Protein AF-A0AAD8Y0P5-F1 (afdb_monomer)

Solvent-accessible surface area (backbone atoms only — not comparable to full-atom values): 48982 Å² total; per-residue (Å²): 142,81,91,79,85,81,82,88,71,96,63,87,84,79,80,82,76,69,52,91,93,42,54,39,69,44,77,40,57,41,49,62,88,86,59,80,87,82,79,79,82,81,84,76,83,82,79,87,82,90,86,88,84,85,87,81,95,74,79,86,74,80,75,77,78,76,80,80,80,66,60,66,77,82,58,50,23,18,44,19,42,42,70,35,88,74,56,30,34,41,27,27,29,9,36,30,41,39,35,36,36,32,37,70,87,78,65,47,30,35,74,40,54,64,81,43,35,56,91,80,34,53,79,57,14,37,49,21,23,36,33,55,46,77,56,82,57,34,35,41,22,40,32,13,19,31,57,36,34,38,36,32,36,47,68,74,58,46,49,54,50,37,56,51,62,42,73,82,80,33,54,72,67,59,56,96,93,55,48,73,74,71,9,52,19,46,41,64,42,65,34,64,51,22,29,34,46,45,47,68,34,77,65,72,64,25,36,38,35,30,35,10,35,34,44,42,34,40,37,35,35,78,87,81,61,47,49,52,72,29,46,58,83,44,86,64,63,54,22,29,25,31,43,46,71,20,74,60,26,44,26,34,42,21,33,33,12,18,32,39,30,36,37,37,42,34,45,38,38,53,71,41,76,62,88,74,92,64,80,32,68,90,49,61,85,88,42,60,54,33,32,34,46,59,49,73,44,80,86,46,71,73,40,76,52,26,28,43,19,64,28,54,24,74,88,35,40,35,37,38,20,32,12,37,35,64,42,34,48,36,36,36,48,16,81,36,36,87,41,80,47,49,80,62,79,90,71,78,87,56,60,59,54,73,50,77,38,56,39,76,46,98,69,34,59,35,39,24,92,92,58,86,85,51,49,53,11,21,41,14,44,36,33,34,78,49,34,30,32,38,32,31,33,11,14,18,46,40,36,31,38,35,36,72,91,80,64,42,29,36,59,43,54,64,50,32,52,86,70,69,53,41,92,68,65,50,57,19,21,42,27,52,49,62,40,73,94,74,30,27,32,36,34,35,32,18,37,29,60,29,40,40,38,34,37,40,61,72,91,83,64,99,70,78,51,50,63,48,60,43,78,55,58,87,88,43,89,54,60,50,22,25,52,29,61,39,74,41,94,91,60,38,30,43,24,29,28,13,45,37,67,34,32,42,36,41,36,47,64,90,55,78,50,73,66,57,51,49,56,52,50,52,52,52,47,55,51,49,51,53,50,53,49,52,51,49,54,49,53,50,50,54,52,52,52,50,49,51,53,51,51,51,55,48,51,54,51,51,53,54,55,64,73,68,73,79,84,80,84,90,83,93,84,74,76,82,67,56,71,66,57,58,67,56,56,65,60,53,59,62,57,50,62,57,52,60,64,59,64,74,66,77,83,66,86,74,78,72,42,36,100,86,68,47,68,46,72,39,76,67,50,58,37,53,50,35,32,58,72,82,73,74,72,88,65,94,87,67,85,76,80,75,89,71,78,49,34,72,57,59,71,83,71,45,44,75,47,79,45,78,54,65,48,92,82,56,53,58,62,64,48,49,42,58,53,46,71,74,41,54,49,84,45,59,15,46,64,59,90,44,90,25,59,75,81,76,46,72,44,78,77,50,73,36,47,38,43,60,38,66,46,27,32,17,50,63,96,75,78,21,38,26,71,62,25,17,41,54,46,25,55,52,56,69,66,34,65,68,59,49,53,50,51,49,50,46,36,68,71,48,51,49,54,52,51,52,50,54,36,35,75,74,67,77,40,58,93,89,55,77,49,44,36,38,32,42,48,67,57,31,43,39,42,27,48,30,22,16,76,37,47,50,70,74,44,38,39,39,86,77,63,45,52,58,14,34,37,34,37,43,31,38,65,34,57,41,83,56,16,68,39,53,55,27,38,25,86,43,68,85,63,82,53,64,42,71,70,82,68,46,66,48,27,37,34,35,32,32,36,33,56,20,37,32,32,32,60,40,21,64,26,83,28,17,39,35,30,41,39,38,41,42,25,34,64,85,21,32,54,92,84,70,78,55,78,76,57,95,74,79,81,50,64,46,79,48,76,86

Nearest PDB structures (foldseek):
  4j25-assembly7_G  TM=6.843E-01  e=9.323E-04  Pseudomonas putida KT2440
  4j25-assembly8_H  TM=7.208E-01  e=1.980E-03  Pseudomonas putida KT2440
  4j25-assembly5_E  TM=7.214E-01  e=3.775E-03  Pseudomonas putida KT2440
  4j25-assembly3_C  TM=6.229E-01  e=9.419E-03  Pseudomonas putida KT2440
  4iw3-assembly2_J  TM=5.584E-01  e=6.821E-03  Pseudomonas putida KT2440

Secondary structure (DSSP, 8-state):
---PPPP---S--------TTS-EEEEE----TTS--------PPPPP---------------PPPP---S--SSS-EEEEEE-TTSEEEEEESS-SSEEEEETTTTEEEEES----TTTSGGGG-S-EEEEEEETTEEEEEESS-SEEEEEETTTTEEEEEE--HHHHS--PPPTT--GGGSHHHHHHH-SS-EEEEEE-TTT--EEEEESSSSSEEEEETTTTEEEEES----SSS-EEEEEE-TTT--EEEEESSSSSEEEEE-GGGG--S---S--TTS-TTSSGGG-EEEEES---S-TT-EEEEEE-TTS-EEEEESSSSSEEEEEPPSS-S-SSTT----S--PPEEEEE-BSSTTTT---TT-SS----EEEEEE-TTS-EEEEESS-SSEEEEETTTTEEEEES--TTTTTS----SS-EEEEEEEGGGTEEEEEESS-SEEEEEE---TTS-PPPEEEEEEPPSS---SS-EEEEEE-TTS-EEEEESSSSSEEEEE-TTSPPHHHHHHHHHHHHHHHHHHHHHHHHHHHHHHHHHHHHHHHHHHHHHHHHHHT--------SSTTTTHHHHHHHHHHHHHHHHHHHHHTT--SPPPSB-TTSPBPSB-SS-S-EES--------TT-------------HHHHS-EEEE--TTTS-HHHHHHHHHHTS-TTTT-EEPP-B-STT-PBPPP-GGGEE--GGGTS-GGGT--HHHHHHHHHHHHHH-HHHHHHHHHHIIIIIHHHHHHHHHHTTSS-TT---EEEEESSPEEEEE-SSB---EEEE-GGGGT--TTEEEEEEE-S-HHHH---EEEESSTT---EEE--PPTTEEEEE-TTTS-EEE----SSS-EEEEEEEEEEBTTB-TT---TT-S-PPPEEEEE-

Mean predicted aligned error: 18.29 Å

Structure (mmCIF, N/CA/C/O backbone):
data_AF-A0AAD8Y0P5-F1
#
_entry.id   AF-A0AAD8Y0P5-F1
#
loop_
_atom_site.group_PDB
_atom_site.id
_atom_site.type_symbol
_atom_site.label_atom_id
_atom_site.label_alt_id
_atom_site.label_comp_id
_atom_site.label_asym_id
_atom_site.label_entity_id
_atom_site.label_seq_id
_atom_site.pdbx_PDB_ins_code
_atom_site.Cartn_x
_atom_site.Cartn_y
_atom_site.Cartn_z
_atom_site.occupancy
_atom_site.B_iso_or_equiv
_atom_site.auth_seq_id
_atom_site.auth_comp_id
_atom_site.auth_asym_id
_atom_site.auth_atom_id
_atom_site.pdbx_PDB_model_num
ATOM 1 N N . MET A 1 1 ? -37.360 -19.415 -23.194 1.00 38.25 1 MET A N 1
ATOM 2 C CA . MET A 1 1 ? -38.522 -18.566 -22.857 1.00 38.25 1 MET A CA 1
ATOM 3 C C . MET A 1 1 ? -39.198 -19.125 -21.613 1.00 38.25 1 MET A C 1
ATOM 5 O O . MET A 1 1 ? -39.842 -20.154 -21.709 1.00 38.25 1 MET A O 1
ATOM 9 N N . SER A 1 2 ? -39.036 -18.457 -20.472 1.00 22.59 2 SER A N 1
ATOM 10 C CA . SER A 1 2 ? -40.007 -18.406 -19.368 1.00 22.59 2 SER A CA 1
ATOM 11 C C . SER A 1 2 ? -39.586 -17.231 -18.484 1.00 22.59 2 SER A C 1
ATOM 13 O O . SER A 1 2 ? -38.596 -17.299 -17.761 1.00 22.59 2 SER A O 1
ATOM 15 N N . SER A 1 3 ? -40.267 -16.105 -18.654 1.00 28.41 3 SER A N 1
ATOM 16 C CA . SER A 1 3 ? -40.037 -14.855 -17.936 1.00 28.41 3 SER A CA 1
ATOM 17 C C . SER A 1 3 ? -40.507 -14.983 -16.487 1.00 28.41 3 SER A C 1
ATOM 19 O O . SER A 1 3 ? -41.710 -15.103 -16.256 1.00 28.41 3 SER A O 1
ATOM 21 N N . GLN A 1 4 ? -39.591 -14.917 -15.522 1.00 24.08 4 GLN A N 1
ATOM 22 C CA . GLN A 1 4 ? -39.941 -14.640 -14.129 1.00 24.08 4 GLN A CA 1
ATOM 23 C C . GLN A 1 4 ? -39.625 -13.178 -13.810 1.00 24.08 4 GLN A C 1
ATOM 25 O O . GLN A 1 4 ? -38.520 -12.686 -14.029 1.00 24.08 4 GLN A O 1
ATOM 30 N N . SER A 1 5 ? -40.664 -12.481 -13.365 1.00 24.66 5 SER A N 1
ATOM 31 C CA . SER A 1 5 ? -40.693 -11.082 -12.959 1.00 24.66 5 SER A CA 1
ATOM 32 C C . SER A 1 5 ? -39.855 -10.852 -11.704 1.00 24.66 5 SER A C 1
ATOM 34 O O . SER A 1 5 ? -40.137 -11.446 -10.664 1.00 24.66 5 SER A O 1
ATOM 36 N N . THR A 1 6 ? -38.880 -9.950 -11.772 1.00 26.67 6 THR A N 1
ATOM 37 C CA . THR A 1 6 ? -38.148 -9.465 -10.600 1.00 26.67 6 THR A CA 1
ATOM 38 C C . THR A 1 6 ? -38.946 -8.362 -9.902 1.00 26.67 6 THR A C 1
ATOM 40 O O . THR A 1 6 ? -39.231 -7.306 -10.468 1.00 26.67 6 THR A O 1
ATOM 43 N N . SER A 1 7 ? -39.342 -8.624 -8.657 1.00 23.30 7 SER A N 1
ATOM 44 C CA . SER A 1 7 ? -39.859 -7.624 -7.723 1.00 23.30 7 SER A CA 1
ATOM 45 C C . SER A 1 7 ? -38.720 -6.706 -7.286 1.00 23.30 7 SER A C 1
ATOM 47 O O . SER A 1 7 ? -37.697 -7.165 -6.783 1.00 23.30 7 SER A O 1
ATOM 49 N N . ASN A 1 8 ? -38.900 -5.408 -7.506 1.00 30.75 8 ASN A N 1
ATOM 50 C CA . ASN A 1 8 ? -37.941 -4.364 -7.176 1.00 30.75 8 ASN A CA 1
ATOM 51 C C . ASN A 1 8 ? -38.204 -3.903 -5.733 1.00 30.75 8 ASN A C 1
ATOM 53 O O . ASN A 1 8 ? -39.124 -3.113 -5.517 1.00 30.75 8 ASN A O 1
ATOM 57 N N . ASP A 1 9 ? -37.449 -4.427 -4.765 1.00 24.67 9 ASP A N 1
ATOM 58 C CA . ASP A 1 9 ? -37.489 -3.955 -3.377 1.00 24.67 9 ASP A CA 1
ATOM 59 C C . ASP A 1 9 ? -36.305 -3.016 -3.093 1.00 24.67 9 ASP A C 1
ATOM 61 O O . ASP A 1 9 ? -35.172 -3.243 -3.515 1.00 24.67 9 ASP A O 1
ATOM 65 N N . GLY A 1 10 ? -36.604 -1.893 -2.448 1.00 30.23 10 GLY A N 1
ATOM 66 C CA . GLY A 1 10 ? -35.801 -0.670 -2.424 1.00 30.23 10 GLY A CA 1
ATOM 67 C C . GLY A 1 10 ? -34.705 -0.604 -1.359 1.00 30.23 10 GLY A C 1
ATOM 68 O O . GLY A 1 10 ? -34.360 0.500 -0.940 1.00 30.23 10 GLY A O 1
ATOM 69 N N . SER A 1 11 ? -34.151 -1.732 -0.914 1.00 29.11 11 SER A N 1
ATOM 70 C CA . SER A 1 11 ? -33.049 -1.775 0.058 1.00 29.11 11 SER A CA 1
ATOM 71 C C . SER A 1 11 ? -31.717 -2.091 -0.631 1.00 29.11 11 SER A C 1
ATOM 73 O O . SER A 1 11 ? -31.625 -3.120 -1.293 1.00 29.11 11 SER A O 1
ATOM 75 N N . ASN A 1 12 ? -30.710 -1.215 -0.479 1.00 33.38 12 ASN A N 1
ATOM 76 C CA . ASN A 1 12 ? -29.289 -1.369 -0.859 1.00 33.38 12 ASN A CA 1
ATOM 77 C C . ASN A 1 12 ? -28.947 -2.673 -1.609 1.00 33.38 12 ASN A C 1
ATOM 79 O O . ASN A 1 12 ? -28.541 -3.668 -1.009 1.00 33.38 12 ASN A O 1
ATOM 83 N N . GLY A 1 13 ? -29.135 -2.656 -2.932 1.00 28.52 13 GLY A N 1
ATOM 84 C CA . GLY A 1 13 ? -29.031 -3.832 -3.791 1.00 28.52 13 GLY A CA 1
ATOM 85 C C . GLY A 1 13 ? -27.615 -4.401 -3.879 1.00 28.52 13 GLY A C 1
ATOM 86 O O . GLY A 1 13 ? -26.866 -4.061 -4.789 1.00 28.52 13 GLY A O 1
ATOM 87 N N . ARG A 1 14 ? -27.270 -5.317 -2.968 1.00 40.44 14 ARG A N 1
ATOM 88 C CA . ARG A 1 14 ? -26.251 -6.353 -3.187 1.00 40.44 14 ARG A CA 1
ATOM 89 C C . ARG A 1 14 ? -26.948 -7.554 -3.824 1.00 40.44 14 ARG A C 1
ATOM 91 O O . ARG A 1 14 ? -27.408 -8.452 -3.126 1.00 40.44 14 ARG A O 1
ATOM 98 N N . ILE A 1 15 ? -27.087 -7.536 -5.146 1.00 33.53 15 ILE A N 1
ATOM 99 C CA . ILE A 1 15 ? -27.561 -8.699 -5.899 1.00 33.53 15 ILE A CA 1
ATOM 100 C C . ILE A 1 15 ? -26.335 -9.579 -6.174 1.00 33.53 15 ILE A C 1
ATOM 102 O O . ILE A 1 15 ? -25.601 -9.331 -7.124 1.00 33.53 15 ILE A O 1
ATOM 106 N N . SER A 1 16 ? -26.099 -10.572 -5.312 1.00 41.47 16 SER A N 1
ATOM 107 C CA . SER A 1 16 ? -25.117 -11.640 -5.541 1.00 41.47 16 SER A CA 1
ATOM 108 C C . SER A 1 16 ? -25.785 -12.720 -6.391 1.00 41.47 16 SER A C 1
ATOM 110 O O . SER A 1 16 ? -26.718 -13.392 -5.948 1.00 41.47 16 SER A O 1
ATOM 112 N N . HIS A 1 17 ? -25.344 -12.862 -7.638 1.00 45.66 17 HIS A N 1
ATOM 113 C CA . HIS A 1 17 ? -25.679 -14.006 -8.479 1.00 45.66 17 HIS A CA 1
ATOM 114 C C . HIS A 1 17 ? -24.398 -14.799 -8.694 1.00 45.66 17 HIS A C 1
ATOM 116 O O . HIS A 1 17 ? -23.658 -14.552 -9.644 1.00 45.66 17 HIS A O 1
ATOM 122 N N . ARG A 1 18 ? -24.127 -15.755 -7.801 1.00 57.53 18 ARG A N 1
ATOM 123 C CA . ARG A 1 18 ? -23.025 -16.698 -7.993 1.00 57.53 18 ARG A CA 1
ATOM 124 C C . ARG A 1 18 ? -23.349 -17.573 -9.202 1.00 57.53 18 ARG A C 1
ATOM 126 O O . ARG A 1 18 ? -24.183 -18.471 -9.115 1.00 57.53 18 ARG A O 1
ATOM 133 N N . ALA A 1 19 ? -22.727 -17.282 -10.336 1.00 56.22 19 ALA A N 1
ATOM 134 C CA . ALA A 1 19 ? -22.781 -18.164 -11.488 1.00 56.22 19 ALA A CA 1
ATOM 135 C C . ALA A 1 19 ? -21.933 -19.420 -11.195 1.00 56.22 19 ALA A C 1
ATOM 137 O O . ALA A 1 19 ? -20.912 -19.355 -10.508 1.00 56.22 19 ALA A O 1
ATOM 138 N N . GLU A 1 20 ? -22.423 -20.580 -11.628 1.00 62.91 20 GLU A N 1
ATOM 139 C CA . GLU A 1 20 ? -21.914 -21.895 -11.226 1.00 62.91 20 GLU A CA 1
ATOM 140 C C . GLU A 1 20 ? -20.408 -22.034 -11.526 1.00 62.91 20 GLU A C 1
ATOM 142 O O . GLU A 1 20 ? -19.979 -21.897 -12.669 1.00 62.91 20 GLU A O 1
ATOM 147 N N . GLY A 1 21 ? -19.593 -22.257 -10.486 1.00 71.19 21 GLY A N 1
ATOM 148 C CA . GLY A 1 21 ? -18.138 -22.441 -10.599 1.00 71.19 21 GLY A CA 1
ATOM 149 C C . GLY A 1 21 ? -17.278 -21.166 -10.658 1.00 71.19 21 GLY A C 1
ATOM 150 O O . GLY A 1 21 ? -16.061 -21.288 -10.791 1.00 71.19 21 GLY A O 1
ATOM 151 N N . GLY A 1 22 ? -17.868 -19.969 -10.546 1.00 80.06 22 GLY A N 1
ATOM 152 C CA . GLY A 1 22 ? -17.164 -18.683 -10.673 1.00 80.06 22 GLY A CA 1
ATOM 153 C C . GLY A 1 22 ? -17.027 -17.842 -9.407 1.00 80.06 22 GLY A C 1
ATOM 154 O O . GLY A 1 22 ? -17.677 -18.130 -8.394 1.00 80.06 22 GLY A O 1
ATOM 155 N N . PRO A 1 23 ? -16.173 -16.799 -9.450 1.00 90.75 23 PRO A N 1
ATOM 156 C CA . PRO A 1 23 ? -16.081 -15.819 -8.381 1.00 90.75 23 PRO A CA 1
ATOM 157 C C . PRO A 1 23 ? -17.362 -14.978 -8.290 1.00 90.75 23 PRO A C 1
ATOM 159 O O . PRO A 1 23 ? -18.061 -14.775 -9.286 1.00 90.75 23 PRO A O 1
ATOM 162 N N . ASP A 1 24 ? -17.643 -14.447 -7.101 1.00 89.50 24 ASP A N 1
ATOM 163 C CA . ASP A 1 24 ? -18.657 -13.405 -6.920 1.00 89.50 24 ASP A CA 1
ATOM 164 C C . ASP A 1 24 ? -18.028 -12.024 -7.154 1.00 89.50 24 ASP A C 1
ATOM 166 O O . ASP A 1 24 ? -16.907 -11.763 -6.712 1.00 89.50 24 ASP A O 1
ATOM 170 N N . LEU A 1 25 ? -18.731 -11.148 -7.871 1.00 92.38 25 LEU A N 1
ATOM 171 C CA . LEU A 1 25 ? -18.226 -9.841 -8.295 1.00 92.38 25 LEU A CA 1
ATOM 172 C C . LEU A 1 25 ? -19.106 -8.744 -7.703 1.00 92.38 25 LEU A C 1
ATOM 174 O O . LEU A 1 25 ? -20.274 -8.615 -8.065 1.00 92.38 25 LEU A O 1
ATOM 178 N N . ASN A 1 26 ? -18.538 -7.922 -6.823 1.00 90.38 26 ASN A N 1
ATOM 179 C CA . ASN A 1 26 ? -19.269 -6.904 -6.074 1.00 90.38 26 ASN A CA 1
ATOM 180 C C . ASN A 1 26 ? -18.646 -5.513 -6.239 1.00 90.38 26 ASN A C 1
ATOM 182 O O . ASN A 1 26 ? -17.439 -5.365 -6.416 1.00 90.38 26 ASN A O 1
ATOM 186 N N . TYR A 1 27 ? -19.477 -4.473 -6.145 1.00 91.50 27 TYR A N 1
ATOM 187 C CA . TYR A 1 27 ? -19.023 -3.083 -6.094 1.00 91.50 27 TYR A CA 1
ATOM 188 C C . TYR A 1 27 ? -19.121 -2.532 -4.676 1.00 91.50 27 TYR A C 1
ATOM 190 O O . TYR A 1 27 ? -20.201 -2.513 -4.084 1.00 91.50 27 TYR A O 1
ATOM 198 N N . LEU A 1 28 ? -17.994 -2.039 -4.162 1.00 89.06 28 LEU A N 1
ATOM 199 C CA . LEU A 1 28 ? -17.920 -1.335 -2.886 1.00 89.06 28 LEU A CA 1
ATOM 200 C C . LEU A 1 28 ? -17.741 0.161 -3.149 1.00 89.06 28 LEU A C 1
ATOM 202 O O . LEU A 1 28 ? -16.806 0.586 -3.833 1.00 89.06 28 LEU A O 1
ATOM 206 N N . TYR A 1 29 ? -18.667 0.963 -2.632 1.00 86.00 29 TYR A N 1
ATOM 207 C CA . TYR A 1 29 ? -18.675 2.410 -2.814 1.00 86.00 29 TYR A CA 1
ATOM 208 C C . TYR A 1 29 ? -18.105 3.096 -1.580 1.00 86.00 29 TYR A C 1
ATOM 210 O O . TYR A 1 29 ? -18.432 2.723 -0.458 1.00 86.00 29 TYR A O 1
ATOM 218 N N . ALA A 1 30 ? -17.285 4.121 -1.806 1.00 82.94 30 ALA A N 1
ATOM 219 C CA . ALA A 1 30 ? -16.751 4.924 -0.719 1.00 82.94 30 ALA A CA 1
ATOM 220 C C . ALA A 1 30 ? -17.849 5.760 -0.047 1.00 82.94 30 ALA A C 1
ATOM 222 O O . ALA A 1 30 ? -18.694 6.339 -0.740 1.00 82.94 30 ALA A O 1
ATOM 223 N N . THR A 1 31 ? -17.801 5.837 1.280 1.00 76.31 31 THR A N 1
ATOM 224 C CA . THR A 1 31 ? -18.671 6.671 2.118 1.00 76.31 31 THR A CA 1
ATOM 225 C C . THR A 1 31 ? -17.896 7.871 2.666 1.00 76.31 31 THR A C 1
ATOM 227 O O . THR A 1 31 ? -16.735 7.733 3.055 1.00 76.31 31 THR A O 1
ATOM 230 N N . ASN A 1 32 ? -18.534 9.043 2.742 1.00 55.75 32 ASN A N 1
ATOM 231 C CA . ASN A 1 32 ? -17.997 10.185 3.484 1.00 55.75 32 ASN A CA 1
ATOM 232 C C . ASN A 1 32 ? -18.259 9.955 4.973 1.00 55.75 32 ASN A C 1
ATOM 234 O O . ASN A 1 32 ? -19.417 9.914 5.368 1.00 55.75 32 ASN A O 1
ATOM 238 N N . ARG A 1 33 ? -17.214 9.836 5.799 1.00 46.75 33 ARG A N 1
ATOM 239 C CA . ARG A 1 33 ? -17.379 9.861 7.266 1.00 46.75 33 ARG A CA 1
ATOM 240 C C . ARG A 1 33 ? -17.635 11.273 7.820 1.00 46.75 33 ARG A C 1
ATOM 242 O O . ARG A 1 33 ? -17.928 11.399 8.999 1.00 46.75 33 ARG A O 1
ATOM 249 N N . ASP A 1 34 ? -17.557 12.303 6.974 1.00 40.12 34 ASP A N 1
ATOM 250 C CA . ASP A 1 34 ? -17.751 13.710 7.355 1.00 40.12 34 ASP A CA 1
ATOM 251 C C . ASP A 1 34 ? -19.228 14.168 7.310 1.00 40.12 34 ASP A C 1
ATOM 253 O O . ASP A 1 34 ? -19.525 15.307 7.666 1.00 40.12 34 ASP A O 1
ATOM 257 N N . GLU A 1 35 ? -20.166 13.322 6.859 1.00 33.69 35 GLU A N 1
ATOM 258 C CA . GLU A 1 35 ? -21.603 13.636 6.881 1.00 33.69 35 GLU A CA 1
ATOM 259 C C . GLU A 1 35 ? -22.300 12.871 8.015 1.00 33.69 35 GLU A C 1
ATOM 261 O O . GLU A 1 35 ? -22.416 11.650 7.988 1.00 33.69 35 GLU A O 1
ATOM 266 N N . ASP A 1 36 ? -22.753 13.640 9.003 1.00 31.67 36 ASP A N 1
ATOM 267 C CA . ASP A 1 36 ? -23.583 13.259 10.144 1.00 31.67 36 ASP A CA 1
ATOM 268 C C . ASP A 1 36 ? -24.812 12.434 9.699 1.00 31.67 36 ASP A C 1
ATOM 270 O O . ASP A 1 36 ? -25.644 12.895 8.911 1.00 31.67 36 ASP A O 1
ATOM 274 N N . ASP A 1 37 ? -24.929 11.200 10.192 1.00 31.53 37 ASP A N 1
ATOM 275 C CA . ASP A 1 37 ? -25.947 10.203 9.812 1.00 31.53 37 ASP A CA 1
ATOM 276 C C . ASP A 1 37 ? -27.315 10.474 10.492 1.00 31.53 37 ASP A C 1
ATOM 278 O O . ASP A 1 37 ? -28.012 9.572 10.961 1.00 31.53 37 ASP A O 1
ATOM 282 N N . SER A 1 38 ? -27.731 11.742 10.574 1.00 29.55 38 SER A N 1
ATOM 283 C CA . SER A 1 38 ? -28.902 12.179 11.352 1.00 29.55 38 SER A CA 1
ATOM 284 C C . SER A 1 38 ? -30.242 12.187 10.597 1.00 29.55 38 SER A C 1
ATOM 286 O O . SER A 1 38 ? -31.266 12.553 11.173 1.00 29.55 38 SER A O 1
ATOM 288 N N . GLU A 1 39 ? -30.314 11.712 9.348 1.00 29.52 39 GLU A N 1
ATOM 289 C CA . GLU A 1 39 ? -31.585 11.640 8.604 1.00 29.52 39 GLU A CA 1
ATOM 290 C C . GLU A 1 39 ? -31.854 10.261 7.982 1.00 29.52 39 GLU A C 1
ATOM 292 O O . GLU A 1 39 ? -31.726 10.048 6.773 1.00 29.52 39 GLU A O 1
ATOM 297 N N . ILE A 1 40 ? -32.338 9.329 8.807 1.00 28.45 40 ILE A N 1
ATOM 298 C CA . ILE A 1 40 ? -33.144 8.194 8.337 1.00 28.45 40 ILE A CA 1
ATOM 299 C C . ILE A 1 40 ? -34.624 8.605 8.447 1.00 28.45 40 ILE A C 1
ATOM 301 O O . ILE A 1 40 ? -35.132 8.733 9.563 1.00 28.45 40 ILE A O 1
ATOM 305 N N . PRO A 1 41 ? -35.369 8.811 7.342 1.00 27.50 41 PRO A N 1
ATOM 306 C CA . PRO A 1 41 ? -36.793 9.080 7.441 1.00 27.50 41 PRO A CA 1
ATOM 307 C C . PRO A 1 41 ? -37.543 7.796 7.804 1.00 27.50 41 PRO A C 1
ATOM 309 O O . PRO A 1 41 ? -37.535 6.811 7.063 1.00 27.50 41 PRO A O 1
ATOM 312 N N . ILE A 1 42 ? -38.233 7.847 8.941 1.00 26.95 42 ILE A N 1
ATOM 313 C CA . ILE A 1 42 ? -39.217 6.864 9.396 1.00 26.95 42 ILE A CA 1
ATOM 314 C C . ILE A 1 42 ? -40.310 6.732 8.322 1.00 26.95 42 ILE A C 1
ATOM 316 O O . ILE A 1 42 ? -41.018 7.692 8.011 1.00 26.95 42 ILE A O 1
ATOM 320 N N . PHE A 1 43 ? -40.462 5.536 7.749 1.00 27.23 43 PHE A N 1
ATOM 321 C CA . PHE A 1 43 ? -41.564 5.220 6.841 1.00 27.23 43 PHE A CA 1
ATOM 322 C C . PHE A 1 43 ? -42.882 5.153 7.624 1.00 27.23 43 PHE A C 1
ATOM 324 O O . PHE A 1 43 ? -43.167 4.179 8.315 1.00 27.23 43 PHE A O 1
ATOM 331 N N . VAL A 1 44 ? -43.713 6.187 7.490 1.00 26.48 44 VAL A N 1
ATOM 332 C CA . VAL A 1 44 ? -45.113 6.157 7.929 1.00 26.48 44 VAL A CA 1
ATOM 333 C C . VAL A 1 44 ? -45.952 5.475 6.843 1.00 26.48 44 VAL A C 1
ATOM 335 O O . VAL A 1 44 ? -46.011 5.940 5.704 1.00 26.48 44 VAL A O 1
ATOM 338 N N . HIS A 1 45 ? -46.615 4.371 7.192 1.00 27.31 45 HIS A N 1
ATOM 339 C CA . HIS A 1 45 ? -47.608 3.710 6.339 1.00 27.31 45 HIS A CA 1
ATOM 340 C C . HIS A 1 45 ? -48.795 4.647 6.036 1.00 27.31 45 HIS A C 1
ATOM 342 O O . HIS A 1 45 ? -49.369 5.210 6.971 1.00 27.31 45 HIS A O 1
ATOM 348 N N . PRO A 1 46 ? -49.244 4.791 4.773 1.00 32.22 46 PRO A N 1
ATOM 349 C CA . PRO A 1 46 ? -50.436 5.569 4.479 1.00 32.22 46 PRO A CA 1
ATOM 350 C C . PRO A 1 46 ? -51.696 4.702 4.589 1.00 32.22 46 PRO A C 1
ATOM 352 O O . PRO A 1 46 ? -51.868 3.711 3.879 1.00 32.22 46 PRO A O 1
ATOM 355 N N . ASN A 1 47 ? -52.600 5.127 5.470 1.00 28.67 47 ASN A N 1
ATOM 356 C CA . ASN A 1 47 ? -53.957 4.610 5.579 1.00 28.67 47 ASN A CA 1
ATOM 357 C C . ASN A 1 47 ? -54.811 5.033 4.371 1.00 28.67 47 ASN A C 1
ATOM 359 O O . ASN A 1 47 ? -54.759 6.170 3.901 1.00 28.67 47 ASN A O 1
ATOM 363 N N . ASN A 1 48 ? -55.635 4.096 3.907 1.00 34.44 48 ASN A N 1
ATOM 364 C CA . ASN A 1 48 ? -56.646 4.266 2.869 1.00 34.44 48 ASN A CA 1
ATOM 365 C C . ASN A 1 48 ? -57.657 5.375 3.207 1.00 34.44 48 ASN A C 1
ATOM 367 O O . ASN A 1 48 ? -58.294 5.309 4.254 1.00 34.44 48 ASN A O 1
ATOM 371 N N . ASN A 1 49 ? -57.944 6.272 2.254 1.00 30.25 49 ASN A N 1
ATOM 372 C CA . ASN A 1 49 ? -59.335 6.621 1.943 1.00 30.25 49 ASN A CA 1
ATOM 373 C C . ASN A 1 49 ? -59.524 7.282 0.566 1.00 30.25 49 ASN A C 1
ATOM 375 O O . ASN A 1 49 ? -58.818 8.202 0.163 1.00 30.25 49 ASN A O 1
ATOM 379 N N . LYS A 1 50 ? -60.527 6.768 -0.154 1.00 33.00 50 LYS A N 1
ATOM 380 C CA . LYS A 1 50 ? -61.002 7.179 -1.483 1.00 33.00 50 LYS A CA 1
ATOM 381 C C . LYS A 1 50 ? -61.796 8.497 -1.415 1.00 33.00 50 LYS A C 1
ATOM 383 O O . LYS A 1 50 ? -62.655 8.607 -0.547 1.00 33.00 50 LYS A O 1
ATOM 388 N N . LYS A 1 51 ? -61.682 9.366 -2.435 1.00 30.27 51 LYS A N 1
ATOM 389 C CA . LYS A 1 51 ? -62.733 9.650 -3.455 1.00 30.27 51 LYS A CA 1
ATOM 390 C C . LYS A 1 51 ? -62.541 10.992 -4.200 1.00 30.27 51 LYS A C 1
ATOM 392 O O . LYS A 1 51 ? -62.304 12.024 -3.593 1.00 30.27 51 LYS A O 1
ATOM 397 N N . ASN A 1 52 ? -62.864 10.917 -5.498 1.00 28.91 52 ASN A N 1
ATOM 398 C CA . ASN A 1 52 ? -63.426 11.934 -6.407 1.00 28.91 52 ASN A CA 1
ATOM 399 C C . ASN A 1 52 ? -62.519 12.969 -7.108 1.00 28.91 52 ASN A C 1
ATOM 401 O O . ASN A 1 52 ? -61.880 13.798 -6.478 1.00 28.91 52 ASN A O 1
ATOM 405 N N . GLY A 1 53 ? -62.670 13.034 -8.443 1.00 28.70 53 GLY A N 1
ATOM 406 C CA . GLY A 1 53 ? -62.723 14.312 -9.175 1.00 28.70 53 GLY A CA 1
ATOM 407 C C . GLY A 1 53 ? -61.762 14.479 -10.358 1.00 28.70 53 GLY A C 1
ATOM 408 O O . GLY A 1 53 ? -60.570 14.662 -10.179 1.00 28.70 53 GLY A O 1
ATOM 409 N N . ARG A 1 54 ? -62.312 14.468 -11.577 1.00 28.73 54 ARG A N 1
ATOM 410 C CA . ARG A 1 54 ? -61.659 14.595 -12.897 1.00 28.73 54 ARG A CA 1
ATOM 411 C C . ARG A 1 54 ? -60.804 15.864 -13.135 1.00 28.73 54 ARG A C 1
ATOM 413 O O . ARG A 1 54 ? -61.223 16.973 -12.828 1.00 28.73 54 ARG A O 1
ATOM 420 N N . ASN A 1 55 ? -59.693 15.639 -13.852 1.00 33.25 55 ASN A N 1
ATOM 421 C CA . ASN A 1 55 ? -59.010 16.435 -14.893 1.00 33.25 55 ASN A CA 1
ATOM 422 C C . ASN A 1 55 ? -59.003 17.975 -14.830 1.00 33.25 55 ASN A C 1
ATOM 424 O O . ASN A 1 55 ? -59.940 18.611 -15.306 1.00 33.25 55 ASN A O 1
ATOM 428 N N . LYS A 1 56 ? -57.827 18.550 -14.519 1.00 27.86 56 LYS A N 1
ATOM 429 C CA . LYS A 1 56 ? -57.254 19.708 -15.239 1.00 27.86 56 LYS A CA 1
ATOM 430 C C . LYS A 1 56 ? -55.727 19.588 -15.333 1.00 27.86 56 LYS A C 1
ATOM 432 O O . LYS A 1 56 ? -55.052 19.275 -14.357 1.00 27.86 56 LYS A O 1
ATOM 437 N N . SER A 1 57 ? -55.206 19.847 -16.529 1.00 37.31 57 SER A N 1
ATOM 438 C CA . SER A 1 57 ? -53.793 19.832 -16.913 1.00 37.31 57 SER A CA 1
ATOM 439 C C . SER A 1 57 ? -52.905 20.686 -15.998 1.00 37.31 57 SER A C 1
ATOM 441 O O . SER A 1 57 ? -53.091 21.902 -15.920 1.00 37.31 57 SER A O 1
ATOM 443 N N . LYS A 1 58 ? -51.878 20.083 -15.389 1.00 27.11 58 LYS A N 1
ATOM 444 C CA . LYS A 1 58 ? -50.708 20.797 -14.862 1.00 27.11 58 LYS A CA 1
ATOM 445 C C . LYS A 1 58 ? -49.436 20.032 -15.222 1.00 27.11 58 LYS A C 1
ATOM 447 O O . LYS A 1 58 ? -49.363 18.817 -15.083 1.00 27.11 58 LYS A O 1
ATOM 452 N N . ARG A 1 59 ? -48.479 20.798 -15.747 1.00 24.80 59 ARG A N 1
ATOM 453 C CA . ARG A 1 59 ? -47.127 20.418 -16.176 1.00 24.80 59 ARG A CA 1
ATOM 454 C C . ARG A 1 59 ? -46.458 19.472 -15.165 1.00 24.80 59 ARG A C 1
ATOM 456 O O . ARG A 1 59 ? -46.652 19.684 -13.966 1.00 24.80 59 ARG A O 1
ATOM 463 N N . PRO A 1 60 ? -45.651 18.486 -15.601 1.00 26.45 60 PRO A N 1
ATOM 464 C CA . PRO A 1 60 ? -44.897 17.667 -14.667 1.00 26.45 60 PRO A CA 1
ATOM 465 C C . PRO A 1 60 ? -43.931 18.571 -13.896 1.00 26.45 60 PRO A C 1
ATOM 467 O O . PRO A 1 60 ? -43.037 19.197 -14.464 1.00 26.45 60 PRO A O 1
ATOM 470 N N . VAL A 1 61 ? -44.169 18.663 -12.590 1.00 26.44 61 VAL A N 1
ATOM 471 C CA . VAL A 1 61 ? -43.244 19.227 -11.612 1.00 26.44 61 VAL A CA 1
ATOM 472 C C . VAL A 1 61 ? -41.935 18.457 -11.757 1.00 26.44 61 VAL A C 1
ATOM 474 O O . VAL A 1 61 ? -41.922 17.232 -11.623 1.00 26.44 61 VAL A O 1
ATOM 477 N N . GLN A 1 62 ? -40.848 19.162 -12.080 1.00 27.00 62 GLN A N 1
ATOM 478 C CA . GLN A 1 62 ? -39.502 18.604 -12.042 1.00 27.00 62 GLN A CA 1
ATOM 479 C C . GLN A 1 62 ? -39.281 18.012 -10.646 1.00 27.00 62 GLN A C 1
ATOM 481 O O . GLN A 1 62 ? -39.137 18.744 -9.669 1.00 27.00 62 GLN A O 1
ATOM 486 N N . ARG A 1 63 ? -39.281 16.677 -10.542 1.00 29.84 63 ARG A N 1
ATOM 487 C CA . ARG A 1 63 ? -38.740 15.988 -9.370 1.00 29.84 63 ARG A CA 1
ATOM 488 C C . ARG A 1 63 ? -37.287 16.432 -9.252 1.00 29.84 63 ARG A C 1
ATOM 490 O O . ARG A 1 63 ? -36.484 16.120 -10.131 1.00 29.84 63 ARG A O 1
ATOM 497 N N . GLY A 1 64 ? -36.983 17.193 -8.203 1.00 28.38 64 GLY A N 1
ATOM 498 C CA . GLY A 1 64 ? -35.623 17.595 -7.876 1.00 28.38 64 GLY A CA 1
ATOM 499 C C . GLY A 1 64 ? -34.707 16.376 -7.921 1.00 28.38 64 GLY A C 1
ATOM 500 O O . GLY A 1 64 ? -34.998 15.345 -7.310 1.00 28.38 64 GLY A O 1
ATOM 501 N N . ARG A 1 65 ? -33.631 16.477 -8.706 1.00 27.84 65 ARG A N 1
ATOM 502 C CA . ARG A 1 65 ? -32.529 15.511 -8.712 1.00 27.84 65 ARG A CA 1
ATOM 503 C C . ARG A 1 65 ? -32.098 15.296 -7.258 1.00 27.84 65 ARG A C 1
ATOM 505 O O . ARG A 1 65 ? -31.657 16.249 -6.620 1.00 27.84 65 ARG A O 1
ATOM 512 N N . LYS A 1 66 ? -32.212 14.065 -6.741 1.00 30.56 66 LYS A N 1
ATOM 513 C CA . LYS A 1 66 ? -31.500 13.664 -5.517 1.00 30.56 66 LYS A CA 1
ATOM 514 C C . LYS A 1 66 ? -30.028 14.062 -5.697 1.00 30.56 66 LYS A C 1
ATOM 516 O O . LYS A 1 66 ? -29.449 13.740 -6.737 1.00 30.56 66 LYS A O 1
ATOM 521 N N . LYS A 1 67 ? -29.450 14.795 -4.737 1.00 29.86 67 LYS A N 1
ATOM 522 C CA . LYS A 1 67 ? -28.010 15.091 -4.729 1.00 29.86 67 LYS A CA 1
ATOM 523 C C . LYS A 1 67 ? -27.249 13.762 -4.747 1.00 29.86 67 LYS A C 1
ATOM 525 O O . LYS A 1 67 ? -27.569 12.849 -3.992 1.00 29.86 67 LYS A O 1
ATOM 530 N N . ASP A 1 68 ? -26.288 13.653 -5.652 1.00 39.19 68 ASP A N 1
ATOM 531 C CA . ASP A 1 68 ? -25.425 12.486 -5.797 1.00 39.19 68 ASP A CA 1
ATOM 532 C C . ASP A 1 68 ? -24.444 12.419 -4.612 1.00 39.19 68 ASP A C 1
ATOM 534 O O . ASP A 1 68 ? -23.528 13.240 -4.528 1.00 39.19 68 ASP A O 1
ATOM 538 N N . LYS A 1 69 ? -24.678 11.479 -3.684 1.00 41.34 69 LYS A N 1
ATOM 539 C CA . LYS A 1 69 ? -23.906 11.274 -2.441 1.00 41.34 69 LYS A CA 1
ATOM 540 C C . LYS A 1 69 ? -22.576 10.516 -2.643 1.00 41.34 69 LYS A C 1
ATOM 542 O O . LYS A 1 69 ? -21.946 10.123 -1.672 1.00 41.34 69 LYS A O 1
ATOM 547 N N . ARG A 1 70 ? -22.140 10.250 -3.883 1.00 55.44 70 ARG A N 1
ATOM 548 C CA . ARG A 1 70 ? -20.902 9.487 -4.143 1.00 55.44 70 ARG A CA 1
ATOM 549 C C . ARG A 1 70 ? -19.643 10.316 -3.829 1.00 55.44 70 ARG A C 1
ATOM 551 O O . ARG A 1 70 ? -19.440 11.375 -4.430 1.00 55.44 70 ARG A O 1
ATOM 558 N N . THR A 1 71 ? -18.796 9.789 -2.938 1.00 64.94 71 THR A N 1
ATOM 559 C CA . THR A 1 71 ? -17.510 10.363 -2.487 1.00 64.94 71 THR A CA 1
ATOM 560 C C . THR A 1 71 ? -16.459 10.436 -3.594 1.00 64.94 71 THR A C 1
ATOM 562 O O . THR A 1 71 ? -15.765 11.437 -3.736 1.00 64.94 71 THR A O 1
ATOM 565 N N . LEU A 1 72 ? -16.352 9.396 -4.429 1.00 79.25 72 LEU A N 1
ATOM 566 C CA . LEU A 1 72 ? -15.357 9.352 -5.502 1.00 79.25 72 LEU A CA 1
ATOM 567 C C . LEU A 1 72 ? -15.806 10.199 -6.701 1.00 79.25 72 LEU A C 1
ATOM 569 O O . LEU A 1 72 ? -16.781 9.873 -7.383 1.00 79.25 72 LEU A O 1
ATOM 573 N N . ARG A 1 73 ? -15.063 11.270 -6.995 1.00 72.38 73 ARG A N 1
ATOM 574 C CA . ARG A 1 73 ? -15.288 12.190 -8.124 1.00 72.38 73 ARG A CA 1
ATOM 575 C C . ARG A 1 73 ? -13.995 12.391 -8.908 1.00 72.38 73 ARG A C 1
ATOM 577 O O . ARG A 1 73 ? -12.923 12.271 -8.340 1.00 72.38 73 ARG A O 1
ATOM 584 N N . GLY A 1 74 ? -14.096 12.699 -10.201 1.00 76.50 74 GLY A N 1
ATOM 585 C CA . GLY A 1 74 ? -12.934 12.898 -11.082 1.00 76.50 74 GLY A CA 1
ATOM 586 C C . GLY A 1 74 ? -12.587 11.667 -11.921 1.00 76.50 74 GLY A C 1
ATOM 587 O O . GLY A 1 74 ? -13.443 10.816 -12.148 1.00 76.50 74 GLY A O 1
ATOM 588 N N . THR A 1 75 ? -11.355 11.574 -12.406 1.00 79.12 75 THR A N 1
ATOM 589 C CA . THR A 1 75 ? -10.821 10.471 -13.229 1.00 79.12 75 THR A CA 1
ATOM 590 C C . THR A 1 75 ? -9.407 10.149 -12.767 1.00 79.12 75 THR A C 1
ATOM 592 O O . THR A 1 75 ? -8.748 11.024 -12.208 1.00 79.12 75 THR A O 1
ATOM 595 N N . THR A 1 76 ? -8.937 8.928 -13.008 1.00 82.25 76 THR A N 1
ATOM 596 C CA . THR A 1 76 ? -7.569 8.502 -12.683 1.00 82.25 76 THR A CA 1
ATOM 597 C C . THR A 1 76 ? -7.244 8.563 -11.199 1.00 82.25 76 THR A C 1
ATOM 599 O O . THR A 1 76 ? -6.204 9.056 -10.771 1.00 82.25 76 THR A O 1
ATOM 602 N N . LEU A 1 77 ? -8.189 8.084 -10.391 1.00 86.56 77 LEU A N 1
ATOM 603 C CA . LEU A 1 77 ? -8.203 8.318 -8.954 1.00 86.56 77 LEU A CA 1
ATOM 604 C C . LEU A 1 77 ? -7.043 7.622 -8.247 1.00 86.56 77 LEU A C 1
ATOM 606 O O . LEU A 1 77 ? -6.218 8.308 -7.643 1.00 86.56 77 LEU A O 1
ATOM 610 N N . TYR A 1 78 ? -6.952 6.299 -8.368 1.00 95.00 78 TYR A N 1
ATOM 611 C CA . TYR A 1 78 ? -5.955 5.492 -7.674 1.00 95.00 78 TYR A CA 1
ATOM 612 C C . TYR A 1 78 ? -5.163 4.631 -8.657 1.00 95.00 78 TYR A C 1
ATOM 614 O O . TYR A 1 78 ? -5.747 3.991 -9.530 1.00 95.00 78 TYR A O 1
ATOM 622 N N . LEU A 1 79 ? -3.836 4.627 -8.509 1.00 92.94 79 LEU A N 1
ATOM 623 C CA . LEU A 1 79 ? -2.895 3.978 -9.436 1.00 92.94 79 LEU A CA 1
ATOM 624 C C . LEU A 1 79 ? -2.101 2.831 -8.789 1.00 92.94 79 LEU A C 1
ATOM 626 O O . LEU A 1 79 ? -0.981 2.501 -9.183 1.00 92.94 79 LEU A O 1
ATOM 630 N N . GLY A 1 80 ? -2.667 2.260 -7.735 1.00 93.00 80 GLY A N 1
ATOM 631 C CA . GLY A 1 80 ? -2.092 1.172 -6.961 1.00 93.00 80 GLY A CA 1
ATOM 632 C C . GLY A 1 80 ? -2.811 1.041 -5.629 1.00 93.00 80 GLY A C 1
ATOM 633 O O . GLY A 1 80 ? -3.629 1.890 -5.267 1.00 93.00 80 GLY A O 1
ATOM 634 N N . GLY A 1 81 ? -2.504 -0.013 -4.895 1.00 95.44 81 GLY A N 1
ATOM 635 C CA . GLY A 1 81 ? -2.914 -0.157 -3.512 1.00 95.44 81 GLY A CA 1
ATOM 636 C C . GLY A 1 81 ? -2.204 -1.337 -2.889 1.00 95.44 81 GLY A C 1
ATOM 637 O O . GLY A 1 81 ? -1.864 -2.266 -3.607 1.00 95.44 81 GLY A O 1
ATOM 638 N N . GLU A 1 82 ? -1.986 -1.272 -1.584 1.00 97.00 82 GLU A N 1
ATOM 639 C CA . GLU A 1 82 ? -1.270 -2.304 -0.836 1.00 97.00 82 GLU A CA 1
ATOM 640 C C . GLU A 1 82 ? -2.045 -2.643 0.433 1.00 97.00 82 GLU A C 1
ATOM 642 O O . GLU A 1 82 ? -2.627 -1.749 1.058 1.00 97.00 82 GLU A O 1
ATOM 647 N N . GLU A 1 83 ? -2.057 -3.921 0.810 1.00 96.00 83 GLU A N 1
ATOM 648 C CA . GLU A 1 83 ? -2.541 -4.338 2.124 1.00 96.00 83 GLU A CA 1
ATOM 649 C C . GLU A 1 83 ? -1.457 -4.074 3.174 1.00 96.00 83 GLU A C 1
ATOM 651 O O . GLU A 1 83 ? -0.320 -4.527 3.055 1.00 96.00 83 GLU A O 1
ATOM 656 N N . GLY A 1 84 ? -1.810 -3.304 4.201 1.00 89.00 84 GLY A N 1
ATOM 657 C CA . GLY A 1 84 ? -0.972 -3.125 5.377 1.00 89.00 84 GLY A CA 1
ATOM 658 C C . GLY A 1 84 ? -1.075 -4.317 6.336 1.00 89.00 84 GLY A C 1
ATOM 659 O O . GLY A 1 84 ? -2.077 -5.033 6.319 1.00 89.00 84 GLY A O 1
ATOM 660 N N . PRO A 1 85 ? -0.126 -4.481 7.278 1.00 83.56 85 PRO A N 1
ATOM 661 C CA . PRO A 1 85 ? -0.183 -5.521 8.318 1.00 83.56 85 PRO A CA 1
ATOM 662 C C . PRO A 1 85 ? -1.446 -5.506 9.197 1.00 83.56 85 PRO A C 1
ATOM 664 O O . PRO A 1 85 ? -1.720 -6.450 9.935 1.00 83.56 85 PRO A O 1
ATOM 667 N N . ASN A 1 86 ? -2.225 -4.426 9.147 1.00 81.25 86 ASN A N 1
ATOM 668 C CA . ASN A 1 86 ? -3.507 -4.291 9.829 1.00 81.25 86 ASN A CA 1
ATOM 669 C C . ASN A 1 86 ? -4.694 -4.912 9.058 1.00 81.25 86 ASN A C 1
ATOM 671 O O . ASN A 1 86 ? -5.836 -4.751 9.496 1.00 81.25 86 ASN A O 1
ATOM 675 N N . ASN A 1 87 ? -4.439 -5.600 7.938 1.00 86.12 87 ASN A N 1
ATOM 676 C CA . ASN A 1 87 ? -5.431 -6.161 7.013 1.00 86.12 87 ASN A CA 1
ATOM 677 C C . ASN A 1 87 ? -6.361 -5.103 6.399 1.00 86.12 87 ASN A C 1
ATOM 679 O O . ASN A 1 87 ? -7.536 -5.357 6.132 1.00 86.12 87 ASN A O 1
ATOM 683 N N . LYS A 1 88 ? -5.871 -3.877 6.211 1.00 94.94 88 LYS A N 1
ATOM 684 C CA . LYS A 1 88 ? -6.559 -2.855 5.421 1.00 94.94 88 LYS A CA 1
ATOM 685 C C . LYS A 1 88 ? -5.777 -2.581 4.156 1.00 94.94 88 LYS A C 1
ATOM 687 O O . LYS A 1 88 ? -4.550 -2.569 4.170 1.00 94.94 88 LYS A O 1
ATOM 692 N N . ILE A 1 89 ? -6.492 -2.285 3.082 1.00 98.19 89 ILE A N 1
ATOM 693 C CA . ILE A 1 89 ? -5.881 -1.897 1.815 1.00 98.19 89 ILE A CA 1
ATOM 694 C C . ILE A 1 89 ? -5.885 -0.378 1.705 1.00 98.19 89 ILE A C 1
ATOM 696 O O . ILE A 1 89 ? -6.922 0.258 1.889 1.00 98.19 89 ILE A O 1
ATOM 700 N N . TYR A 1 90 ? -4.740 0.198 1.348 1.00 97.94 90 TYR A N 1
ATOM 701 C CA . TYR A 1 90 ? -4.592 1.630 1.106 1.00 97.94 90 TYR A CA 1
ATOM 702 C C . TYR A 1 90 ? -4.341 1.876 -0.375 1.00 97.94 90 TYR A C 1
ATOM 704 O O . TYR A 1 90 ? -3.303 1.494 -0.911 1.00 97.94 90 TYR A O 1
ATOM 712 N N . CYS A 1 91 ? -5.287 2.520 -1.052 1.00 97.69 91 CYS A N 1
ATOM 713 C CA . CYS A 1 91 ? -5.169 2.869 -2.459 1.00 97.69 91 CYS A CA 1
ATOM 714 C C . CYS A 1 91 ? -4.310 4.128 -2.631 1.00 97.69 91 CYS A C 1
ATOM 716 O O . CYS A 1 91 ? -4.592 5.182 -2.052 1.00 97.69 91 CYS A O 1
ATOM 718 N N . ILE A 1 92 ? -3.300 4.031 -3.493 1.00 97.31 92 ILE A N 1
ATOM 719 C CA . ILE A 1 92 ? -2.310 5.072 -3.763 1.00 97.31 92 ILE A CA 1
ATOM 720 C C . ILE A 1 92 ? -2.908 6.131 -4.706 1.00 97.31 92 ILE A C 1
ATOM 722 O O . ILE A 1 92 ? -3.281 5.793 -5.837 1.00 97.31 92 ILE A O 1
ATOM 726 N N . PRO A 1 93 ? -3.039 7.400 -4.274 1.00 95.88 93 PRO A N 1
ATOM 727 C CA . PRO A 1 93 ? -3.722 8.434 -5.038 1.00 95.88 93 PRO A CA 1
ATOM 728 C C . PRO A 1 93 ? -2.894 8.906 -6.240 1.00 95.88 93 PRO A C 1
ATOM 730 O O . PRO A 1 93 ? -1.847 9.537 -6.096 1.00 95.88 93 PRO A O 1
ATOM 733 N N . GLY A 1 94 ? -3.416 8.666 -7.444 1.00 94.00 94 GLY A N 1
ATOM 734 C CA . GLY A 1 94 ? -2.929 9.275 -8.679 1.00 94.00 94 GLY A CA 1
ATOM 735 C C . GLY A 1 94 ? -3.459 10.702 -8.808 1.00 94.00 94 GLY A C 1
ATOM 736 O O . GLY A 1 94 ? -2.720 11.669 -8.633 1.00 94.00 94 GLY A O 1
ATOM 737 N N . HIS A 1 95 ? -4.755 10.840 -9.104 1.00 92.50 95 HIS A N 1
ATOM 738 C CA . HIS A 1 95 ? -5.476 12.124 -9.141 1.00 92.50 95 HIS A CA 1
ATOM 739 C C . HIS A 1 95 ? -6.358 12.340 -7.924 1.00 92.50 95 HIS A C 1
ATOM 741 O O . HIS A 1 95 ? -6.748 13.476 -7.667 1.00 92.50 95 HIS A O 1
ATOM 747 N N . ALA A 1 96 ? -6.688 11.277 -7.187 1.00 92.88 96 ALA A N 1
ATOM 748 C CA . ALA A 1 96 ? -7.489 11.411 -5.985 1.00 92.88 96 ALA A CA 1
ATOM 749 C C . ALA A 1 96 ? -6.818 12.380 -5.009 1.00 92.88 96 ALA A C 1
ATOM 751 O O . ALA A 1 96 ? -5.592 12.413 -4.887 1.00 92.88 96 ALA A O 1
ATOM 752 N N . GLU A 1 97 ? -7.626 13.183 -4.330 1.00 90.44 97 GLU A N 1
ATOM 753 C CA . GLU A 1 97 ? -7.127 14.170 -3.376 1.00 90.44 97 GLU A CA 1
ATOM 754 C C . GLU A 1 97 ? -6.640 13.495 -2.094 1.00 90.44 97 GLU A C 1
ATOM 756 O O . GLU A 1 97 ? -5.772 14.025 -1.423 1.00 90.44 97 GLU A O 1
ATOM 761 N N . ARG A 1 98 ? -7.143 12.303 -1.761 1.00 92.00 98 ARG A N 1
ATOM 7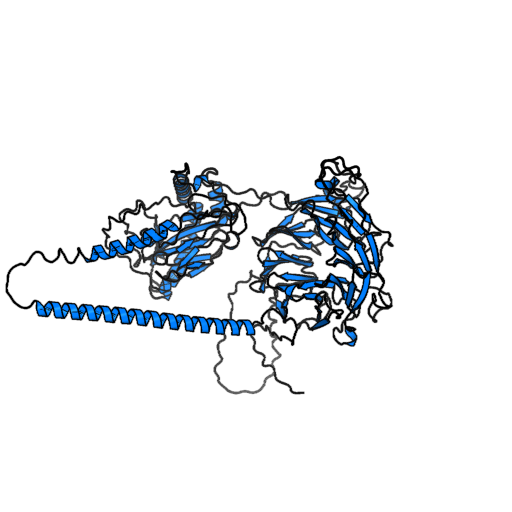62 C CA . ARG A 1 98 ? -6.808 11.592 -0.521 1.00 92.00 98 ARG A CA 1
ATOM 763 C C . ARG A 1 98 ? -6.556 10.117 -0.791 1.00 92.00 98 ARG A C 1
ATOM 765 O O . ARG A 1 98 ? -7.101 9.560 -1.750 1.00 92.00 98 ARG A O 1
ATOM 772 N N . VAL A 1 99 ? -5.772 9.483 0.078 1.00 95.69 99 VAL A N 1
ATOM 773 C CA . VAL A 1 99 ? -5.625 8.020 0.123 1.00 95.69 99 VAL A CA 1
ATOM 774 C C . VAL A 1 99 ? -6.994 7.402 0.410 1.00 95.69 99 VAL A C 1
ATOM 776 O O . VAL A 1 99 ? -7.751 7.935 1.220 1.00 95.69 99 VAL A O 1
ATOM 779 N N . LEU A 1 100 ? -7.330 6.294 -0.254 1.00 95.56 100 LEU A N 1
ATOM 780 C CA . LEU A 1 100 ? -8.537 5.520 0.058 1.00 95.56 100 LEU A CA 1
ATOM 781 C C . LEU A 1 100 ? -8.152 4.334 0.925 1.00 95.56 100 LEU A C 1
ATOM 783 O O . LEU A 1 100 ? -7.229 3.610 0.577 1.00 95.56 100 LEU A O 1
ATOM 787 N N . CYS A 1 101 ? -8.869 4.118 2.013 1.00 95.75 101 CYS A N 1
ATOM 788 C CA . CYS A 1 101 ? -8.734 2.944 2.855 1.00 95.75 101 CYS A CA 1
ATOM 789 C C . CYS A 1 101 ? -9.903 1.991 2.589 1.00 95.75 101 CYS A C 1
ATOM 791 O O . CYS A 1 101 ? -11.050 2.431 2.476 1.00 95.75 101 CYS A O 1
ATOM 793 N N . ILE A 1 102 ? -9.610 0.696 2.513 1.00 95.56 102 ILE A N 1
ATOM 794 C CA . ILE A 1 102 ? -10.581 -0.396 2.451 1.00 95.56 102 ILE A CA 1
ATOM 795 C C . ILE A 1 102 ? -10.334 -1.282 3.671 1.00 95.56 102 ILE A C 1
ATOM 797 O O . ILE A 1 102 ? -9.261 -1.871 3.804 1.00 95.56 102 ILE A O 1
ATOM 801 N N . ASP A 1 103 ? -11.308 -1.374 4.569 1.00 86.12 103 ASP A N 1
ATOM 802 C CA . ASP A 1 103 ? -11.263 -2.315 5.686 1.00 86.12 103 ASP A CA 1
ATOM 803 C C . ASP A 1 103 ? -11.737 -3.688 5.189 1.00 86.12 103 ASP A C 1
ATOM 805 O O . ASP A 1 103 ? -12.917 -3.878 4.899 1.00 86.12 103 ASP A O 1
ATOM 809 N N . THR A 1 104 ? -10.822 -4.653 5.053 1.00 88.25 104 THR A N 1
ATOM 810 C CA . THR A 1 104 ? -11.128 -5.970 4.455 1.00 88.25 104 THR A CA 1
ATOM 811 C C . THR A 1 104 ? -11.991 -6.859 5.356 1.00 88.25 104 THR A C 1
ATOM 813 O O . THR A 1 104 ? -12.482 -7.903 4.922 1.00 88.25 104 THR A O 1
ATOM 816 N N . LYS A 1 105 ? -12.197 -6.462 6.620 1.00 81.12 105 LYS A N 1
ATOM 817 C CA . LYS A 1 105 ? -13.069 -7.169 7.560 1.00 81.12 105 LYS A CA 1
ATOM 818 C C . LYS A 1 105 ? -14.518 -6.710 7.433 1.00 81.12 105 LYS A C 1
ATOM 820 O O . LYS A 1 105 ? -15.427 -7.522 7.603 1.00 81.12 105 LYS A O 1
ATOM 825 N N . THR A 1 106 ? -14.738 -5.419 7.194 1.00 79.06 106 THR A N 1
ATOM 826 C CA . THR A 1 106 ? -16.084 -4.820 7.125 1.00 79.06 106 THR A CA 1
ATOM 827 C C . THR A 1 106 ? -16.534 -4.491 5.702 1.00 79.06 106 THR A C 1
ATOM 829 O O . THR A 1 106 ? -17.718 -4.231 5.488 1.00 79.06 106 THR A O 1
ATOM 832 N N . ASP A 1 107 ? -15.614 -4.524 4.736 1.00 82.88 107 ASP A N 1
ATOM 833 C CA . ASP A 1 107 ? -15.766 -4.004 3.374 1.00 82.88 107 ASP A CA 1
ATOM 834 C C . ASP A 1 107 ? -16.092 -2.498 3.321 1.00 82.88 107 ASP A C 1
ATOM 836 O O . ASP A 1 107 ? -16.613 -1.997 2.318 1.00 82.88 107 ASP A O 1
ATOM 840 N N . GLU A 1 108 ? -15.800 -1.758 4.396 1.00 83.38 108 GLU A N 1
ATOM 841 C CA . GLU A 1 108 ? -15.934 -0.303 4.409 1.00 83.38 108 GLU A CA 1
ATOM 842 C C . GLU A 1 108 ? -14.845 0.349 3.561 1.00 83.38 108 GLU A C 1
ATOM 844 O O . GLU A 1 108 ? -13.673 -0.016 3.632 1.00 83.38 108 GLU A O 1
ATOM 849 N N . VAL A 1 109 ? -15.236 1.365 2.792 1.00 88.31 109 VAL A N 1
ATOM 850 C CA . VAL A 1 109 ? -14.343 2.119 1.912 1.00 88.31 109 VAL A CA 1
ATOM 851 C C . VAL A 1 109 ? -14.451 3.600 2.265 1.00 88.31 109 VAL A C 1
ATOM 853 O O . VAL A 1 109 ? -15.535 4.177 2.179 1.00 88.31 109 VAL A O 1
ATOM 856 N N . TYR A 1 110 ? -13.352 4.238 2.666 1.00 85.31 110 TYR A N 1
ATOM 857 C CA . TYR A 1 110 ? -13.372 5.628 3.139 1.00 85.31 110 TYR A CA 1
ATOM 858 C C . TYR A 1 110 ? -12.020 6.336 2.935 1.00 85.31 110 TYR A C 1
ATOM 860 O O . TYR A 1 110 ? -10.978 5.683 2.951 1.00 85.31 110 TYR A O 1
ATOM 868 N N . PRO A 1 111 ? -11.993 7.662 2.704 1.00 87.69 111 PRO A N 1
ATOM 869 C CA . PRO A 1 111 ? -10.743 8.405 2.542 1.00 87.69 111 PRO A CA 1
ATOM 870 C C . PRO A 1 111 ? -9.998 8.584 3.877 1.00 87.69 111 PRO A C 1
ATOM 872 O O . PRO A 1 111 ? -10.623 8.713 4.929 1.00 87.69 111 PRO A O 1
ATOM 875 N N . VAL A 1 112 ? -8.665 8.643 3.833 1.00 86.50 112 VAL A N 1
ATOM 876 C CA . VAL A 1 112 ? -7.782 8.894 4.990 1.00 86.50 112 VAL A CA 1
ATOM 877 C C . VAL A 1 112 ? -6.687 9.907 4.641 1.00 86.50 112 VAL A C 1
ATOM 879 O O . VAL A 1 112 ? -6.357 10.106 3.471 1.00 86.50 112 VAL A O 1
ATOM 882 N N . GLY A 1 113 ? -6.115 10.557 5.658 1.00 86.38 113 GLY A N 1
ATOM 883 C CA . GLY A 1 113 ? -4.996 11.491 5.476 1.00 86.38 113 GLY A CA 1
ATOM 884 C C . GLY A 1 113 ? -5.379 12.896 4.994 1.00 86.38 113 GLY A C 1
ATOM 885 O O . GLY A 1 113 ? -6.569 13.187 4.859 1.00 86.38 113 GLY A O 1
ATOM 886 N N . PRO A 1 114 ? -4.396 13.782 4.755 1.00 84.69 114 PRO A N 1
ATOM 887 C CA . PRO A 1 114 ? -4.630 15.132 4.248 1.00 84.69 114 PRO A CA 1
ATOM 888 C C . PRO A 1 114 ? -4.995 15.128 2.755 1.00 84.69 114 PRO A C 1
ATOM 890 O O . PRO A 1 114 ? -4.881 14.108 2.073 1.00 84.69 114 PRO A O 1
ATOM 893 N N . GLU A 1 115 ? -5.432 16.282 2.248 1.00 89.31 115 GLU A N 1
ATOM 894 C CA . GLU A 1 115 ? -5.691 16.489 0.821 1.00 89.31 115 GLU A CA 1
ATOM 895 C C . GLU A 1 115 ? -4.417 16.868 0.050 1.00 89.31 115 GLU A C 1
ATOM 897 O O . GLU A 1 115 ? -3.678 17.767 0.443 1.00 89.31 115 GLU A O 1
ATOM 902 N N . PHE A 1 116 ? -4.208 16.222 -1.093 1.00 89.81 116 PHE A N 1
ATOM 903 C CA . PHE A 1 116 ? -3.129 16.425 -2.055 1.00 89.81 116 PHE A CA 1
ATOM 904 C C . PHE A 1 116 ? -3.735 16.815 -3.409 1.00 89.81 116 PHE A C 1
ATOM 906 O O . PHE A 1 116 ? -4.041 15.964 -4.255 1.00 89.81 116 PHE A O 1
ATOM 913 N N . ASN A 1 117 ? -3.945 18.110 -3.612 1.00 86.06 117 ASN A N 1
ATOM 914 C CA . ASN A 1 117 ? -4.691 18.670 -4.735 1.00 86.06 117 ASN A CA 1
ATOM 915 C C . ASN A 1 117 ? -3.842 19.686 -5.522 1.00 86.06 117 ASN A C 1
ATOM 917 O O . ASN A 1 117 ? -2.636 19.817 -5.324 1.00 86.06 117 ASN A O 1
ATOM 921 N N . ALA A 1 118 ? -4.465 20.398 -6.462 1.00 84.31 118 ALA A N 1
ATOM 922 C CA . ALA A 1 118 ? -3.755 21.333 -7.330 1.00 84.31 118 ALA A CA 1
ATOM 923 C C . ALA A 1 118 ? -3.102 22.519 -6.597 1.00 84.31 118 ALA A C 1
ATOM 925 O O . ALA A 1 118 ? -2.202 23.136 -7.158 1.00 84.31 118 ALA A O 1
ATOM 926 N N . SER A 1 119 ? -3.536 22.849 -5.376 1.00 84.44 119 SER A N 1
ATOM 927 C CA . SER A 1 119 ? -2.982 23.978 -4.617 1.00 84.44 119 SER A CA 1
ATOM 928 C C . SER A 1 119 ? -1.696 23.658 -3.855 1.00 84.44 119 SER A C 1
ATOM 930 O O . SER A 1 119 ? -0.967 24.583 -3.507 1.00 84.44 119 SER A O 1
ATOM 932 N N . ASN A 1 120 ? -1.407 22.380 -3.591 1.00 83.75 120 ASN A N 1
ATOM 933 C CA . ASN A 1 120 ? -0.282 21.972 -2.745 1.00 83.75 120 ASN A CA 1
ATOM 934 C C . ASN A 1 120 ? 0.611 20.888 -3.363 1.00 83.75 120 ASN A C 1
ATOM 936 O O . ASN A 1 120 ? 1.542 20.431 -2.708 1.00 83.75 120 ASN A O 1
ATOM 940 N N . MET A 1 121 ? 0.363 20.507 -4.618 1.00 90.19 121 MET A N 1
ATOM 941 C CA . MET A 1 121 ? 1.160 19.518 -5.342 1.00 90.19 121 MET A CA 1
ATOM 942 C C . MET A 1 121 ? 1.624 20.055 -6.694 1.00 90.19 121 MET A C 1
ATOM 944 O O . MET A 1 121 ? 0.892 20.757 -7.397 1.00 90.19 121 MET A O 1
ATOM 948 N N . VAL A 1 122 ? 2.821 19.635 -7.109 1.00 88.69 122 VAL A N 1
ATOM 949 C CA . VAL A 1 122 ? 3.320 19.856 -8.472 1.00 88.69 122 VAL A CA 1
ATOM 950 C C . VAL A 1 122 ? 2.380 19.237 -9.520 1.00 88.69 122 VAL A C 1
ATOM 952 O O . VAL A 1 122 ? 1.572 18.353 -9.222 1.00 88.69 122 VAL A O 1
ATOM 955 N N . GLN A 1 123 ? 2.458 19.718 -10.766 1.00 86.38 123 GLN A N 1
ATOM 956 C CA . GLN A 1 123 ? 1.647 19.215 -11.890 1.00 86.38 123 GLN A CA 1
ATOM 957 C C . GLN A 1 123 ? 0.125 19.222 -11.621 1.00 86.38 123 GLN A C 1
ATOM 959 O O . GLN A 1 123 ? -0.619 18.361 -12.099 1.00 86.38 123 GLN A O 1
ATOM 964 N N . ASN A 1 124 ? -0.363 20.215 -10.866 1.00 86.19 124 ASN A N 1
ATOM 965 C CA . ASN A 1 124 ? -1.769 20.360 -10.470 1.00 86.19 124 ASN A CA 1
ATOM 966 C C . ASN A 1 124 ? -2.334 19.124 -9.736 1.00 86.19 124 ASN A C 1
ATOM 968 O O . ASN A 1 124 ? -3.522 18.823 -9.863 1.00 86.19 124 ASN A O 1
ATOM 972 N N . GLY A 1 125 ? -1.491 18.380 -9.009 1.00 85.06 125 GLY A N 1
ATOM 973 C CA . GLY A 1 125 ? -1.907 17.196 -8.249 1.00 85.06 125 GLY A CA 1
ATOM 974 C C . GLY A 1 125 ? -2.348 16.006 -9.106 1.00 85.06 125 GLY A C 1
ATOM 975 O O . GLY A 1 125 ? -3.075 15.136 -8.615 1.00 85.06 125 GLY A O 1
ATOM 976 N N . LYS A 1 126 ? -1.927 15.962 -10.375 1.00 90.62 126 LYS A N 1
ATOM 977 C CA . LYS A 1 126 ? -2.171 14.846 -11.298 1.00 90.62 126 LYS A CA 1
ATOM 978 C C . LYS A 1 126 ? -1.053 13.810 -11.213 1.00 90.62 126 LYS A C 1
ATOM 980 O O . LYS A 1 126 ? 0.071 14.152 -10.881 1.00 90.62 126 LYS A O 1
ATOM 985 N N . PHE A 1 127 ? -1.395 12.556 -11.506 1.00 91.75 127 PHE A N 1
ATOM 986 C CA . PHE A 1 127 ? -0.563 11.349 -11.453 1.00 91.75 127 PHE A CA 1
ATOM 987 C C . PHE A 1 127 ? 0.508 11.371 -10.346 1.00 91.75 127 PHE A C 1
ATOM 989 O O . PHE A 1 127 ? 1.674 11.089 -10.609 1.00 91.75 127 PHE A O 1
ATOM 996 N N . LYS A 1 128 ? 0.137 11.751 -9.116 1.00 95.44 128 LYS A N 1
ATOM 997 C CA . LYS A 1 128 ? 1.094 12.069 -8.046 1.00 95.44 128 LYS A CA 1
ATOM 998 C C . LYS A 1 128 ? 2.000 10.883 -7.735 1.00 95.44 128 LYS A C 1
ATOM 1000 O O . LYS A 1 128 ? 3.209 10.963 -7.955 1.00 95.44 128 LYS A O 1
ATOM 1005 N N . TRP A 1 129 ? 1.399 9.775 -7.316 1.00 97.00 129 TRP A N 1
ATOM 1006 C CA . TRP A 1 129 ? 2.107 8.552 -6.954 1.00 97.00 129 TRP A CA 1
ATOM 1007 C C . TRP A 1 129 ? 1.584 7.350 -7.737 1.00 97.00 129 TRP A C 1
ATOM 1009 O O . TRP A 1 129 ? 0.430 7.328 -8.171 1.00 97.00 129 TRP A O 1
ATOM 1019 N N . LEU A 1 130 ? 2.450 6.358 -7.925 1.00 92.19 130 LEU A N 1
ATOM 1020 C CA . LEU A 1 130 ? 2.170 5.126 -8.655 1.00 92.19 130 LEU A CA 1
ATOM 1021 C C . LEU A 1 130 ? 2.675 3.933 -7.841 1.00 92.19 130 LEU A C 1
ATOM 1023 O O . LEU A 1 130 ? 3.867 3.878 -7.552 1.00 92.19 130 LEU A O 1
ATOM 1027 N N . ARG A 1 131 ? 1.798 2.955 -7.563 1.00 90.31 131 ARG A N 1
ATOM 1028 C CA . ARG A 1 131 ? 2.091 1.754 -6.746 1.00 90.31 131 ARG A CA 1
ATOM 1029 C C . ARG A 1 131 ? 2.543 2.073 -5.312 1.00 90.31 131 ARG A C 1
ATOM 1031 O O . ARG A 1 131 ? 2.978 3.184 -5.012 1.00 90.31 131 ARG A O 1
ATOM 1038 N N . GLY A 1 132 ? 2.382 1.109 -4.411 1.00 95.00 132 GLY A N 1
ATOM 1039 C CA . GLY A 1 132 ? 2.906 1.194 -3.054 1.00 95.00 132 GLY A CA 1
ATOM 1040 C C . GLY A 1 132 ? 3.963 0.121 -2.831 1.00 95.00 132 GLY A C 1
ATOM 1041 O O . GLY A 1 132 ? 4.051 -0.846 -3.580 1.00 95.00 132 GLY A O 1
ATOM 1042 N N . ILE A 1 133 ? 4.791 0.308 -1.815 1.00 96.75 133 ILE A N 1
ATOM 1043 C CA . ILE A 1 133 ? 5.709 -0.715 -1.322 1.00 96.75 133 ILE A CA 1
ATOM 1044 C C . ILE A 1 133 ? 5.557 -0.768 0.190 1.00 96.75 133 ILE A C 1
ATOM 1046 O O . ILE A 1 133 ? 5.748 0.243 0.868 1.00 96.75 133 ILE A O 1
ATOM 1050 N N . VAL A 1 134 ? 5.201 -1.940 0.709 1.00 96.12 134 VAL A N 1
ATOM 1051 C CA . VAL A 1 134 ? 5.054 -2.181 2.147 1.00 96.12 134 VAL A CA 1
ATOM 1052 C C . VAL A 1 134 ? 6.426 -2.490 2.749 1.00 96.12 134 VAL A C 1
ATOM 1054 O O . VAL A 1 134 ? 7.086 -3.441 2.334 1.00 96.12 134 VAL A O 1
ATOM 1057 N N . VAL A 1 135 ? 6.852 -1.714 3.748 1.00 90.94 135 VAL A N 1
ATOM 1058 C CA . VAL A 1 135 ? 8.029 -2.006 4.579 1.00 90.94 135 VAL A CA 1
ATOM 1059 C C . VAL A 1 135 ? 7.621 -1.925 6.045 1.00 90.94 135 VAL A C 1
ATOM 1061 O O . VAL A 1 135 ? 7.386 -0.844 6.589 1.00 90.94 135 VAL A O 1
ATOM 1064 N N . GLY A 1 136 ? 7.525 -3.086 6.695 1.00 87.56 136 GLY A N 1
ATOM 1065 C CA . GLY A 1 136 ? 6.983 -3.176 8.049 1.00 87.56 136 GLY A CA 1
ATOM 1066 C C . GLY A 1 136 ? 5.564 -2.607 8.100 1.00 87.56 136 GLY A C 1
ATOM 1067 O O . GLY A 1 136 ? 4.689 -3.055 7.369 1.00 87.56 136 GLY A O 1
ATOM 1068 N N . ASP A 1 137 ? 5.358 -1.595 8.939 1.00 88.12 137 ASP A N 1
ATOM 1069 C CA . ASP A 1 137 ? 4.062 -0.938 9.132 1.00 88.12 137 ASP A CA 1
ATOM 1070 C C . ASP A 1 137 ? 3.794 0.225 8.161 1.00 88.12 137 ASP A C 1
ATOM 1072 O O . ASP A 1 137 ? 2.739 0.861 8.248 1.00 88.12 137 ASP A O 1
ATOM 1076 N N . ILE A 1 138 ? 4.743 0.558 7.282 1.00 94.88 138 ILE A N 1
ATOM 1077 C CA . ILE A 1 138 ? 4.672 1.744 6.425 1.00 94.88 138 ILE A CA 1
ATOM 1078 C C . ILE A 1 138 ? 4.491 1.340 4.962 1.00 94.88 138 ILE A C 1
ATOM 1080 O O . ILE A 1 138 ? 5.180 0.455 4.461 1.00 94.88 138 ILE A O 1
ATOM 1084 N N . ILE A 1 139 ? 3.593 2.027 4.257 1.00 98.12 139 ILE A N 1
ATOM 1085 C CA . ILE A 1 139 ? 3.458 1.939 2.801 1.00 98.12 139 ILE A CA 1
ATOM 1086 C C . ILE A 1 139 ? 4.086 3.186 2.178 1.00 98.12 139 ILE A C 1
ATOM 1088 O O . ILE A 1 139 ? 3.686 4.312 2.488 1.00 98.12 139 ILE A O 1
ATOM 1092 N N . TYR A 1 140 ? 5.039 2.974 1.272 1.00 98.25 140 TYR A N 1
ATOM 1093 C CA . TYR A 1 140 ? 5.709 4.018 0.502 1.00 98.25 140 TYR A CA 1
ATOM 1094 C C . TYR A 1 140 ? 5.128 4.073 -0.913 1.00 98.25 140 TYR A C 1
ATOM 1096 O O . TYR A 1 140 ? 5.277 3.127 -1.684 1.00 98.25 140 TYR A O 1
ATOM 1104 N N . GLY A 1 141 ? 4.453 5.166 -1.270 1.00 97.75 141 GLY A N 1
ATOM 1105 C CA . GLY A 1 141 ? 3.954 5.389 -2.628 1.00 97.75 141 GLY A CA 1
ATOM 1106 C C . GLY A 1 141 ? 5.007 6.066 -3.498 1.00 97.75 141 GLY A C 1
ATOM 1107 O O . GLY A 1 141 ? 5.489 7.152 -3.163 1.00 97.75 141 GLY A O 1
ATOM 1108 N N . LEU A 1 142 ? 5.361 5.439 -4.622 1.00 97.69 142 LEU A N 1
ATOM 1109 C CA . LEU A 1 142 ? 6.470 5.908 -5.454 1.00 97.69 142 LEU A CA 1
ATOM 1110 C C . LEU A 1 142 ? 6.083 7.159 -6.260 1.00 97.69 142 LEU A C 1
ATOM 1112 O O . LEU A 1 142 ? 4.976 7.221 -6.801 1.00 97.69 142 LEU A O 1
ATOM 1116 N N . PRO A 1 143 ? 6.976 8.157 -6.379 1.00 96.81 143 PRO A N 1
ATOM 1117 C CA . PRO A 1 143 ? 6.685 9.415 -7.058 1.00 96.81 143 PRO A CA 1
ATOM 1118 C C . PRO A 1 143 ? 6.569 9.197 -8.567 1.00 96.81 143 PRO A C 1
ATOM 1120 O O . PRO A 1 143 ? 7.509 8.755 -9.220 1.00 96.81 143 PRO A O 1
ATOM 1123 N N . CYS A 1 144 ? 5.427 9.550 -9.151 1.00 95.38 144 CYS A N 1
ATOM 1124 C CA . CYS A 1 144 ? 5.248 9.543 -10.601 1.00 95.38 144 CYS A CA 1
ATOM 1125 C C . CYS A 1 144 ? 5.374 10.970 -11.146 1.00 95.38 144 CYS A C 1
ATOM 1127 O O . CYS A 1 144 ? 6.339 11.281 -11.844 1.00 95.38 144 CYS A O 1
ATOM 1129 N N . HIS A 1 145 ? 4.443 11.861 -10.797 1.00 95.56 145 HIS A N 1
ATOM 1130 C CA . HIS A 1 145 ? 4.554 13.307 -11.048 1.00 95.56 145 HIS A CA 1
ATOM 1131 C C . HIS A 1 145 ? 4.886 14.071 -9.764 1.00 95.56 145 HIS A C 1
ATOM 1133 O O . HIS A 1 145 ? 5.463 15.150 -9.850 1.00 95.56 145 HIS A O 1
ATOM 1139 N N . ALA A 1 146 ? 4.567 13.515 -8.587 1.00 96.00 146 ALA A N 1
ATOM 1140 C CA . ALA A 1 146 ? 4.864 14.134 -7.296 1.00 96.00 146 ALA A CA 1
ATOM 1141 C C . ALA A 1 146 ? 6.369 14.324 -7.093 1.00 96.00 146 ALA A C 1
ATOM 1143 O O . ALA A 1 146 ? 7.183 13.520 -7.547 1.00 96.00 146 ALA A O 1
ATOM 1144 N N . ASP A 1 147 ? 6.752 15.380 -6.388 1.00 95.44 147 ASP A N 1
ATOM 1145 C CA . ASP A 1 147 ? 8.132 15.696 -6.020 1.00 95.44 147 ASP A CA 1
ATOM 1146 C C . ASP A 1 147 ? 8.547 15.153 -4.643 1.00 95.44 147 ASP A C 1
ATOM 1148 O O . ASP A 1 147 ? 9.625 15.470 -4.147 1.00 95.44 147 ASP A O 1
ATOM 1152 N N . CYS A 1 148 ? 7.724 14.288 -4.058 1.00 96.25 148 CYS A N 1
ATOM 1153 C CA . CYS A 1 148 ? 7.925 13.660 -2.759 1.00 96.25 148 CYS A CA 1
ATOM 1154 C C . CYS A 1 148 ? 7.423 12.208 -2.774 1.00 96.25 148 CYS A C 1
ATOM 1156 O O . CYS A 1 148 ? 6.640 11.824 -3.647 1.00 96.25 148 CYS A O 1
ATOM 1158 N N . ILE A 1 149 ? 7.858 11.392 -1.814 1.00 98.06 149 ILE A N 1
ATOM 1159 C CA . ILE A 1 149 ? 7.338 10.031 -1.599 1.00 98.06 149 ILE A CA 1
ATOM 1160 C C . ILE A 1 149 ? 6.075 10.121 -0.747 1.00 98.06 149 ILE A C 1
ATOM 1162 O O . ILE A 1 149 ? 6.053 10.878 0.221 1.00 98.06 149 ILE A O 1
ATOM 1166 N N . LEU A 1 150 ? 5.043 9.340 -1.059 1.00 98.38 150 LEU A N 1
ATOM 1167 C CA . LEU A 1 150 ? 3.892 9.185 -0.168 1.00 98.38 150 LEU A CA 1
ATOM 1168 C C . LEU A 1 150 ? 4.254 8.225 0.962 1.00 98.38 150 LEU A C 1
ATOM 1170 O O . LEU A 1 150 ? 4.792 7.156 0.697 1.00 98.38 150 LEU A O 1
ATOM 1174 N N . ARG A 1 151 ? 3.903 8.560 2.199 1.00 97.62 151 ARG A N 1
ATOM 1175 C CA . ARG A 1 151 ? 4.159 7.732 3.379 1.00 97.62 151 ARG A CA 1
ATOM 1176 C C . ARG A 1 151 ? 2.849 7.466 4.107 1.00 97.62 151 ARG A C 1
ATOM 1178 O O . ARG A 1 151 ? 2.184 8.414 4.513 1.00 97.62 151 ARG A O 1
ATOM 1185 N N . ILE A 1 152 ? 2.487 6.204 4.304 1.00 97.62 152 ILE A N 1
ATOM 1186 C CA . ILE A 1 152 ? 1.262 5.812 5.016 1.00 97.62 152 ILE A CA 1
ATOM 1187 C C . ILE A 1 152 ? 1.642 4.895 6.179 1.00 97.62 152 ILE A C 1
ATOM 1189 O O . ILE A 1 152 ? 2.164 3.811 5.949 1.00 97.62 152 ILE A O 1
ATOM 1193 N N . ASP A 1 153 ? 1.371 5.306 7.417 1.00 90.50 153 ASP A N 1
ATOM 1194 C CA . ASP A 1 153 ? 1.523 4.462 8.607 1.00 90.50 153 ASP A CA 1
ATOM 1195 C C . ASP A 1 153 ? 0.237 3.672 8.852 1.00 90.50 153 ASP A C 1
ATOM 1197 O O . ASP A 1 153 ? -0.790 4.205 9.280 1.00 90.50 153 ASP A O 1
ATOM 1201 N N . THR A 1 154 ? 0.296 2.374 8.581 1.00 86.56 154 THR A N 1
ATOM 1202 C CA . THR A 1 154 ? -0.868 1.482 8.624 1.00 86.56 154 THR A CA 1
ATOM 1203 C C . THR A 1 154 ? -1.348 1.195 10.051 1.00 86.56 154 THR A C 1
ATOM 1205 O O . THR A 1 154 ? -2.477 0.752 10.257 1.00 86.56 154 THR A O 1
ATOM 1208 N N . ARG A 1 155 ? -0.555 1.499 11.085 1.00 81.12 155 ARG A N 1
ATOM 1209 C CA . ARG A 1 155 ? -1.003 1.340 12.482 1.00 81.12 155 ARG A CA 1
ATOM 1210 C C . ARG A 1 155 ? -1.965 2.437 12.906 1.00 81.12 155 ARG A C 1
ATOM 1212 O O . ARG A 1 155 ? -2.763 2.239 13.822 1.00 81.12 155 ARG A O 1
ATOM 1219 N N . THR A 1 156 ? -1.831 3.614 12.303 1.00 77.56 156 THR A N 1
ATOM 1220 C CA . THR A 1 156 ? -2.529 4.837 12.715 1.00 77.56 156 THR A CA 1
ATOM 1221 C C . THR A 1 156 ? -3.415 5.425 11.626 1.00 77.56 156 THR A C 1
ATOM 1223 O O . THR A 1 156 ? -4.144 6.370 11.912 1.00 77.56 156 THR A O 1
ATOM 1226 N N . ASP A 1 157 ? -3.371 4.877 10.409 1.00 82.38 157 ASP A N 1
ATOM 1227 C CA . ASP A 1 157 ? -3.949 5.470 9.199 1.00 82.38 157 ASP A CA 1
ATOM 1228 C C . ASP A 1 157 ? -3.366 6.876 8.895 1.00 82.38 157 ASP A C 1
ATOM 1230 O O . ASP A 1 157 ? -3.958 7.652 8.141 1.00 82.38 157 ASP A O 1
ATOM 1234 N N . GLU A 1 158 ? -2.209 7.230 9.479 1.00 84.50 158 GLU A N 1
ATOM 1235 C CA . GLU A 1 158 ? -1.560 8.524 9.246 1.00 84.50 158 GLU A CA 1
ATOM 1236 C C . GLU A 1 158 ? -0.902 8.554 7.872 1.00 84.50 158 GLU A C 1
ATOM 1238 O O . GLU A 1 158 ? -0.151 7.657 7.500 1.00 84.50 158 GLU A O 1
ATOM 1243 N N . VAL A 1 159 ? -1.151 9.632 7.134 1.00 93.44 159 VAL A N 1
ATOM 1244 C CA . VAL A 1 159 ? -0.609 9.839 5.794 1.00 93.44 159 VAL A CA 1
ATOM 1245 C C . VAL A 1 159 ? 0.231 11.109 5.799 1.00 93.44 159 VAL A C 1
ATOM 1247 O O . VAL A 1 159 ? -0.226 12.159 6.249 1.00 93.44 159 VAL A O 1
ATOM 1250 N N . GLY A 1 160 ? 1.446 11.010 5.276 1.00 92.50 160 GLY A N 1
ATOM 1251 C CA . GLY A 1 160 ? 2.397 12.102 5.128 1.00 92.50 160 GLY A CA 1
ATOM 1252 C C . GLY A 1 160 ? 3.228 11.942 3.860 1.00 92.50 160 GLY A C 1
ATOM 1253 O O . GLY A 1 160 ? 2.905 11.138 2.984 1.00 92.50 160 GLY A O 1
ATOM 1254 N N . VAL A 1 161 ? 4.304 12.719 3.762 1.00 96.06 161 VAL A N 1
ATOM 1255 C CA . VAL A 1 161 ? 5.219 12.693 2.617 1.00 96.06 161 VAL A CA 1
ATOM 1256 C C . VAL A 1 161 ? 6.674 12.791 3.063 1.00 96.06 161 VAL A C 1
ATOM 1258 O O . VAL A 1 161 ? 6.955 13.360 4.117 1.00 96.06 161 VAL A O 1
ATOM 1261 N N . ILE A 1 162 ? 7.583 12.269 2.242 1.00 93.62 162 ILE A N 1
ATOM 1262 C CA . ILE A 1 162 ? 9.038 12.344 2.433 1.00 93.62 162 ILE A CA 1
ATOM 1263 C C . ILE A 1 162 ? 9.647 13.164 1.292 1.00 93.62 162 ILE A C 1
ATOM 1265 O O . ILE A 1 162 ? 9.335 12.935 0.119 1.00 93.62 162 ILE A O 1
ATOM 1269 N N . SER A 1 163 ? 10.505 14.126 1.634 1.00 94.62 163 SER A N 1
ATOM 1270 C CA . SER A 1 163 ? 11.186 14.997 0.669 1.00 94.62 163 SER A CA 1
ATOM 1271 C C . SER A 1 163 ? 12.223 14.252 -0.165 1.00 94.62 163 SER A C 1
ATOM 1273 O O . SER A 1 163 ? 12.937 13.390 0.335 1.00 94.62 163 SER A O 1
ATOM 1275 N N . ILE A 1 164 ? 12.356 14.653 -1.430 1.00 97.12 164 ILE A N 1
ATOM 1276 C CA . ILE A 1 164 ? 13.416 14.181 -2.326 1.00 97.12 164 ILE A CA 1
ATOM 1277 C C . ILE A 1 164 ? 14.416 15.335 -2.546 1.00 97.12 164 ILE A C 1
ATOM 1279 O O . ILE A 1 164 ? 13.984 16.420 -2.959 1.00 97.12 164 ILE A O 1
ATOM 1283 N N . PRO A 1 165 ? 15.727 15.139 -2.304 1.00 94.69 165 PRO A N 1
ATOM 1284 C CA . PRO A 1 165 ? 16.724 16.212 -2.344 1.00 94.69 165 PRO A CA 1
ATOM 1285 C C . PRO A 1 165 ? 17.231 16.485 -3.772 1.00 94.69 165 PRO A C 1
ATOM 1287 O O . PRO A 1 165 ? 18.385 16.233 -4.103 1.00 94.69 165 PRO A O 1
ATOM 1290 N N . TYR A 1 166 ? 16.377 16.992 -4.666 1.00 94.62 166 TYR A N 1
ATOM 1291 C CA . TYR A 1 166 ? 16.773 17.251 -6.062 1.00 94.62 166 TYR A CA 1
ATOM 1292 C C . TYR A 1 166 ? 17.957 18.225 -6.180 1.00 94.62 166 TYR A C 1
ATOM 1294 O O . TYR A 1 166 ? 18.824 18.044 -7.030 1.00 94.62 166 TYR A O 1
ATOM 1302 N N . GLU A 1 167 ? 18.011 19.247 -5.329 1.00 93.25 167 GLU A N 1
ATOM 1303 C CA . GLU A 1 167 ? 19.038 20.291 -5.370 1.00 93.25 167 GLU A CA 1
ATOM 1304 C C . GLU A 1 167 ? 20.436 19.795 -4.964 1.00 93.25 167 GLU A C 1
ATOM 1306 O O . GLU A 1 167 ? 21.421 20.453 -5.285 1.00 93.25 167 GLU A O 1
ATOM 1311 N N . GLU A 1 168 ? 20.536 18.643 -4.295 1.00 90.69 168 GLU A N 1
ATOM 1312 C CA . GLU A 1 168 ? 21.819 18.038 -3.914 1.00 90.69 168 GLU A CA 1
ATOM 1313 C C . GLU A 1 168 ? 22.437 17.206 -5.050 1.00 90.69 168 GLU A C 1
ATOM 1315 O O . GLU A 1 168 ? 23.653 17.031 -5.095 1.00 90.69 168 GLU A O 1
ATOM 1320 N N . TYR A 1 169 ? 21.617 16.708 -5.986 1.00 89.62 169 TYR A N 1
ATOM 1321 C CA . TYR A 1 169 ? 22.038 15.730 -7.003 1.00 89.62 169 TYR A CA 1
ATOM 1322 C C . TYR A 1 169 ? 21.970 16.240 -8.449 1.00 89.62 169 TYR A C 1
ATOM 1324 O O . TYR A 1 169 ? 22.500 15.583 -9.353 1.00 89.62 169 TYR A O 1
ATOM 1332 N N . PHE A 1 170 ? 21.328 17.385 -8.690 1.00 92.19 170 PHE A N 1
ATOM 1333 C CA . PHE A 1 170 ? 21.154 17.974 -10.019 1.00 92.19 170 PHE A CA 1
ATOM 1334 C C . PHE A 1 170 ? 21.594 19.435 -10.052 1.00 92.19 170 PHE A C 1
ATOM 1336 O O . PHE A 1 170 ? 21.550 20.133 -9.040 1.00 92.19 170 PHE A O 1
ATOM 1343 N N . ASP A 1 171 ? 21.993 19.911 -11.234 1.00 92.19 171 ASP A N 1
ATOM 1344 C CA . ASP A 1 171 ? 22.491 21.276 -11.386 1.00 92.19 171 ASP A CA 1
ATOM 1345 C C . ASP A 1 171 ? 21.414 22.323 -11.040 1.00 92.19 171 ASP A C 1
ATOM 1347 O O . ASP A 1 171 ? 20.263 22.260 -11.492 1.00 92.19 171 ASP A O 1
ATOM 1351 N N . THR A 1 172 ? 21.814 23.301 -10.230 1.00 94.12 172 THR A N 1
ATOM 1352 C CA . THR A 1 172 ? 20.996 24.433 -9.777 1.00 94.12 172 THR A CA 1
ATOM 1353 C C . THR A 1 172 ? 21.404 25.754 -10.434 1.00 94.12 172 THR A C 1
ATOM 1355 O O . THR A 1 172 ? 20.780 26.784 -10.165 1.00 94.12 172 THR A O 1
ATOM 1358 N N . SER A 1 173 ? 22.417 25.740 -11.306 1.00 93.06 173 SER A N 1
ATOM 1359 C CA . SER A 1 173 ? 22.889 26.917 -12.024 1.00 93.06 173 SER A CA 1
ATOM 1360 C C . SER A 1 173 ? 21.812 27.460 -12.974 1.00 93.06 173 SER A C 1
ATOM 1362 O O . SER A 1 173 ? 21.181 26.725 -13.735 1.00 93.06 173 SER A O 1
ATOM 1364 N N . ILE A 1 174 ? 21.551 28.769 -12.889 1.00 90.31 174 ILE A N 1
ATOM 1365 C CA . ILE A 1 174 ? 20.579 29.451 -13.751 1.00 90.31 174 ILE A CA 1
ATOM 1366 C C . ILE A 1 174 ? 21.309 29.902 -15.026 1.00 90.31 174 ILE A C 1
ATOM 1368 O O . ILE A 1 174 ? 22.311 30.614 -14.907 1.00 90.31 174 ILE A O 1
ATOM 1372 N N . PRO A 1 175 ? 20.826 29.552 -16.235 1.00 85.25 175 PRO A N 1
ATOM 1373 C CA . PRO A 1 175 ? 21.428 30.015 -17.486 1.00 85.25 175 PRO A CA 1
ATOM 1374 C C . PRO A 1 175 ? 21.484 31.551 -17.590 1.00 85.25 175 PRO A C 1
ATOM 1376 O O . PRO A 1 175 ? 20.597 32.245 -17.091 1.00 85.25 175 PRO A O 1
ATOM 1379 N N . GLU A 1 176 ? 22.481 32.114 -18.285 1.00 75.44 176 GLU A N 1
ATOM 1380 C CA . GLU A 1 176 ? 22.542 33.559 -18.563 1.00 75.44 176 GLU A CA 1
ATOM 1381 C C . GLU A 1 176 ? 21.304 33.983 -19.382 1.00 75.44 176 GLU A C 1
ATOM 1383 O O . GLU A 1 176 ? 21.195 33.654 -20.562 1.00 75.44 176 GLU A O 1
ATOM 1388 N N . LYS A 1 177 ? 20.377 34.733 -18.761 1.00 80.81 177 LYS A N 1
ATOM 1389 C CA . LYS A 1 177 ? 19.020 35.109 -19.252 1.00 80.81 177 LYS A CA 1
ATOM 1390 C C . LYS A 1 177 ? 17.907 34.074 -19.023 1.00 80.81 177 LYS A C 1
ATOM 1392 O O . LYS A 1 177 ? 16.833 34.202 -19.61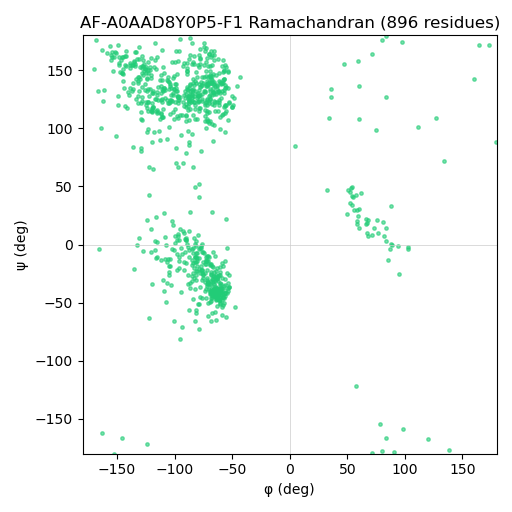0 1.00 80.81 177 LYS A O 1
ATOM 1397 N N . GLY A 1 178 ? 18.151 33.084 -18.176 1.00 77.88 178 GLY A N 1
ATOM 1398 C CA . GLY A 1 178 ? 17.179 32.077 -17.778 1.00 77.88 178 GLY A CA 1
ATOM 1399 C C . GLY A 1 178 ? 16.442 32.385 -16.479 1.00 77.88 178 GLY A C 1
ATOM 1400 O O . GLY A 1 178 ? 16.726 33.363 -15.787 1.00 77.88 178 GLY A O 1
ATOM 1401 N N . ASP A 1 179 ? 15.498 31.516 -16.136 1.00 88.31 179 ASP A N 1
ATOM 1402 C CA . ASP A 1 179 ? 14.825 31.506 -14.839 1.00 88.31 179 ASP A CA 1
ATOM 1403 C C . ASP A 1 179 ? 15.118 30.202 -14.078 1.00 88.31 179 ASP A C 1
ATOM 1405 O O . ASP A 1 179 ? 15.726 29.263 -14.598 1.00 88.31 179 ASP A O 1
ATOM 1409 N N . LYS A 1 180 ? 14.674 30.128 -12.818 1.00 86.25 180 LYS A N 1
ATOM 1410 C CA . LYS A 1 180 ? 14.844 28.926 -11.990 1.00 86.25 180 LYS A CA 1
ATOM 1411 C C . LYS A 1 180 ? 14.161 27.691 -12.598 1.00 86.25 180 LYS A C 1
ATOM 1413 O O . LYS A 1 180 ? 14.573 26.579 -12.289 1.00 86.25 180 LYS A O 1
ATOM 1418 N N . ALA A 1 181 ? 13.146 27.854 -13.453 1.00 89.00 181 ALA A N 1
ATOM 1419 C CA . ALA A 1 181 ? 12.452 26.724 -14.064 1.00 89.00 181 ALA A CA 1
ATOM 1420 C C . ALA A 1 181 ? 13.311 25.984 -15.104 1.00 89.00 181 ALA A C 1
ATOM 1422 O O . ALA A 1 181 ? 12.998 24.859 -15.501 1.00 89.00 181 ALA A O 1
ATOM 1423 N N . GLN A 1 182 ? 14.412 26.604 -15.526 1.00 89.31 182 GLN A N 1
ATOM 1424 C CA . GLN A 1 182 ? 15.364 26.037 -16.472 1.00 89.31 182 GLN A CA 1
ATOM 1425 C C . GLN A 1 182 ? 16.507 25.262 -15.810 1.00 89.31 182 GLN A C 1
ATOM 1427 O O . GLN A 1 182 ? 17.276 24.632 -16.534 1.00 89.31 182 GLN A O 1
ATOM 1432 N N . THR A 1 183 ? 16.623 25.269 -14.477 1.00 93.69 183 THR A N 1
ATOM 1433 C CA . THR A 1 183 ? 17.639 24.454 -13.796 1.00 93.69 183 THR A CA 1
ATOM 1434 C C . THR A 1 183 ? 17.302 22.970 -13.917 1.00 93.69 183 THR A C 1
ATOM 1436 O O . THR A 1 183 ? 16.130 22.581 -13.953 1.00 93.69 183 THR A O 1
ATOM 1439 N N . GLU A 1 184 ? 18.326 22.118 -13.952 1.00 93.31 184 GLU A N 1
ATOM 1440 C CA . GLU A 1 184 ? 18.128 20.670 -14.045 1.00 93.31 184 GLU A CA 1
ATOM 1441 C C . GLU A 1 184 ? 17.360 20.145 -12.825 1.00 93.31 184 GLU A C 1
ATOM 1443 O O . GLU A 1 184 ? 16.405 19.386 -12.984 1.00 93.31 184 GLU A O 1
ATOM 1448 N N . ALA A 1 185 ? 17.698 20.620 -11.621 1.00 94.94 185 ALA A N 1
ATOM 1449 C CA . ALA A 1 185 ? 16.991 20.254 -10.395 1.00 94.94 185 ALA A CA 1
ATOM 1450 C C . ALA A 1 185 ? 15.493 20.600 -10.454 1.00 94.94 185 ALA A C 1
ATOM 1452 O O . ALA A 1 185 ? 14.650 19.786 -10.069 1.00 94.94 185 ALA A O 1
ATOM 1453 N N . TYR A 1 186 ? 15.134 21.779 -10.978 1.00 94.75 186 TYR A N 1
ATOM 1454 C CA . TYR A 1 186 ? 13.730 22.157 -11.129 1.00 94.75 186 TYR A CA 1
ATOM 1455 C C . TYR A 1 186 ? 13.016 21.266 -12.149 1.00 94.75 186 TYR A C 1
ATOM 1457 O O . TYR A 1 186 ? 11.891 20.824 -11.895 1.00 94.75 186 TYR A O 1
ATOM 1465 N N . GLN A 1 187 ? 13.654 20.997 -13.289 1.00 94.56 187 GLN A N 1
ATOM 1466 C CA . GLN A 1 187 ? 13.086 20.157 -14.340 1.00 94.56 187 GLN A CA 1
ATOM 1467 C C . GLN A 1 187 ? 12.864 18.727 -13.852 1.00 94.56 187 GLN A C 1
ATOM 1469 O O . GLN A 1 187 ? 11.767 18.199 -14.033 1.00 94.56 187 GLN A O 1
ATOM 1474 N N . GLU A 1 188 ? 13.840 18.115 -13.181 1.00 95.44 188 GLU A N 1
ATOM 1475 C CA . GLU A 1 188 ? 13.689 16.770 -12.613 1.00 95.44 188 GLU A CA 1
ATOM 1476 C C . GLU A 1 188 ? 12.600 16.740 -11.538 1.00 95.44 188 GLU A C 1
ATOM 1478 O O . GLU A 1 188 ? 11.753 15.849 -11.551 1.00 95.44 188 GLU A O 1
ATOM 1483 N N . ARG A 1 189 ? 12.528 17.752 -10.664 1.00 95.44 189 ARG A N 1
ATOM 1484 C CA . ARG A 1 189 ? 11.465 17.876 -9.655 1.00 95.44 189 ARG A CA 1
ATOM 1485 C C . ARG A 1 189 ? 10.066 17.878 -10.281 1.00 95.44 189 ARG A C 1
ATOM 1487 O O . ARG A 1 189 ? 9.178 17.174 -9.799 1.00 95.44 189 ARG A O 1
ATOM 1494 N N . HIS A 1 190 ? 9.879 18.623 -11.369 1.00 94.31 190 HIS A N 1
ATOM 1495 C CA . HIS A 1 190 ? 8.573 18.845 -12.001 1.00 94.31 190 HIS A CA 1
ATOM 1496 C C . HIS A 1 190 ? 8.293 17.936 -13.202 1.00 94.31 190 HIS A C 1
ATOM 1498 O O . HIS A 1 190 ? 7.254 18.089 -13.847 1.00 94.31 190 HIS A O 1
ATOM 1504 N N . SER A 1 191 ? 9.185 17.002 -13.526 1.00 93.62 191 SER A N 1
ATOM 1505 C CA . SER A 1 191 ? 8.993 16.121 -14.674 1.00 93.62 191 SER A CA 1
ATOM 1506 C C . SER A 1 191 ? 7.820 15.157 -14.462 1.00 93.62 191 SER A C 1
ATOM 1508 O O . SER A 1 191 ? 7.625 14.651 -13.354 1.00 93.62 191 SER A O 1
ATOM 1510 N N . PRO A 1 192 ? 7.022 14.879 -15.505 1.00 95.00 192 PRO A N 1
ATOM 1511 C CA . PRO A 1 192 ? 5.985 13.864 -15.437 1.00 95.00 192 PRO A CA 1
ATOM 1512 C C . PRO A 1 192 ? 6.587 12.463 -15.612 1.00 95.00 192 PRO A C 1
ATOM 1514 O O . PRO A 1 192 ? 7.602 12.289 -16.282 1.00 95.00 192 PRO A O 1
ATOM 1517 N N . TRP A 1 193 ? 5.905 11.450 -15.075 1.00 94.31 193 TRP A N 1
ATOM 1518 C CA . TRP A 1 19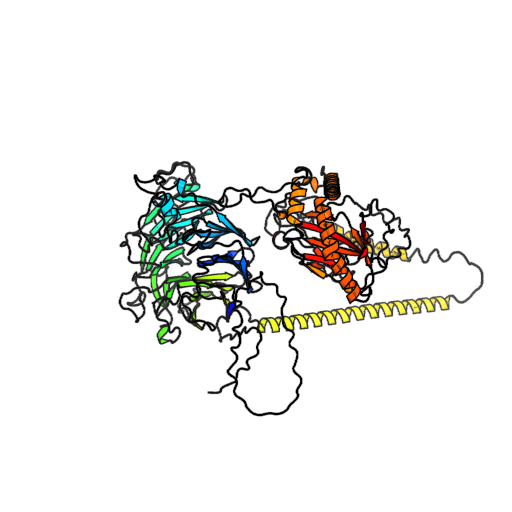3 ? 6.227 10.028 -15.257 1.00 94.31 193 TRP A CA 1
ATOM 1519 C C . TRP A 1 193 ? 7.676 9.664 -14.903 1.00 94.31 193 TRP A C 1
ATOM 1521 O O . TRP A 1 193 ? 8.324 8.887 -15.602 1.00 94.31 193 TRP A O 1
ATOM 1531 N N . LYS A 1 194 ? 8.192 10.230 -13.807 1.00 96.62 194 LYS A N 1
ATOM 1532 C CA . LYS A 1 194 ? 9.592 10.085 -13.387 1.00 96.62 194 LYS A CA 1
ATOM 1533 C C . LYS A 1 194 ? 9.964 8.633 -13.163 1.00 96.62 194 LYS A C 1
ATOM 1535 O O . LYS A 1 194 ? 10.895 8.142 -13.804 1.00 96.62 194 LYS A O 1
ATOM 1540 N N . TYR A 1 195 ? 9.183 7.949 -12.333 1.00 96.88 195 TYR A N 1
ATOM 1541 C CA . TYR A 1 195 ? 9.414 6.560 -11.972 1.00 96.88 195 TYR A CA 1
ATOM 1542 C C . TYR A 1 195 ? 8.201 5.699 -12.283 1.00 96.88 195 TYR A C 1
ATOM 1544 O O . TYR A 1 195 ? 7.058 6.132 -12.125 1.00 96.88 195 TYR A O 1
ATOM 1552 N N . HIS A 1 196 ? 8.452 4.473 -12.737 1.00 92.12 196 HIS A N 1
ATOM 1553 C CA . HIS A 1 196 ? 7.395 3.531 -13.079 1.00 92.12 196 HIS A CA 1
ATOM 1554 C C . HIS A 1 196 ? 7.621 2.180 -12.403 1.00 92.12 196 HIS A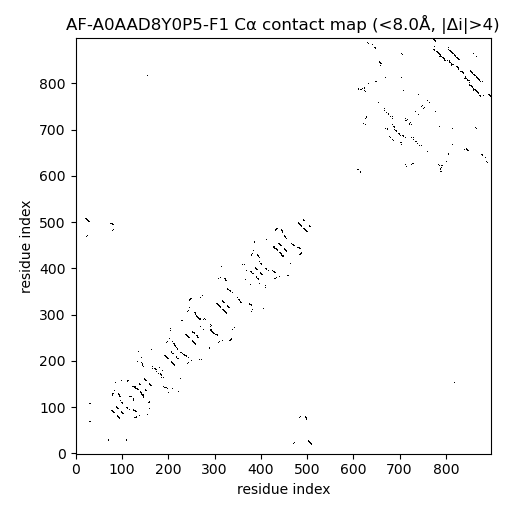 C 1
ATOM 1556 O O . HIS A 1 196 ? 8.127 1.229 -13.003 1.00 92.12 196 HIS A O 1
ATOM 1562 N N . GLY A 1 197 ? 7.189 2.101 -11.146 1.00 90.62 197 GLY A N 1
ATOM 1563 C CA . GLY A 1 197 ? 7.424 0.957 -10.275 1.00 90.62 197 GLY A CA 1
ATOM 1564 C C . GLY A 1 197 ? 8.785 1.012 -9.590 1.00 90.62 197 GLY A C 1
ATOM 1565 O O . GLY A 1 197 ? 9.567 1.946 -9.762 1.00 90.62 197 GLY A O 1
ATOM 1566 N N . GLY A 1 198 ? 9.035 0.002 -8.776 1.00 93.62 198 GLY A N 1
ATOM 1567 C CA . GLY A 1 198 ? 10.203 -0.112 -7.923 1.00 93.62 198 GLY A CA 1
ATOM 1568 C C . GLY A 1 198 ? 10.041 -1.315 -7.014 1.00 93.62 198 GLY A C 1
ATOM 1569 O O . GLY A 1 198 ? 8.977 -1.935 -6.994 1.00 93.62 198 GLY A O 1
ATOM 1570 N N . THR A 1 199 ? 11.096 -1.658 -6.292 1.00 96.56 199 THR A N 1
ATOM 1571 C CA . THR A 1 199 ? 11.076 -2.775 -5.347 1.00 96.56 199 THR A CA 1
ATOM 1572 C C . THR A 1 199 ? 12.152 -2.592 -4.281 1.00 96.56 199 THR A C 1
ATOM 1574 O O . THR A 1 199 ? 12.976 -1.679 -4.372 1.00 96.56 199 THR A O 1
ATOM 1577 N N . ILE A 1 200 ? 12.120 -3.439 -3.257 1.00 96.50 200 ILE A N 1
ATOM 1578 C CA . ILE A 1 200 ? 13.077 -3.435 -2.152 1.00 96.50 200 ILE A CA 1
ATOM 1579 C C . ILE A 1 200 ? 14.270 -4.303 -2.537 1.00 96.50 200 ILE A C 1
ATOM 1581 O O . ILE A 1 200 ? 14.113 -5.467 -2.895 1.00 96.50 200 ILE A O 1
ATOM 1585 N N . SER A 1 201 ? 15.472 -3.759 -2.414 1.00 95.88 201 SER A N 1
ATOM 1586 C CA . SER A 1 201 ? 16.696 -4.540 -2.530 1.00 95.88 201 SER A CA 1
ATOM 1587 C C . SER A 1 201 ? 16.850 -5.465 -1.313 1.00 95.88 201 SER A C 1
ATOM 1589 O O . SER A 1 201 ? 16.806 -5.001 -0.168 1.00 95.88 201 SER A O 1
ATOM 1591 N N . PRO A 1 202 ? 17.075 -6.778 -1.499 1.00 94.31 202 PRO A N 1
ATOM 1592 C CA . PRO A 1 202 ? 17.351 -7.677 -0.386 1.00 94.31 202 PRO A CA 1
ATOM 1593 C C . PRO A 1 202 ? 18.710 -7.403 0.275 1.00 94.31 202 PRO A C 1
ATOM 1595 O O . PRO A 1 202 ? 18.899 -7.853 1.407 1.00 94.31 202 PRO A O 1
ATOM 1598 N N . HIS A 1 203 ? 19.615 -6.673 -0.384 1.00 91.62 203 HIS A N 1
ATOM 1599 C CA . HIS A 1 203 ? 20.981 -6.427 0.085 1.00 91.62 203 HIS A CA 1
ATOM 1600 C C . HIS A 1 203 ? 21.059 -5.337 1.151 1.00 91.62 203 HIS A C 1
ATOM 1602 O O . HIS A 1 203 ? 21.608 -5.567 2.225 1.00 91.62 203 HIS A O 1
ATOM 1608 N N . ASP A 1 204 ? 20.475 -4.171 0.885 1.00 92.25 204 ASP A N 1
ATOM 1609 C CA . ASP A 1 204 ? 20.528 -3.003 1.777 1.00 92.25 204 ASP A CA 1
ATOM 1610 C C . ASP A 1 204 ? 19.152 -2.610 2.338 1.00 92.25 204 ASP A C 1
ATOM 1612 O O . ASP A 1 204 ? 19.037 -1.639 3.079 1.00 92.25 204 ASP A O 1
ATOM 1616 N N . LYS A 1 205 ? 18.101 -3.373 1.998 1.00 94.12 205 LYS A N 1
ATOM 1617 C CA . LYS A 1 205 ? 16.708 -3.167 2.433 1.00 94.12 205 LYS A CA 1
ATOM 1618 C C . LYS A 1 205 ? 16.109 -1.822 2.015 1.00 94.12 205 LYS A C 1
ATOM 1620 O O . LYS A 1 205 ? 15.040 -1.460 2.504 1.00 94.12 205 LYS A O 1
ATOM 1625 N N . CYS A 1 206 ? 16.748 -1.120 1.083 1.00 96.69 206 CYS A N 1
ATOM 1626 C CA . CYS A 1 206 ? 16.245 0.133 0.544 1.00 96.69 206 CYS A CA 1
ATOM 1627 C C . CYS A 1 206 ? 15.347 -0.100 -0.666 1.00 96.69 206 CYS A C 1
ATOM 1629 O O . CYS A 1 206 ? 15.428 -1.117 -1.358 1.00 96.69 206 CYS A O 1
ATOM 1631 N N . ILE A 1 207 ? 14.471 0.865 -0.920 1.00 98.44 207 ILE A N 1
ATOM 1632 C CA . ILE A 1 207 ? 13.574 0.867 -2.069 1.00 98.44 207 ILE A CA 1
ATOM 1633 C C . ILE A 1 207 ? 14.279 1.550 -3.239 1.00 98.44 207 ILE A C 1
ATOM 1635 O O . ILE A 1 207 ? 14.835 2.634 -3.079 1.00 98.44 207 ILE A O 1
ATOM 1639 N N . TYR A 1 208 ? 14.188 0.959 -4.428 1.00 98.38 208 TYR A N 1
ATOM 1640 C CA . TYR A 1 208 ? 14.702 1.546 -5.663 1.00 98.38 208 TYR A CA 1
ATOM 1641 C C . TYR A 1 208 ? 13.568 1.760 -6.660 1.00 98.38 208 TYR A C 1
ATOM 1643 O O . TYR A 1 208 ? 12.918 0.803 -7.089 1.00 98.38 208 TYR A O 1
ATOM 1651 N N . ALA A 1 209 ? 13.328 3.015 -7.038 1.00 98.12 209 ALA A N 1
ATOM 1652 C CA . ALA A 1 209 ? 12.325 3.383 -8.028 1.00 98.12 209 ALA A CA 1
ATOM 1653 C C . ALA A 1 209 ? 12.939 3.426 -9.436 1.00 98.12 209 ALA A C 1
ATOM 1655 O O . ALA A 1 209 ? 13.990 4.027 -9.670 1.00 98.12 209 ALA A O 1
ATOM 1656 N N . VAL A 1 210 ? 12.258 2.788 -10.387 1.00 97.56 210 VAL A N 1
ATOM 1657 C CA . VAL A 1 210 ? 12.760 2.553 -11.746 1.00 97.56 210 VAL A CA 1
ATOM 1658 C C . VAL A 1 210 ? 12.594 3.805 -12.611 1.00 97.56 210 VAL A C 1
ATOM 1660 O O . VAL A 1 210 ? 11.456 4.258 -12.773 1.00 97.56 210 VAL A O 1
ATOM 1663 N N . PRO A 1 211 ? 13.672 4.361 -13.200 1.00 97.25 211 PRO A N 1
ATOM 1664 C CA . PRO A 1 211 ? 13.617 5.616 -13.945 1.00 97.25 211 PRO A CA 1
ATOM 1665 C C . PRO A 1 211 ? 12.931 5.439 -15.304 1.00 97.25 211 PRO A C 1
ATOM 1667 O O . PRO A 1 211 ? 13.501 4.907 -16.254 1.00 97.25 211 PRO A O 1
ATOM 1670 N N . GLN A 1 212 ? 11.700 5.924 -15.433 1.00 96.56 212 GLN A N 1
ATOM 1671 C CA . GLN A 1 212 ? 10.960 5.887 -16.695 1.00 96.56 212 GLN A CA 1
ATOM 1672 C C . GLN A 1 212 ? 11.286 7.122 -17.539 1.00 96.56 212 GLN A C 1
ATOM 1674 O O . GLN A 1 212 ? 11.779 6.995 -18.665 1.00 96.56 212 GLN A O 1
ATOM 1679 N N . TYR A 1 213 ? 11.064 8.305 -16.963 1.00 97.00 213 TYR A N 1
ATOM 1680 C CA . TYR A 1 213 ? 11.474 9.593 -17.518 1.00 97.00 213 TYR A CA 1
ATOM 1681 C C . TYR A 1 213 ? 12.657 10.187 -16.752 1.00 97.00 213 TYR A C 1
ATOM 1683 O O . TYR A 1 213 ? 13.512 10.809 -17.376 1.00 97.00 213 TYR A O 1
ATOM 1691 N N . ALA A 1 214 ? 12.746 9.943 -15.438 1.00 97.25 214 ALA A N 1
ATOM 1692 C CA . ALA A 1 214 ? 13.805 10.479 -14.584 1.00 97.25 214 ALA A CA 1
ATOM 1693 C C . ALA A 1 214 ? 15.202 10.156 -15.125 1.00 97.25 214 ALA A C 1
ATOM 1695 O O . ALA A 1 214 ? 15.412 9.106 -15.748 1.00 97.25 214 ALA A O 1
ATOM 1696 N N . LYS A 1 215 ? 16.159 11.050 -14.873 1.00 96.31 215 LYS A N 1
ATOM 1697 C CA . LYS A 1 215 ? 17.543 10.859 -15.327 1.00 96.31 215 LYS A CA 1
ATOM 1698 C C . LYS A 1 215 ? 18.329 9.846 -14.509 1.00 96.31 215 LYS A C 1
ATOM 1700 O O . LYS A 1 215 ? 19.272 9.277 -15.039 1.00 96.31 215 LYS A O 1
ATOM 1705 N N . LYS A 1 216 ? 17.976 9.616 -13.247 1.00 95.75 216 LYS A N 1
ATOM 1706 C CA . LYS A 1 216 ? 18.685 8.695 -12.345 1.00 95.75 216 LYS A CA 1
ATOM 1707 C C . LYS A 1 216 ? 17.706 7.776 -11.626 1.00 95.75 216 LYS A C 1
ATOM 1709 O O . LYS A 1 216 ? 16.522 8.088 -11.535 1.00 95.75 216 LYS A O 1
ATOM 1714 N N . VAL A 1 217 ? 18.205 6.652 -11.118 1.00 97.38 217 VAL A N 1
ATOM 1715 C CA . VAL A 1 217 ? 17.445 5.760 -10.232 1.00 97.38 217 VAL A CA 1
ATOM 1716 C C . VAL A 1 217 ? 17.306 6.445 -8.871 1.00 97.38 217 VAL A C 1
ATOM 1718 O O . VAL A 1 217 ? 18.282 6.992 -8.358 1.00 97.38 217 VAL A O 1
ATOM 1721 N N . LEU A 1 218 ? 16.113 6.402 -8.279 1.00 98.12 218 LEU A N 1
ATOM 1722 C CA . LEU A 1 218 ? 15.866 6.928 -6.935 1.00 98.12 218 LEU A CA 1
ATOM 1723 C C . LEU A 1 218 ? 15.975 5.802 -5.913 1.00 98.12 218 LEU A C 1
ATOM 1725 O O . LEU A 1 218 ? 15.300 4.784 -6.052 1.00 98.12 218 LEU A O 1
ATOM 1729 N N . ARG A 1 219 ? 16.795 6.006 -4.887 1.00 97.38 219 ARG A N 1
ATOM 1730 C CA . ARG A 1 219 ? 16.938 5.148 -3.712 1.00 97.38 219 ARG A CA 1
ATOM 1731 C C . ARG A 1 219 ? 16.229 5.807 -2.528 1.00 97.38 219 ARG A C 1
ATOM 1733 O O . ARG A 1 219 ? 16.364 7.009 -2.326 1.00 97.38 219 ARG A O 1
ATOM 1740 N N . ILE A 1 220 ? 15.479 5.030 -1.755 1.00 97.81 220 ILE A N 1
ATOM 1741 C CA . ILE A 1 220 ? 14.759 5.484 -0.559 1.00 97.81 220 ILE A CA 1
ATOM 1742 C C . ILE A 1 220 ? 15.120 4.529 0.575 1.00 97.81 220 ILE A C 1
ATOM 1744 O O . ILE A 1 220 ? 14.892 3.322 0.460 1.00 97.81 220 ILE A O 1
ATOM 1748 N N . ASP A 1 221 ? 15.677 5.062 1.655 1.00 93.31 221 ASP A N 1
ATOM 1749 C CA . ASP A 1 221 ? 15.995 4.300 2.857 1.00 93.31 221 ASP A CA 1
ATOM 1750 C C . ASP A 1 221 ? 14.788 4.321 3.810 1.00 93.31 221 ASP A C 1
ATOM 1752 O O . ASP A 1 221 ? 14.452 5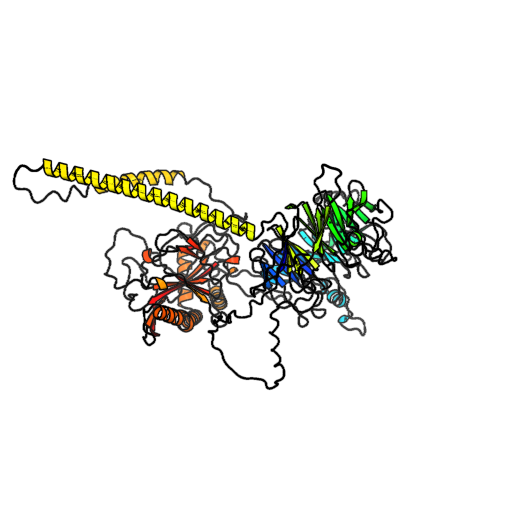.374 4.349 1.00 93.31 221 ASP A O 1
ATOM 1756 N N . PRO A 1 222 ? 14.086 3.193 4.024 1.00 87.50 222 PRO A N 1
ATOM 1757 C CA . PRO A 1 222 ? 12.907 3.167 4.884 1.00 87.50 222 PRO A CA 1
ATOM 1758 C C . PRO A 1 222 ? 13.239 3.281 6.382 1.00 87.50 222 PRO A C 1
ATOM 1760 O O . PRO A 1 222 ? 12.332 3.509 7.180 1.00 87.50 222 PRO A O 1
ATOM 1763 N N . VAL A 1 223 ? 14.504 3.111 6.789 1.00 85.12 223 VAL A N 1
ATOM 1764 C CA . VAL A 1 223 ? 14.935 3.231 8.190 1.00 85.12 223 VAL A CA 1
ATOM 1765 C C . VAL A 1 223 ? 15.194 4.688 8.552 1.00 85.12 223 VAL A C 1
ATOM 1767 O O . VAL A 1 223 ? 14.743 5.140 9.605 1.00 85.12 223 VAL A O 1
ATOM 1770 N N . THR A 1 224 ? 15.921 5.417 7.702 1.00 83.81 224 THR A N 1
ATOM 1771 C CA . THR A 1 224 ? 16.218 6.844 7.928 1.00 83.81 224 THR A CA 1
ATOM 1772 C C . THR A 1 224 ? 15.165 7.775 7.328 1.00 83.81 224 THR A C 1
ATOM 1774 O O . THR A 1 224 ? 15.091 8.935 7.722 1.00 83.81 224 THR A O 1
ATOM 1777 N N . GLU A 1 225 ? 14.327 7.262 6.422 1.00 90.38 225 GLU A N 1
ATOM 1778 C CA . GLU A 1 225 ? 13.399 8.029 5.581 1.00 90.38 225 GLU A CA 1
ATOM 1779 C C . GLU A 1 225 ? 14.114 9.072 4.700 1.00 90.38 225 GLU A C 1
ATOM 1781 O O . GLU A 1 225 ? 13.542 10.097 4.335 1.00 90.38 225 GLU A O 1
ATOM 1786 N N . GLU A 1 226 ? 15.363 8.798 4.316 1.00 90.38 226 GLU A N 1
ATOM 1787 C CA . GLU A 1 226 ? 16.148 9.642 3.412 1.00 90.38 226 GLU A CA 1
ATOM 1788 C C . GLU A 1 226 ? 16.103 9.121 1.968 1.00 90.38 226 GLU A C 1
ATOM 1790 O O . GLU A 1 226 ? 16.031 7.917 1.706 1.00 90.38 226 GLU A O 1
ATOM 1795 N N . CYS A 1 227 ? 16.151 10.045 1.007 1.00 96.12 227 CYS A N 1
ATOM 1796 C CA . CYS A 1 227 ? 16.173 9.742 -0.423 1.00 96.12 227 CYS A CA 1
ATOM 1797 C C . CYS A 1 227 ? 17.524 10.128 -1.036 1.00 96.12 227 CYS A C 1
ATOM 1799 O O . CYS A 1 227 ? 18.056 11.190 -0.729 1.00 96.12 227 CYS A O 1
ATOM 1801 N N . SER A 1 228 ? 18.036 9.322 -1.965 1.00 94.50 228 SER A N 1
ATOM 1802 C CA . SER A 1 228 ? 19.256 9.607 -2.735 1.00 94.50 228 SER A CA 1
ATOM 1803 C C . SER A 1 228 ? 19.133 9.132 -4.185 1.00 94.50 228 SER A C 1
ATOM 1805 O O . SER A 1 228 ? 18.208 8.399 -4.537 1.00 94.50 228 SER A O 1
ATOM 1807 N N . PHE A 1 229 ? 20.045 9.558 -5.064 1.00 94.88 229 PHE A N 1
ATOM 1808 C CA . PHE A 1 229 ? 20.053 9.143 -6.471 1.00 94.88 229 PHE A CA 1
ATOM 1809 C C . PHE A 1 229 ? 21.288 8.306 -6.794 1.00 94.88 229 PHE A C 1
ATOM 1811 O O . PHE A 1 229 ? 22.403 8.679 -6.436 1.00 94.88 229 PHE A O 1
ATOM 1818 N N . VAL A 1 230 ? 21.096 7.208 -7.530 1.00 93.50 230 VAL A N 1
ATOM 1819 C CA . VAL A 1 230 ? 22.163 6.266 -7.912 1.00 93.50 230 VAL A CA 1
ATOM 1820 C C . VAL A 1 230 ? 22.256 6.109 -9.429 1.00 93.50 230 VAL A C 1
ATOM 1822 O O . VAL A 1 230 ? 21.286 6.331 -10.163 1.00 93.50 230 VAL A O 1
ATOM 1825 N N . GLY A 1 231 ? 23.428 5.682 -9.899 1.00 90.56 231 GLY A N 1
ATOM 1826 C CA . GLY A 1 231 ? 23.676 5.409 -11.313 1.00 90.56 231 GLY A CA 1
ATOM 1827 C C . GLY A 1 231 ? 23.971 6.647 -12.175 1.00 90.56 231 GLY A C 1
ATOM 1828 O O . GLY A 1 231 ? 23.940 7.791 -11.693 1.00 90.56 231 GLY A O 1
ATOM 1829 N N . PRO A 1 232 ? 24.281 6.422 -13.465 1.00 90.62 232 PRO A N 1
ATOM 1830 C CA . PRO A 1 232 ? 24.574 7.487 -14.416 1.00 90.62 232 PRO A CA 1
ATOM 1831 C C . PRO A 1 232 ? 23.297 8.226 -14.837 1.00 90.62 232 PRO A C 1
ATOM 1833 O O . PRO A 1 232 ? 22.182 7.842 -14.482 1.00 90.62 232 PRO A O 1
ATOM 1836 N N . LYS A 1 233 ? 23.459 9.308 -15.608 1.00 92.88 233 LYS A N 1
ATOM 1837 C CA . LYS A 1 233 ? 22.329 10.022 -16.217 1.00 92.88 233 LYS A CA 1
ATOM 1838 C C . LYS A 1 233 ? 21.826 9.268 -17.452 1.00 92.88 233 LYS A C 1
ATOM 1840 O O . LYS A 1 233 ? 22.604 8.964 -18.353 1.00 92.88 233 LYS A O 1
ATOM 1845 N N . PHE A 1 234 ? 20.521 9.021 -17.511 1.00 93.94 234 PHE A N 1
ATOM 1846 C CA . PHE A 1 234 ? 19.842 8.333 -18.606 1.00 93.94 234 PHE A CA 1
ATOM 1847 C C . PHE A 1 234 ? 18.869 9.262 -19.333 1.00 93.94 234 PHE A C 1
ATOM 1849 O O . PHE A 1 234 ? 17.821 9.637 -18.797 1.00 93.94 234 PHE A O 1
ATOM 1856 N N . GLU A 1 235 ? 19.173 9.571 -20.590 1.00 93.94 235 GLU A N 1
ATOM 1857 C CA . GLU A 1 235 ? 18.342 10.435 -21.430 1.00 93.94 235 GLU A CA 1
ATOM 1858 C C . GLU A 1 235 ? 17.185 9.678 -22.099 1.00 93.94 235 GLU A C 1
ATOM 1860 O O . GLU A 1 235 ? 17.236 8.469 -22.326 1.00 93.94 235 GLU A O 1
ATOM 1865 N N . GLY A 1 236 ? 16.122 10.406 -22.441 1.00 93.69 236 GLY A N 1
ATOM 1866 C CA . GLY A 1 236 ? 14.952 9.858 -23.129 1.00 93.69 236 GLY A CA 1
ATOM 1867 C C . GLY A 1 236 ? 13.781 9.491 -22.211 1.00 93.69 236 GLY A C 1
ATOM 1868 O O . GLY A 1 236 ? 13.847 9.577 -20.983 1.00 93.69 236 GLY A O 1
ATOM 1869 N N . ARG A 1 237 ? 12.664 9.111 -22.844 1.00 94.69 237 ARG A N 1
ATOM 1870 C CA . ARG A 1 237 ? 11.348 8.914 -22.207 1.00 94.69 237 ARG A CA 1
ATOM 1871 C C . ARG A 1 237 ? 10.891 7.466 -22.307 1.00 94.69 237 ARG A C 1
ATOM 1873 O O . ARG A 1 237 ? 11.174 6.806 -23.310 1.00 94.69 237 ARG A O 1
ATOM 1880 N N . CYS A 1 238 ? 10.094 7.017 -21.338 1.00 95.19 238 CYS A N 1
ATOM 1881 C CA . CYS A 1 238 ? 9.554 5.658 -21.308 1.00 95.19 238 CYS A CA 1
ATOM 1882 C C . CYS A 1 238 ? 10.665 4.597 -21.401 1.00 95.19 238 CYS A C 1
ATOM 1884 O O . CYS A 1 238 ? 10.539 3.631 -22.151 1.00 95.19 238 CYS A O 1
ATOM 1886 N N . LYS A 1 239 ? 11.789 4.822 -20.704 1.00 97.56 239 LYS A N 1
ATOM 1887 C CA . LYS A 1 239 ? 13.004 4.003 -20.826 1.00 97.56 239 LYS A CA 1
ATOM 1888 C C . LYS A 1 239 ? 12.758 2.573 -20.356 1.00 97.56 239 LYS A C 1
ATOM 1890 O O . LYS A 1 239 ? 12.765 1.653 -21.178 1.00 97.56 239 LYS A O 1
ATOM 1895 N N . TRP A 1 240 ? 12.469 2.418 -19.067 1.00 98.06 240 TRP A N 1
ATOM 1896 C CA . TRP A 1 240 ? 12.160 1.139 -18.437 1.00 98.06 240 TRP A CA 1
ATOM 1897 C C . TRP A 1 240 ? 10.777 1.144 -17.793 1.00 98.06 240 TRP A C 1
ATOM 1899 O O . TRP A 1 240 ? 10.265 2.193 -17.396 1.00 98.06 240 TRP A O 1
ATOM 1909 N N . TYR A 1 241 ? 10.178 -0.041 -17.700 1.00 93.38 241 TYR A N 1
ATOM 1910 C CA . TYR A 1 241 ? 8.839 -0.236 -17.157 1.00 93.38 241 TYR A CA 1
ATOM 1911 C C . TYR A 1 241 ? 8.857 -1.340 -16.097 1.00 93.38 241 TYR A C 1
ATOM 1913 O O . TYR A 1 241 ? 8.989 -2.515 -16.428 1.00 93.38 241 TYR A O 1
ATOM 1921 N N . GLY A 1 242 ? 8.708 -0.968 -14.823 1.00 90.50 242 GLY A N 1
ATOM 1922 C CA . GLY A 1 242 ? 8.773 -1.903 -13.698 1.00 90.50 242 GLY A CA 1
ATOM 1923 C C . GLY A 1 242 ? 10.185 -2.425 -13.407 1.00 90.50 242 GLY A C 1
ATOM 1924 O O . GLY A 1 242 ? 11.097 -2.301 -14.226 1.00 90.50 242 GLY A O 1
ATOM 1925 N N . GLY A 1 243 ? 10.349 -3.006 -12.218 1.00 93.69 243 GLY A N 1
ATOM 1926 C CA . GLY A 1 243 ? 11.583 -3.639 -11.757 1.00 93.69 243 GLY A CA 1
ATOM 1927 C C . GLY A 1 243 ? 11.262 -4.932 -11.017 1.00 93.69 243 GLY A C 1
ATOM 1928 O O . GLY A 1 243 ? 10.330 -4.959 -10.213 1.00 93.69 243 GLY A O 1
ATOM 1929 N N . VAL A 1 244 ? 12.001 -5.996 -11.317 1.00 96.69 244 VAL A N 1
ATOM 1930 C CA . VAL A 1 244 ? 11.805 -7.334 -10.744 1.00 96.69 244 VAL A CA 1
ATOM 1931 C C . VAL A 1 244 ? 13.109 -7.782 -10.090 1.00 96.69 244 VAL A C 1
ATOM 1933 O O . VAL A 1 244 ? 14.179 -7.607 -10.670 1.00 96.69 244 VAL A O 1
ATOM 1936 N N . ILE A 1 245 ? 13.029 -8.321 -8.873 1.00 97.38 245 ILE A N 1
ATOM 1937 C CA . ILE A 1 245 ? 14.203 -8.815 -8.142 1.00 97.38 245 ILE A CA 1
ATOM 1938 C C . ILE A 1 245 ? 14.662 -10.133 -8.773 1.00 97.38 245 ILE A C 1
ATOM 1940 O O . ILE A 1 245 ? 13.854 -11.040 -8.969 1.00 97.38 245 ILE A O 1
ATOM 1944 N N . GLY A 1 246 ? 15.956 -10.248 -9.054 1.00 96.88 246 GLY A N 1
ATOM 1945 C CA . GLY A 1 246 ? 16.601 -11.504 -9.402 1.00 96.88 246 GLY A CA 1
ATOM 1946 C C . GLY A 1 246 ? 16.724 -12.403 -8.178 1.00 96.88 246 GLY A C 1
ATOM 1947 O O . GLY A 1 246 ? 17.275 -12.003 -7.157 1.00 96.88 246 GLY A O 1
ATOM 1948 N N . ASN A 1 247 ? 16.205 -13.625 -8.250 1.00 94.62 247 ASN A N 1
ATOM 1949 C CA . ASN A 1 247 ? 16.171 -14.535 -7.101 1.00 94.62 247 ASN A CA 1
ATOM 1950 C C . ASN A 1 247 ? 17.550 -15.103 -6.709 1.00 94.62 247 ASN A C 1
ATOM 1952 O O . ASN A 1 247 ? 17.712 -15.536 -5.571 1.00 94.62 247 ASN A O 1
ATOM 1956 N N . THR A 1 248 ? 18.523 -15.119 -7.625 1.00 94.50 248 THR A N 1
ATOM 1957 C CA . THR A 1 248 ? 19.873 -15.662 -7.390 1.00 94.50 248 THR A CA 1
ATOM 1958 C C . THR A 1 248 ? 20.883 -14.602 -6.962 1.00 94.50 248 THR A C 1
ATOM 1960 O O . THR A 1 248 ? 21.681 -14.852 -6.063 1.00 94.50 248 THR A O 1
ATOM 1963 N N . ASP A 1 249 ? 20.847 -13.412 -7.563 1.00 94.62 249 ASP A N 1
ATOM 1964 C CA . ASP A 1 249 ? 21.780 -12.323 -7.258 1.00 94.62 249 ASP A CA 1
ATOM 1965 C C . ASP A 1 249 ? 21.177 -11.201 -6.406 1.00 94.62 249 ASP A C 1
ATOM 1967 O O . ASP A 1 249 ? 21.910 -10.351 -5.911 1.00 94.62 249 ASP A O 1
ATOM 1971 N N . GLY A 1 250 ? 19.856 -11.164 -6.223 1.00 95.44 250 GLY A N 1
ATOM 1972 C CA . GLY A 1 250 ? 19.172 -10.107 -5.480 1.00 95.44 250 GLY A CA 1
ATOM 1973 C C . GLY A 1 250 ? 19.201 -8.731 -6.155 1.00 95.44 250 GLY A C 1
ATOM 1974 O O . GLY A 1 250 ? 18.775 -7.758 -5.535 1.00 95.44 250 GLY A O 1
ATOM 1975 N N . ALA A 1 251 ? 19.692 -8.617 -7.394 1.00 96.94 251 ALA A N 1
ATOM 1976 C CA . ALA A 1 251 ? 19.702 -7.357 -8.135 1.00 96.94 251 ALA A CA 1
ATOM 1977 C C . ALA A 1 251 ? 18.309 -7.048 -8.705 1.00 96.94 251 ALA A C 1
ATOM 1979 O O . ALA A 1 251 ? 17.474 -7.935 -8.871 1.00 96.94 251 ALA A O 1
ATOM 1980 N N . ILE A 1 252 ? 18.041 -5.787 -9.034 1.00 98.31 252 ILE A N 1
ATOM 1981 C CA . ILE A 1 252 ? 16.763 -5.364 -9.619 1.00 98.31 252 ILE A CA 1
ATOM 1982 C C . ILE A 1 252 ? 16.931 -5.212 -11.128 1.00 98.31 252 ILE A C 1
ATOM 1984 O O . ILE A 1 252 ? 17.757 -4.425 -11.589 1.00 98.31 252 ILE A O 1
ATOM 1988 N N . TYR A 1 253 ? 16.116 -5.932 -11.895 1.00 98.31 253 TYR A N 1
ATOM 1989 C CA . TYR A 1 253 ? 16.119 -5.926 -13.355 1.00 98.31 253 TYR A CA 1
ATOM 1990 C C . TYR A 1 253 ? 14.923 -5.139 -13.889 1.00 98.31 253 TYR A C 1
ATOM 1992 O O . TYR A 1 253 ? 13.770 -5.469 -13.602 1.00 98.31 253 TYR A O 1
ATOM 2000 N N . CYS A 1 254 ? 15.187 -4.101 -14.680 1.00 98.19 254 CYS A N 1
ATOM 2001 C CA . CYS A 1 254 ? 14.168 -3.212 -15.230 1.00 98.19 254 CYS A CA 1
ATOM 2002 C C . CYS A 1 254 ? 13.990 -3.449 -16.729 1.00 98.19 254 CYS A C 1
ATOM 2004 O O . CYS A 1 254 ? 14.957 -3.505 -17.493 1.00 98.19 254 CYS A O 1
ATOM 2006 N N . ILE A 1 255 ? 12.735 -3.556 -17.164 1.00 97.69 255 ILE A N 1
ATOM 2007 C CA . ILE A 1 255 ? 12.401 -4.046 -18.504 1.00 97.69 255 ILE A CA 1
ATOM 2008 C C . ILE A 1 255 ? 12.459 -2.912 -19.536 1.00 97.69 255 ILE A C 1
ATOM 2010 O O . ILE A 1 255 ? 11.789 -1.898 -19.332 1.00 97.69 255 ILE A O 1
ATOM 2014 N N . PRO A 1 256 ? 13.217 -3.050 -20.643 1.00 97.56 256 PRO A N 1
ATOM 2015 C CA . PRO A 1 256 ? 13.396 -1.982 -21.625 1.00 97.56 256 PRO A CA 1
ATOM 2016 C C . PRO A 1 256 ? 12.136 -1.752 -22.458 1.00 97.56 256 PRO A C 1
ATOM 2018 O O . PRO A 1 256 ? 11.828 -2.505 -23.379 1.00 97.56 256 PRO A O 1
ATOM 2021 N N . GLN A 1 257 ? 11.423 -0.661 -22.200 1.00 96.75 257 GLN A N 1
ATOM 2022 C CA . GLN A 1 257 ? 10.292 -0.263 -23.033 1.00 96.75 257 GLN A CA 1
ATOM 2023 C C . GLN A 1 257 ? 10.793 0.487 -24.278 1.00 96.75 257 GLN A C 1
ATOM 2025 O O . GLN A 1 257 ? 10.583 0.022 -25.402 1.00 96.75 257 GLN A O 1
ATOM 2030 N N . ASN A 1 258 ? 11.514 1.595 -24.083 1.00 97.38 258 ASN A N 1
ATOM 2031 C CA . ASN A 1 258 ? 12.198 2.339 -25.147 1.00 97.38 258 ASN A CA 1
ATOM 2032 C C . ASN A 1 258 ? 13.726 2.332 -25.015 1.00 97.38 258 ASN A C 1
ATOM 2034 O O . ASN A 1 258 ? 14.392 2.734 -25.965 1.00 97.38 258 ASN A O 1
ATOM 2038 N N . ALA A 1 259 ? 14.277 1.873 -23.889 1.00 97.06 259 ALA A N 1
ATOM 2039 C CA . ALA A 1 259 ? 15.721 1.741 -23.707 1.00 97.06 259 ALA A CA 1
ATOM 2040 C C . ALA A 1 259 ? 16.335 0.654 -24.612 1.00 97.06 259 ALA A C 1
ATOM 2042 O O . ALA A 1 259 ? 15.621 -0.214 -25.132 1.00 97.06 259 ALA A O 1
ATOM 2043 N N . GLU A 1 260 ? 17.660 0.710 -24.768 1.00 95.56 260 GLU A N 1
ATOM 2044 C CA . GLU A 1 260 ? 18.464 -0.226 -25.574 1.00 95.56 260 GLU A CA 1
ATOM 2045 C C . GLU A 1 260 ? 18.807 -1.526 -24.840 1.00 95.56 260 GLU A C 1
ATOM 2047 O O . GLU A 1 260 ? 19.261 -2.483 -25.454 1.00 95.56 260 GLU A O 1
ATOM 2052 N N . GLY A 1 261 ? 18.562 -1.611 -23.534 1.00 96.75 261 GLY A N 1
ATOM 2053 C CA . GLY A 1 261 ? 18.917 -2.789 -22.751 1.00 96.75 261 GLY A CA 1
ATOM 2054 C C . GLY A 1 261 ? 18.199 -2.850 -21.413 1.00 96.75 261 GLY A C 1
ATOM 2055 O O . GLY A 1 261 ? 17.582 -1.882 -20.972 1.00 96.75 261 GLY A O 1
ATOM 2056 N N . VAL A 1 262 ? 18.269 -4.007 -20.771 1.00 98.12 262 VAL A N 1
ATOM 2057 C CA . VAL A 1 262 ? 17.764 -4.259 -19.419 1.00 98.12 262 VAL A CA 1
ATOM 2058 C C . VAL A 1 262 ? 18.634 -3.504 -18.420 1.00 98.12 262 VAL A C 1
ATOM 2060 O O . VAL A 1 262 ? 19.847 -3.698 -18.405 1.00 98.12 262 VAL A O 1
ATOM 2063 N N . LEU A 1 263 ? 18.034 -2.661 -17.578 1.00 98.00 263 LEU A N 1
ATOM 2064 C CA . LEU A 1 263 ? 18.766 -2.004 -16.491 1.00 98.00 263 LEU A CA 1
ATOM 2065 C C . LEU A 1 263 ? 18.900 -2.979 -15.324 1.00 98.00 263 LEU A C 1
ATOM 2067 O O . LEU A 1 263 ? 17.888 -3.486 -14.845 1.00 98.00 263 LEU A O 1
ATOM 2071 N N . ARG A 1 264 ? 20.118 -3.212 -14.844 1.00 96.88 264 ARG A N 1
ATOM 2072 C CA . ARG A 1 264 ? 20.406 -3.994 -13.640 1.00 96.88 264 ARG A CA 1
ATOM 2073 C C . ARG A 1 264 ? 20.919 -3.057 -12.551 1.00 96.88 264 ARG A C 1
ATOM 2075 O O . ARG A 1 264 ? 21.906 -2.356 -12.765 1.00 96.88 264 ARG A O 1
ATOM 2082 N N . ILE A 1 265 ? 20.247 -3.049 -11.405 1.00 96.75 265 ILE A N 1
ATOM 2083 C CA . ILE A 1 265 ? 20.608 -2.272 -10.214 1.00 96.75 265 ILE A CA 1
ATOM 2084 C C . ILE A 1 265 ? 21.054 -3.265 -9.138 1.00 96.75 265 ILE A C 1
ATOM 2086 O O . ILE A 1 265 ? 20.231 -4.012 -8.610 1.00 96.75 265 ILE A O 1
ATOM 2090 N N . ASP A 1 266 ? 22.346 -3.285 -8.830 1.00 94.31 266 ASP A N 1
ATOM 2091 C CA . ASP A 1 266 ? 22.948 -4.158 -7.824 1.00 94.31 266 ASP A CA 1
ATOM 2092 C C . ASP A 1 266 ? 23.434 -3.328 -6.627 1.00 94.31 266 ASP A C 1
ATOM 2094 O O . ASP A 1 266 ? 24.359 -2.521 -6.728 1.00 94.31 266 ASP A O 1
ATOM 2098 N N . ALA A 1 267 ? 22.777 -3.514 -5.484 1.00 94.25 267 ALA A N 1
ATOM 2099 C CA . ALA A 1 267 ? 23.077 -2.814 -4.238 1.00 94.25 267 ALA A CA 1
ATOM 2100 C C . ALA A 1 267 ? 23.969 -3.628 -3.284 1.00 94.25 267 ALA A C 1
ATOM 2102 O O . ALA A 1 267 ? 24.173 -3.217 -2.142 1.00 94.25 267 ALA A O 1
ATOM 2103 N N . SER A 1 268 ? 24.507 -4.777 -3.708 1.00 91.31 268 SER A N 1
ATOM 2104 C CA . SER A 1 268 ? 25.309 -5.632 -2.825 1.00 91.31 268 SER A CA 1
ATOM 2105 C C . SER A 1 268 ? 26.609 -4.960 -2.356 1.00 91.31 268 SER A C 1
ATOM 2107 O O . SER A 1 268 ? 27.129 -5.292 -1.292 1.00 91.31 268 SER A O 1
ATOM 2109 N N . GLY A 1 269 ? 27.105 -3.969 -3.106 1.00 87.94 269 GLY A N 1
ATOM 2110 C CA . GLY A 1 269 ? 28.295 -3.188 -2.761 1.00 87.94 269 GLY A CA 1
ATOM 2111 C C . GLY A 1 269 ? 28.126 -2.281 -1.539 1.00 87.94 269 GLY A C 1
ATOM 2112 O O . GLY A 1 269 ? 29.123 -1.905 -0.925 1.00 87.94 269 GLY A O 1
ATOM 2113 N N . VAL A 1 270 ? 26.891 -1.964 -1.128 1.00 88.00 270 VAL A N 1
ATOM 2114 C CA . VAL A 1 270 ? 26.618 -1.104 0.042 1.00 88.00 270 VAL A CA 1
ATOM 2115 C C . VAL A 1 270 ? 27.208 -1.692 1.331 1.00 88.00 270 VAL A C 1
ATOM 2117 O O . VAL A 1 270 ? 27.689 -0.948 2.180 1.00 88.00 270 VAL A O 1
ATOM 2120 N N . ASN A 1 271 ? 27.235 -3.023 1.447 1.00 83.50 271 ASN A N 1
ATOM 2121 C CA . ASN A 1 271 ? 27.769 -3.741 2.610 1.00 83.50 271 ASN A CA 1
ATOM 2122 C C . ASN A 1 271 ? 29.222 -4.227 2.414 1.00 83.50 271 ASN A C 1
ATOM 2124 O O . ASN A 1 271 ? 29.713 -5.031 3.208 1.00 83.50 271 ASN A O 1
ATOM 2128 N N . PHE A 1 272 ? 29.900 -3.806 1.341 1.00 82.50 272 PHE A N 1
ATOM 2129 C CA . PHE A 1 272 ? 31.257 -4.247 1.019 1.00 82.50 272 PHE A CA 1
ATOM 2130 C C . PHE A 1 272 ? 32.315 -3.378 1.715 1.00 82.50 272 PHE A C 1
ATOM 2132 O O . PHE A 1 272 ? 32.285 -2.150 1.608 1.00 82.50 272 PHE A O 1
ATOM 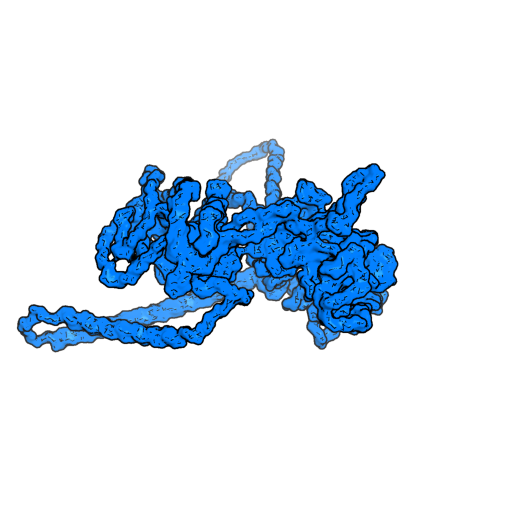2139 N N . ASN A 1 273 ? 33.276 -4.019 2.393 1.00 75.81 273 ASN A N 1
ATOM 2140 C CA . ASN A 1 273 ? 34.287 -3.343 3.216 1.00 75.81 273 ASN A CA 1
ATOM 2141 C C . ASN A 1 273 ? 35.545 -2.917 2.435 1.00 75.81 273 ASN A C 1
ATOM 2143 O O . ASN A 1 273 ? 36.379 -2.194 2.980 1.00 75.81 273 ASN A O 1
ATOM 2147 N N . GLY A 1 274 ? 35.706 -3.366 1.187 1.00 73.25 274 GLY A N 1
ATOM 2148 C CA . GLY A 1 274 ? 36.847 -3.015 0.340 1.00 73.25 274 GLY A CA 1
ATOM 2149 C C . GLY A 1 274 ? 36.670 -1.719 -0.460 1.00 73.25 274 GLY A C 1
ATOM 2150 O O . GLY A 1 274 ? 35.621 -1.059 -0.433 1.00 73.25 274 GLY A O 1
ATOM 2151 N N . GLU A 1 275 ? 37.723 -1.368 -1.201 1.00 70.94 275 GLU A N 1
ATOM 2152 C CA . GLU A 1 275 ? 37.660 -0.350 -2.251 1.00 70.94 275 GLU A CA 1
ATOM 2153 C C . GLU A 1 275 ? 36.824 -0.880 -3.421 1.00 70.94 275 GLU A C 1
ATOM 2155 O O . GLU A 1 275 ? 36.964 -2.030 -3.837 1.00 70.94 275 GLU A O 1
ATOM 2160 N N . VAL A 1 276 ? 35.906 -0.052 -3.916 1.00 68.81 276 VAL A N 1
ATOM 2161 C CA . VAL A 1 276 ? 35.107 -0.348 -5.105 1.00 68.81 276 VAL A CA 1
ATOM 2162 C C . VAL A 1 276 ? 35.734 0.379 -6.293 1.00 68.81 276 VAL A C 1
ATOM 2164 O O . VAL A 1 276 ? 35.777 1.604 -6.308 1.00 68.81 276 VAL A O 1
ATOM 2167 N N . ASP A 1 277 ? 36.209 -0.375 -7.287 1.00 62.06 277 ASP A N 1
ATOM 2168 C CA . ASP A 1 277 ? 36.880 0.157 -8.490 1.00 62.06 277 ASP A CA 1
ATOM 2169 C C . ASP A 1 277 ? 35.911 0.783 -9.516 1.00 62.06 277 ASP A C 1
ATOM 2171 O O . ASP A 1 277 ? 36.317 1.229 -10.590 1.00 62.06 277 ASP A O 1
ATOM 2175 N N . HIS A 1 278 ? 34.608 0.792 -9.228 1.00 64.94 278 HIS A N 1
ATOM 2176 C CA . HIS A 1 278 ? 33.602 1.353 -10.123 1.00 64.94 278 HIS A CA 1
ATOM 2177 C C . HIS A 1 278 ? 33.462 2.859 -9.885 1.00 64.94 278 HIS A C 1
ATOM 2179 O O . HIS A 1 278 ? 33.158 3.283 -8.772 1.00 64.94 278 HIS A O 1
ATOM 2185 N N . ASP A 1 279 ? 33.671 3.656 -10.940 1.00 57.16 279 ASP A N 1
ATOM 2186 C CA . ASP A 1 279 ? 33.478 5.110 -10.927 1.00 57.16 279 ASP A CA 1
ATOM 2187 C C . ASP A 1 279 ? 32.046 5.444 -10.465 1.00 57.16 279 ASP A C 1
ATOM 2189 O O . ASP A 1 279 ? 31.075 5.099 -11.153 1.00 57.16 279 ASP A O 1
ATOM 2193 N N . PRO A 1 280 ? 31.874 6.096 -9.305 1.00 56.12 280 PRO A N 1
ATOM 2194 C CA . PRO A 1 280 ? 30.568 6.342 -8.730 1.00 56.12 280 PRO A CA 1
ATOM 2195 C C . PRO A 1 280 ? 29.861 7.522 -9.403 1.00 56.12 280 PRO A C 1
ATOM 2197 O O . PRO A 1 280 ? 29.397 8.399 -8.705 1.00 56.12 280 PRO A O 1
ATOM 2200 N N . ASN A 1 281 ? 29.708 7.595 -10.727 1.00 56.06 281 ASN A N 1
ATOM 2201 C CA . ASN A 1 281 ? 28.773 8.536 -11.381 1.00 56.06 281 ASN A CA 1
ATOM 2202 C C . ASN A 1 281 ? 28.872 10.025 -10.927 1.00 56.06 281 ASN A C 1
ATOM 2204 O O . ASN A 1 281 ? 27.870 10.753 -10.989 1.00 56.06 281 ASN A O 1
ATOM 2208 N N . GLY A 1 282 ? 30.042 10.470 -10.436 1.00 59.72 282 GLY A N 1
ATOM 2209 C CA . GLY A 1 282 ? 30.255 11.787 -9.813 1.00 59.72 282 GLY A CA 1
ATOM 2210 C C . GLY A 1 282 ? 29.843 11.944 -8.332 1.00 59.72 282 GLY A C 1
ATOM 2211 O O . GLY A 1 282 ? 29.647 13.073 -7.890 1.00 59.72 282 GLY A O 1
ATOM 2212 N N . LEU A 1 283 ? 29.687 10.857 -7.569 1.00 69.12 283 LEU A N 1
ATOM 2213 C CA . LEU A 1 283 ? 29.345 10.826 -6.137 1.00 69.12 283 LEU A CA 1
ATOM 2214 C C . LEU A 1 283 ? 30.579 10.538 -5.266 1.00 69.12 283 LEU A C 1
ATOM 2216 O O . LEU A 1 283 ? 31.565 9.959 -5.716 1.00 69.12 283 LEU A O 1
ATOM 2220 N N . LEU A 1 284 ? 30.535 10.931 -3.990 1.00 64.56 284 LEU A N 1
ATOM 2221 C CA . LEU A 1 284 ? 31.641 10.688 -3.059 1.00 64.56 284 LEU A CA 1
ATOM 2222 C C . LEU A 1 284 ? 31.764 9.179 -2.735 1.00 64.56 284 LEU A C 1
ATOM 2224 O O . LEU A 1 284 ? 30.773 8.596 -2.280 1.00 64.56 284 LEU A O 1
ATOM 2228 N N . PRO A 1 285 ? 32.960 8.555 -2.856 1.00 64.88 285 PRO A N 1
ATOM 2229 C CA . PRO A 1 285 ? 33.170 7.111 -2.624 1.00 64.88 285 PRO A CA 1
ATOM 2230 C C . PRO A 1 285 ? 32.795 6.597 -1.222 1.00 64.88 285 PRO A C 1
ATOM 2232 O O . PRO A 1 285 ? 32.685 5.391 -0.985 1.00 64.88 285 PRO A O 1
ATOM 2235 N N . SER A 1 286 ? 32.643 7.510 -0.261 1.00 69.19 286 SER A N 1
ATOM 2236 C CA . SER A 1 286 ? 32.283 7.218 1.128 1.00 69.19 286 SER A CA 1
ATOM 2237 C C . SER A 1 286 ? 30.780 7.034 1.360 1.00 69.19 286 SER A C 1
ATOM 2239 O O . SER A 1 286 ? 30.396 6.639 2.456 1.00 69.19 286 SER A O 1
ATOM 2241 N N . SER A 1 287 ? 29.930 7.353 0.381 1.00 78.50 287 SER A N 1
ATOM 2242 C CA . SER A 1 287 ? 28.471 7.280 0.523 1.00 78.50 287 SER A CA 1
ATOM 2243 C C . SER A 1 287 ? 27.909 5.894 0.146 1.00 78.50 287 SER A C 1
ATOM 2245 O O . SER A 1 287 ? 28.460 5.245 -0.749 1.00 78.50 287 SER A O 1
ATOM 2247 N N . PRO A 1 288 ? 26.823 5.411 0.786 1.00 83.06 288 PRO A N 1
ATOM 2248 C CA . PRO A 1 288 ? 26.160 4.161 0.398 1.00 83.06 288 PRO A CA 1
ATOM 2249 C C . PRO A 1 288 ? 25.706 4.146 -1.070 1.00 83.06 288 PRO A C 1
ATOM 2251 O O . PRO A 1 288 ? 25.899 3.157 -1.773 1.00 83.06 288 PRO A O 1
ATOM 2254 N N . GLU A 1 289 ? 25.154 5.254 -1.567 1.00 86.75 289 GLU A N 1
ATOM 2255 C CA . GLU A 1 289 ? 24.667 5.408 -2.942 1.00 86.75 289 GLU A CA 1
ATOM 2256 C C . GLU A 1 289 ? 25.767 5.267 -4.005 1.00 86.75 289 GLU A C 1
ATOM 2258 O O . GLU A 1 289 ? 25.503 4.738 -5.085 1.00 86.75 289 GLU A O 1
ATOM 2263 N N . ALA A 1 290 ? 27.009 5.657 -3.695 1.00 83.69 290 ALA A N 1
ATOM 2264 C CA . ALA A 1 290 ? 28.157 5.468 -4.581 1.00 83.69 290 ALA A CA 1
ATOM 2265 C C . ALA A 1 290 ? 28.521 3.987 -4.792 1.00 83.69 290 ALA A C 1
ATOM 2267 O O . ALA A 1 290 ? 29.183 3.655 -5.772 1.00 83.69 290 ALA A O 1
ATOM 2268 N N . ARG A 1 291 ? 28.078 3.091 -3.898 1.00 86.62 291 ARG A N 1
ATOM 2269 C CA . ARG A 1 291 ? 28.368 1.647 -3.938 1.00 86.62 291 ARG A CA 1
ATOM 2270 C C . ARG A 1 291 ? 27.270 0.820 -4.611 1.00 86.62 291 ARG A C 1
ATOM 2272 O O . ARG A 1 291 ? 27.356 -0.407 -4.633 1.00 86.62 291 ARG A O 1
ATOM 2279 N N . VAL A 1 292 ? 26.241 1.474 -5.153 1.00 91.19 292 VAL A N 1
ATOM 2280 C CA . VAL A 1 292 ? 25.194 0.823 -5.947 1.00 91.19 292 VAL A CA 1
ATOM 2281 C C . VAL A 1 292 ? 25.623 0.791 -7.410 1.00 91.19 292 VAL A C 1
ATOM 2283 O O . VAL A 1 292 ? 25.747 1.830 -8.063 1.00 91.19 292 VAL A O 1
ATOM 2286 N N . LEU A 1 293 ? 25.811 -0.411 -7.946 1.00 90.12 293 LEU A N 1
ATOM 2287 C CA . LEU A 1 293 ? 26.204 -0.619 -9.331 1.00 90.12 293 LEU A CA 1
ATOM 2288 C C . LEU A 1 293 ? 24.969 -0.615 -10.238 1.00 90.12 293 LEU A C 1
ATOM 2290 O O . LEU A 1 293 ? 24.049 -1.412 -10.070 1.00 90.12 293 LEU A O 1
ATOM 2294 N N . VAL A 1 294 ? 24.962 0.265 -11.238 1.00 93.44 294 VAL A N 1
ATOM 2295 C CA . VAL A 1 294 ? 23.877 0.370 -12.222 1.00 93.44 294 VAL A CA 1
ATOM 2296 C C . VAL A 1 294 ? 24.438 0.100 -13.614 1.00 93.44 294 VAL A C 1
ATOM 2298 O O . VAL A 1 294 ? 25.251 0.870 -14.118 1.00 93.44 294 VAL A O 1
ATOM 2301 N N . THR A 1 295 ? 24.006 -0.995 -14.239 1.00 93.19 295 THR A N 1
ATOM 2302 C CA . THR A 1 295 ? 24.509 -1.477 -15.541 1.00 93.19 295 THR A CA 1
ATOM 2303 C C . THR A 1 295 ? 23.368 -1.713 -16.527 1.00 93.19 295 THR A C 1
ATOM 2305 O O . THR A 1 295 ? 22.214 -1.855 -16.128 1.00 93.19 295 THR A O 1
ATOM 2308 N N . THR A 1 296 ? 23.667 -1.728 -17.829 1.00 95.06 296 THR A N 1
ATOM 2309 C CA . THR A 1 296 ? 22.683 -1.995 -18.894 1.00 95.06 296 THR A CA 1
ATOM 2310 C C . THR A 1 296 ? 23.111 -3.211 -19.709 1.00 95.06 296 THR A C 1
ATOM 2312 O O . THR A 1 296 ? 24.270 -3.297 -20.102 1.00 95.06 296 THR A O 1
ATOM 2315 N N . HIS A 1 297 ? 22.175 -4.128 -19.970 1.00 95.94 297 HIS A N 1
ATOM 2316 C CA . HIS A 1 297 ? 22.435 -5.445 -20.562 1.00 95.94 297 HIS A CA 1
ATOM 2317 C C . HIS A 1 297 ? 21.592 -5.708 -21.811 1.00 95.94 297 HIS A C 1
ATOM 2319 O O . HIS A 1 297 ? 20.387 -5.447 -21.830 1.00 95.94 297 HIS A O 1
ATOM 2325 N N . GLY A 1 298 ? 22.206 -6.289 -22.840 1.00 93.88 298 GLY A N 1
ATOM 2326 C CA . GLY A 1 298 ? 21.588 -6.498 -24.154 1.00 93.88 298 GLY A CA 1
ATOM 2327 C C . GLY A 1 298 ? 21.815 -5.332 -25.122 1.00 93.88 298 GLY A C 1
ATOM 2328 O O . GLY A 1 298 ? 22.523 -4.379 -24.810 1.00 93.88 298 GLY A O 1
ATOM 2329 N N . ASN A 1 299 ? 21.248 -5.441 -26.325 1.00 94.38 299 ASN A N 1
ATOM 2330 C CA . ASN A 1 299 ? 21.359 -4.433 -27.380 1.00 94.38 299 ASN A CA 1
ATOM 2331 C C . ASN A 1 299 ? 20.107 -4.475 -28.271 1.00 94.38 299 ASN A C 1
ATOM 2333 O O . ASN A 1 299 ? 20.003 -5.284 -29.195 1.00 94.38 299 ASN A O 1
ATOM 2337 N N . TYR A 1 300 ? 19.130 -3.637 -27.945 1.00 94.56 300 TYR A N 1
ATOM 2338 C CA . TYR A 1 300 ? 17.830 -3.550 -28.598 1.00 94.56 300 TYR A CA 1
ATOM 2339 C C . TYR A 1 300 ? 17.639 -2.168 -29.229 1.00 94.56 300 TYR A C 1
ATOM 2341 O O . TYR A 1 300 ? 18.148 -1.181 -28.704 1.00 94.56 300 TYR A O 1
ATOM 2349 N N . PRO A 1 301 ? 16.837 -2.047 -30.299 1.00 92.62 301 PRO A N 1
ATOM 2350 C CA . PRO A 1 301 ? 16.562 -0.749 -30.906 1.00 92.62 301 PRO A CA 1
ATOM 2351 C C . PRO A 1 301 ? 15.934 0.242 -29.916 1.00 92.62 301 PRO A C 1
ATOM 2353 O O . PRO A 1 301 ? 15.026 -0.128 -29.162 1.00 92.62 301 PRO A O 1
ATOM 2356 N N . LEU A 1 302 ? 16.358 1.508 -29.963 1.00 94.38 302 LEU A N 1
ATOM 2357 C CA . LEU A 1 302 ? 15.709 2.602 -29.235 1.00 94.38 302 LEU A CA 1
ATOM 2358 C C . LEU A 1 302 ? 14.235 2.741 -29.627 1.00 94.38 302 LEU A C 1
ATOM 2360 O O . LEU A 1 302 ? 13.857 2.642 -30.794 1.00 94.38 302 LEU A O 1
ATOM 2364 N N . GLY A 1 303 ? 13.394 3.039 -28.639 1.00 94.25 303 GLY A N 1
ATOM 2365 C CA . GLY A 1 303 ? 11.966 3.249 -28.849 1.00 94.25 303 GLY A CA 1
ATOM 2366 C C . GLY A 1 303 ? 11.165 1.952 -29.006 1.00 94.25 303 GLY A C 1
ATOM 2367 O O . GLY A 1 303 ? 11.532 0.890 -28.496 1.00 94.25 303 GLY A O 1
ATOM 2368 N N . GLY A 1 304 ? 10.028 2.068 -29.696 1.00 93.69 304 GLY A N 1
ATOM 2369 C CA . GLY A 1 304 ? 9.174 0.945 -30.087 1.00 93.69 304 GLY A CA 1
ATOM 2370 C C . GLY A 1 304 ? 8.156 0.483 -29.043 1.00 93.69 304 GLY A C 1
ATOM 2371 O O . GLY A 1 304 ? 7.230 -0.231 -29.416 1.00 93.69 304 GLY A O 1
ATOM 2372 N N . HIS A 1 305 ? 8.253 0.911 -27.779 1.00 95.31 305 HIS A N 1
ATOM 2373 C CA . HIS A 1 305 ? 7.422 0.422 -26.667 1.00 95.31 305 HIS A CA 1
ATOM 2374 C C . HIS A 1 305 ? 7.390 -1.115 -26.583 1.00 95.31 305 HIS A C 1
ATOM 2376 O O . HIS A 1 305 ? 6.326 -1.726 -26.477 1.00 95.31 305 HIS A O 1
ATOM 2382 N N . LYS A 1 306 ? 8.575 -1.729 -26.676 1.00 96.88 306 LYS A N 1
ATOM 2383 C CA . LYS A 1 306 ? 8.782 -3.160 -26.943 1.00 96.88 306 LYS A CA 1
ATOM 2384 C C . LYS A 1 306 ? 8.038 -4.054 -25.948 1.00 96.88 306 LYS A C 1
ATOM 2386 O O . LYS A 1 306 ? 7.109 -4.767 -26.336 1.00 96.88 306 LYS A O 1
ATOM 2391 N N . TRP A 1 307 ? 8.395 -3.945 -24.670 1.00 97.25 307 TRP A N 1
ATOM 2392 C CA . TRP A 1 307 ? 7.827 -4.743 -23.586 1.00 97.25 307 TRP A CA 1
ATOM 2393 C C . TRP A 1 307 ? 7.221 -3.861 -22.488 1.00 97.25 307 TRP A C 1
ATOM 2395 O O . TRP A 1 307 ? 7.662 -2.730 -22.274 1.00 97.25 307 TRP A O 1
ATOM 2405 N N . HIS A 1 308 ? 6.189 -4.364 -21.809 1.00 94.56 308 HIS A N 1
ATOM 2406 C CA . HIS A 1 308 ? 5.381 -3.618 -20.837 1.00 94.56 308 HIS A CA 1
ATOM 2407 C C . HIS A 1 308 ? 5.467 -4.239 -19.436 1.00 94.56 308 HIS A C 1
ATOM 2409 O O . HIS A 1 308 ? 4.490 -4.755 -18.903 1.00 94.56 308 HIS A O 1
ATOM 2415 N N . GLY A 1 309 ? 6.665 -4.214 -18.849 1.00 94.12 309 GLY A N 1
ATOM 2416 C CA . GLY A 1 309 ? 6.945 -4.863 -17.567 1.00 94.12 309 GLY A CA 1
ATOM 2417 C C . GLY A 1 309 ? 7.261 -6.348 -17.698 1.00 94.12 309 GLY A C 1
ATOM 2418 O O . GLY A 1 309 ? 7.540 -6.841 -18.794 1.00 94.12 309 GLY A O 1
ATOM 2419 N N . ALA A 1 310 ? 7.254 -7.043 -16.563 1.00 96.31 310 ALA A N 1
ATOM 2420 C CA . ALA A 1 310 ? 7.556 -8.465 -16.468 1.00 96.31 310 ALA A CA 1
ATOM 2421 C C . ALA A 1 310 ? 6.884 -9.112 -15.253 1.00 96.31 310 ALA A C 1
ATOM 2423 O O . ALA A 1 310 ? 6.466 -8.421 -14.323 1.00 96.31 310 ALA A O 1
ATOM 2424 N N . ALA A 1 311 ? 6.857 -10.442 -15.262 1.00 96.19 311 ALA A N 1
ATOM 2425 C CA . ALA A 1 311 ? 6.599 -11.283 -14.100 1.00 96.19 311 ALA A CA 1
ATOM 2426 C C . ALA A 1 311 ? 7.755 -12.284 -13.936 1.00 96.19 311 ALA A C 1
ATOM 2428 O O . ALA A 1 311 ? 8.349 -12.704 -14.929 1.00 96.19 311 ALA A O 1
ATOM 2429 N N . ALA A 1 312 ? 8.079 -12.656 -12.698 1.00 95.25 312 ALA A N 1
ATOM 2430 C CA . ALA A 1 312 ? 9.040 -13.723 -12.422 1.00 95.25 312 ALA A CA 1
ATOM 2431 C C . ALA A 1 312 ? 8.311 -15.067 -12.324 1.00 95.25 312 ALA A C 1
ATOM 2433 O O . ALA A 1 312 ? 7.333 -15.163 -11.585 1.00 95.25 312 ALA A O 1
ATOM 2434 N N . SER A 1 313 ? 8.771 -16.087 -13.045 1.00 93.56 313 SER A N 1
ATOM 2435 C CA . SER A 1 313 ? 8.331 -17.478 -12.866 1.00 93.56 313 SER A CA 1
ATOM 2436 C C . SER A 1 313 ? 8.890 -18.082 -11.575 1.00 93.56 313 SER A C 1
ATOM 2438 O O . SER A 1 313 ? 9.790 -17.529 -10.941 1.00 93.56 313 SER A O 1
ATOM 2440 N N . ALA A 1 314 ? 8.379 -19.256 -11.193 1.00 88.50 314 ALA A N 1
ATOM 2441 C CA . ALA A 1 314 ? 8.790 -19.951 -9.968 1.00 88.50 314 ALA A CA 1
ATOM 2442 C C . ALA A 1 314 ? 10.276 -20.366 -9.953 1.00 88.50 314 ALA A C 1
ATOM 2444 O O . ALA A 1 314 ? 10.877 -20.458 -8.886 1.00 88.50 314 ALA A O 1
ATOM 2445 N N . ASP A 1 315 ? 10.886 -20.584 -11.122 1.00 90.12 315 ASP A N 1
ATOM 2446 C CA . ASP A 1 315 ? 12.326 -20.852 -11.267 1.00 90.12 315 ASP A CA 1
ATOM 2447 C C . ASP A 1 315 ? 13.197 -19.578 -11.184 1.00 90.12 315 ASP A C 1
ATOM 2449 O O . ASP A 1 315 ? 14.425 -19.666 -11.203 1.00 90.12 315 ASP A O 1
ATOM 2453 N N . GLY A 1 316 ? 12.580 -18.395 -11.067 1.00 93.31 316 GLY A N 1
ATOM 2454 C CA . GLY A 1 316 ? 13.258 -17.103 -10.985 1.00 93.31 316 GLY A CA 1
ATOM 2455 C C . GLY A 1 316 ? 13.558 -16.422 -12.310 1.00 93.31 316 GLY A C 1
ATOM 2456 O O . GLY A 1 316 ? 14.139 -15.337 -12.312 1.00 93.31 316 GLY A O 1
ATOM 2457 N N . MET A 1 317 ? 13.180 -17.027 -13.437 1.00 96.94 317 MET A N 1
ATOM 2458 C CA . MET A 1 317 ? 13.304 -16.374 -14.735 1.00 96.94 317 MET A CA 1
ATOM 2459 C C . MET A 1 317 ? 12.355 -15.172 -14.800 1.00 96.94 317 MET A C 1
ATOM 2461 O O . MET A 1 317 ? 11.167 -15.266 -14.498 1.00 96.94 317 MET A O 1
ATOM 2465 N N . ILE A 1 318 ? 12.865 -14.025 -15.231 1.00 98.06 318 ILE A N 1
ATOM 2466 C CA . ILE A 1 318 ? 12.062 -12.818 -15.418 1.00 98.06 318 ILE A CA 1
ATOM 2467 C C . ILE A 1 318 ? 11.567 -12.811 -16.863 1.00 98.06 318 ILE A C 1
ATOM 2469 O O . ILE A 1 318 ? 12.359 -12.793 -17.805 1.00 98.06 318 ILE A O 1
ATOM 2473 N N . VAL A 1 319 ? 10.248 -12.829 -17.039 1.00 98.31 319 VAL A N 1
ATOM 2474 C CA . VAL A 1 319 ? 9.577 -12.922 -18.339 1.00 98.31 319 VAL A CA 1
ATOM 2475 C C . VAL A 1 319 ? 8.909 -11.593 -18.657 1.00 98.31 319 VAL A C 1
ATOM 2477 O O . VAL A 1 319 ? 7.994 -11.162 -17.951 1.00 98.31 319 VAL A O 1
ATOM 2480 N N . SER A 1 320 ? 9.360 -10.932 -19.720 1.00 97.94 320 SER A N 1
ATOM 2481 C CA . SER A 1 320 ? 8.790 -9.663 -20.157 1.00 97.94 320 SER A CA 1
ATOM 2482 C C . SER A 1 320 ? 7.415 -9.830 -20.808 1.00 97.94 320 SER A C 1
ATOM 2484 O O . SER A 1 320 ? 7.061 -10.882 -21.336 1.00 97.94 320 SER A O 1
ATOM 2486 N N . ILE A 1 321 ? 6.633 -8.754 -20.804 1.00 97.75 321 ILE A N 1
ATOM 2487 C CA . ILE A 1 321 ? 5.299 -8.731 -21.407 1.00 97.75 321 ILE A CA 1
ATOM 2488 C C . ILE A 1 321 ? 5.406 -8.163 -22.831 1.00 97.75 321 ILE A C 1
ATOM 2490 O O . ILE A 1 321 ? 5.693 -6.969 -22.965 1.00 97.75 321 ILE A O 1
ATOM 2494 N N . PRO A 1 322 ? 5.187 -8.955 -23.901 1.00 97.12 322 PRO A N 1
ATOM 2495 C CA . PRO A 1 322 ? 5.288 -8.480 -25.282 1.00 97.12 322 PRO A CA 1
ATOM 2496 C C . PRO A 1 322 ? 4.148 -7.515 -25.616 1.00 97.12 322 PRO A C 1
ATOM 2498 O O . PRO A 1 322 ? 2.999 -7.913 -25.803 1.00 97.12 322 PRO A O 1
ATOM 2501 N N . ASN A 1 323 ? 4.471 -6.227 -25.702 1.00 96.25 323 ASN A N 1
ATOM 2502 C CA . ASN A 1 323 ? 3.500 -5.188 -26.027 1.00 96.25 323 ASN A CA 1
ATOM 2503 C C . ASN A 1 323 ? 3.496 -4.921 -27.534 1.00 96.25 323 ASN A C 1
ATOM 2505 O O . ASN A 1 323 ? 2.576 -5.332 -28.242 1.00 96.25 323 ASN A O 1
ATOM 2509 N N . ASN A 1 324 ? 4.567 -4.299 -28.027 1.00 96.81 324 ASN A N 1
ATOM 2510 C CA . ASN A 1 324 ? 4.780 -4.069 -29.453 1.00 96.81 324 ASN A CA 1
ATOM 2511 C C . ASN A 1 324 ? 5.829 -5.009 -30.047 1.00 96.81 324 ASN A C 1
ATOM 2513 O O . ASN A 1 324 ? 5.844 -5.188 -31.257 1.00 96.81 324 ASN A O 1
ATOM 2517 N N . ALA A 1 325 ? 6.672 -5.629 -29.219 1.00 95.50 325 ALA A N 1
ATOM 2518 C CA . ALA A 1 325 ? 7.584 -6.674 -29.666 1.00 95.50 325 ALA A CA 1
ATOM 2519 C C . ALA A 1 325 ? 6.813 -7.944 -30.057 1.00 95.50 325 ALA A C 1
ATOM 2521 O O . ALA A 1 325 ? 5.816 -8.287 -29.415 1.00 95.50 325 ALA A O 1
ATOM 2522 N N . ASP A 1 326 ? 7.278 -8.642 -31.090 1.00 94.06 326 ASP A N 1
ATOM 2523 C CA . ASP A 1 326 ? 6.715 -9.922 -31.561 1.00 94.06 326 ASP A CA 1
ATOM 2524 C C . ASP A 1 326 ? 7.323 -11.133 -30.841 1.00 94.06 326 ASP A C 1
ATOM 2526 O O . ASP A 1 326 ? 7.154 -12.280 -31.243 1.00 94.06 326 ASP A O 1
ATOM 2530 N N . ASN A 1 327 ? 8.052 -10.872 -29.761 1.00 95.06 327 ASN A N 1
ATOM 2531 C CA . ASN A 1 327 ? 8.792 -11.866 -29.016 1.00 95.06 327 ASN A CA 1
ATOM 2532 C C . ASN A 1 327 ? 8.816 -11.535 -27.521 1.00 95.06 327 ASN A C 1
ATOM 2534 O O . ASN A 1 327 ? 8.592 -10.397 -27.096 1.00 95.06 327 ASN A O 1
ATOM 2538 N N . VAL A 1 328 ? 9.071 -12.560 -26.718 1.00 97.75 328 VAL A N 1
ATOM 2539 C CA . VAL A 1 328 ? 9.170 -12.465 -25.263 1.00 97.75 328 VAL A CA 1
ATOM 2540 C C . VAL A 1 328 ? 10.645 -12.370 -24.890 1.00 97.75 328 VAL A C 1
ATOM 2542 O O . VAL A 1 328 ? 11.445 -13.200 -25.313 1.00 97.75 328 VAL A O 1
ATOM 2545 N N . LEU A 1 329 ? 11.009 -11.367 -24.095 1.00 98.06 329 LEU A N 1
ATOM 2546 C CA . LEU A 1 329 ? 12.353 -11.226 -23.540 1.00 98.06 329 LEU A CA 1
ATOM 2547 C C . LEU A 1 329 ? 12.408 -11.944 -22.190 1.00 98.06 329 LEU A C 1
ATOM 2549 O O . LEU A 1 329 ? 11.664 -11.601 -21.272 1.00 98.06 329 LEU A O 1
ATOM 2553 N N . CYS A 1 330 ? 13.301 -12.921 -22.070 1.00 98.19 330 CYS A N 1
ATOM 2554 C CA . CYS A 1 330 ? 13.543 -13.669 -20.844 1.00 98.19 330 CYS A CA 1
ATOM 2555 C C . CYS A 1 330 ? 14.919 -13.321 -20.277 1.00 98.19 330 CYS A C 1
ATOM 2557 O O . CYS A 1 330 ? 15.914 -13.280 -21.004 1.00 98.19 330 CYS A O 1
ATOM 2559 N N . ILE A 1 331 ? 14.964 -13.069 -18.972 1.00 98.31 331 ILE A N 1
ATOM 2560 C CA . ILE A 1 331 ? 16.178 -12.713 -18.241 1.00 98.31 331 ILE A CA 1
ATOM 2561 C C . ILE A 1 331 ? 16.344 -13.726 -17.120 1.00 98.31 331 ILE A C 1
ATOM 2563 O O . ILE A 1 331 ? 15.537 -13.776 -16.190 1.00 98.31 331 ILE A O 1
ATOM 2567 N N . LYS A 1 332 ? 17.405 -14.521 -17.199 1.00 97.62 332 LYS A N 1
ATOM 2568 C CA . LYS A 1 332 ? 17.871 -15.331 -16.085 1.00 97.62 332 LYS A CA 1
ATOM 2569 C C . LYS A 1 332 ? 18.812 -14.452 -15.263 1.00 97.62 332 LYS A C 1
ATOM 2571 O O . LYS A 1 332 ? 19.840 -14.028 -15.804 1.00 97.62 332 LYS A O 1
ATOM 2576 N N . PRO A 1 333 ? 18.477 -14.151 -13.999 1.00 97.62 333 PRO A N 1
ATOM 2577 C CA . PRO A 1 333 ? 19.345 -13.338 -13.163 1.00 97.62 333 PRO A CA 1
ATOM 2578 C C . PRO A 1 333 ? 20.746 -13.949 -13.051 1.00 97.62 333 PRO A C 1
ATOM 2580 O O . PRO A 1 333 ? 20.928 -15.161 -13.213 1.00 97.62 333 PRO A O 1
ATOM 2583 N N . ALA A 1 334 ? 21.746 -13.106 -12.796 1.00 95.50 334 ALA A N 1
ATOM 2584 C CA . ALA A 1 334 ? 23.119 -13.562 -12.633 1.00 95.50 334 ALA A CA 1
ATOM 2585 C C . ALA A 1 334 ? 23.221 -14.605 -11.508 1.00 95.50 334 ALA A C 1
ATOM 2587 O O . ALA A 1 334 ? 22.450 -14.581 -10.549 1.00 95.50 334 ALA A O 1
ATOM 2588 N N . ALA A 1 335 ? 24.178 -15.530 -11.600 1.00 92.62 335 ALA A N 1
ATOM 2589 C CA . ALA A 1 335 ? 24.295 -16.623 -10.629 1.00 92.62 335 ALA A CA 1
ATOM 2590 C C . ALA A 1 335 ? 24.525 -16.137 -9.184 1.00 92.62 335 ALA A C 1
ATOM 2592 O O . ALA A 1 335 ? 24.172 -16.840 -8.241 1.00 92.62 335 ALA A O 1
ATOM 2593 N N . GLN A 1 336 ? 25.110 -14.948 -9.023 1.00 90.69 336 GLN A N 1
ATOM 2594 C CA . GLN A 1 336 ? 25.397 -14.319 -7.741 1.00 90.69 336 GLN A CA 1
ATOM 2595 C C . GLN A 1 336 ? 25.465 -12.792 -7.887 1.00 90.69 336 GLN A C 1
ATOM 2597 O O . GLN A 1 336 ? 25.637 -12.273 -8.993 1.00 90.69 336 GLN A O 1
ATOM 2602 N N . ALA A 1 337 ? 25.330 -12.077 -6.769 1.00 90.12 337 ALA A N 1
ATOM 2603 C CA . ALA A 1 337 ? 25.544 -10.630 -6.714 1.00 90.12 337 ALA A CA 1
ATOM 2604 C C . ALA A 1 337 ? 26.995 -10.271 -7.062 1.00 90.12 337 ALA A C 1
ATOM 2606 O O . ALA A 1 337 ? 27.887 -11.111 -6.923 1.00 90.12 337 ALA A O 1
ATOM 2607 N N . MET A 1 338 ? 27.251 -9.019 -7.455 1.00 85.94 338 MET A N 1
ATOM 2608 C CA . MET A 1 338 ? 28.615 -8.540 -7.714 1.00 85.94 338 MET A CA 1
ATOM 2609 C C . MET A 1 338 ? 29.530 -8.723 -6.495 1.00 85.94 338 MET A C 1
ATOM 2611 O O . MET A 1 338 ? 30.671 -9.162 -6.617 1.00 85.94 338 MET A O 1
ATOM 2615 N N . TYR A 1 339 ? 28.999 -8.426 -5.309 1.00 84.62 339 TYR A N 1
ATOM 2616 C CA . TYR A 1 339 ? 29.696 -8.563 -4.031 1.00 84.62 339 TYR A CA 1
ATOM 2617 C C . TYR A 1 339 ? 28.966 -9.584 -3.160 1.00 84.62 339 TYR A C 1
ATOM 2619 O O . TYR A 1 339 ? 27.980 -9.256 -2.503 1.00 84.62 339 TYR A O 1
ATOM 2627 N N . THR A 1 340 ? 29.439 -10.833 -3.164 1.00 77.56 340 THR A N 1
ATOM 2628 C CA . THR A 1 340 ? 28.815 -11.941 -2.417 1.00 77.56 340 THR A CA 1
ATOM 2629 C C . THR A 1 340 ? 29.090 -11.911 -0.916 1.00 77.56 340 THR A C 1
ATOM 2631 O O . THR A 1 340 ? 28.325 -12.470 -0.134 1.00 77.56 340 THR A O 1
ATOM 2634 N N . SER A 1 341 ? 30.189 -11.283 -0.496 1.00 72.69 341 SER A N 1
ATOM 2635 C CA . SER A 1 341 ? 30.541 -11.083 0.909 1.00 72.69 341 SER A CA 1
ATOM 2636 C C . SER A 1 341 ? 31.405 -9.828 1.078 1.00 72.69 341 SER A C 1
ATOM 2638 O O . SER A 1 341 ? 32.032 -9.397 0.104 1.00 72.69 341 SER A O 1
ATOM 2640 N N . PRO A 1 342 ? 31.509 -9.275 2.303 1.00 70.25 342 PRO A N 1
ATOM 2641 C CA . PRO A 1 342 ? 32.317 -8.084 2.571 1.00 70.25 342 PRO A CA 1
ATOM 2642 C C . PRO A 1 342 ? 33.805 -8.208 2.209 1.00 70.25 342 PRO A C 1
ATOM 2644 O O . PRO A 1 342 ? 34.456 -7.181 2.042 1.00 70.25 342 PRO A O 1
ATOM 2647 N N . ASP A 1 343 ? 34.311 -9.440 2.054 1.00 68.19 343 ASP A N 1
ATOM 2648 C CA . ASP A 1 343 ? 35.728 -9.766 1.837 1.00 68.19 343 ASP A CA 1
ATOM 2649 C C . ASP A 1 343 ? 35.980 -10.528 0.513 1.00 68.19 343 ASP A C 1
ATOM 2651 O O . ASP A 1 343 ? 37.038 -11.133 0.320 1.00 68.19 343 ASP A O 1
ATOM 2655 N N . THR A 1 344 ? 34.999 -10.568 -0.399 1.00 67.62 344 THR A N 1
ATOM 2656 C CA . THR A 1 344 ? 35.116 -11.316 -1.666 1.00 67.62 344 THR A CA 1
ATOM 2657 C C . THR A 1 344 ? 36.175 -10.689 -2.583 1.00 67.62 344 THR A C 1
ATOM 2659 O O . THR A 1 344 ? 36.147 -9.489 -2.844 1.00 67.62 344 THR A O 1
ATOM 2662 N N . LYS A 1 345 ? 37.092 -11.507 -3.126 1.00 61.28 345 LYS A N 1
ATOM 2663 C CA . LYS A 1 345 ? 37.955 -11.093 -4.245 1.00 61.28 345 LYS A CA 1
ATOM 2664 C C . LYS A 1 345 ? 37.115 -11.041 -5.519 1.00 61.28 345 LYS A C 1
ATOM 2666 O O . LYS A 1 345 ? 36.530 -12.054 -5.887 1.00 61.28 345 LYS A O 1
ATOM 2671 N N . VAL A 1 346 ? 37.073 -9.874 -6.161 1.00 57.03 346 VAL A N 1
ATOM 2672 C CA . VAL A 1 346 ? 36.407 -9.655 -7.451 1.00 57.03 346 VAL A CA 1
ATOM 2673 C C . VAL A 1 346 ? 37.073 -10.555 -8.492 1.00 57.03 346 VAL A C 1
ATOM 2675 O O . VAL A 1 346 ? 38.154 -10.238 -8.978 1.00 57.03 346 VAL A O 1
ATOM 2678 N N . ASP A 1 347 ? 36.474 -11.699 -8.805 1.00 47.47 347 ASP A N 1
ATOM 2679 C CA . ASP A 1 347 ? 36.866 -12.475 -9.976 1.00 47.47 347 ASP A CA 1
ATOM 2680 C C . ASP A 1 347 ? 35.620 -13.024 -10.672 1.00 47.47 347 ASP A C 1
ATOM 2682 O O . ASP A 1 347 ? 34.743 -13.620 -10.045 1.00 47.47 347 ASP A O 1
ATOM 2686 N N . THR A 1 348 ? 35.561 -12.773 -11.979 1.00 56.19 348 THR A N 1
ATOM 2687 C CA . THR A 1 348 ? 34.432 -12.945 -12.910 1.00 56.19 348 THR A CA 1
ATOM 2688 C C . THR A 1 348 ? 33.174 -12.127 -12.575 1.00 56.19 348 THR A C 1
ATOM 2690 O O . THR A 1 348 ? 32.442 -12.429 -11.639 1.00 56.19 348 THR A O 1
ATOM 2693 N N . THR A 1 349 ? 32.894 -11.087 -13.371 1.00 69.75 349 THR A N 1
ATOM 2694 C CA . THR A 1 349 ? 31.646 -10.303 -13.328 1.00 69.75 349 THR A CA 1
ATOM 2695 C C . THR A 1 349 ? 30.455 -11.253 -13.513 1.00 69.75 349 THR A C 1
ATOM 2697 O O . THR A 1 349 ? 30.333 -11.857 -14.580 1.00 69.75 349 THR A O 1
ATOM 2700 N N . PRO A 1 350 ? 29.592 -11.461 -12.503 1.00 83.06 350 PRO A N 1
ATOM 2701 C CA . PRO A 1 350 ? 28.434 -12.321 -12.673 1.00 83.06 350 PRO A CA 1
ATOM 2702 C C . PRO A 1 350 ? 27.407 -11.586 -13.546 1.00 83.06 350 PRO A C 1
ATOM 2704 O O . PRO A 1 350 ? 26.825 -10.576 -13.137 1.00 83.06 350 PRO A O 1
ATOM 2707 N N . GLU A 1 351 ? 27.224 -12.094 -14.763 1.00 90.12 351 GLU A N 1
ATOM 2708 C CA . GLU A 1 351 ? 26.363 -11.529 -15.806 1.00 90.12 351 GLU A CA 1
ATOM 2709 C C . GLU A 1 351 ? 25.021 -12.280 -15.898 1.00 90.12 351 GLU A C 1
ATOM 2711 O O . GLU A 1 351 ? 24.991 -13.506 -15.727 1.00 90.12 351 GLU A O 1
ATOM 2716 N N . PRO A 1 352 ? 23.900 -11.588 -16.173 1.00 95.31 352 PRO A N 1
ATOM 2717 C CA . PRO A 1 352 ? 22.631 -12.243 -16.459 1.00 95.31 352 PRO A CA 1
ATOM 2718 C C . PRO A 1 352 ? 22.654 -12.927 -17.834 1.00 95.31 352 PRO A C 1
ATOM 2720 O O . PRO A 1 352 ? 23.192 -12.400 -18.807 1.00 95.31 352 PRO A O 1
ATOM 2723 N N . GLU A 1 353 ? 21.997 -14.081 -17.949 1.00 95.69 353 GLU A N 1
ATOM 2724 C CA . GLU A 1 353 ? 21.744 -14.706 -19.253 1.00 95.69 353 GLU A CA 1
ATOM 2725 C C . GLU A 1 353 ? 20.433 -14.143 -19.815 1.00 95.69 353 GLU A C 1
ATOM 2727 O O . GLU A 1 353 ? 19.379 -14.230 -19.185 1.00 95.69 353 GLU A O 1
ATOM 2732 N N . ILE A 1 354 ? 20.490 -13.571 -21.017 1.00 96.44 354 ILE A N 1
ATOM 2733 C CA . ILE A 1 354 ? 19.336 -12.966 -21.682 1.00 96.44 354 ILE A CA 1
ATOM 2734 C C . ILE A 1 354 ? 19.063 -13.694 -22.994 1.00 96.44 354 ILE A C 1
ATOM 2736 O O . ILE A 1 354 ? 19.970 -13.892 -23.801 1.00 96.44 354 ILE A O 1
ATOM 2740 N N . PHE A 1 355 ? 17.806 -14.061 -23.230 1.00 95.75 355 PHE A N 1
ATOM 2741 C CA . PHE A 1 355 ? 17.381 -14.689 -24.478 1.00 95.75 355 PHE A CA 1
ATOM 2742 C C . PHE A 1 355 ? 15.967 -14.264 -24.877 1.00 95.75 355 PHE A C 1
ATOM 2744 O O . PHE A 1 355 ? 15.182 -13.766 -24.070 1.00 95.75 355 PHE A O 1
ATOM 2751 N N . ILE A 1 356 ? 15.654 -14.461 -26.154 1.00 95.94 356 ILE A N 1
ATOM 2752 C CA . ILE A 1 356 ? 14.368 -14.124 -26.757 1.00 95.94 356 ILE A CA 1
ATOM 2753 C C . ILE A 1 356 ? 13.619 -15.417 -27.082 1.00 95.94 356 ILE A C 1
ATOM 2755 O O . ILE A 1 356 ? 14.206 -16.343 -27.640 1.00 95.94 356 ILE A O 1
ATOM 2759 N N . LEU A 1 357 ? 12.330 -15.469 -26.753 1.00 96.12 357 LEU A N 1
ATOM 2760 C CA . LEU A 1 357 ? 11.421 -16.531 -27.174 1.00 96.12 357 LEU A CA 1
ATOM 2761 C C . LEU A 1 357 ? 10.468 -16.012 -28.245 1.00 96.12 357 LEU A C 1
ATOM 2763 O O . LEU A 1 357 ? 9.737 -15.040 -28.035 1.00 96.12 357 LEU A O 1
ATOM 2767 N N . GLU A 1 358 ? 10.460 -16.696 -29.381 1.00 93.38 358 GLU A N 1
ATOM 2768 C CA . GLU A 1 358 ? 9.407 -16.567 -30.381 1.00 93.38 358 GLU A CA 1
ATOM 2769 C C . GLU A 1 358 ? 8.213 -17.454 -30.003 1.00 93.38 358 GLU A C 1
ATOM 2771 O O . GLU A 1 358 ? 8.316 -18.365 -29.174 1.00 93.38 358 GLU A O 1
ATOM 2776 N N . GLY A 1 359 ? 7.059 -17.168 -30.603 1.00 90.56 359 GLY A N 1
ATOM 2777 C CA . GLY A 1 359 ? 5.892 -18.034 -30.488 1.00 90.56 359 GLY A CA 1
ATOM 2778 C C . GLY A 1 359 ? 6.178 -19.436 -31.030 1.00 90.56 359 GLY A C 1
ATOM 2779 O O . GLY A 1 359 ? 6.809 -19.572 -32.075 1.00 90.56 359 GLY A O 1
ATOM 2780 N N . GLN A 1 360 ? 5.692 -20.476 -30.348 1.00 92.38 360 GLN A N 1
ATOM 2781 C CA . GLN A 1 360 ? 5.840 -21.871 -30.778 1.00 92.38 360 GLN A CA 1
ATOM 2782 C C . GLN A 1 360 ? 5.279 -22.099 -32.189 1.00 92.38 360 GLN A C 1
ATOM 2784 O O . GLN A 1 360 ? 5.800 -22.907 -32.954 1.00 92.38 360 GLN A O 1
ATOM 2789 N N . SER A 1 361 ? 4.201 -21.394 -32.515 1.00 90.75 361 SER A N 1
ATOM 2790 C CA . SER A 1 361 ? 3.571 -21.341 -33.825 1.00 90.75 361 SER A CA 1
ATOM 2791 C C . SER A 1 361 ? 3.405 -19.889 -34.288 1.00 90.75 361 SER A C 1
ATOM 2793 O O . SER A 1 361 ? 3.244 -18.980 -33.460 1.00 90.75 361 SER A O 1
ATOM 2795 N N . PRO A 1 362 ? 3.363 -19.646 -35.614 1.00 84.69 362 PRO A N 1
ATOM 2796 C CA . PRO A 1 362 ? 2.965 -18.352 -36.150 1.00 84.69 362 PRO A CA 1
ATOM 2797 C C . PRO A 1 362 ? 1.613 -17.929 -35.564 1.00 84.69 362 PRO A C 1
ATOM 2799 O O . PRO A 1 362 ? 0.623 -18.647 -35.691 1.00 84.69 362 PRO A O 1
ATOM 2802 N N . GLY A 1 363 ? 1.577 -16.768 -34.910 1.00 84.94 363 GLY A N 1
ATOM 2803 C CA . GLY A 1 363 ? 0.363 -16.237 -34.289 1.00 84.94 363 GLY A CA 1
ATOM 2804 C C . GLY A 1 363 ? 0.271 -16.382 -32.765 1.00 84.94 363 GLY A C 1
ATOM 2805 O O . GLY A 1 363 ? -0.670 -15.848 -32.185 1.00 84.94 363 GLY A O 1
ATOM 2806 N N . ASP A 1 364 ? 1.223 -17.038 -32.093 1.00 93.94 364 ASP A N 1
ATOM 2807 C CA . ASP A 1 364 ? 1.182 -17.145 -30.625 1.00 93.94 364 ASP A CA 1
ATOM 2808 C C . ASP A 1 364 ? 1.417 -15.797 -29.927 1.00 93.94 364 ASP A C 1
ATOM 2810 O O . ASP A 1 364 ? 0.669 -15.396 -29.032 1.00 93.94 364 ASP A O 1
ATOM 2814 N N . VAL A 1 365 ? 2.430 -15.054 -30.375 1.00 95.81 365 VAL A N 1
ATOM 2815 C CA . VAL A 1 365 ? 2.698 -13.683 -29.922 1.00 95.81 365 VAL A CA 1
ATOM 2816 C C . VAL A 1 365 ? 2.092 -12.710 -30.931 1.00 95.81 365 VAL A C 1
ATOM 2818 O O . VAL A 1 365 ? 2.793 -12.004 -31.649 1.00 95.81 365 VAL A O 1
ATOM 2821 N N . ALA A 1 366 ? 0.763 -12.698 -31.016 1.00 93.12 366 ALA A N 1
ATOM 2822 C CA . ALA A 1 366 ? 0.037 -11.884 -31.985 1.00 93.12 366 ALA A CA 1
ATOM 2823 C C . ALA A 1 366 ? -0.867 -10.835 -31.343 1.00 93.12 366 ALA A C 1
ATOM 2825 O O . ALA A 1 366 ? -1.272 -10.920 -30.183 1.00 93.12 366 ALA A O 1
ATOM 2826 N N . THR A 1 367 ? -1.180 -9.826 -32.146 1.00 94.50 367 THR A N 1
ATOM 2827 C CA . THR A 1 367 ? -2.253 -8.881 -31.860 1.00 94.50 367 THR A CA 1
ATOM 2828 C C . THR A 1 367 ? -3.586 -9.429 -32.376 1.00 94.50 367 THR A C 1
ATOM 2830 O O . THR A 1 367 ? -3.614 -10.376 -33.163 1.00 94.50 367 THR A O 1
ATOM 2833 N N . GLY A 1 368 ? -4.699 -8.873 -31.907 1.00 93.31 368 GLY A N 1
ATOM 2834 C CA . GLY A 1 368 ? -6.034 -9.264 -32.354 1.00 93.31 368 GLY A CA 1
ATOM 2835 C C . GLY A 1 368 ? -6.330 -8.829 -33.788 1.00 93.31 368 GLY A C 1
ATOM 2836 O O . GLY A 1 368 ? -5.684 -7.935 -34.335 1.00 93.31 368 GLY A O 1
ATOM 2837 N N . ARG A 1 369 ? -7.367 -9.426 -34.388 1.00 93.50 369 ARG A N 1
ATOM 2838 C CA . ARG A 1 369 ? -7.716 -9.231 -35.810 1.00 93.50 369 ARG A CA 1
ATOM 2839 C C . ARG A 1 369 ? -8.150 -7.806 -36.175 1.00 93.50 369 ARG A C 1
ATOM 2841 O O . ARG A 1 369 ? -8.332 -7.498 -37.347 1.00 93.50 369 ARG A O 1
ATOM 2848 N N . HIS A 1 370 ? -8.374 -6.945 -35.184 1.00 93.44 370 HIS A N 1
ATOM 2849 C CA . HIS A 1 370 ? -8.788 -5.553 -35.370 1.00 93.44 370 HIS A CA 1
ATOM 2850 C C . HIS A 1 370 ? -7.653 -4.630 -35.825 1.00 93.44 370 HIS A C 1
ATOM 2852 O O . HIS A 1 370 ? -7.916 -3.457 -36.089 1.00 93.44 370 HIS A O 1
ATOM 2858 N N . ARG A 1 371 ? -6.407 -5.116 -35.879 1.00 92.56 371 ARG A N 1
ATOM 2859 C CA . ARG A 1 371 ? -5.240 -4.351 -36.337 1.00 92.56 371 ARG A CA 1
ATOM 2860 C C . ARG A 1 371 ? -4.198 -5.242 -37.011 1.00 92.56 371 ARG A C 1
ATOM 2862 O O . ARG A 1 371 ? -4.091 -6.424 -36.708 1.00 92.56 371 ARG A O 1
ATOM 2869 N N . ASP A 1 372 ? -3.416 -4.635 -37.893 1.00 92.12 372 ASP A N 1
ATOM 2870 C CA . ASP A 1 372 ? -2.369 -5.260 -38.710 1.00 92.12 372 ASP A CA 1
ATOM 2871 C C . ASP A 1 372 ? -0.955 -4.727 -38.404 1.00 92.12 372 ASP A C 1
ATOM 2873 O O . ASP A 1 372 ? 0.029 -5.256 -38.910 1.00 92.12 372 ASP A O 1
ATOM 2877 N N . ASP A 1 373 ? -0.827 -3.723 -37.530 1.00 93.06 373 ASP A N 1
ATOM 2878 C CA . ASP A 1 373 ? 0.451 -3.096 -37.161 1.00 93.06 373 ASP A CA 1
ATOM 2879 C C . ASP A 1 373 ? 1.300 -3.907 -36.163 1.00 93.06 373 ASP A C 1
ATOM 2881 O O . ASP A 1 373 ? 2.396 -3.478 -35.797 1.00 93.06 373 ASP A O 1
ATOM 2885 N N . GLY A 1 374 ? 0.781 -5.045 -35.690 1.00 90.56 374 GLY A N 1
ATOM 2886 C CA . GLY A 1 374 ? 1.435 -5.917 -34.716 1.00 90.56 374 GLY A CA 1
ATOM 2887 C C . GLY A 1 374 ? 1.509 -5.354 -33.291 1.00 90.56 374 GLY A C 1
ATOM 2888 O O . GLY A 1 374 ? 2.168 -5.947 -32.448 1.00 90.56 374 GLY A O 1
ATOM 2889 N N . LYS A 1 375 ? 0.863 -4.234 -32.951 1.00 94.50 375 LYS A N 1
ATOM 2890 C CA . LYS A 1 375 ? 1.085 -3.545 -31.660 1.00 94.50 375 LYS A CA 1
ATOM 2891 C C . LYS A 1 375 ? 0.032 -3.855 -30.594 1.00 94.50 375 LYS A C 1
ATOM 2893 O O . LYS A 1 375 ? -1.052 -4.372 -30.888 1.00 94.50 375 LYS A O 1
ATOM 2898 N N . TYR A 1 376 ? 0.339 -3.487 -29.344 1.00 92.62 376 TYR A N 1
ATOM 2899 C CA . TYR A 1 376 ? -0.571 -3.536 -28.190 1.00 92.62 376 TYR A CA 1
ATOM 2900 C C . TYR A 1 376 ? -1.148 -4.924 -27.883 1.00 92.62 376 TYR A C 1
ATOM 2902 O O . TYR A 1 376 ? -2.343 -5.061 -27.612 1.00 92.62 376 TYR A O 1
ATOM 2910 N N . LYS A 1 377 ? -0.312 -5.965 -27.944 1.00 96.00 377 LYS A N 1
ATOM 2911 C CA . LYS A 1 377 ? -0.737 -7.364 -27.778 1.00 96.00 377 LYS A CA 1
ATOM 2912 C C . LYS A 1 377 ? -1.122 -7.666 -26.324 1.00 96.00 377 LYS A C 1
ATOM 2914 O O . LYS A 1 377 ? -2.288 -7.948 -26.029 1.00 96.00 377 LYS A O 1
ATOM 2919 N N . TYR A 1 378 ? -0.161 -7.531 -25.412 1.00 97.44 378 TYR A N 1
ATOM 2920 C CA . TYR A 1 378 ? -0.286 -7.845 -23.989 1.00 97.44 378 TYR A CA 1
ATOM 2921 C C . TYR A 1 378 ? 0.217 -6.663 -23.150 1.00 97.44 378 TYR A C 1
ATOM 2923 O O . TYR A 1 378 ? 1.181 -6.004 -23.534 1.00 97.44 378 TYR A O 1
ATOM 2931 N N . LEU A 1 379 ? -0.436 -6.379 -22.018 1.00 94.50 379 LEU A N 1
ATOM 2932 C CA . LEU A 1 379 ? -0.049 -5.269 -21.125 1.00 94.50 379 LEU A CA 1
ATOM 2933 C C . LEU A 1 379 ? 0.143 -5.685 -19.659 1.00 94.50 379 LEU A C 1
ATOM 2935 O O . LEU A 1 379 ? 0.614 -4.882 -18.864 1.00 94.50 379 LEU A O 1
ATOM 2939 N N . GLY A 1 380 ? -0.163 -6.932 -19.304 1.00 95.25 380 GLY A N 1
ATOM 2940 C CA . GLY A 1 380 ? 0.077 -7.474 -17.968 1.00 95.25 380 GLY A CA 1
ATOM 2941 C C . GLY A 1 380 ? 0.460 -8.939 -18.029 1.00 95.25 380 GLY A C 1
ATOM 2942 O O . GLY A 1 380 ? 0.187 -9.603 -19.028 1.00 95.25 380 GLY A O 1
ATOM 2943 N N . ALA A 1 381 ? 1.070 -9.441 -16.964 1.00 97.00 381 ALA A N 1
ATOM 2944 C CA . ALA A 1 381 ? 1.285 -10.863 -16.759 1.00 97.00 381 ALA A CA 1
ATOM 2945 C C . ALA A 1 381 ? 1.421 -11.175 -15.274 1.00 97.00 381 ALA A C 1
ATOM 2947 O O . ALA A 1 381 ? 1.766 -10.292 -14.491 1.00 97.00 381 ALA A O 1
ATOM 2948 N N . MET A 1 382 ? 1.193 -12.436 -14.918 1.00 96.88 382 MET A N 1
ATOM 2949 C CA . MET A 1 382 ? 1.511 -12.991 -13.603 1.00 96.88 382 MET A CA 1
ATOM 2950 C C . MET A 1 382 ? 2.013 -14.423 -13.750 1.00 96.88 382 MET A C 1
ATOM 2952 O O . MET A 1 382 ? 1.654 -15.117 -14.705 1.00 96.88 382 MET A O 1
ATOM 2956 N N . ALA A 1 383 ? 2.821 -14.872 -12.793 1.00 95.31 383 ALA A N 1
ATOM 2957 C CA . ALA A 1 383 ? 3.149 -16.284 -12.671 1.00 95.31 383 ALA A CA 1
ATOM 2958 C C . ALA A 1 383 ? 1.950 -17.075 -12.142 1.00 95.31 383 ALA A C 1
ATOM 2960 O O . ALA A 1 383 ? 1.269 -16.641 -11.215 1.00 95.31 383 ALA A O 1
ATOM 2961 N N . GLY A 1 384 ? 1.691 -18.231 -12.740 1.00 93.50 384 GLY A N 1
ATOM 2962 C CA . GLY A 1 384 ? 0.787 -19.229 -12.194 1.00 93.50 384 GLY A CA 1
ATOM 2963 C C . GLY A 1 384 ? 1.429 -20.027 -11.066 1.00 93.50 384 GLY A C 1
ATOM 2964 O O . GLY A 1 384 ? 2.647 -20.006 -10.881 1.00 93.50 384 GLY A O 1
ATOM 2965 N N . THR A 1 385 ? 0.609 -20.792 -10.345 1.00 90.62 385 THR A N 1
ATOM 2966 C CA . THR A 1 385 ? 1.092 -21.735 -9.318 1.00 90.62 385 THR A CA 1
ATOM 2967 C C . THR A 1 385 ? 1.804 -22.956 -9.908 1.00 90.62 385 THR A C 1
ATOM 2969 O O . THR A 1 385 ? 2.438 -23.721 -9.190 1.00 90.62 385 THR A O 1
ATOM 2972 N N . ASP A 1 386 ? 1.719 -23.129 -11.224 1.00 88.44 386 ASP A N 1
ATOM 2973 C CA . ASP A 1 386 ? 2.367 -24.181 -12.008 1.00 88.44 386 ASP A CA 1
ATOM 2974 C C . ASP A 1 386 ? 3.816 -23.842 -12.400 1.00 88.44 386 ASP A C 1
ATOM 2976 O O . ASP A 1 386 ? 4.542 -24.691 -12.921 1.00 88.44 386 ASP A O 1
ATOM 2980 N N . GLY A 1 387 ? 4.248 -22.607 -12.131 1.00 87.69 387 GLY A N 1
ATOM 2981 C CA . GLY A 1 387 ? 5.568 -22.087 -12.471 1.00 87.69 387 GLY A CA 1
ATOM 2982 C C . GLY A 1 387 ? 5.664 -21.446 -13.856 1.00 87.69 387 GLY A C 1
ATOM 2983 O O . GLY A 1 387 ? 6.733 -20.945 -14.202 1.00 87.69 387 GLY A O 1
ATOM 2984 N N . HIS A 1 388 ? 4.581 -21.403 -14.638 1.00 93.50 388 HIS A N 1
ATOM 2985 C CA . HIS A 1 388 ? 4.542 -20.692 -15.918 1.00 93.50 388 HIS A CA 1
ATOM 2986 C C . HIS A 1 388 ? 4.157 -19.220 -15.737 1.00 93.50 388 HIS A C 1
ATOM 2988 O O . HIS A 1 388 ? 3.536 -18.843 -14.747 1.00 93.50 388 HIS A O 1
ATOM 2994 N N . VAL A 1 389 ? 4.471 -18.375 -16.721 1.00 97.25 389 VAL A N 1
ATOM 2995 C CA . VAL A 1 389 ? 3.993 -16.982 -16.766 1.00 97.25 389 VAL A CA 1
ATOM 2996 C C . VAL A 1 389 ? 2.856 -16.850 -17.769 1.00 97.25 389 VAL A C 1
ATOM 2998 O O . VAL A 1 389 ? 2.949 -17.343 -18.889 1.00 97.25 389 VAL A O 1
ATOM 3001 N N . TYR A 1 390 ? 1.792 -16.153 -17.379 1.00 97.81 390 TYR A N 1
ATOM 3002 C CA . TYR A 1 390 ? 0.603 -15.932 -18.195 1.00 97.81 390 TYR A CA 1
ATOM 3003 C C . TYR A 1 390 ? 0.457 -14.452 -18.535 1.00 97.81 390 TYR A C 1
ATOM 3005 O O . TYR A 1 390 ? 0.205 -13.645 -17.641 1.00 97.81 390 TYR A O 1
ATOM 3013 N N . CYS A 1 391 ? 0.586 -14.079 -19.811 1.00 98.25 391 CYS A N 1
ATOM 3014 C CA . CYS A 1 391 ? 0.367 -12.708 -20.269 1.00 98.25 391 CYS A CA 1
ATOM 3015 C C . CYS A 1 391 ? -1.100 -12.469 -20.642 1.00 98.25 391 CYS A C 1
ATOM 3017 O O . CYS A 1 391 ? -1.724 -13.238 -21.380 1.00 98.25 391 CYS A O 1
ATOM 3019 N N . PHE A 1 392 ? -1.642 -11.356 -20.155 1.00 97.50 392 PHE A N 1
ATOM 3020 C CA . PHE A 1 392 ? -3.045 -10.995 -20.295 1.00 97.50 392 PHE A CA 1
ATOM 3021 C C . PHE A 1 392 ? -3.306 -10.295 -21.631 1.00 97.50 392 PHE A C 1
ATOM 3023 O O . PHE A 1 392 ? -2.634 -9.302 -21.942 1.00 97.50 392 PHE A O 1
ATOM 3030 N N . PRO A 1 393 ? -4.276 -10.779 -22.425 1.00 96.69 393 PRO A N 1
ATOM 3031 C CA . PRO A 1 393 ? -4.580 -10.214 -23.731 1.00 96.69 393 PRO A CA 1
ATOM 3032 C C . PRO A 1 393 ? -5.163 -8.808 -23.596 1.00 96.69 393 PRO A C 1
ATOM 3034 O O . PRO A 1 393 ? -6.338 -8.644 -23.281 1.00 96.69 393 PRO A O 1
ATOM 3037 N N . SER A 1 394 ? -4.368 -7.775 -23.873 1.00 95.81 394 SER A N 1
ATOM 3038 C CA . SER A 1 394 ? -4.877 -6.401 -23.925 1.00 95.81 394 SER A CA 1
ATOM 3039 C C . SER A 1 394 ? -5.531 -6.128 -25.275 1.00 95.81 394 SER A C 1
ATOM 3041 O O . SER A 1 394 ? -6.712 -5.785 -25.325 1.00 95.81 394 SER A O 1
ATOM 3043 N N . GLY A 1 395 ? -4.776 -6.327 -26.358 1.00 95.31 395 GLY A N 1
ATOM 3044 C CA . GLY A 1 395 ? -5.252 -6.336 -27.741 1.00 95.31 395 GLY A CA 1
ATOM 3045 C C . GLY A 1 395 ? -5.191 -7.717 -28.394 1.00 95.31 395 GLY A C 1
ATOM 3046 O O . GLY A 1 395 ? -5.819 -7.911 -29.423 1.00 95.31 395 GLY A O 1
ATOM 3047 N N . SER A 1 396 ? -4.493 -8.696 -27.816 1.00 96.06 396 SER A N 1
ATOM 3048 C CA . SER A 1 396 ? -4.560 -10.091 -28.280 1.00 96.06 396 SER A CA 1
ATOM 3049 C C . SER A 1 396 ? -5.955 -10.698 -28.049 1.00 96.06 396 SER A C 1
ATOM 3051 O O . SER A 1 396 ? -6.760 -10.180 -27.272 1.00 96.06 396 SER A O 1
ATOM 3053 N N . GLU A 1 397 ? -6.266 -11.802 -28.723 1.00 95.75 397 GLU A N 1
ATOM 3054 C CA . GLU A 1 397 ? -7.513 -12.568 -28.557 1.00 95.75 397 GLU A CA 1
ATOM 3055 C C . GLU A 1 397 ? -7.330 -13.847 -27.729 1.00 95.75 397 GLU A C 1
ATOM 3057 O O . GLU A 1 397 ? -8.313 -14.529 -27.440 1.00 95.75 397 GLU A O 1
ATOM 3062 N N . ARG A 1 398 ? -6.095 -14.173 -27.329 1.00 95.25 398 ARG A N 1
ATOM 3063 C CA . ARG A 1 398 ? -5.761 -15.364 -26.535 1.00 95.25 398 ARG A CA 1
ATOM 3064 C C . ARG A 1 398 ? -4.794 -15.021 -25.412 1.00 95.25 398 ARG A C 1
ATOM 3066 O O . ARG A 1 398 ? -4.084 -14.023 -25.476 1.00 95.25 398 ARG A O 1
ATOM 3073 N N . VAL A 1 399 ? -4.783 -15.847 -24.373 1.00 97.25 399 VAL A N 1
ATOM 3074 C CA . VAL A 1 399 ? -3.783 -15.773 -23.302 1.00 97.25 399 VAL A CA 1
ATOM 3075 C C . VAL A 1 399 ? -2.476 -16.369 -23.813 1.00 97.25 399 VAL A C 1
ATOM 3077 O O . VAL A 1 399 ? -2.499 -17.423 -24.445 1.00 97.25 399 VAL A O 1
ATOM 3080 N N . LEU A 1 400 ? -1.346 -15.726 -23.517 1.00 98.06 400 LEU A N 1
ATOM 3081 C CA . LEU A 1 400 ? -0.019 -16.273 -23.806 1.00 98.06 400 LEU A CA 1
ATOM 3082 C C . LEU A 1 400 ? 0.535 -16.945 -22.549 1.00 98.06 400 LEU A C 1
ATOM 3084 O O . LEU A 1 400 ? 0.633 -16.299 -21.510 1.00 98.06 400 LEU A O 1
ATOM 3088 N N . GLN A 1 401 ? 0.912 -18.215 -22.646 1.00 96.62 401 GLN A N 1
ATOM 3089 C CA . GLN A 1 401 ? 1.648 -18.943 -21.615 1.00 96.62 401 GLN A CA 1
ATOM 3090 C C . GLN A 1 401 ? 3.126 -19.000 -22.003 1.00 96.62 401 GLN A C 1
ATOM 3092 O O . GLN A 1 401 ? 3.461 -19.350 -23.135 1.00 96.62 401 GLN A O 1
ATOM 3097 N N . VAL A 1 402 ? 4.009 -18.712 -21.052 1.00 97.25 402 VAL A N 1
ATOM 3098 C CA . VAL A 1 402 ? 5.459 -18.843 -21.191 1.00 97.25 402 VAL A CA 1
ATOM 3099 C C . VAL A 1 402 ? 5.954 -19.893 -20.205 1.00 97.25 402 VAL A C 1
ATOM 3101 O O . VAL A 1 402 ? 5.865 -19.716 -18.990 1.00 97.25 402 VAL A O 1
ATOM 3104 N N . ASN A 1 403 ? 6.480 -20.991 -20.743 1.00 94.00 403 ASN A N 1
ATOM 3105 C CA . ASN A 1 403 ? 7.178 -22.021 -19.991 1.00 94.00 403 ASN A CA 1
ATOM 3106 C C . ASN A 1 403 ? 8.685 -21.781 -20.092 1.00 94.00 403 ASN A C 1
ATOM 3108 O O . ASN A 1 403 ? 9.291 -21.984 -21.145 1.00 94.00 403 ASN A O 1
ATOM 3112 N N . THR A 1 404 ? 9.283 -21.349 -18.987 1.00 93.38 404 THR A N 1
ATOM 3113 C CA . THR A 1 404 ? 10.692 -20.947 -18.902 1.00 93.38 404 THR A CA 1
ATOM 3114 C C . THR A 1 404 ? 11.642 -22.140 -18.874 1.00 93.38 404 THR A C 1
ATOM 3116 O O . THR A 1 404 ? 12.724 -22.065 -19.454 1.00 93.38 404 THR A O 1
ATOM 3119 N N . VAL A 1 405 ? 11.204 -23.273 -18.315 1.00 91.00 405 VAL A N 1
ATOM 3120 C CA . VAL A 1 405 ? 11.961 -24.535 -18.281 1.00 91.00 405 VAL A CA 1
ATOM 3121 C C . VAL A 1 405 ? 12.083 -25.139 -19.681 1.00 91.00 405 VAL A C 1
ATOM 3123 O O . VAL A 1 405 ? 13.177 -25.489 -20.117 1.00 91.00 405 VAL A O 1
ATOM 3126 N N . LYS A 1 406 ? 10.968 -25.226 -20.416 1.00 91.56 406 LYS A N 1
ATOM 3127 C CA . LYS A 1 406 ? 10.929 -25.721 -21.802 1.00 91.56 406 LYS A CA 1
ATOM 3128 C C . LYS A 1 406 ? 11.352 -24.656 -22.823 1.00 91.56 406 LYS A C 1
ATOM 3130 O O . LYS A 1 406 ? 11.573 -25.008 -23.976 1.00 91.56 406 LYS A O 1
ATOM 3135 N N . ARG A 1 407 ? 11.465 -23.382 -22.415 1.00 94.00 407 ARG A N 1
ATOM 3136 C CA . ARG A 1 407 ? 11.725 -22.216 -23.282 1.00 94.00 407 ARG A CA 1
ATOM 3137 C C . ARG A 1 407 ? 10.711 -22.102 -24.431 1.00 94.00 407 ARG A C 1
ATOM 3139 O O . ARG A 1 407 ? 11.080 -21.948 -25.589 1.00 94.00 407 ARG A O 1
ATOM 3146 N N . ILE A 1 408 ? 9.422 -22.194 -24.101 1.00 94.00 408 ILE A N 1
ATOM 3147 C CA . ILE A 1 408 ? 8.309 -22.149 -25.065 1.00 94.00 408 ILE A CA 1
ATOM 3148 C C . ILE A 1 408 ? 7.338 -21.033 -24.681 1.00 94.00 408 ILE A C 1
ATOM 3150 O O . ILE A 1 408 ? 6.904 -20.966 -23.532 1.00 94.00 408 ILE A O 1
ATOM 3154 N N . ALA A 1 409 ? 6.946 -20.207 -25.652 1.00 96.75 409 ALA A N 1
ATOM 3155 C CA . ALA A 1 409 ? 5.824 -19.278 -25.543 1.00 96.75 409 ALA A CA 1
ATOM 3156 C C . ALA A 1 409 ? 4.698 -19.729 -26.488 1.00 96.75 409 ALA A C 1
ATOM 3158 O O . ALA A 1 409 ? 4.940 -19.904 -27.679 1.00 96.75 409 ALA A O 1
ATOM 3159 N N . ARG A 1 410 ? 3.478 -19.938 -25.978 1.00 95.81 410 ARG A N 1
ATOM 3160 C CA . ARG A 1 410 ? 2.338 -20.429 -26.777 1.00 95.81 410 ARG A CA 1
ATOM 3161 C C . ARG A 1 410 ? 1.007 -19.833 -26.334 1.00 95.81 410 ARG A C 1
ATOM 3163 O O . ARG A 1 410 ? 0.821 -19.535 -25.154 1.00 95.81 410 ARG A O 1
ATOM 3170 N N . SER A 1 411 ? 0.058 -19.700 -27.254 1.00 95.56 411 SER A N 1
ATOM 3171 C CA . SER A 1 411 ? -1.319 -19.344 -26.910 1.00 95.56 411 SER A CA 1
ATOM 3172 C C . SER A 1 411 ? -2.032 -20.500 -26.207 1.00 95.56 411 SER A C 1
ATOM 3174 O O . SER A 1 411 ? -1.945 -21.644 -26.651 1.00 95.56 411 SER A O 1
ATOM 3176 N N . VAL A 1 412 ? -2.800 -20.197 -25.161 1.00 94.62 412 VAL A N 1
ATOM 3177 C CA . VAL A 1 412 ? -3.584 -21.179 -24.393 1.00 94.62 412 VAL A CA 1
ATOM 3178 C C . VAL A 1 412 ? -5.045 -20.763 -24.255 1.00 94.62 412 VAL A C 1
ATOM 3180 O O . VAL A 1 412 ? -5.370 -19.570 -24.270 1.00 94.62 412 VAL A O 1
ATOM 3183 N N . GLY A 1 413 ? -5.933 -21.751 -24.121 1.00 92.88 413 GLY A N 1
ATOM 3184 C CA . GLY A 1 413 ? -7.373 -21.527 -24.024 1.00 92.88 413 GLY A CA 1
ATOM 3185 C C . GLY A 1 413 ? -8.011 -21.084 -25.348 1.00 92.88 413 GLY A C 1
ATOM 3186 O O . GLY A 1 413 ? -7.336 -20.973 -26.378 1.00 92.88 413 GLY A O 1
ATOM 3187 N N . PRO A 1 414 ? -9.329 -20.836 -25.370 1.00 94.25 414 PRO A N 1
ATOM 3188 C CA . PRO A 1 414 ? -10.036 -20.486 -26.597 1.00 94.25 414 PRO A CA 1
ATOM 3189 C C . PRO A 1 414 ? -9.663 -19.086 -27.105 1.00 94.25 414 PRO A C 1
ATOM 3191 O O . PRO A 1 414 ? -9.138 -18.248 -26.370 1.00 94.25 414 PRO A O 1
ATOM 3194 N N . ASN A 1 415 ? -9.997 -18.804 -28.367 1.00 96.06 415 ASN A N 1
ATOM 3195 C CA . ASN A 1 415 ? -10.096 -17.423 -28.831 1.00 96.06 415 ASN A CA 1
ATOM 3196 C C . ASN A 1 415 ? -11.248 -16.735 -28.079 1.00 96.06 415 ASN A C 1
ATOM 3198 O O . ASN A 1 415 ? -12.406 -17.131 -28.216 1.00 96.06 415 ASN A O 1
ATOM 3202 N N . LEU A 1 416 ? -10.926 -15.728 -27.267 1.00 96.06 416 LEU A N 1
ATOM 3203 C CA . LEU A 1 416 ? -11.870 -15.103 -26.336 1.00 96.06 416 LEU A CA 1
ATOM 3204 C C . LEU A 1 416 ? -13.018 -14.375 -27.051 1.00 96.06 416 LEU A C 1
ATOM 3206 O O . LEU A 1 416 ? -14.112 -14.266 -26.496 1.00 96.06 416 LEU A O 1
ATOM 3210 N N . LEU A 1 417 ? -12.789 -13.889 -28.273 1.00 93.88 417 LEU A N 1
ATOM 3211 C CA . LEU A 1 417 ? -13.827 -13.239 -29.066 1.00 93.88 417 LEU A CA 1
ATOM 3212 C C . LEU A 1 417 ? -14.744 -14.276 -29.721 1.00 93.88 417 LEU A C 1
ATOM 3214 O O . LEU A 1 417 ? -15.961 -14.194 -29.568 1.00 93.88 417 LEU A O 1
ATOM 3218 N N . ASP A 1 418 ? -14.170 -15.267 -30.411 1.00 96.12 418 ASP A N 1
ATOM 3219 C CA . ASP A 1 418 ? -14.950 -16.291 -31.124 1.00 96.12 418 ASP A CA 1
ATOM 3220 C C . ASP A 1 418 ? -15.771 -17.159 -30.152 1.00 96.12 418 ASP A C 1
ATOM 3222 O O . ASP A 1 418 ? -16.881 -17.581 -30.474 1.00 96.12 418 ASP A O 1
ATOM 3226 N N . ALA A 1 419 ? -15.269 -17.367 -28.929 1.00 95.81 419 ALA A N 1
ATOM 3227 C CA . ALA A 1 419 ? -15.992 -18.044 -27.852 1.00 95.81 419 ALA A CA 1
ATOM 3228 C C . ALA A 1 419 ? -17.059 -17.164 -27.163 1.00 95.81 419 ALA A C 1
ATOM 3230 O O . ALA A 1 419 ? -17.733 -17.625 -26.242 1.00 95.81 419 ALA A O 1
ATOM 3231 N N . GLY A 1 420 ? -17.215 -15.895 -27.565 1.00 94.69 420 GLY A N 1
ATOM 3232 C CA . GLY A 1 420 ? -18.170 -14.957 -26.964 1.00 94.69 420 GLY A CA 1
ATOM 3233 C C . GLY A 1 420 ? -17.847 -14.575 -25.513 1.00 94.69 420 GLY A C 1
ATOM 3234 O O . GLY A 1 420 ? -18.743 -14.163 -24.772 1.00 94.69 420 GLY A O 1
ATOM 3235 N N . MET A 1 421 ? -16.588 -14.734 -25.099 1.00 94.88 421 MET A N 1
ATOM 3236 C CA . MET A 1 421 ? -16.126 -14.548 -23.722 1.00 94.88 421 MET A CA 1
ATOM 3237 C C . MET A 1 421 ? -15.797 -13.089 -23.396 1.00 94.88 421 MET A C 1
ATOM 3239 O O . MET A 1 421 ? -15.986 -12.673 -22.255 1.00 94.88 421 MET A O 1
ATOM 3243 N N . GLU A 1 422 ? -15.333 -12.307 -24.372 1.00 94.50 422 GLU A N 1
ATOM 3244 C CA . GLU A 1 422 ? -15.113 -10.864 -24.231 1.00 94.50 422 GLU A CA 1
ATOM 3245 C C . GLU A 1 422 ? -15.336 -10.154 -25.578 1.00 94.50 422 GLU A C 1
ATOM 3247 O O . GLU A 1 422 ? -14.642 -10.465 -26.548 1.00 94.50 422 GLU A O 1
ATOM 3252 N N . PRO A 1 423 ? -16.285 -9.203 -25.665 1.00 91.06 423 PRO A N 1
ATOM 3253 C CA . PRO A 1 423 ? -16.590 -8.511 -26.917 1.00 91.06 423 PRO A CA 1
ATOM 3254 C C . PRO A 1 423 ? -15.613 -7.376 -27.264 1.00 91.06 423 PRO A C 1
ATOM 3256 O O . PRO A 1 423 ? -15.602 -6.921 -28.408 1.00 91.06 423 PRO A O 1
ATOM 3259 N N . LEU A 1 424 ? -14.832 -6.862 -26.305 1.00 91.88 424 LEU A N 1
ATOM 3260 C CA . LEU A 1 424 ? -13.932 -5.737 -26.553 1.00 91.88 424 LEU A CA 1
ATOM 3261 C C . LEU A 1 424 ? -12.646 -6.180 -27.274 1.00 91.88 424 LEU A C 1
ATOM 3263 O O . LEU A 1 424 ? -12.023 -7.182 -26.939 1.00 91.88 424 LEU A O 1
ATOM 3267 N N . PHE A 1 425 ? -12.191 -5.396 -28.249 1.00 89.75 425 PHE A N 1
ATOM 3268 C CA . PHE A 1 425 ? -11.009 -5.752 -29.046 1.00 89.75 425 PHE A CA 1
ATOM 3269 C C . PHE A 1 425 ? -9.671 -5.347 -28.410 1.00 89.75 425 PHE A C 1
ATOM 3271 O O . PHE A 1 425 ? -8.653 -5.973 -28.681 1.00 89.75 425 PHE A O 1
ATOM 3278 N N . GLN A 1 426 ? -9.644 -4.308 -27.571 1.00 91.69 426 GLN A N 1
ATOM 3279 C CA . GLN A 1 426 ? -8.398 -3.692 -27.097 1.00 91.69 426 GLN A CA 1
ATOM 3280 C C . GLN A 1 426 ? -8.505 -3.122 -25.681 1.00 91.69 426 GLN A C 1
ATOM 3282 O O . GLN A 1 426 ? -9.605 -2.819 -25.221 1.00 91.69 426 GLN A O 1
ATOM 3287 N N . ASN A 1 427 ? -7.354 -2.905 -25.031 1.00 91.94 427 ASN A N 1
ATOM 3288 C CA . ASN A 1 427 ? -7.242 -2.372 -23.669 1.00 91.94 427 ASN A CA 1
ATOM 3289 C C . ASN A 1 427 ? -8.101 -3.149 -22.661 1.00 91.94 427 ASN A C 1
ATOM 3291 O O . ASN A 1 427 ? -8.685 -2.570 -21.746 1.00 91.94 427 ASN A O 1
ATOM 3295 N N . LYS A 1 428 ? -8.207 -4.470 -22.850 1.00 94.94 428 LYS A N 1
ATOM 3296 C CA . LYS A 1 428 ? -9.069 -5.340 -22.045 1.00 94.94 428 LYS A CA 1
ATOM 3297 C C . LYS A 1 428 ? -8.565 -5.475 -20.610 1.00 94.94 428 LYS A C 1
ATOM 3299 O O . LYS A 1 428 ? -9.217 -4.982 -19.688 1.00 94.94 428 LYS A O 1
ATOM 3304 N N . TRP A 1 429 ? -7.393 -6.085 -20.447 1.00 96.19 429 TRP A N 1
ATOM 3305 C CA . TRP A 1 429 ? -6.736 -6.346 -19.166 1.00 96.19 429 TRP A CA 1
ATOM 3306 C C . TRP A 1 429 ? -5.265 -5.915 -19.232 1.00 96.19 429 TRP A C 1
ATOM 3308 O O . TRP A 1 429 ? -4.609 -6.112 -20.255 1.00 96.19 429 TRP A O 1
ATOM 3318 N N . GLN A 1 430 ? -4.751 -5.328 -18.149 1.00 89.69 430 GLN A N 1
ATOM 3319 C CA . GLN A 1 430 ? -3.380 -4.787 -18.081 1.00 89.69 430 GLN A CA 1
ATOM 3320 C C . GLN A 1 430 ? -2.640 -5.146 -16.785 1.00 89.69 430 GLN A C 1
ATOM 3322 O O . GLN A 1 430 ? -1.419 -5.158 -16.770 1.00 89.69 430 GLN A O 1
ATOM 3327 N N . ASN A 1 431 ? -3.343 -5.500 -15.714 1.00 91.94 431 ASN A N 1
ATOM 3328 C CA . ASN A 1 431 ? -2.739 -5.991 -14.477 1.00 91.94 431 ASN A CA 1
ATOM 3329 C C . ASN A 1 431 ? -3.450 -7.269 -14.039 1.00 91.94 431 ASN A C 1
ATOM 3331 O O . ASN A 1 431 ? -4.484 -7.635 -14.600 1.00 91.94 431 ASN A O 1
ATOM 3335 N N . GLY A 1 432 ? -2.896 -7.956 -13.050 1.00 93.94 432 GLY A N 1
ATOM 3336 C CA . GLY A 1 432 ? -3.460 -9.194 -12.546 1.00 93.94 432 GLY A CA 1
ATOM 3337 C C . GLY A 1 432 ? -2.819 -9.627 -11.248 1.00 93.94 432 GLY A C 1
ATOM 3338 O O . GLY A 1 432 ? -1.906 -8.972 -10.752 1.00 93.94 432 GLY A O 1
ATOM 3339 N N . LEU A 1 433 ? -3.349 -10.707 -10.693 1.00 96.06 433 LEU A N 1
ATOM 3340 C CA . LEU A 1 433 ? -2.963 -11.247 -9.398 1.00 96.06 433 LEU A CA 1
ATOM 3341 C C . LEU A 1 433 ? -3.044 -12.766 -9.438 1.00 96.06 433 LEU A C 1
ATOM 3343 O O . LEU A 1 433 ? -3.935 -13.323 -10.082 1.00 96.06 433 LEU A O 1
ATOM 3347 N N . THR A 1 434 ? -2.155 -13.418 -8.704 1.00 95.88 434 THR A N 1
ATOM 3348 C CA . THR A 1 434 ? -2.199 -14.864 -8.487 1.00 95.88 434 THR A CA 1
ATOM 3349 C C . THR A 1 434 ? -2.875 -15.126 -7.151 1.00 95.88 434 THR A C 1
ATOM 3351 O O . THR A 1 434 ? -2.517 -14.524 -6.142 1.00 95.88 434 THR A O 1
ATOM 3354 N N . ASN A 1 435 ? -3.891 -15.983 -7.149 1.00 94.31 435 ASN A N 1
ATOM 3355 C CA . ASN A 1 435 ? -4.506 -16.512 -5.943 1.00 94.31 435 ASN A CA 1
ATOM 3356 C C . ASN A 1 435 ? -4.044 -17.960 -5.773 1.00 94.31 435 ASN A C 1
ATOM 3358 O O . ASN A 1 435 ? -4.571 -18.867 -6.422 1.00 94.31 435 ASN A O 1
ATOM 3362 N N . ASP A 1 436 ? -3.067 -18.161 -4.891 1.00 91.12 436 ASP A N 1
ATOM 3363 C CA . ASP A 1 436 ? -2.443 -19.469 -4.686 1.00 91.12 436 ASP A CA 1
ATOM 3364 C C . ASP A 1 436 ? -3.412 -20.494 -4.092 1.00 91.12 436 ASP A C 1
ATOM 3366 O O . ASP A 1 436 ? -3.379 -21.663 -4.462 1.00 91.12 436 ASP A O 1
ATOM 3370 N N . LYS A 1 437 ? -4.335 -20.054 -3.223 1.00 90.12 437 LYS A N 1
ATOM 3371 C CA . LYS A 1 437 ? -5.346 -20.926 -2.598 1.00 90.12 437 LYS A CA 1
ATOM 3372 C C . LYS A 1 437 ? -6.312 -21.517 -3.628 1.00 90.12 437 LYS A C 1
ATOM 3374 O O . LYS A 1 437 ? -6.841 -22.605 -3.417 1.00 90.12 437 LYS A O 1
ATOM 3379 N N . GLU A 1 438 ? -6.563 -20.799 -4.720 1.00 89.25 438 GLU A N 1
ATOM 3380 C CA . GLU A 1 438 ? -7.399 -21.265 -5.828 1.00 89.25 438 GLU A CA 1
ATOM 3381 C C . GLU A 1 438 ? -6.602 -21.847 -7.001 1.00 89.25 438 GLU A C 1
ATOM 3383 O O . GLU A 1 438 ? -7.203 -22.363 -7.947 1.00 89.25 438 GLU A O 1
ATOM 3388 N N . GLU A 1 439 ? -5.272 -21.730 -6.977 1.00 92.00 439 GLU A N 1
ATOM 3389 C CA . GLU A 1 439 ? -4.398 -22.051 -8.111 1.00 92.00 439 GLU A CA 1
ATOM 3390 C C . GLU A 1 439 ? -4.842 -21.330 -9.394 1.00 92.00 439 GLU A C 1
ATOM 3392 O O . GLU A 1 439 ? -5.001 -21.930 -10.465 1.00 92.00 439 GLU A O 1
ATOM 3397 N N . CYS A 1 440 ? -5.145 -20.035 -9.264 1.00 93.75 440 CYS A N 1
ATOM 3398 C CA . CYS A 1 440 ? -5.674 -19.228 -10.357 1.00 93.75 440 CYS A CA 1
ATOM 3399 C C . CYS A 1 440 ? -4.946 -17.899 -10.511 1.00 93.75 440 CYS A C 1
ATOM 3401 O O . CYS A 1 440 ? -4.636 -17.217 -9.539 1.00 93.75 440 CYS A O 1
ATOM 3403 N N . VAL A 1 441 ? -4.788 -17.476 -11.760 1.00 96.50 441 VAL A N 1
ATOM 3404 C CA . VAL A 1 441 ? -4.390 -16.121 -12.128 1.00 96.50 441 VAL A CA 1
ATOM 3405 C C . VAL A 1 441 ? -5.620 -15.341 -12.578 1.00 96.50 441 VAL A C 1
ATOM 3407 O O . VAL A 1 441 ? -6.386 -15.794 -13.429 1.00 96.50 441 VAL A O 1
ATOM 3410 N N . TYR A 1 442 ? -5.796 -14.146 -12.028 1.00 97.38 442 TYR A N 1
ATOM 3411 C CA . TYR A 1 442 ? -6.865 -13.215 -12.365 1.00 97.38 442 TYR A CA 1
ATOM 3412 C C . TYR A 1 442 ? -6.305 -12.007 -13.107 1.00 97.38 442 TYR A C 1
ATOM 3414 O O . TYR A 1 442 ? -5.358 -11.393 -12.625 1.00 97.38 442 TYR A O 1
ATOM 3422 N N . ALA A 1 443 ? -6.910 -11.615 -14.229 1.00 97.50 443 ALA A N 1
ATOM 3423 C CA . ALA A 1 443 ? -6.587 -10.355 -14.894 1.00 97.50 443 ALA A CA 1
ATOM 3424 C C . ALA A 1 443 ? -7.650 -9.291 -14.591 1.00 97.50 443 ALA A C 1
ATOM 3426 O O . ALA A 1 443 ? -8.856 -9.509 -14.758 1.00 97.50 443 ALA A O 1
ATOM 3427 N N . ILE A 1 444 ? -7.186 -8.124 -14.147 1.00 95.75 444 ILE A N 1
ATOM 3428 C CA . ILE A 1 444 ? -8.021 -7.010 -13.706 1.00 95.75 444 ILE A CA 1
ATOM 3429 C C . ILE A 1 444 ? -8.541 -6.238 -14.927 1.00 95.75 444 ILE A C 1
ATOM 3431 O O . ILE A 1 444 ? -7.749 -5.856 -15.798 1.00 95.75 444 ILE A O 1
ATOM 3435 N N . PRO A 1 445 ? -9.865 -6.018 -15.031 1.00 94.94 445 PRO A N 1
ATOM 3436 C CA . PRO A 1 445 ? -10.464 -5.364 -16.187 1.00 94.94 445 PRO A CA 1
ATOM 3437 C C . PRO A 1 445 ? -10.146 -3.872 -16.215 1.00 94.94 445 PRO A C 1
ATOM 3439 O O . PRO A 1 445 ? -10.653 -3.090 -15.409 1.00 94.94 445 PRO A O 1
ATOM 3442 N N . LEU A 1 446 ? -9.367 -3.468 -17.214 1.00 93.31 446 LEU A N 1
ATOM 3443 C CA . LEU A 1 446 ? -9.122 -2.067 -17.527 1.00 93.31 446 LEU A CA 1
ATOM 3444 C C . LEU A 1 446 ? -10.290 -1.533 -18.369 1.00 93.31 446 LEU A C 1
ATOM 3446 O O . LEU A 1 446 ? -11.080 -0.703 -17.917 1.00 93.31 446 LEU A O 1
ATOM 3450 N N . GLY A 1 447 ? -10.437 -2.053 -19.586 1.00 92.75 447 GLY A N 1
ATOM 3451 C CA . GLY A 1 447 ? -11.543 -1.778 -20.502 1.00 92.75 447 GLY A CA 1
ATOM 3452 C C . GLY A 1 447 ? -12.548 -2.923 -20.601 1.00 92.75 447 GLY A C 1
ATOM 3453 O O . GLY A 1 447 ? -13.722 -2.648 -20.841 1.00 92.75 447 GLY A O 1
ATOM 3454 N N . ALA A 1 448 ? -12.127 -4.167 -20.345 1.00 94.38 448 ALA A N 1
ATOM 3455 C CA . ALA A 1 448 ? -12.944 -5.372 -20.512 1.00 94.38 448 ALA A CA 1
ATOM 3456 C C . ALA A 1 448 ? -14.291 -5.305 -19.774 1.00 94.38 448 ALA A C 1
ATOM 3458 O O . ALA A 1 448 ? -14.410 -4.669 -18.720 1.00 94.38 448 ALA A O 1
ATOM 3459 N N . GLU A 1 449 ? -15.307 -5.977 -20.317 1.00 93.94 449 GLU A N 1
ATOM 3460 C CA . GLU A 1 449 ? -16.606 -6.159 -19.653 1.00 93.94 449 GLU A CA 1
ATOM 3461 C C . GLU A 1 449 ? -16.603 -7.354 -18.686 1.00 93.94 449 GLU A C 1
ATOM 3463 O O . GLU A 1 449 ? -17.589 -7.602 -17.983 1.00 93.94 449 GLU A O 1
ATOM 3468 N N . THR A 1 450 ? -15.487 -8.080 -18.625 1.00 94.31 450 THR A N 1
ATOM 3469 C CA . THR A 1 450 ? -15.335 -9.298 -17.836 1.00 94.31 450 THR A CA 1
ATOM 3470 C C . THR A 1 450 ? -14.026 -9.337 -17.037 1.00 94.31 450 THR A C 1
ATOM 3472 O O . THR A 1 450 ? -13.030 -8.717 -17.404 1.00 94.31 450 THR A O 1
ATOM 3475 N N . VAL A 1 451 ? -14.009 -10.078 -15.926 1.00 95.56 451 VAL A N 1
ATOM 3476 C CA . VAL A 1 451 ? -12.776 -10.504 -15.240 1.00 95.56 451 VAL A CA 1
ATOM 3477 C C . VAL A 1 451 ? -12.277 -11.781 -15.911 1.00 95.56 451 VAL A C 1
ATOM 3479 O O . VAL A 1 451 ? -13.050 -12.728 -16.051 1.00 95.56 451 VAL A O 1
ATOM 3482 N N . LEU A 1 452 ? -11.005 -11.823 -16.308 1.00 97.38 452 LEU A N 1
ATOM 3483 C CA . LEU A 1 452 ? -10.364 -13.028 -16.843 1.00 97.38 452 LEU A CA 1
ATOM 3484 C C . LEU A 1 452 ? -9.791 -13.858 -15.690 1.00 97.38 452 LEU A C 1
ATOM 3486 O O . LEU A 1 452 ? -9.134 -13.310 -14.807 1.00 97.38 452 LEU A O 1
ATOM 3490 N N . ARG A 1 453 ? -10.016 -15.171 -15.715 1.00 95.81 453 ARG A N 1
ATOM 3491 C CA . ARG A 1 453 ? -9.533 -16.139 -14.723 1.00 95.81 453 ARG A CA 1
ATOM 3492 C C . ARG A 1 453 ? -8.899 -17.334 -15.433 1.00 95.81 453 ARG A C 1
ATOM 3494 O O . ARG A 1 453 ? -9.540 -17.950 -16.286 1.00 95.81 453 ARG A O 1
ATOM 3501 N N . ILE A 1 454 ? -7.673 -17.673 -15.056 1.00 96.19 454 ILE A N 1
ATOM 3502 C CA . ILE A 1 454 ? -6.865 -18.757 -15.622 1.00 96.19 454 ILE A CA 1
ATOM 3503 C C . ILE A 1 454 ? -6.537 -19.732 -14.492 1.00 96.19 454 ILE A C 1
ATOM 3505 O O . ILE A 1 454 ? -5.832 -19.351 -13.565 1.00 96.19 454 ILE A O 1
ATOM 3509 N N . LYS A 1 455 ? -7.031 -20.971 -14.547 1.00 93.38 455 LYS A N 1
ATOM 3510 C CA . LYS A 1 455 ? -6.672 -22.020 -13.578 1.00 93.38 455 LYS A CA 1
ATOM 3511 C C . LYS A 1 455 ? -5.414 -22.752 -14.047 1.00 93.38 455 LYS A C 1
ATOM 3513 O O . LYS A 1 455 ? -5.409 -23.249 -15.173 1.00 93.38 455 LYS A O 1
ATOM 3518 N N . THR A 1 456 ? -4.375 -22.804 -13.210 1.00 88.62 456 THR A N 1
ATOM 3519 C CA . THR A 1 456 ? -2.998 -23.080 -13.665 1.00 88.62 456 THR A CA 1
ATOM 3520 C C . THR A 1 456 ? -2.529 -24.538 -13.550 1.00 88.62 456 THR A C 1
ATOM 3522 O O . THR A 1 456 ? -1.602 -24.888 -14.256 1.00 88.62 456 THR A O 1
ATOM 3525 N N . HIS A 1 457 ? -3.233 -25.412 -12.813 1.00 77.62 457 HIS A N 1
ATOM 3526 C CA . HIS A 1 457 ? -2.969 -26.864 -12.641 1.00 77.62 457 HIS A CA 1
ATOM 3527 C C . HIS A 1 457 ? -1.598 -27.256 -12.031 1.00 77.62 457 HIS A C 1
ATOM 3529 O O . HIS A 1 457 ? -0.548 -26.747 -12.394 1.00 77.62 457 HIS A O 1
ATOM 3535 N N . SER A 1 458 ? -1.595 -28.212 -11.093 1.00 54.16 458 SER A N 1
ATOM 3536 C CA . SER A 1 458 ? -0.387 -28.716 -10.418 1.00 54.16 458 SER A CA 1
ATOM 3537 C C . SER A 1 458 ? 0.433 -29.672 -11.300 1.00 54.16 458 SER A C 1
ATOM 3539 O O . SER A 1 458 ? -0.135 -30.474 -12.036 1.00 54.16 458 SER A O 1
ATOM 3541 N N . GLN A 1 459 ? 1.760 -29.604 -11.165 1.00 50.69 459 GLN A N 1
ATOM 3542 C CA . GLN A 1 459 ? 2.843 -30.120 -12.026 1.00 50.69 459 GLN A CA 1
ATOM 3543 C C . GLN A 1 459 ? 2.894 -31.625 -12.417 1.00 50.69 459 GLN A C 1
ATOM 3545 O O . GLN A 1 459 ? 3.960 -32.093 -12.810 1.00 50.69 459 GLN A O 1
ATOM 3550 N N . GLU A 1 460 ? 1.805 -32.396 -12.381 1.00 49.28 460 GLU A N 1
ATOM 3551 C CA . GLU A 1 460 ? 1.852 -33.848 -12.658 1.00 49.28 460 GLU A CA 1
ATOM 3552 C C . GLU A 1 460 ? 1.065 -34.348 -13.883 1.00 49.28 460 GLU A C 1
ATOM 3554 O O . GLU A 1 460 ? 1.135 -35.535 -14.172 1.00 49.28 460 GLU A O 1
ATOM 3559 N N . ASP A 1 461 ? 0.419 -33.492 -14.682 1.00 46.31 461 ASP A N 1
ATOM 3560 C CA . ASP A 1 461 ? -0.168 -33.918 -15.965 1.00 46.31 461 ASP A CA 1
ATOM 3561 C C . ASP A 1 461 ? -0.094 -32.815 -17.029 1.00 46.31 461 ASP A C 1
ATOM 3563 O O . ASP A 1 461 ? -0.222 -31.630 -16.729 1.00 46.31 461 ASP A O 1
ATOM 3567 N N . ASP A 1 462 ? 0.059 -33.216 -18.294 1.00 55.34 462 ASP A N 1
ATOM 3568 C CA . ASP A 1 462 ? 0.158 -32.389 -19.515 1.00 55.34 462 ASP A CA 1
ATOM 3569 C C . ASP A 1 462 ? -1.163 -31.641 -19.862 1.00 55.34 462 ASP A C 1
ATOM 3571 O O . ASP A 1 462 ? -1.469 -31.371 -21.025 1.00 55.34 462 ASP A O 1
ATOM 3575 N N . ASN A 1 463 ? -1.986 -31.325 -18.854 1.00 66.00 463 ASN A N 1
ATOM 3576 C CA . ASN A 1 463 ? -3.303 -30.713 -19.000 1.00 66.00 463 ASN A CA 1
ATOM 3577 C C . ASN A 1 463 ? -3.203 -29.196 -19.254 1.00 66.00 463 ASN A C 1
ATOM 3579 O O . ASN A 1 463 ? -2.476 -28.465 -18.583 1.00 66.00 463 ASN A O 1
ATOM 3583 N N . GLU A 1 464 ? -3.956 -28.716 -20.245 1.00 83.94 464 GLU A N 1
ATOM 3584 C CA . GLU A 1 464 ? -4.017 -27.308 -20.655 1.00 83.94 464 GLU A CA 1
ATOM 3585 C C . GLU A 1 464 ? -4.638 -26.416 -19.553 1.00 83.94 464 GLU A C 1
ATOM 3587 O O . GLU A 1 464 ? -5.628 -26.817 -18.935 1.00 83.94 464 GLU A O 1
ATOM 3592 N N . PRO A 1 465 ? -4.113 -25.196 -19.302 1.00 91.88 465 PRO A N 1
ATOM 3593 C CA . PRO A 1 465 ? -4.714 -24.267 -18.347 1.00 91.88 465 PRO A CA 1
ATOM 3594 C C . PRO A 1 465 ? -6.136 -23.876 -18.766 1.00 91.88 465 PRO A C 1
ATOM 3596 O O . PRO A 1 465 ? -6.418 -23.610 -19.937 1.00 91.88 465 PRO A O 1
ATOM 3599 N N . ILE A 1 466 ? -7.041 -23.776 -17.791 1.00 92.94 466 ILE A N 1
ATOM 3600 C CA . ILE A 1 466 ? -8.451 -23.468 -18.060 1.00 92.94 466 ILE A CA 1
ATOM 3601 C C . ILE A 1 466 ? -8.655 -21.954 -18.024 1.00 92.94 466 ILE A C 1
ATOM 3603 O O . ILE A 1 466 ? -8.610 -21.333 -16.960 1.00 92.94 466 ILE A O 1
ATOM 3607 N N . VAL A 1 467 ? -8.930 -21.367 -19.188 1.00 95.38 467 VAL A N 1
ATOM 3608 C CA . VAL A 1 467 ? -9.186 -19.930 -19.355 1.00 95.38 467 VAL A CA 1
ATOM 3609 C C . VAL A 1 467 ? -10.695 -19.658 -19.355 1.00 95.38 467 VAL A C 1
ATOM 3611 O O . VAL A 1 467 ? -11.433 -20.214 -20.164 1.00 95.38 467 VAL A O 1
ATOM 3614 N N . THR A 1 468 ? -11.159 -18.784 -18.458 1.00 94.75 468 THR A N 1
ATOM 3615 C CA . THR A 1 468 ? -12.578 -18.409 -18.275 1.00 94.75 468 THR A CA 1
ATOM 3616 C C . THR A 1 468 ? -12.739 -16.899 -18.091 1.00 94.75 468 THR A C 1
ATOM 3618 O O . THR A 1 468 ? -11.817 -16.237 -17.619 1.00 94.75 468 THR A O 1
ATOM 3621 N N . THR A 1 469 ? -13.907 -16.337 -18.420 1.00 95.44 469 THR A N 1
ATOM 3622 C CA . THR A 1 469 ? -14.242 -14.932 -18.130 1.00 95.44 469 THR A CA 1
ATOM 3623 C C . THR A 1 469 ? -15.564 -14.809 -17.376 1.00 95.44 469 THR A C 1
ATOM 3625 O O . THR A 1 469 ? -16.472 -15.622 -17.548 1.00 95.44 469 THR A O 1
ATOM 3628 N N . TRP A 1 470 ? -15.681 -13.775 -16.540 1.00 94.19 470 TRP A N 1
ATOM 3629 C CA . TRP A 1 470 ? -16.847 -13.534 -15.685 1.00 94.19 470 TRP A CA 1
ATOM 3630 C C . TRP A 1 470 ? -17.366 -12.110 -15.855 1.00 94.19 470 TRP A C 1
ATOM 3632 O O . TRP A 1 470 ? -16.618 -11.149 -15.684 1.00 94.19 470 TRP A O 1
ATOM 3642 N N . LYS A 1 471 ? -18.648 -11.965 -16.210 1.00 92.88 471 LYS A N 1
ATOM 3643 C CA . LYS A 1 471 ? -19.262 -10.665 -16.523 1.00 92.88 471 LYS A CA 1
ATOM 3644 C C . LYS A 1 471 ? -19.323 -9.747 -15.311 1.00 92.88 471 LYS A C 1
ATOM 3646 O O . LYS A 1 471 ? -19.857 -10.120 -14.273 1.00 92.88 471 LYS A O 1
ATOM 3651 N N . LEU A 1 472 ? -18.845 -8.519 -15.492 1.00 92.81 472 LEU A N 1
ATOM 3652 C CA . LEU A 1 472 ? -18.899 -7.486 -14.468 1.00 92.81 472 LEU A CA 1
ATOM 3653 C C . LEU A 1 472 ? -20.342 -7.031 -14.186 1.00 92.81 472 LEU A C 1
ATOM 3655 O O . LEU A 1 472 ? -21.125 -6.888 -15.136 1.00 92.81 472 LEU A O 1
ATOM 3659 N N . PRO A 1 473 ? -20.676 -6.695 -12.925 1.00 88.81 473 PRO A N 1
ATOM 3660 C CA . PRO A 1 473 ? -21.943 -6.057 -12.578 1.00 88.81 473 PRO A CA 1
ATOM 3661 C C . PRO A 1 473 ? -22.144 -4.717 -13.299 1.00 88.81 473 PRO A C 1
ATOM 3663 O O . PRO A 1 473 ? -21.191 -4.012 -13.634 1.00 88.81 473 PRO A O 1
ATOM 3666 N N . LEU A 1 474 ? -23.394 -4.304 -13.509 1.00 85.12 474 LEU A N 1
ATOM 3667 C CA . LEU A 1 474 ? -23.677 -2.970 -14.044 1.00 85.12 474 LEU A CA 1
ATOM 3668 C C . LEU A 1 474 ? -23.523 -1.897 -12.949 1.00 85.12 474 LEU A C 1
ATOM 3670 O O . LEU A 1 474 ? -23.981 -2.117 -11.828 1.00 85.12 474 LEU A O 1
ATOM 3674 N N . PRO A 1 475 ? -22.952 -0.714 -13.258 1.00 85.62 475 PRO A N 1
ATOM 3675 C CA . PRO A 1 475 ? -22.425 -0.282 -14.559 1.00 85.62 475 PRO A CA 1
ATOM 3676 C C . PRO A 1 475 ? -20.995 -0.792 -14.835 1.00 85.62 475 PRO A C 1
ATOM 3678 O O . PRO A 1 475 ? -20.151 -0.750 -13.954 1.00 85.62 475 PRO A O 1
ATOM 3681 N N . ASN A 1 476 ? -20.693 -1.201 -16.074 1.00 84.31 476 ASN A N 1
ATOM 3682 C CA . ASN A 1 476 ? -19.383 -1.769 -16.459 1.00 84.31 476 ASN A CA 1
ATOM 3683 C C . ASN A 1 476 ? -18.765 -1.180 -17.748 1.00 84.31 476 ASN A C 1
ATOM 3685 O O . ASN A 1 476 ? -17.654 -1.554 -18.126 1.00 84.31 476 ASN A O 1
ATOM 3689 N N . LYS A 1 477 ? -19.446 -0.233 -18.412 1.00 81.69 477 LYS A N 1
ATOM 3690 C CA . LYS A 1 477 ? -19.033 0.336 -19.714 1.00 81.69 477 LYS A CA 1
ATOM 3691 C C . LYS A 1 477 ? -17.989 1.455 -19.642 1.00 81.69 477 LYS A C 1
ATOM 3693 O O . LYS A 1 477 ? -17.618 2.022 -20.665 1.00 81.69 477 LYS A O 1
ATOM 3698 N N . THR A 1 478 ? -17.538 1.815 -18.446 1.00 82.31 478 THR A N 1
ATOM 3699 C CA . THR A 1 478 ? -16.461 2.798 -18.271 1.00 82.31 478 THR A CA 1
ATOM 3700 C C . THR A 1 478 ? -15.132 2.198 -18.756 1.00 82.31 478 THR A C 1
ATOM 3702 O O . THR A 1 478 ? -14.919 0.993 -18.621 1.00 82.31 478 THR A O 1
ATOM 3705 N N . LEU A 1 479 ? -14.246 3.019 -19.326 1.00 81.44 479 LEU A N 1
ATOM 3706 C CA . LEU A 1 479 ? -12.874 2.629 -19.684 1.00 81.44 479 LEU A CA 1
ATOM 3707 C C . LEU A 1 479 ? -11.907 2.952 -18.538 1.00 81.44 479 LEU A C 1
ATOM 3709 O O . LEU A 1 479 ? -12.173 3.866 -17.759 1.00 81.44 479 LEU A O 1
ATOM 3713 N N . GLU A 1 480 ? -10.794 2.218 -18.456 1.00 86.19 480 GLU A N 1
ATOM 3714 C CA . GLU A 1 480 ? -9.774 2.340 -17.396 1.00 86.19 480 GLU A CA 1
ATOM 3715 C C . GLU A 1 480 ? -10.389 2.236 -15.990 1.00 86.19 480 GLU A C 1
ATOM 3717 O O . GLU A 1 480 ? -10.206 3.087 -15.120 1.00 86.19 480 GLU A O 1
ATOM 3722 N N . LYS A 1 481 ? -11.227 1.216 -15.787 1.00 93.25 481 LYS A N 1
ATOM 3723 C CA . LYS A 1 481 ? -12.081 1.090 -14.600 1.00 93.25 481 LYS A CA 1
ATOM 3724 C C . LYS A 1 481 ? -11.274 0.958 -13.319 1.00 93.25 481 LYS A C 1
ATOM 3726 O O . LYS A 1 481 ? -11.490 1.738 -12.388 1.00 93.25 481 LYS A O 1
ATOM 3731 N N . TRP A 1 482 ? -10.352 0.005 -13.304 1.00 94.75 482 TRP A N 1
ATOM 3732 C CA . TRP A 1 482 ? -9.463 -0.284 -12.189 1.00 94.75 482 TRP A CA 1
ATOM 3733 C C . TRP A 1 482 ? -8.041 -0.410 -12.709 1.00 94.75 482 TRP A C 1
ATOM 3735 O O . TRP A 1 482 ? -7.827 -0.977 -13.778 1.00 94.75 482 TRP A O 1
ATOM 3745 N N . GLU A 1 483 ? -7.085 0.138 -11.962 1.00 88.75 483 GLU A N 1
ATOM 3746 C CA . GLU A 1 483 ? -5.679 0.074 -12.362 1.00 88.75 483 GLU A CA 1
ATOM 3747 C C . GLU A 1 483 ? -5.096 -1.307 -12.060 1.00 88.75 483 GLU A C 1
ATOM 3749 O O . GLU A 1 483 ? -4.457 -1.911 -12.906 1.00 88.75 483 GLU A O 1
ATOM 3754 N N . GLY A 1 484 ? -5.361 -1.845 -10.873 1.00 91.25 484 GLY A N 1
ATOM 3755 C CA . GLY A 1 484 ? -4.864 -3.137 -10.408 1.00 91.25 484 GLY A CA 1
ATOM 3756 C C . GLY A 1 484 ? -5.681 -3.610 -9.213 1.00 91.25 484 GLY A C 1
ATOM 3757 O O . GLY A 1 484 ? -6.775 -3.093 -8.975 1.00 91.25 484 GLY A O 1
ATOM 3758 N N . GLY A 1 485 ? -5.160 -4.563 -8.447 1.00 93.75 485 GLY A N 1
ATOM 3759 C CA . GLY A 1 485 ? -5.818 -5.035 -7.235 1.00 93.75 485 GLY A CA 1
ATOM 3760 C C . GLY A 1 485 ? -4.840 -5.582 -6.206 1.00 93.75 485 GLY A C 1
ATOM 3761 O O . GLY A 1 485 ? -3.641 -5.612 -6.455 1.00 93.75 485 GLY A O 1
ATOM 3762 N N . VAL A 1 486 ? -5.380 -6.030 -5.080 1.00 96.56 486 VAL A N 1
ATOM 3763 C CA . VAL A 1 486 ? -4.659 -6.709 -3.999 1.00 96.56 486 VAL A CA 1
ATOM 3764 C C . VAL A 1 486 ? -5.437 -7.964 -3.635 1.00 96.56 486 VAL A C 1
ATOM 3766 O O . VAL A 1 486 ? -6.658 -7.892 -3.478 1.00 96.56 486 VAL A O 1
ATOM 3769 N N . VAL A 1 487 ? -4.745 -9.099 -3.522 1.00 96.06 487 VAL A N 1
ATOM 3770 C CA . VAL A 1 487 ? -5.288 -10.288 -2.853 1.00 96.06 487 VAL A CA 1
ATOM 3771 C C . VAL A 1 487 ? -5.113 -10.051 -1.360 1.00 96.06 487 VAL A C 1
ATOM 3773 O O . VAL A 1 487 ? -3.983 -10.041 -0.888 1.00 96.06 487 VAL A O 1
ATOM 3776 N N . ALA A 1 488 ? -6.205 -9.799 -0.645 1.00 93.75 488 ALA A N 1
ATOM 3777 C CA . ALA A 1 488 ? -6.149 -9.610 0.797 1.00 93.75 488 ALA A CA 1
ATOM 3778 C C . ALA A 1 488 ? -5.870 -10.941 1.515 1.00 93.75 488 ALA A C 1
ATOM 3780 O O . ALA A 1 488 ? -6.164 -12.012 0.976 1.00 93.75 488 ALA A O 1
ATOM 3781 N N . GLU A 1 489 ? -5.407 -10.891 2.763 1.00 89.88 489 GLU A N 1
ATOM 3782 C CA . GLU A 1 489 ? -5.167 -12.074 3.611 1.00 89.88 489 GLU A CA 1
ATOM 3783 C C . GLU A 1 489 ? -6.415 -12.981 3.725 1.00 89.88 489 GLU A C 1
ATOM 3785 O O . GLU A 1 489 ? -6.339 -14.219 3.745 1.00 89.88 489 GLU A O 1
ATOM 3790 N N . ASN A 1 490 ? -7.606 -12.369 3.700 1.00 84.44 490 ASN A N 1
ATOM 3791 C CA . ASN A 1 490 ? -8.894 -13.072 3.683 1.00 84.44 490 ASN A CA 1
ATOM 3792 C C . ASN A 1 490 ? -9.156 -13.868 2.377 1.00 84.44 490 ASN A C 1
ATOM 3794 O O . ASN A 1 490 ? -10.123 -14.627 2.296 1.00 84.44 490 ASN A O 1
ATOM 3798 N N . GLY A 1 491 ? -8.287 -13.738 1.370 1.00 90.81 491 GLY A N 1
ATOM 3799 C CA . GLY A 1 491 ? -8.342 -14.397 0.069 1.00 90.81 491 GLY A CA 1
ATOM 3800 C C . GLY A 1 491 ? -9.176 -13.672 -0.990 1.00 90.81 491 GLY A C 1
ATOM 3801 O O . GLY A 1 491 ? -9.239 -14.134 -2.127 1.00 90.81 491 GLY A O 1
ATOM 3802 N N . ILE A 1 492 ? -9.834 -12.567 -0.640 1.00 94.44 492 ILE A N 1
ATOM 3803 C CA . ILE A 1 492 ? -10.648 -11.760 -1.551 1.00 94.44 492 ILE A CA 1
ATOM 3804 C C . ILE A 1 492 ? -9.743 -10.791 -2.307 1.00 94.44 492 ILE A C 1
ATOM 3806 O O . ILE A 1 492 ? -8.803 -10.226 -1.755 1.00 94.44 492 ILE A O 1
ATOM 3810 N N . ILE A 1 493 ? -10.048 -10.567 -3.580 1.00 97.19 493 ILE A N 1
ATOM 3811 C CA . ILE A 1 493 ? -9.324 -9.613 -4.413 1.00 97.19 493 ILE A CA 1
ATOM 3812 C C . ILE A 1 493 ? -10.087 -8.288 -4.436 1.00 97.19 493 ILE A C 1
ATOM 3814 O O . ILE A 1 493 ? -11.264 -8.253 -4.797 1.00 97.19 493 ILE A O 1
ATOM 3818 N N . TYR A 1 494 ? -9.416 -7.185 -4.118 1.00 97.38 494 TYR A N 1
ATOM 3819 C CA . TYR A 1 494 ? -9.983 -5.836 -4.186 1.00 97.38 494 TYR A CA 1
ATOM 3820 C C . TYR A 1 494 ? -9.260 -5.027 -5.259 1.00 97.38 494 TYR A C 1
ATOM 3822 O O . TYR A 1 494 ? -8.040 -4.904 -5.225 1.00 97.38 494 TYR A O 1
ATOM 3830 N N . CYS A 1 495 ? -9.999 -4.471 -6.219 1.00 97.06 495 CYS A N 1
ATOM 3831 C CA . CYS A 1 495 ? -9.441 -3.731 -7.348 1.00 97.06 495 CYS A CA 1
ATOM 3832 C C . CYS A 1 495 ? -9.596 -2.222 -7.150 1.00 97.06 495 CYS A C 1
ATOM 3834 O O . CYS A 1 495 ? -10.701 -1.718 -6.917 1.00 97.06 495 CYS A O 1
ATOM 3836 N N . MET A 1 496 ? -8.491 -1.496 -7.298 1.00 96.00 496 MET A N 1
ATOM 3837 C CA . MET A 1 496 ? -8.383 -0.079 -6.948 1.00 96.00 496 MET A CA 1
ATOM 3838 C C . MET A 1 496 ? -9.064 0.786 -8.013 1.00 96.00 496 MET A C 1
ATOM 3840 O O . MET A 1 496 ? -8.717 0.666 -9.192 1.00 96.00 496 MET A O 1
ATOM 3844 N N . PRO A 1 497 ? -10.040 1.642 -7.647 1.00 94.69 497 PRO A N 1
ATOM 3845 C CA . PRO A 1 497 ? -10.804 2.421 -8.612 1.00 94.69 497 PRO A CA 1
ATOM 3846 C C . PRO A 1 497 ? -9.910 3.439 -9.324 1.00 94.69 497 PRO A C 1
ATOM 3848 O O . PRO A 1 497 ? -9.350 4.336 -8.703 1.00 94.69 497 PRO A O 1
ATOM 3851 N N . ASN A 1 498 ? -9.821 3.337 -10.647 1.00 93.31 498 ASN A N 1
ATOM 3852 C CA . ASN A 1 498 ? -9.140 4.316 -11.490 1.00 93.31 498 ASN A CA 1
ATOM 3853 C C . ASN A 1 498 ? -10.189 5.317 -12.020 1.00 93.31 498 ASN A C 1
ATOM 3855 O O . ASN A 1 498 ? -10.406 6.370 -11.412 1.00 93.31 498 ASN A O 1
ATOM 3859 N N . ASN A 1 499 ? -10.929 4.974 -13.078 1.00 91.88 499 ASN A N 1
ATOM 3860 C CA . ASN A 1 499 ? -12.065 5.771 -13.552 1.00 91.88 499 ASN A CA 1
ATOM 3861 C C . ASN A 1 499 ? -13.412 5.272 -13.024 1.00 91.88 499 ASN A C 1
ATOM 3863 O O . ASN A 1 499 ? -14.372 6.055 -12.981 1.00 91.88 499 ASN A O 1
ATOM 3867 N N . HIS A 1 500 ? -13.506 4.018 -12.573 1.00 91.75 500 HIS A N 1
ATOM 3868 C CA . HIS A 1 500 ? -14.716 3.519 -11.925 1.00 91.75 500 HIS A CA 1
ATOM 3869 C C . HIS A 1 500 ? -14.928 4.176 -10.549 1.00 91.75 500 HIS A C 1
ATOM 3871 O O . HIS A 1 500 ? -13.985 4.635 -9.912 1.00 91.75 500 HIS A O 1
ATOM 3877 N N . LYS A 1 501 ? -16.184 4.266 -10.090 1.00 90.38 501 LYS A N 1
ATOM 3878 C CA . LYS A 1 501 ? -16.561 4.945 -8.825 1.00 90.38 501 LYS A CA 1
ATOM 3879 C C . LYS A 1 501 ? -16.822 3.992 -7.666 1.00 90.38 501 LYS A C 1
ATOM 3881 O O . LYS A 1 501 ? -17.440 4.375 -6.680 1.00 90.38 501 LYS A O 1
ATOM 3886 N N . ALA A 1 502 ? -16.354 2.764 -7.815 1.00 91.56 502 ALA A N 1
ATOM 3887 C CA . ALA A 1 502 ? -16.423 1.713 -6.819 1.00 91.56 502 ALA A CA 1
ATOM 3888 C C . ALA A 1 502 ? -15.174 0.850 -6.925 1.00 91.56 502 ALA A C 1
ATOM 3890 O O . ALA A 1 502 ? -14.680 0.644 -8.038 1.00 91.56 502 ALA A O 1
ATOM 3891 N N . VAL A 1 503 ? -14.728 0.317 -5.797 1.00 94.62 503 VAL A N 1
ATOM 3892 C CA . VAL A 1 503 ? -13.791 -0.806 -5.734 1.00 94.62 503 VAL A CA 1
ATOM 3893 C C . VAL A 1 503 ? -14.508 -2.039 -6.291 1.00 94.62 503 VAL A C 1
ATOM 3895 O O . VAL A 1 503 ? -15.670 -2.273 -5.948 1.00 94.62 503 VAL A O 1
ATOM 3898 N N . LEU A 1 504 ? -13.848 -2.808 -7.159 1.00 95.88 504 LEU A N 1
ATOM 3899 C CA . LEU A 1 504 ? -14.344 -4.127 -7.562 1.00 95.88 504 LEU A CA 1
ATOM 3900 C C . LEU A 1 504 ? -13.808 -5.164 -6.582 1.00 95.88 504 LEU A C 1
ATOM 3902 O O . LEU A 1 504 ? -12.601 -5.348 -6.474 1.00 95.88 504 LEU A O 1
ATOM 3906 N N . GLN A 1 505 ? -14.711 -5.842 -5.896 1.00 95.44 505 GLN A N 1
ATOM 3907 C CA . GLN A 1 505 ? -14.410 -6.977 -5.042 1.00 95.44 505 GLN A CA 1
ATOM 3908 C C . GLN A 1 505 ? -14.662 -8.260 -5.841 1.00 95.44 505 GLN A C 1
ATOM 3910 O O . GLN A 1 505 ? -15.771 -8.474 -6.329 1.00 95.44 505 GLN A O 1
ATOM 3915 N N . VAL A 1 506 ? -13.639 -9.099 -5.984 1.00 94.94 506 VAL A N 1
ATOM 3916 C CA . VAL A 1 506 ? -13.711 -10.425 -6.606 1.00 94.94 506 VAL A CA 1
ATOM 3917 C C . VAL A 1 506 ? -13.520 -11.453 -5.499 1.00 94.94 506 VAL A C 1
ATOM 3919 O O . VAL A 1 506 ? -12.436 -11.570 -4.934 1.00 94.94 506 VAL A O 1
ATOM 3922 N N . VAL A 1 507 ? -14.589 -12.168 -5.161 1.00 92.81 507 VAL A N 1
ATOM 3923 C CA . VAL A 1 507 ? -14.615 -13.183 -4.104 1.00 92.81 507 VAL A CA 1
ATOM 3924 C C . VAL A 1 507 ? -14.445 -14.558 -4.748 1.00 92.81 507 VAL A C 1
ATOM 3926 O O . VAL A 1 507 ? -15.361 -15.010 -5.441 1.00 92.81 507 VAL A O 1
ATOM 3929 N N . PRO A 1 508 ? -13.309 -15.245 -4.544 1.00 92.31 508 PRO A N 1
ATOM 3930 C CA . PRO A 1 508 ? -13.080 -16.564 -5.116 1.00 92.31 508 PRO A CA 1
ATOM 3931 C C . PRO A 1 508 ? -14.155 -17.616 -4.779 1.00 92.31 508 PRO A C 1
ATOM 3933 O O . PRO A 1 508 ? -14.753 -17.582 -3.700 1.00 92.31 508 PRO A O 1
ATOM 3936 N N . PRO A 1 509 ? -14.356 -18.629 -5.644 1.00 88.75 509 PRO A N 1
ATOM 3937 C CA . PRO A 1 509 ? -15.284 -19.740 -5.425 1.00 88.75 509 PRO A CA 1
ATOM 3938 C C . PRO A 1 509 ? -15.059 -20.543 -4.132 1.00 88.75 509 PRO A C 1
ATOM 3940 O O . PRO A 1 509 ? -16.010 -21.100 -3.587 1.00 88.75 509 PRO A O 1
ATOM 3943 N N . TYR A 1 510 ? -13.824 -20.632 -3.629 1.00 87.62 510 TYR A N 1
ATOM 3944 C CA . TYR A 1 510 ? -13.541 -21.384 -2.400 1.00 87.62 510 TYR A CA 1
ATOM 3945 C C . TYR A 1 510 ? -13.997 -20.646 -1.131 1.00 87.62 510 TYR A C 1
ATOM 3947 O O . TYR A 1 510 ? -14.104 -21.259 -0.069 1.00 87.62 510 TYR A O 1
ATOM 3955 N N . ILE A 1 511 ? -14.287 -19.343 -1.224 1.00 86.94 511 ILE A N 1
ATOM 3956 C CA . ILE A 1 511 ? -14.824 -18.569 -0.107 1.00 86.94 511 ILE A CA 1
ATOM 3957 C C . ILE A 1 511 ? -16.337 -18.839 -0.006 1.00 86.94 511 ILE A C 1
ATOM 3959 O O . ILE A 1 511 ? -17.050 -18.761 -1.019 1.00 86.94 511 ILE A O 1
ATOM 3963 N N . PRO A 1 512 ? -16.860 -19.185 1.190 1.00 78.19 512 PRO A N 1
ATOM 3964 C CA . PRO A 1 512 ? -18.288 -19.408 1.382 1.00 78.19 512 PRO A CA 1
ATOM 3965 C C . PRO A 1 512 ? -19.109 -18.163 1.039 1.00 78.19 512 PRO A C 1
ATOM 3967 O O . PRO A 1 512 ? -18.761 -17.048 1.424 1.00 78.19 512 PRO A O 1
ATOM 3970 N N . SER A 1 513 ? -20.237 -18.349 0.353 1.00 67.88 513 SER A N 1
ATOM 3971 C CA . SER A 1 513 ? -21.167 -17.249 0.100 1.00 67.88 513 SER A CA 1
ATOM 3972 C C . SER A 1 513 ? -21.836 -16.784 1.398 1.00 67.88 513 SER A C 1
ATOM 3974 O O . SER A 1 513 ? -21.912 -17.517 2.389 1.00 67.88 513 SER A O 1
ATOM 3976 N N . ARG A 1 514 ? -22.399 -15.572 1.391 1.00 59.47 514 ARG A N 1
ATOM 3977 C CA . ARG A 1 514 ? -23.121 -15.016 2.548 1.00 59.47 514 ARG A CA 1
ATOM 3978 C C . ARG A 1 514 ? -24.285 -15.906 3.002 1.00 59.47 514 ARG A C 1
ATOM 3980 O O . ARG A 1 514 ? -24.519 -16.042 4.196 1.00 59.47 514 ARG A O 1
ATOM 3987 N N . GLU A 1 515 ? -24.967 -16.558 2.063 1.00 64.25 515 GLU A N 1
ATOM 3988 C CA . GLU A 1 515 ? -26.030 -17.525 2.359 1.00 64.25 515 GLU A CA 1
ATOM 3989 C C . GLU A 1 515 ? -25.485 -18.780 3.060 1.00 64.25 515 GLU A C 1
ATOM 3991 O O . GLU A 1 515 ? -26.075 -19.256 4.029 1.00 64.25 515 GLU A O 1
ATOM 3996 N N . GLN A 1 516 ? -24.333 -19.295 2.616 1.00 67.19 516 GLN A N 1
ATOM 3997 C CA . GLN A 1 516 ? -23.665 -20.433 3.257 1.00 67.19 516 GLN A CA 1
ATOM 3998 C C . GLN A 1 516 ? -23.202 -20.081 4.677 1.00 67.19 516 GLN A C 1
ATOM 4000 O O . GLN A 1 516 ? -23.374 -20.883 5.593 1.00 67.19 516 GLN A O 1
ATOM 4005 N N . LEU A 1 517 ? -22.679 -18.868 4.875 1.00 61.91 517 LEU A N 1
ATOM 4006 C CA . LEU A 1 517 ? -22.318 -18.330 6.189 1.00 61.91 517 LEU A CA 1
ATOM 4007 C C . LEU A 1 517 ? -23.532 -18.176 7.115 1.00 61.91 517 LEU A C 1
ATOM 4009 O O . LEU A 1 517 ? -23.448 -18.557 8.278 1.00 61.91 517 LEU A O 1
ATOM 4013 N N . HIS A 1 518 ? -24.663 -17.667 6.615 1.00 57.47 518 HIS A N 1
ATOM 4014 C CA . HIS A 1 518 ? -25.900 -17.565 7.397 1.00 57.47 518 HIS A CA 1
ATOM 4015 C C . HIS A 1 518 ? -26.390 -18.942 7.855 1.00 57.47 518 HIS A C 1
ATOM 4017 O O . HIS A 1 518 ? -26.567 -19.145 9.052 1.00 57.47 518 HIS A O 1
ATOM 4023 N N . LYS A 1 519 ? -26.484 -19.916 6.940 1.00 69.56 519 LYS A N 1
ATOM 4024 C CA . LYS A 1 519 ? -26.874 -21.296 7.282 1.00 69.56 519 LYS A CA 1
ATOM 4025 C C . LYS A 1 519 ? -25.910 -21.942 8.283 1.00 69.56 519 LYS A C 1
ATOM 4027 O O . LYS A 1 519 ? -26.335 -22.663 9.182 1.00 69.56 519 LYS A O 1
ATOM 4032 N N . ALA A 1 520 ? -24.606 -21.687 8.152 1.00 66.06 520 ALA A N 1
ATOM 4033 C CA . ALA A 1 520 ? -23.605 -22.186 9.094 1.00 66.06 520 ALA A CA 1
ATOM 4034 C C . ALA A 1 520 ? -23.739 -21.540 10.486 1.00 66.06 520 ALA A C 1
ATOM 4036 O O . ALA A 1 520 ? -23.601 -22.233 11.493 1.00 66.06 520 ALA A O 1
ATOM 4037 N N . ASN A 1 521 ? -24.029 -20.238 10.550 1.00 59.81 521 ASN A N 1
ATOM 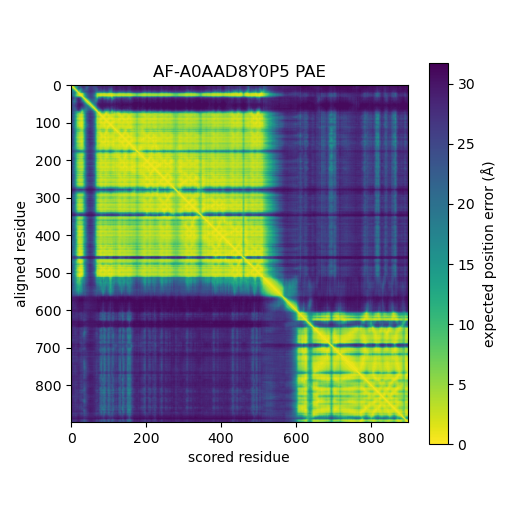4038 C CA . ASN A 1 521 ? -24.254 -19.520 11.804 1.00 59.81 521 ASN A CA 1
ATOM 4039 C C . ASN A 1 521 ? -25.546 -19.966 12.498 1.00 59.81 521 ASN A C 1
ATOM 4041 O O . ASN A 1 521 ? -25.517 -20.193 13.703 1.00 59.81 521 ASN A O 1
ATOM 4045 N N . GLU A 1 522 ? -26.638 -20.149 11.750 1.00 73.00 522 GLU A N 1
ATOM 4046 C CA . GLU A 1 522 ? -27.900 -20.706 12.259 1.00 73.00 522 GLU A CA 1
ATOM 4047 C C . GLU A 1 522 ? -27.664 -22.086 12.880 1.00 73.00 522 GLU A C 1
ATOM 4049 O O . GLU A 1 522 ? -27.969 -22.301 14.051 1.00 73.00 522 GLU A O 1
ATOM 4054 N N . LYS A 1 523 ? -26.981 -22.981 12.157 1.00 77.88 523 LYS A N 1
ATOM 4055 C CA . LYS A 1 523 ? -26.624 -24.311 12.666 1.00 77.88 523 LYS A CA 1
ATOM 4056 C C . LYS A 1 523 ? -25.754 -24.252 13.930 1.00 77.88 523 LYS A C 1
ATOM 4058 O O . LYS A 1 523 ? -25.939 -25.045 14.851 1.00 77.88 523 LYS A O 1
ATOM 4063 N N . LYS A 1 524 ? -24.801 -23.317 13.993 1.00 71.62 524 LYS A N 1
ATOM 4064 C CA . LYS A 1 524 ? -23.925 -23.137 15.162 1.00 71.62 524 LYS A CA 1
ATOM 4065 C C . LYS A 1 524 ? -24.692 -22.606 16.375 1.00 71.62 524 LYS A C 1
ATOM 4067 O O . LYS A 1 524 ? -24.368 -22.980 17.501 1.00 71.62 524 LYS A O 1
ATOM 4072 N N . GLU A 1 525 ? -25.693 -21.755 16.167 1.00 67.31 525 GLU A N 1
ATOM 4073 C CA . GLU A 1 525 ? -26.559 -21.287 17.252 1.00 67.31 525 GLU A CA 1
ATOM 4074 C C . GLU A 1 525 ? -27.513 -22.395 17.720 1.00 67.31 525 GLU A C 1
ATOM 4076 O O . GLU A 1 525 ? -27.639 -22.591 18.923 1.00 67.31 525 GLU A O 1
ATOM 4081 N N . GLU A 1 526 ? -28.056 -23.222 16.820 1.00 79.75 526 GLU A N 1
ATOM 4082 C CA . GLU A 1 526 ? -28.821 -24.426 17.194 1.00 79.75 526 GLU A CA 1
ATOM 4083 C C . GLU A 1 526 ? -27.989 -25.424 18.024 1.00 79.75 526 GLU A C 1
ATOM 4085 O O . GLU A 1 526 ? -28.498 -26.077 18.939 1.00 79.75 526 GLU A O 1
ATOM 4090 N N . GLU A 1 527 ? -26.699 -25.585 17.711 1.00 79.00 527 GLU A N 1
ATOM 4091 C CA . GLU A 1 527 ? -25.774 -26.409 18.502 1.00 79.00 527 GLU A CA 1
ATOM 4092 C C . GLU A 1 527 ? -25.503 -25.793 19.884 1.00 79.00 527 GLU A C 1
ATOM 4094 O O . GLU A 1 527 ? -25.482 -26.511 20.888 1.00 79.00 527 GLU A O 1
ATOM 4099 N N . ARG A 1 528 ? -25.356 -24.464 19.965 1.00 76.75 528 ARG A N 1
ATOM 4100 C CA . ARG A 1 528 ? -25.209 -23.738 21.238 1.00 76.75 528 ARG A CA 1
ATOM 4101 C C . ARG A 1 528 ? -26.467 -23.807 22.091 1.00 76.75 528 ARG A C 1
ATOM 4103 O O . ARG A 1 528 ? -26.354 -23.980 23.301 1.00 76.75 528 ARG A O 1
ATOM 4110 N N . GLU A 1 529 ? -27.650 -23.691 21.498 1.00 79.06 529 GLU A N 1
ATOM 4111 C CA . GLU A 1 529 ? -28.914 -23.840 22.217 1.00 79.06 529 GLU A CA 1
ATOM 4112 C C . GLU A 1 529 ? -29.075 -25.253 22.775 1.00 79.06 529 GLU A C 1
ATOM 4114 O O . GLU A 1 529 ? -29.382 -25.396 23.959 1.00 79.06 529 GLU A O 1
ATOM 4119 N N . ARG A 1 530 ? -28.748 -26.287 21.987 1.00 87.88 530 ARG A N 1
ATOM 4120 C CA . ARG A 1 530 ? -28.719 -27.677 22.471 1.00 87.88 530 ARG A CA 1
ATOM 4121 C C . ARG A 1 530 ? -27.741 -27.870 23.633 1.00 87.88 530 ARG A C 1
ATOM 4123 O O . ARG A 1 530 ? -28.080 -28.539 24.607 1.00 87.88 530 ARG A O 1
ATOM 4130 N N . ALA A 1 531 ? -26.556 -27.257 23.576 1.00 78.38 531 ALA A N 1
ATOM 4131 C CA . ALA A 1 531 ? -25.594 -27.295 24.679 1.00 78.38 531 ALA A CA 1
ATOM 4132 C C . ALA A 1 531 ? -26.119 -26.576 25.939 1.00 78.38 531 ALA A C 1
ATOM 4134 O O . ALA A 1 531 ? -26.041 -27.128 27.037 1.00 78.38 531 ALA A O 1
ATOM 4135 N N . ARG A 1 532 ? -26.732 -25.392 25.785 1.00 85.44 532 ARG A N 1
ATOM 4136 C CA . ARG A 1 532 ? -27.361 -24.634 26.886 1.00 85.44 532 ARG A CA 1
ATOM 4137 C C . ARG A 1 532 ? -28.537 -25.386 27.512 1.00 85.44 532 ARG A C 1
ATOM 4139 O O . ARG A 1 532 ? -28.759 -25.294 28.717 1.00 85.44 532 ARG A O 1
ATOM 4146 N N . GLU A 1 533 ? -29.340 -26.095 26.722 1.00 82.62 533 GLU A N 1
ATOM 4147 C CA . GLU A 1 533 ? -30.410 -26.956 27.244 1.00 82.62 533 GLU A CA 1
ATOM 4148 C C . GLU A 1 533 ? -29.856 -28.147 28.019 1.00 82.62 533 GLU A C 1
ATOM 4150 O O . GLU A 1 533 ? -30.351 -28.440 29.108 1.00 82.62 533 GLU A O 1
ATOM 4155 N N . PHE A 1 534 ? -28.804 -28.788 27.510 1.00 84.25 534 PHE A N 1
ATOM 4156 C CA . PHE A 1 534 ? -28.141 -29.882 28.212 1.00 84.25 534 PHE A CA 1
ATOM 4157 C C . PHE A 1 534 ? -27.564 -29.426 29.562 1.00 84.25 534 PHE A C 1
ATOM 4159 O O . PHE A 1 534 ? -27.802 -30.076 30.580 1.00 84.25 534 PHE A O 1
ATOM 4166 N N . GLU A 1 535 ? -26.885 -28.275 29.610 1.00 77.31 535 GLU A N 1
ATOM 4167 C CA . GLU A 1 535 ? -26.392 -27.693 30.866 1.00 77.31 535 GLU A CA 1
ATOM 4168 C C . GLU A 1 535 ? -27.526 -27.341 31.835 1.00 77.31 535 GLU A C 1
ATOM 4170 O O . GLU A 1 535 ? -27.435 -27.661 33.020 1.00 77.31 535 GLU A O 1
ATOM 4175 N N . ARG A 1 536 ? -28.629 -26.750 31.352 1.00 82.94 536 ARG A N 1
ATOM 4176 C CA . ARG A 1 536 ? -29.805 -26.457 32.193 1.00 82.94 536 ARG A CA 1
ATOM 4177 C C . ARG A 1 536 ? -30.415 -27.724 32.791 1.00 82.94 536 ARG A C 1
ATOM 4179 O O . ARG A 1 536 ? -30.769 -27.726 33.968 1.00 82.94 536 ARG A O 1
ATOM 4186 N N . GLN A 1 537 ? -30.504 -28.808 32.020 1.00 82.81 537 GLN A N 1
ATOM 4187 C CA . GLN A 1 537 ? -30.994 -30.096 32.519 1.00 82.81 537 GLN A CA 1
ATOM 4188 C C . GLN A 1 537 ? -30.061 -30.699 33.577 1.00 82.81 537 GLN A C 1
ATOM 4190 O O . GLN A 1 537 ? -30.543 -31.260 34.562 1.00 82.81 537 GLN A O 1
ATOM 4195 N N . GLN A 1 538 ? -28.742 -30.557 33.412 1.00 80.62 538 GLN A N 1
ATOM 4196 C CA . GLN A 1 538 ? -27.769 -31.013 34.408 1.00 80.62 538 GLN A CA 1
ATOM 4197 C C . GLN A 1 538 ? -27.844 -30.194 35.699 1.00 80.62 538 GLN A C 1
ATOM 4199 O O . GLN A 1 538 ? -27.944 -30.766 36.782 1.00 80.62 538 GLN A O 1
ATOM 4204 N N . GLN A 1 539 ? -27.899 -28.864 35.598 1.00 77.38 539 GLN A N 1
ATOM 4205 C CA . GLN A 1 539 ? -28.053 -27.986 36.762 1.00 77.38 539 GLN A CA 1
ATOM 4206 C C . GLN A 1 539 ? -29.366 -28.252 37.509 1.00 77.38 539 GLN A C 1
ATOM 4208 O O . GLN A 1 539 ? -29.387 -28.262 38.741 1.00 77.38 539 GLN A O 1
ATOM 4213 N N . GLN A 1 540 ? -30.455 -28.517 36.781 1.00 80.81 540 GLN A N 1
ATOM 4214 C CA . GLN A 1 540 ? -31.737 -28.879 37.377 1.00 80.81 540 GLN A CA 1
ATOM 4215 C C . GLN A 1 540 ? -31.651 -30.219 38.123 1.00 80.81 540 GLN A C 1
ATOM 4217 O O . GLN A 1 540 ? -32.089 -30.298 39.271 1.00 80.81 540 GLN A O 1
ATOM 4222 N N . LYS A 1 541 ? -31.011 -31.240 37.533 1.00 84.62 541 LYS A N 1
ATOM 4223 C CA . LYS A 1 541 ? -30.752 -32.521 38.213 1.00 84.62 541 LYS A CA 1
ATOM 4224 C C . LYS A 1 541 ? -29.926 -32.348 39.484 1.00 84.62 541 LYS A C 1
ATOM 4226 O O . LYS A 1 541 ? -30.317 -32.861 40.528 1.00 84.62 541 LYS A O 1
ATOM 4231 N N . GLU A 1 542 ? -28.831 -31.593 39.434 1.00 82.06 542 GLU A N 1
ATOM 4232 C CA . GLU A 1 542 ? -28.000 -31.337 40.617 1.00 82.06 542 GLU A CA 1
ATOM 4233 C C . GLU A 1 542 ? -28.766 -30.587 41.718 1.00 82.06 542 GLU A C 1
ATOM 4235 O O . GLU A 1 542 ? -28.605 -30.870 42.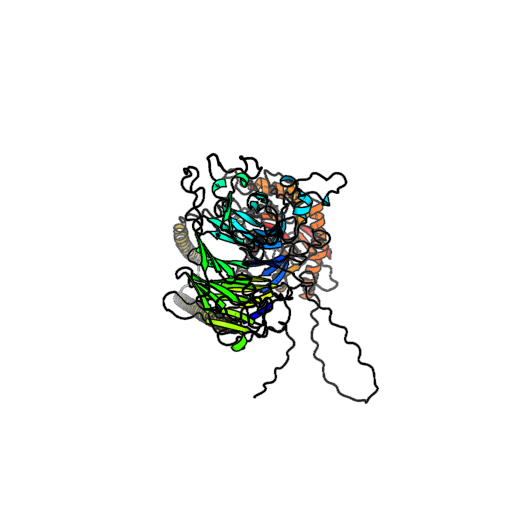910 1.00 82.06 542 GLU A O 1
ATOM 4240 N N . MET A 1 543 ? -29.613 -29.627 41.338 1.00 76.69 543 MET A N 1
ATOM 4241 C CA . MET A 1 543 ? -30.475 -28.894 42.267 1.00 76.69 543 MET A CA 1
ATOM 4242 C C . MET A 1 543 ? -31.509 -29.808 42.927 1.00 76.69 543 MET A C 1
ATOM 4244 O O . MET A 1 543 ? -31.723 -29.712 44.140 1.00 76.69 543 MET A O 1
ATOM 4248 N N . ASP A 1 544 ? -32.120 -30.706 42.160 1.00 83.12 544 ASP A N 1
ATOM 4249 C CA . ASP A 1 544 ? -33.104 -31.658 42.669 1.00 83.12 544 ASP A CA 1
ATOM 4250 C C . ASP A 1 544 ? -32.450 -32.717 43.569 1.00 83.12 544 ASP A C 1
ATOM 4252 O O . ASP A 1 544 ? -32.975 -33.015 44.643 1.00 83.12 544 ASP A O 1
ATOM 4256 N N . GLU A 1 545 ? -31.242 -33.187 43.242 1.00 85.38 545 GLU A N 1
ATOM 4257 C CA . GLU A 1 545 ? -30.447 -34.055 44.120 1.00 85.38 545 GLU A CA 1
ATOM 4258 C C . GLU A 1 545 ? -30.048 -33.358 45.429 1.00 85.38 545 GLU A C 1
ATOM 4260 O O . GLU A 1 545 ? -30.132 -33.951 46.510 1.00 85.38 545 GLU A O 1
ATOM 4265 N N . LYS A 1 546 ? -29.644 -32.081 45.373 1.00 81.75 546 LYS A N 1
ATOM 4266 C CA . LYS A 1 546 ? -29.346 -31.282 46.574 1.00 81.75 546 LYS A CA 1
ATOM 4267 C C . LYS A 1 546 ? -30.591 -31.081 47.440 1.00 81.75 546 LYS A C 1
ATOM 4269 O O . LYS A 1 546 ? -30.488 -31.166 48.667 1.00 81.75 546 LYS A O 1
ATOM 4274 N N . LYS A 1 547 ? -31.760 -30.838 46.835 1.00 81.75 547 LYS A N 1
ATOM 4275 C CA . LYS A 1 547 ? -33.044 -30.745 47.551 1.00 81.75 547 LYS A CA 1
ATOM 4276 C C . LYS A 1 547 ? -33.420 -32.077 48.197 1.00 81.75 547 LYS A C 1
ATOM 4278 O O . LYS A 1 547 ? -33.754 -32.082 49.379 1.00 81.75 547 LYS A O 1
ATOM 4283 N N . ALA A 1 548 ? -33.285 -33.190 47.477 1.00 82.88 548 ALA A N 1
ATOM 4284 C CA . ALA A 1 548 ? -33.551 -34.528 48.001 1.00 82.88 548 ALA A CA 1
ATOM 4285 C C . ALA A 1 548 ? -32.642 -34.862 49.196 1.00 82.88 548 ALA A C 1
ATOM 4287 O O . ALA A 1 548 ? -33.131 -35.269 50.248 1.00 82.88 548 ALA A O 1
ATOM 4288 N N . LYS A 1 549 ? -31.333 -34.584 49.094 1.00 83.62 549 LYS A N 1
ATOM 4289 C CA . LYS A 1 549 ? -30.379 -34.760 50.206 1.00 83.62 549 LYS A CA 1
ATOM 4290 C C . LYS A 1 549 ? -30.705 -33.873 51.413 1.00 83.62 549 LYS A C 1
ATOM 4292 O O . LYS A 1 549 ? -30.548 -34.312 52.552 1.00 83.62 549 LYS A O 1
ATOM 4297 N N . LYS A 1 550 ? -31.152 -32.629 51.194 1.00 77.88 550 LYS A N 1
ATOM 4298 C CA . LYS A 1 550 ? -31.596 -31.739 52.283 1.00 77.88 550 LYS A CA 1
ATOM 4299 C C . LYS A 1 550 ? -32.854 -32.265 52.973 1.00 77.88 550 LYS A C 1
ATOM 4301 O O . LYS A 1 550 ? -32.898 -32.242 54.200 1.00 77.88 550 LYS A O 1
ATOM 4306 N N . GLU A 1 551 ? -33.836 -32.756 52.220 1.00 79.88 551 GLU A N 1
ATOM 4307 C CA . GLU A 1 551 ? -35.064 -33.312 52.802 1.00 79.88 551 GLU A CA 1
ATOM 4308 C C . GLU A 1 551 ? -34.788 -34.617 53.557 1.00 79.88 551 GLU A C 1
ATOM 4310 O O . GLU A 1 551 ? -35.293 -34.793 54.663 1.00 79.88 551 GLU A O 1
ATOM 4315 N N . GLN A 1 552 ? -33.901 -35.472 53.042 1.00 80.88 552 GLN A N 1
ATOM 4316 C CA . GLN A 1 552 ? -33.464 -36.686 53.734 1.00 80.88 552 GLN A CA 1
ATOM 4317 C C . GLN A 1 552 ? -32.780 -36.354 55.070 1.00 80.88 552 GLN A C 1
ATOM 4319 O O . GLN A 1 552 ? -33.176 -36.866 56.115 1.00 80.88 552 GLN A O 1
ATOM 4324 N N . LYS A 1 553 ? -31.843 -35.392 55.081 1.00 79.19 553 LYS A N 1
ATOM 4325 C CA . LYS A 1 553 ? -31.238 -34.887 56.329 1.00 79.19 553 LYS A CA 1
ATOM 4326 C C . LYS A 1 553 ? -32.272 -34.263 57.276 1.00 79.19 553 LYS A C 1
ATOM 4328 O O . LYS A 1 553 ? -32.112 -34.343 58.494 1.00 79.19 553 LYS A O 1
ATOM 4333 N N . ARG A 1 554 ? -33.324 -33.621 56.753 1.00 75.31 554 ARG A N 1
ATOM 4334 C CA . ARG A 1 554 ? -34.415 -33.049 57.561 1.00 75.31 554 ARG A CA 1
ATOM 4335 C C . ARG A 1 554 ? -35.242 -34.147 58.232 1.00 75.31 554 ARG A C 1
ATOM 4337 O O . ARG A 1 554 ? -35.520 -34.031 59.425 1.00 75.31 554 ARG A O 1
ATOM 4344 N N . GLN A 1 555 ? -35.579 -35.206 57.499 1.00 75.81 555 GLN A N 1
ATOM 4345 C CA . GLN A 1 555 ? -36.291 -36.374 58.021 1.00 75.81 555 GLN A CA 1
ATOM 4346 C C . GLN A 1 555 ? -35.464 -37.107 59.085 1.00 75.81 555 GLN A C 1
ATOM 4348 O O . GLN A 1 555 ? -35.967 -37.346 60.179 1.00 75.81 555 GLN A O 1
ATOM 4353 N N . GLU A 1 556 ? -34.169 -37.329 58.849 1.00 76.88 556 GLU A N 1
ATOM 4354 C CA . GLU A 1 556 ? -33.262 -37.928 59.842 1.00 76.88 556 GLU A CA 1
ATOM 4355 C C . GLU A 1 556 ? -33.145 -37.085 61.127 1.00 76.88 556 GLU A C 1
ATOM 4357 O O . GLU A 1 556 ? -33.084 -37.624 62.236 1.00 76.88 556 GLU A O 1
ATOM 4362 N N . ARG A 1 557 ? -33.141 -35.747 61.010 1.00 71.88 557 ARG A N 1
ATOM 4363 C CA . ARG A 1 557 ? -33.158 -34.831 62.167 1.00 71.88 557 ARG A CA 1
ATOM 4364 C C . ARG A 1 557 ? -34.478 -34.907 62.940 1.00 71.88 557 ARG A C 1
ATOM 4366 O O . ARG A 1 557 ? -34.450 -34.893 64.168 1.00 71.88 557 ARG A O 1
ATOM 4373 N N . LEU A 1 558 ? -35.614 -35.008 62.249 1.00 69.56 558 LEU A N 1
ATOM 4374 C CA . LEU A 1 558 ? -36.939 -35.173 62.860 1.00 69.56 558 LEU A CA 1
ATOM 4375 C C . LEU A 1 558 ? -37.070 -36.521 63.584 1.00 69.56 558 LEU A C 1
ATOM 4377 O O . LEU A 1 558 ? -37.560 -36.564 64.711 1.00 69.56 558 LEU A O 1
ATOM 4381 N N . GLU A 1 559 ? -36.560 -37.603 62.999 1.00 69.62 559 GLU A N 1
ATOM 4382 C CA . GLU A 1 559 ? -36.545 -38.927 63.629 1.00 69.62 559 GLU A CA 1
ATOM 4383 C C . GLU A 1 559 ? -35.630 -38.986 64.858 1.00 69.62 559 GLU A C 1
ATOM 4385 O O . GLU A 1 559 ? -36.001 -39.572 65.878 1.00 69.62 559 GLU A O 1
ATOM 4390 N N . LYS A 1 560 ? -34.463 -38.327 64.812 1.00 66.19 560 LYS A N 1
ATOM 4391 C CA . LYS A 1 560 ? -33.591 -38.178 65.989 1.00 66.19 560 LYS A CA 1
ATOM 4392 C C . LYS A 1 560 ? -34.257 -37.364 67.097 1.00 66.19 560 LYS A C 1
ATOM 4394 O O . LYS A 1 560 ? -34.109 -37.725 68.259 1.00 66.19 560 LYS A O 1
ATOM 4399 N N . LYS A 1 561 ? -35.028 -36.329 66.749 1.00 60.16 561 LYS A N 1
ATOM 4400 C CA . LYS A 1 561 ? -35.762 -35.484 67.706 1.00 60.16 561 LYS A CA 1
ATOM 4401 C C . LYS A 1 561 ? -36.948 -36.210 68.353 1.00 60.16 561 LYS A C 1
ATOM 4403 O O . LYS A 1 561 ? -37.228 -35.990 69.524 1.00 60.16 561 LYS A O 1
ATOM 4408 N N . ASN A 1 562 ? -37.594 -37.120 67.623 1.00 57.88 562 ASN A N 1
ATOM 4409 C CA . ASN A 1 562 ? -38.660 -37.970 68.164 1.00 57.88 562 ASN A CA 1
ATOM 4410 C C . ASN A 1 562 ? -38.128 -39.130 69.026 1.00 57.88 562 ASN A C 1
ATOM 4412 O O . ASN A 1 562 ? -38.854 -39.627 69.882 1.00 57.88 562 ASN A O 1
ATOM 4416 N N . LYS A 1 563 ? -36.863 -39.544 68.854 1.00 56.94 563 LYS A N 1
ATOM 4417 C CA . LYS A 1 563 ? -36.207 -40.557 69.706 1.00 56.94 563 LYS A CA 1
ATOM 4418 C C . LYS A 1 563 ? -35.633 -40.005 71.019 1.00 56.94 563 LYS A C 1
ATOM 4420 O O . LYS A 1 563 ? -35.368 -40.794 71.918 1.00 56.94 563 LYS A O 1
ATOM 4425 N N . THR A 1 564 ? -35.477 -38.688 71.165 1.00 50.47 564 THR A N 1
ATOM 4426 C CA . THR A 1 564 ? -35.018 -38.023 72.405 1.00 50.47 564 THR A CA 1
ATOM 4427 C C . THR A 1 564 ? -36.148 -37.375 73.215 1.00 50.47 564 THR A C 1
ATOM 4429 O O . THR A 1 564 ? -35.903 -36.525 74.066 1.00 50.47 564 THR A O 1
ATOM 4432 N N . GLY A 1 565 ? -37.395 -37.795 72.993 1.00 46.84 565 GLY A N 1
ATOM 4433 C CA . GLY A 1 565 ? -38.550 -37.385 73.789 1.00 46.84 565 GLY A CA 1
ATOM 4434 C C . GLY A 1 565 ? -38.856 -38.342 74.942 1.00 46.84 565 GLY A C 1
ATOM 4435 O O . GLY A 1 565 ? -39.870 -39.027 74.890 1.00 46.84 565 GLY A O 1
ATOM 4436 N N . SER A 1 566 ? -38.007 -38.390 75.973 1.00 40.22 566 SER A N 1
ATOM 4437 C CA . SER A 1 566 ? -38.434 -38.726 77.342 1.00 40.22 566 SER A CA 1
ATOM 4438 C C . SER A 1 566 ? -37.382 -38.282 78.362 1.00 40.22 566 SER A C 1
ATOM 4440 O O . SER A 1 566 ? -36.245 -38.744 78.311 1.00 40.22 566 SER A O 1
ATOM 4442 N N . ASN A 1 567 ? -37.836 -37.455 79.310 1.00 36.38 567 ASN A N 1
ATOM 4443 C CA . ASN A 1 567 ? -37.267 -37.091 80.620 1.00 36.38 567 ASN A CA 1
ATOM 4444 C C . ASN A 1 567 ? -36.747 -35.648 80.781 1.00 36.38 567 ASN A C 1
ATOM 4446 O O . ASN A 1 567 ? -35.652 -35.302 80.357 1.00 36.38 567 ASN A O 1
ATOM 4450 N N . ASN A 1 568 ? -37.618 -34.878 81.446 1.00 36.91 568 ASN A N 1
ATOM 4451 C CA . ASN A 1 568 ? -37.468 -33.798 82.428 1.00 36.91 568 ASN A CA 1
ATOM 4452 C C . ASN A 1 568 ? -36.322 -32.774 82.370 1.00 36.91 568 ASN A C 1
ATOM 4454 O O . ASN A 1 568 ? -35.148 -33.110 82.404 1.00 36.91 568 ASN A O 1
ATOM 4458 N N . GLU A 1 569 ? -36.792 -31.518 82.404 1.00 45.19 569 GLU A N 1
ATOM 4459 C CA . GLU A 1 569 ? -36.426 -30.377 83.263 1.00 45.19 569 GLU A CA 1
ATOM 4460 C C . GLU A 1 569 ? -34.966 -30.177 83.707 1.00 45.19 569 GLU A C 1
ATOM 4462 O O . GLU A 1 569 ? -34.316 -31.054 84.256 1.00 45.19 569 GLU A O 1
ATOM 4467 N N . GLU A 1 570 ? -34.549 -28.914 83.562 1.00 43.69 570 GLU A N 1
ATOM 4468 C CA . GLU A 1 570 ? -33.269 -28.307 83.947 1.00 43.69 570 GLU A CA 1
ATOM 4469 C C . GLU A 1 570 ? -32.063 -28.638 83.052 1.00 43.69 570 GLU A C 1
ATOM 4471 O O . GLU A 1 570 ? -31.400 -29.654 83.191 1.00 43.69 570 GLU A O 1
ATOM 4476 N N . ILE A 1 571 ? -31.751 -27.713 82.132 1.00 38.84 571 ILE A N 1
ATOM 4477 C CA . ILE A 1 571 ? -30.444 -27.039 81.962 1.00 38.84 571 ILE A CA 1
ATOM 4478 C C . ILE A 1 571 ? -30.591 -26.086 80.762 1.00 38.84 571 ILE A C 1
ATOM 4480 O O . ILE A 1 571 ? -30.358 -26.402 79.596 1.00 38.84 571 ILE A O 1
ATOM 4484 N N . SER A 1 572 ? -31.033 -24.867 81.066 1.00 42.50 572 SER A N 1
ATOM 4485 C CA . SER A 1 572 ? -30.941 -23.710 80.176 1.00 42.50 572 SER A CA 1
ATOM 4486 C C . SER A 1 572 ? -29.608 -23.019 80.464 1.00 42.50 572 SER A C 1
ATOM 4488 O O . SER A 1 572 ? -29.494 -22.372 81.506 1.00 42.50 572 SER A O 1
ATOM 4490 N N . LYS A 1 573 ? -28.646 -23.167 79.538 1.00 40.59 573 LYS A N 1
ATOM 4491 C CA . LYS A 1 573 ? -27.379 -22.414 79.328 1.00 40.59 573 LYS A CA 1
ATOM 4492 C C . LYS A 1 573 ? -26.199 -23.367 79.077 1.00 40.59 573 LYS A C 1
ATOM 4494 O O . LYS A 1 573 ? -25.335 -23.502 79.930 1.00 40.59 573 LYS A O 1
ATOM 4499 N N . CYS A 1 574 ? -26.143 -24.010 77.906 1.00 35.81 574 CYS A N 1
ATOM 4500 C CA . CYS A 1 574 ? -24.854 -24.448 77.325 1.00 35.81 574 CYS A CA 1
ATOM 4501 C C . CYS A 1 574 ? -24.888 -24.871 75.838 1.00 35.81 574 CYS A C 1
ATOM 4503 O O . CYS A 1 574 ? -23.837 -25.155 75.274 1.00 35.81 574 CYS A O 1
ATOM 4505 N N . ASN A 1 575 ? -26.043 -24.899 75.158 1.00 38.56 575 ASN A N 1
ATOM 4506 C CA . ASN A 1 575 ? -26.130 -25.575 73.849 1.00 38.56 575 ASN A CA 1
ATOM 4507 C C . ASN A 1 575 ? -25.924 -24.699 72.597 1.00 38.56 575 ASN A C 1
ATOM 4509 O O . ASN A 1 575 ? -25.835 -25.250 71.509 1.00 38.56 575 ASN A O 1
ATOM 4513 N N . ASN A 1 576 ? -25.742 -23.377 72.713 1.00 40.12 576 ASN A N 1
ATOM 4514 C CA . ASN A 1 576 ? -25.422 -22.528 71.544 1.00 40.12 576 ASN A CA 1
ATOM 4515 C C . ASN A 1 576 ? -23.932 -22.541 71.149 1.00 40.12 576 ASN A C 1
ATOM 4517 O O . ASN A 1 576 ? -23.558 -21.973 70.128 1.00 40.12 576 ASN A O 1
ATOM 4521 N N . SER A 1 577 ? -23.073 -23.165 71.955 1.00 40.31 577 SER A N 1
ATOM 4522 C CA . SER A 1 577 ? -21.612 -23.106 71.798 1.00 40.31 577 SER A CA 1
ATOM 4523 C C . SER A 1 577 ? -21.034 -24.233 70.934 1.00 40.31 577 SER A C 1
ATOM 4525 O O . SER A 1 577 ? -19.886 -24.136 70.514 1.00 40.31 577 SER A O 1
ATOM 4527 N N . ILE A 1 578 ? -21.804 -25.298 70.680 1.00 44.62 578 ILE A N 1
ATOM 4528 C CA . ILE A 1 578 ? -21.306 -26.522 70.029 1.00 44.62 578 ILE A CA 1
ATOM 4529 C C . ILE A 1 578 ? -21.740 -26.592 68.553 1.00 44.62 578 ILE A C 1
ATOM 4531 O O . ILE A 1 578 ? -20.931 -26.965 67.710 1.00 44.62 578 ILE A O 1
ATOM 4535 N N . GLU A 1 579 ? -22.939 -26.112 68.197 1.00 40.91 579 GLU A N 1
ATOM 4536 C CA . GLU A 1 579 ? -23.414 -26.106 66.796 1.00 40.91 579 GLU A CA 1
ATOM 4537 C C . GLU A 1 579 ? -22.614 -25.158 65.877 1.00 40.91 579 GLU A C 1
ATOM 4539 O O . GLU A 1 579 ? -22.465 -25.431 64.691 1.00 40.91 579 GLU A O 1
ATOM 4544 N N . VAL A 1 580 ? -22.013 -24.089 66.417 1.00 45.28 580 VAL A N 1
ATOM 4545 C CA . VAL A 1 580 ? -21.198 -23.124 65.642 1.00 45.28 580 VAL A CA 1
ATOM 4546 C C . VAL A 1 580 ? -19.742 -23.596 65.461 1.00 45.28 580 VAL A C 1
ATOM 4548 O O . VAL A 1 580 ? -19.012 -23.076 64.615 1.00 45.28 580 VAL A O 1
ATOM 4551 N N . ALA A 1 581 ? -19.298 -24.579 66.251 1.00 41.56 581 ALA A N 1
ATOM 4552 C CA . ALA A 1 581 ? -17.919 -25.066 66.237 1.00 41.56 581 ALA A CA 1
ATOM 4553 C C . ALA A 1 581 ? -17.682 -26.189 65.209 1.00 41.56 581 ALA A C 1
ATOM 4555 O O . ALA A 1 581 ? -16.563 -26.324 64.716 1.00 41.56 581 ALA A O 1
ATOM 4556 N N . GLU A 1 582 ? -18.715 -26.961 64.854 1.00 39.50 582 GLU A N 1
ATOM 4557 C CA . GLU A 1 582 ? -18.596 -28.056 63.878 1.00 39.50 582 GLU A CA 1
ATOM 4558 C C . GLU A 1 582 ? -18.781 -27.585 62.421 1.00 39.50 582 GLU A C 1
ATOM 4560 O O . GLU A 1 582 ? -18.052 -28.052 61.551 1.00 39.50 582 GLU A O 1
ATOM 4565 N N . GLU A 1 583 ? -19.616 -26.571 62.143 1.00 39.03 583 GLU A N 1
ATOM 4566 C CA . GLU A 1 583 ? -19.769 -26.008 60.780 1.00 39.03 583 GLU A CA 1
ATOM 4567 C C . GLU A 1 583 ? -18.525 -25.250 60.274 1.00 39.03 583 GLU A C 1
ATOM 4569 O O . GLU A 1 583 ? -18.303 -25.157 59.069 1.00 39.03 583 GLU A O 1
ATOM 4574 N N . LYS A 1 584 ? -17.661 -24.751 61.171 1.00 43.06 584 LYS A N 1
ATOM 4575 C CA . LYS A 1 584 ? -16.417 -24.056 60.786 1.00 43.06 584 LYS A CA 1
ATOM 4576 C C . LYS A 1 584 ? -15.278 -24.992 60.372 1.00 43.06 584 LYS A C 1
ATOM 4578 O O . LYS A 1 584 ? -14.370 -24.553 59.674 1.00 43.06 584 LYS A O 1
ATOM 4583 N N . LYS A 1 585 ? -15.317 -26.264 60.781 1.00 37.53 585 LYS A N 1
ATOM 4584 C CA . LYS A 1 585 ? -14.221 -27.223 60.560 1.00 37.53 585 LYS A CA 1
ATOM 4585 C C . LYS A 1 585 ? -14.254 -27.873 59.170 1.00 37.53 585 LYS A C 1
ATOM 4587 O O . LYS A 1 585 ? -13.199 -28.184 58.616 1.00 37.53 585 LYS A O 1
ATOM 4592 N N . ASP A 1 586 ? -15.446 -28.000 58.591 1.00 36.66 586 ASP A N 1
ATOM 4593 C CA . ASP A 1 586 ? -15.654 -28.565 57.250 1.00 36.66 586 ASP A CA 1
ATOM 4594 C C . ASP A 1 586 ? -15.390 -27.536 56.123 1.00 36.66 586 ASP A C 1
ATOM 4596 O O . ASP A 1 586 ? -15.044 -27.911 55.003 1.00 36.66 586 ASP A O 1
ATOM 4600 N N . GLU A 1 587 ? -15.474 -26.226 56.405 1.00 39.50 587 GLU A N 1
ATOM 4601 C CA . GLU A 1 587 ? -15.098 -25.158 55.455 1.00 39.50 587 GLU A CA 1
ATOM 4602 C C . GLU A 1 587 ? -13.583 -24.888 55.387 1.00 39.50 587 GLU A C 1
ATOM 4604 O O . GLU A 1 587 ? -13.093 -24.347 54.390 1.00 39.50 587 GLU A O 1
ATOM 4609 N N . GLU A 1 588 ? -12.828 -25.235 56.433 1.00 40.34 588 GLU A N 1
ATOM 4610 C CA . GLU A 1 588 ? -11.372 -25.037 56.493 1.00 40.34 588 GLU A CA 1
ATOM 4611 C C . GLU A 1 588 ? -10.607 -26.102 55.696 1.00 40.34 588 GLU A C 1
ATOM 4613 O O . GLU A 1 588 ? -9.645 -25.778 55.000 1.00 40.34 588 GLU A O 1
ATOM 4618 N N . THR A 1 589 ? -11.089 -27.346 55.700 1.00 36.22 589 THR A N 1
ATOM 4619 C CA . THR A 1 589 ? -10.477 -28.470 54.970 1.00 36.22 589 THR A CA 1
ATOM 4620 C C . THR A 1 589 ? -10.667 -28.361 53.452 1.00 36.22 589 THR A C 1
ATOM 4622 O O . THR A 1 589 ? -9.743 -28.653 52.696 1.00 36.22 589 THR A O 1
ATOM 4625 N N . ALA A 1 590 ? -11.795 -27.818 52.979 1.00 38.22 590 ALA A N 1
ATOM 4626 C CA . ALA A 1 590 ? -12.027 -27.568 51.550 1.00 38.22 590 ALA A CA 1
ATOM 4627 C C . ALA A 1 590 ? -11.135 -26.450 50.959 1.00 38.22 590 ALA A C 1
ATOM 4629 O O . ALA A 1 590 ? -10.843 -26.450 49.763 1.00 38.22 590 ALA A O 1
ATOM 4630 N N . LYS A 1 591 ? -10.669 -25.503 51.788 1.00 38.62 591 LYS A N 1
ATOM 4631 C CA . LYS A 1 591 ? -9.804 -24.378 51.371 1.00 38.62 591 LYS A CA 1
ATOM 4632 C C . LYS A 1 591 ? -8.311 -24.732 51.340 1.00 38.62 591 LYS A C 1
ATOM 4634 O O . LYS A 1 591 ? -7.527 -24.004 50.721 1.00 38.62 591 LYS A O 1
ATOM 4639 N N . GLU A 1 592 ? -7.896 -25.817 51.992 1.00 36.00 592 GLU A N 1
ATOM 4640 C CA . GLU A 1 592 ? -6.505 -26.289 51.975 1.00 36.00 592 GLU A CA 1
ATOM 4641 C C . GLU A 1 592 ? -6.184 -27.122 50.726 1.00 36.00 592 GLU A C 1
ATOM 4643 O O . GLU A 1 592 ? -5.133 -26.907 50.111 1.00 36.00 592 GLU A O 1
ATOM 4648 N N . ASP A 1 593 ? -7.116 -27.954 50.255 1.00 35.69 593 ASP A N 1
ATOM 4649 C CA . ASP A 1 593 ? -6.936 -28.754 49.034 1.00 35.69 593 ASP A CA 1
ATOM 4650 C C . ASP A 1 593 ? -6.863 -27.888 47.758 1.00 35.69 593 ASP A C 1
ATOM 4652 O O . ASP A 1 593 ? -6.101 -28.177 46.828 1.00 35.69 593 ASP A O 1
ATOM 4656 N N . GLU A 1 594 ? -7.551 -26.742 47.738 1.00 39.22 594 GLU A N 1
ATOM 4657 C CA . GLU A 1 594 ? -7.513 -25.782 46.625 1.00 39.22 594 GLU A CA 1
ATOM 4658 C C . GLU A 1 594 ? -6.169 -25.017 46.550 1.00 39.22 594 GLU A C 1
ATOM 4660 O O . GLU A 1 594 ? -5.660 -24.704 45.467 1.00 39.22 594 GLU A O 1
ATOM 4665 N N . LYS A 1 595 ? -5.506 -24.791 47.695 1.00 37.53 595 LYS A N 1
ATOM 4666 C CA . LYS A 1 595 ? -4.178 -24.147 47.765 1.00 37.53 595 LYS A CA 1
ATOM 4667 C C . LYS A 1 595 ? -3.045 -25.058 47.286 1.00 37.53 595 LYS A C 1
ATOM 4669 O O . LYS A 1 595 ? -2.072 -24.566 46.699 1.00 37.53 595 LYS A O 1
ATOM 4674 N N . VAL A 1 596 ? -3.153 -26.372 47.479 1.00 37.97 596 VAL A N 1
ATOM 4675 C CA . VAL A 1 596 ? -2.118 -27.333 47.053 1.00 37.97 596 VAL A CA 1
ATOM 4676 C C . VAL A 1 596 ? -2.083 -27.479 45.522 1.00 37.97 596 VAL A C 1
ATOM 4678 O O . VAL A 1 596 ? -1.003 -27.591 44.935 1.00 37.97 596 VAL A O 1
ATOM 4681 N N . ILE A 1 597 ? -3.229 -27.346 44.846 1.00 37.94 597 ILE A N 1
ATOM 4682 C CA . ILE A 1 597 ? -3.326 -27.375 43.375 1.00 37.94 597 ILE A CA 1
ATOM 4683 C C . ILE A 1 597 ? -2.745 -26.094 42.745 1.00 37.94 597 ILE A C 1
ATOM 4685 O O . ILE A 1 597 ? -2.065 -26.149 41.717 1.00 37.94 597 ILE A O 1
ATOM 4689 N N . ILE A 1 598 ? -2.921 -24.936 43.392 1.00 39.41 598 ILE A N 1
ATOM 4690 C CA . ILE A 1 598 ? -2.403 -23.643 42.907 1.00 39.41 598 ILE A CA 1
ATOM 4691 C C . ILE A 1 598 ? -0.873 -23.547 43.054 1.00 39.41 598 ILE A C 1
ATOM 4693 O O . ILE A 1 598 ? -0.201 -22.907 42.240 1.00 39.41 598 ILE A O 1
ATOM 4697 N N . THR A 1 599 ? -0.290 -24.231 44.041 1.00 32.41 599 THR A N 1
ATOM 4698 C CA . THR A 1 599 ? 1.154 -24.149 44.320 1.00 32.41 599 THR A CA 1
ATOM 4699 C C . THR A 1 599 ? 2.003 -24.945 43.313 1.00 32.41 599 THR A C 1
ATOM 4701 O O . THR A 1 599 ? 3.153 -24.584 43.065 1.00 32.41 599 THR A O 1
ATOM 4704 N N . LYS A 1 600 ? 1.430 -25.940 42.616 1.00 33.28 600 LYS A N 1
ATOM 4705 C CA . LYS A 1 600 ? 2.117 -26.689 41.540 1.00 33.28 600 LYS A CA 1
ATOM 4706 C C . LYS A 1 600 ? 2.195 -25.962 40.185 1.00 33.28 600 LYS A C 1
ATOM 4708 O O . LYS A 1 600 ? 2.971 -26.380 39.333 1.00 33.28 600 LYS A O 1
ATOM 4713 N N . LYS A 1 601 ? 1.468 -24.854 39.971 1.00 36.31 601 LYS A N 1
ATOM 4714 C CA . LYS A 1 601 ? 1.458 -24.101 38.690 1.00 36.31 601 LYS A CA 1
ATOM 4715 C C . LYS A 1 601 ? 2.510 -22.982 38.574 1.00 36.31 601 LYS A C 1
ATOM 4717 O O . LYS A 1 601 ? 2.521 -22.262 37.580 1.00 36.31 601 LYS A O 1
ATOM 4722 N N . LYS A 1 602 ? 3.392 -22.800 39.564 1.00 36.59 602 LYS A N 1
ATOM 4723 C CA . LYS A 1 602 ? 4.243 -21.597 39.684 1.00 36.59 602 LYS A CA 1
ATOM 4724 C C . LYS A 1 602 ? 5.665 -21.677 39.103 1.00 36.59 602 LYS A C 1
ATOM 4726 O O . LYS A 1 602 ? 6.439 -20.763 39.359 1.00 36.59 602 LYS A O 1
ATOM 4731 N N . ASN A 1 603 ? 5.978 -22.690 38.291 1.00 31.67 603 ASN A N 1
ATOM 4732 C CA . ASN A 1 603 ? 7.257 -22.813 37.569 1.00 31.67 603 ASN A CA 1
ATOM 4733 C C . ASN A 1 603 ? 7.067 -22.924 36.039 1.00 31.67 603 ASN A C 1
ATOM 4735 O O . ASN A 1 603 ? 7.722 -23.733 35.391 1.00 31.67 603 ASN A O 1
ATOM 4739 N N . LEU A 1 604 ? 6.170 -22.125 35.448 1.00 41.88 604 LEU A N 1
ATOM 4740 C CA . LEU A 1 604 ? 6.259 -21.807 34.016 1.00 41.88 604 LEU A CA 1
ATOM 4741 C C . LEU A 1 604 ? 7.050 -20.504 33.871 1.00 41.88 604 LEU A C 1
ATOM 4743 O O . LEU A 1 604 ? 6.670 -19.484 34.451 1.00 41.88 604 LEU A O 1
ATOM 4747 N N . GLU A 1 605 ? 8.146 -20.535 33.115 1.00 47.31 605 GLU A N 1
ATOM 4748 C CA . GLU A 1 605 ? 8.869 -19.328 32.721 1.00 47.31 605 GLU A CA 1
ATOM 4749 C C . GLU A 1 605 ? 7.907 -18.377 31.993 1.00 47.31 605 GLU A C 1
ATOM 4751 O O . GLU A 1 605 ? 7.278 -18.729 30.997 1.00 47.31 605 GLU A O 1
ATOM 4756 N N . LEU A 1 606 ? 7.735 -17.169 32.535 1.00 59.84 606 LEU A N 1
ATOM 4757 C CA . LEU A 1 606 ? 6.906 -16.137 31.912 1.00 59.84 606 LEU A CA 1
ATOM 4758 C C . LEU A 1 606 ? 7.550 -15.698 30.583 1.00 59.84 606 LEU A C 1
ATOM 4760 O O . LEU A 1 606 ? 8.761 -15.462 30.576 1.00 59.84 606 LEU A O 1
ATOM 4764 N N . PRO A 1 607 ? 6.769 -15.496 29.503 1.00 62.75 607 PRO A N 1
ATOM 4765 C CA . PRO A 1 607 ? 7.300 -15.097 28.201 1.00 62.75 607 PRO A CA 1
ATOM 4766 C C . PRO A 1 607 ? 8.164 -13.834 28.299 1.00 62.75 607 PRO A C 1
ATOM 4768 O O . PRO A 1 607 ? 7.791 -12.851 28.950 1.00 62.75 607 PRO A O 1
ATOM 4771 N N . SER A 1 608 ? 9.328 -13.852 27.650 1.00 68.81 608 SER A N 1
ATOM 4772 C CA . SER A 1 608 ? 10.266 -12.722 27.612 1.00 68.81 608 SER A CA 1
ATOM 4773 C C . SER A 1 608 ? 9.890 -11.653 26.573 1.00 68.81 608 SER A C 1
ATOM 4775 O O . SER A 1 608 ? 10.384 -10.522 26.660 1.00 68.81 608 SER A O 1
ATOM 4777 N N . VAL A 1 609 ? 8.988 -11.994 25.647 1.00 71.94 609 VAL A N 1
ATOM 4778 C CA . VAL A 1 609 ? 8.552 -11.200 24.488 1.00 71.94 609 VAL A CA 1
ATOM 4779 C C . VAL A 1 609 ? 7.018 -11.130 24.389 1.00 71.94 609 VAL A C 1
ATOM 4781 O O . VAL A 1 609 ? 6.320 -11.955 24.986 1.00 71.94 609 VAL A O 1
ATOM 4784 N N . THR A 1 610 ? 6.492 -10.135 23.671 1.00 70.94 610 THR A N 1
ATOM 4785 C CA . THR A 1 610 ? 5.070 -10.020 23.300 1.00 70.94 610 THR A CA 1
ATOM 4786 C C . THR A 1 610 ? 4.666 -11.153 22.341 1.00 70.94 610 THR A C 1
ATOM 4788 O O . THR A 1 610 ? 5.553 -11.822 21.803 1.00 70.94 610 THR A O 1
ATOM 4791 N N . PRO A 1 611 ? 3.360 -11.400 22.097 1.00 65.75 611 PRO A N 1
ATOM 4792 C CA . PRO A 1 611 ? 2.916 -12.354 21.071 1.00 65.75 611 PRO A CA 1
ATOM 4793 C C . PRO A 1 611 ? 3.532 -12.109 19.682 1.00 65.75 611 PRO A C 1
ATOM 4795 O O . PRO A 1 611 ? 3.708 -13.045 18.913 1.00 65.75 611 PRO A O 1
ATOM 4798 N N . GLU A 1 612 ? 3.924 -10.867 19.400 1.00 58.84 612 GLU A N 1
ATOM 4799 C CA . GLU A 1 612 ? 4.550 -10.398 18.159 1.00 58.84 612 GLU A CA 1
ATOM 4800 C C . GLU A 1 612 ? 6.094 -10.447 18.200 1.00 58.84 612 GLU A C 1
ATOM 4802 O O . GLU A 1 612 ? 6.763 -9.897 17.330 1.00 58.84 612 GLU A O 1
ATOM 4807 N N . GLY A 1 613 ? 6.693 -11.066 19.224 1.00 70.19 613 GLY A N 1
ATOM 4808 C CA . GLY A 1 613 ? 8.145 -11.254 19.331 1.00 70.19 613 GLY A CA 1
ATOM 4809 C C . GLY A 1 613 ? 8.932 -10.048 19.860 1.00 70.19 613 GLY A C 1
ATOM 4810 O O . GLY A 1 613 ? 10.162 -10.095 19.907 1.00 70.19 613 GLY A O 1
ATOM 4811 N N . ILE A 1 614 ? 8.267 -8.981 20.318 1.00 68.25 614 ILE A N 1
ATOM 4812 C CA . ILE A 1 614 ? 8.933 -7.766 20.812 1.00 68.25 614 ILE A CA 1
ATOM 4813 C C . ILE A 1 614 ? 9.322 -7.938 22.290 1.00 68.25 614 ILE A C 1
ATOM 4815 O O . ILE A 1 614 ? 8.473 -8.273 23.115 1.00 68.25 614 ILE A O 1
ATOM 4819 N N . PRO A 1 615 ? 10.570 -7.668 22.708 1.00 75.69 615 PRO A N 1
ATOM 4820 C CA . PRO A 1 615 ? 10.938 -7.725 24.121 1.00 75.69 615 PRO A CA 1
ATOM 4821 C C . PRO A 1 615 ? 10.138 -6.738 24.985 1.00 75.69 615 PRO A C 1
ATOM 4823 O O . PRO A 1 615 ? 10.092 -5.538 24.707 1.00 75.69 615 PRO A O 1
ATOM 4826 N N . TYR A 1 616 ? 9.567 -7.212 26.099 1.00 82.19 616 TYR A N 1
ATOM 4827 C CA . TYR A 1 616 ? 8.868 -6.326 27.037 1.00 82.19 616 TYR A CA 1
ATOM 4828 C C . TYR A 1 616 ? 9.818 -5.277 27.630 1.00 82.19 616 TYR A C 1
ATOM 4830 O O . TYR A 1 616 ? 10.803 -5.625 28.291 1.00 82.19 616 TYR A O 1
ATOM 4838 N N . LYS A 1 617 ? 9.475 -3.991 27.486 1.00 87.25 617 LYS A N 1
ATOM 4839 C CA . LYS A 1 617 ? 10.190 -2.881 28.133 1.00 87.25 617 LYS A CA 1
ATOM 4840 C C . LYS A 1 617 ? 9.836 -2.789 29.618 1.00 87.25 617 LYS A C 1
ATOM 4842 O O . LYS A 1 617 ? 10.718 -2.696 30.470 1.00 87.25 617 LYS A O 1
ATOM 4847 N N . TYR A 1 618 ? 8.547 -2.873 29.944 1.00 87.31 618 TYR A N 1
ATOM 4848 C CA . TYR A 1 618 ? 8.043 -2.805 31.318 1.00 87.31 618 TYR A CA 1
ATOM 4849 C C . TYR A 1 618 ? 7.778 -4.218 31.851 1.00 87.31 618 TYR A C 1
ATOM 4851 O O . TYR A 1 618 ? 6.662 -4.741 31.810 1.00 87.31 618 TYR A O 1
ATOM 4859 N N . LYS A 1 619 ? 8.847 -4.865 32.336 1.00 83.19 619 LYS A N 1
ATOM 4860 C CA . LYS A 1 619 ? 8.802 -6.245 32.849 1.00 83.19 619 LYS A CA 1
ATOM 4861 C C . LYS A 1 619 ? 8.293 -6.326 34.287 1.00 83.19 619 LYS A C 1
ATOM 4863 O O . LYS A 1 619 ? 7.703 -7.321 34.682 1.00 83.19 619 LYS A O 1
ATOM 4868 N N . THR A 1 620 ? 8.513 -5.334 35.130 1.00 77.31 620 THR A N 1
ATOM 4869 C CA . THR A 1 620 ? 8.067 -5.367 36.532 1.00 77.31 620 THR A CA 1
ATOM 4870 C C . THR A 1 620 ? 7.415 -4.045 36.892 1.00 77.31 620 THR A C 1
ATOM 4872 O O . THR A 1 620 ? 7.686 -3.031 36.258 1.00 77.31 620 THR A O 1
ATOM 4875 N N . GLY A 1 621 ? 6.538 -4.063 37.896 1.00 84.81 621 GLY A N 1
ATOM 4876 C CA . GLY A 1 621 ? 5.831 -2.865 38.338 1.00 84.81 621 GLY A CA 1
ATOM 4877 C C . GLY A 1 621 ? 4.314 -2.963 38.236 1.00 84.81 621 GLY A C 1
ATOM 4878 O O . GLY A 1 621 ? 3.755 -4.052 38.099 1.00 84.81 621 GLY A O 1
ATOM 4879 N N . ILE A 1 622 ? 3.655 -1.816 38.379 1.00 88.56 622 ILE A N 1
ATOM 4880 C CA . ILE A 1 622 ? 2.213 -1.653 38.153 1.00 88.56 622 ILE A CA 1
ATOM 4881 C C . ILE A 1 622 ? 1.931 -1.403 36.665 1.00 88.56 622 ILE A C 1
ATOM 4883 O O . ILE A 1 622 ? 2.795 -0.903 35.952 1.00 88.56 622 ILE A O 1
ATOM 4887 N N . ALA A 1 623 ? 0.724 -1.733 36.204 1.00 88.44 623 ALA A N 1
ATOM 4888 C CA . ALA A 1 623 ? 0.343 -1.575 34.798 1.00 88.44 623 ALA A CA 1
ATOM 4889 C C . ALA A 1 623 ? 0.229 -0.105 34.357 1.00 88.44 623 ALA A C 1
ATOM 4891 O O . ALA A 1 623 ? 0.505 0.222 33.209 1.00 88.44 623 ALA A O 1
ATOM 4892 N N . THR A 1 624 ? -0.159 0.788 35.269 1.00 92.12 624 THR A N 1
ATOM 4893 C CA . THR A 1 624 ? -0.580 2.152 34.928 1.00 92.12 624 THR A CA 1
ATOM 4894 C C . THR A 1 624 ? -0.046 3.153 35.947 1.00 92.12 624 THR A C 1
ATOM 4896 O O . THR A 1 624 ? -0.234 2.970 37.152 1.00 92.12 624 THR A O 1
ATOM 4899 N N . LEU A 1 625 ? 0.565 4.242 35.478 1.00 94.19 625 LEU A N 1
ATOM 4900 C CA . LEU A 1 625 ? 0.793 5.441 36.283 1.00 94.19 625 LEU A CA 1
ATOM 4901 C C . LEU A 1 625 ? -0.514 6.240 36.315 1.00 94.19 625 LEU A C 1
ATOM 4903 O O . LEU A 1 625 ? -1.063 6.557 35.265 1.00 94.19 625 LEU A O 1
ATOM 4907 N N . ARG A 1 626 ? -1.036 6.536 37.506 1.00 93.12 626 ARG A N 1
ATOM 4908 C CA . ARG A 1 626 ? -2.340 7.190 37.677 1.00 93.12 626 ARG A CA 1
ATOM 4909 C C . ARG A 1 626 ? -2.244 8.410 38.581 1.00 93.12 626 ARG A C 1
ATOM 4911 O O . ARG A 1 626 ? -1.462 8.391 39.531 1.00 93.12 626 ARG A O 1
ATOM 4918 N N . SER A 1 627 ? -3.065 9.422 38.326 1.00 91.38 627 SER A N 1
ATOM 4919 C CA . SER A 1 627 ? -3.179 10.631 39.153 1.00 91.38 627 SER A CA 1
ATOM 4920 C C . SER A 1 627 ? -4.093 10.421 40.370 1.00 91.38 627 SER A C 1
ATOM 4922 O O . SER A 1 627 ? -5.024 11.184 40.621 1.00 91.38 627 SER A O 1
ATOM 4924 N N . SER A 1 628 ? -3.859 9.334 41.104 1.00 79.38 628 SER A N 1
ATOM 4925 C CA . SER A 1 628 ? -4.543 9.048 42.364 1.00 79.38 628 SER A CA 1
ATOM 4926 C C . SER A 1 628 ? -3.553 8.394 43.329 1.00 79.38 628 SER A C 1
ATOM 4928 O O . SER A 1 628 ? -3.040 7.306 43.035 1.00 79.38 628 SER A O 1
ATOM 4930 N N . SER A 1 629 ? -3.298 9.018 44.477 1.00 54.75 629 SER A N 1
ATOM 4931 C CA . SER A 1 629 ? -2.328 8.550 45.481 1.00 54.75 629 SER A CA 1
ATOM 4932 C C . SER A 1 629 ? -2.865 7.453 46.416 1.00 54.75 629 SER A C 1
ATOM 4934 O O . SER A 1 629 ? -2.128 6.924 47.250 1.00 54.75 629 SER A O 1
ATOM 4936 N N . HIS A 1 630 ? -4.129 7.047 46.268 1.00 57.81 630 HIS A N 1
ATOM 4937 C CA . HIS A 1 630 ? -4.789 6.133 47.198 1.00 57.81 630 HIS A CA 1
ATOM 4938 C C . HIS A 1 630 ? -4.274 4.685 47.087 1.00 57.81 630 HIS A C 1
ATOM 4940 O O . HIS A 1 630 ? -4.328 4.044 46.029 1.00 57.81 630 HIS A O 1
ATOM 4946 N N . ARG A 1 631 ? -3.834 4.130 48.222 1.00 44.75 631 ARG A N 1
ATOM 4947 C CA . ARG A 1 631 ? -3.854 2.687 48.494 1.00 44.75 631 ARG A CA 1
ATOM 4948 C C . ARG A 1 631 ? -4.801 2.450 49.658 1.00 44.75 631 ARG A C 1
ATOM 4950 O O . ARG A 1 631 ? -4.484 2.835 50.779 1.00 44.75 631 ARG A O 1
ATOM 4957 N N . VAL A 1 632 ? -5.896 1.740 49.420 1.00 41.00 632 VAL A N 1
ATOM 4958 C CA . VAL A 1 632 ? -6.631 1.104 50.513 1.00 41.00 632 VAL A CA 1
ATOM 4959 C C . VAL A 1 632 ? -5.751 -0.047 51.011 1.00 41.00 632 VAL A C 1
ATOM 4961 O O . VAL A 1 632 ? -5.445 -0.978 50.262 1.00 41.00 632 VAL A O 1
ATOM 4964 N N . LYS A 1 633 ? -5.246 0.036 52.248 1.00 38.03 633 LYS A N 1
ATOM 4965 C CA . LYS A 1 633 ? -4.687 -1.142 52.923 1.00 38.03 633 LYS A CA 1
ATOM 4966 C C . LYS A 1 633 ? -5.876 -2.017 53.309 1.00 38.03 633 LYS A C 1
ATOM 4968 O O . LYS A 1 633 ? -6.557 -1.737 54.284 1.00 38.03 633 LYS A O 1
ATOM 4973 N N . TYR A 1 634 ? -6.124 -3.043 52.505 1.00 39.25 634 TYR A N 1
ATOM 4974 C CA . TYR A 1 634 ? -7.136 -4.061 52.757 1.00 39.25 634 TYR A CA 1
ATOM 4975 C C . TYR A 1 634 ? -6.842 -4.768 54.093 1.00 39.25 634 TYR A C 1
ATOM 4977 O O . TYR A 1 634 ? -5.832 -5.463 54.214 1.00 39.25 634 TYR A O 1
ATOM 4985 N N . SER A 1 635 ? -7.693 -4.550 55.097 1.00 38.69 635 SER A N 1
ATOM 4986 C CA . SER A 1 635 ? -7.737 -5.315 56.346 1.00 38.69 635 SER A CA 1
ATOM 4987 C C . SER A 1 635 ? -9.118 -5.954 56.439 1.00 38.69 635 SER A C 1
ATOM 4989 O O . SER A 1 635 ? -10.122 -5.247 56.396 1.00 38.69 635 SER A O 1
ATOM 4991 N N . LEU A 1 636 ? -9.171 -7.283 56.535 1.00 43.72 636 LEU A N 1
ATOM 4992 C CA . LEU A 1 636 ? -10.416 -8.052 56.651 1.00 43.72 636 LEU A CA 1
ATOM 4993 C C . LEU A 1 636 ? -11.121 -7.861 58.011 1.00 43.72 636 LEU A C 1
ATOM 4995 O O . LEU A 1 636 ? -12.281 -8.241 58.137 1.00 43.72 636 LEU A O 1
ATOM 4999 N N . ASP A 1 637 ? -10.463 -7.239 58.998 1.00 39.09 637 ASP A N 1
ATOM 5000 C CA . ASP A 1 637 ? -10.845 -7.355 60.415 1.00 39.09 637 ASP A CA 1
ATOM 5001 C C . ASP A 1 637 ? -11.671 -6.192 60.999 1.00 39.09 637 ASP A C 1
ATOM 5003 O O . ASP A 1 637 ? -12.050 -6.239 62.168 1.00 39.09 637 ASP A O 1
ATOM 5007 N N . HIS A 1 638 ? -12.024 -5.159 60.225 1.00 41.03 638 HIS A N 1
ATOM 5008 C CA . HIS A 1 638 ? -12.814 -4.032 60.748 1.00 41.03 638 HIS A CA 1
ATOM 5009 C C . HIS A 1 638 ? -13.939 -3.604 59.798 1.00 41.03 638 HIS A C 1
ATOM 5011 O O . HIS A 1 638 ? -13.804 -2.648 59.040 1.00 41.03 638 HIS A O 1
ATOM 5017 N N . ARG A 1 639 ? -15.084 -4.294 59.869 1.00 42.59 639 ARG A N 1
ATOM 5018 C CA . ARG A 1 639 ? -16.356 -3.832 59.291 1.00 42.59 639 ARG A CA 1
ATOM 5019 C C . ARG A 1 639 ? -17.300 -3.386 60.406 1.00 42.59 639 ARG A C 1
ATOM 5021 O O . ARG A 1 639 ? -18.084 -4.181 60.909 1.00 42.59 639 ARG A O 1
ATOM 5028 N N . THR A 1 640 ? -17.256 -2.111 60.770 1.00 41.22 640 THR A N 1
ATOM 5029 C CA . THR A 1 640 ? -18.430 -1.427 61.327 1.00 41.22 640 THR A CA 1
ATOM 5030 C C . THR A 1 640 ? -18.885 -0.413 60.286 1.00 41.22 640 THR A C 1
ATOM 5032 O O . THR A 1 640 ? -18.172 0.536 59.957 1.00 41.22 640 THR A O 1
ATOM 5035 N N . VAL A 1 641 ? -20.030 -0.719 59.681 1.00 45.22 641 VAL A N 1
ATOM 5036 C CA . VAL A 1 641 ? -20.678 0.041 58.609 1.00 45.22 641 VAL A CA 1
ATOM 5037 C C . VAL A 1 641 ? -21.477 1.169 59.265 1.00 45.22 641 VAL A C 1
ATOM 5039 O O . VAL A 1 641 ? -22.253 0.898 60.177 1.00 45.22 641 VAL A O 1
ATOM 5042 N N . ASN A 1 642 ? -21.287 2.418 58.833 1.00 46.59 642 ASN A N 1
ATOM 5043 C CA . ASN A 1 642 ? -22.319 3.440 59.033 1.00 46.59 642 ASN A CA 1
ATOM 5044 C C . ASN A 1 642 ? -23.449 3.124 58.049 1.00 46.59 642 ASN A C 1
ATOM 5046 O O . ASN A 1 642 ? -23.149 2.882 56.879 1.00 46.59 642 ASN A O 1
ATOM 5050 N N . ASP A 1 643 ? -24.705 3.109 58.506 1.00 46.94 643 ASP A N 1
ATOM 5051 C CA . ASP A 1 643 ? -25.880 2.848 57.662 1.00 46.94 643 ASP A CA 1
ATOM 5052 C C . ASP A 1 643 ? -25.920 3.847 56.494 1.00 46.94 643 ASP A C 1
ATOM 5054 O O . ASP A 1 643 ? -26.340 4.994 56.639 1.00 46.94 643 ASP A O 1
ATOM 5058 N N . ALA A 1 644 ? -25.412 3.426 55.334 1.00 53.53 644 ALA A N 1
ATOM 5059 C CA . ALA A 1 644 ? -25.382 4.244 54.135 1.00 53.53 644 ALA A CA 1
ATOM 5060 C C . ALA A 1 644 ? -26.818 4.469 53.654 1.00 53.53 644 ALA A C 1
ATOM 5062 O O . ALA A 1 644 ? -27.568 3.514 53.462 1.00 53.53 644 ALA A O 1
ATOM 5063 N N . THR A 1 645 ? -27.188 5.725 53.411 1.00 60.47 645 THR A N 1
ATOM 5064 C CA . THR A 1 645 ? -28.500 6.076 52.838 1.00 60.47 645 THR A CA 1
ATOM 5065 C C . THR A 1 645 ? -28.549 5.918 51.314 1.00 60.47 645 THR A C 1
ATOM 5067 O O . THR A 1 645 ? -29.568 6.222 50.693 1.00 60.47 645 THR A O 1
ATOM 5070 N N . SER A 1 646 ? -27.459 5.443 50.698 1.00 69.56 646 SER A N 1
ATOM 5071 C CA . SER A 1 646 ? -27.372 5.279 49.251 1.00 69.56 646 SER A CA 1
ATOM 5072 C C . SER A 1 646 ? -28.241 4.129 48.756 1.00 69.56 646 SER A C 1
ATOM 5074 O O . SER A 1 646 ? -28.311 3.050 49.345 1.00 69.56 646 SER A O 1
ATOM 5076 N N . THR A 1 647 ? -28.923 4.375 47.644 1.00 81.62 647 THR A N 1
ATOM 5077 C CA . THR A 1 647 ? -29.796 3.406 46.984 1.00 81.62 647 THR A CA 1
ATOM 5078 C C . THR A 1 647 ? -29.302 3.161 45.566 1.00 81.62 647 THR A C 1
ATOM 5080 O O . THR A 1 647 ? -28.515 3.934 45.018 1.00 81.62 647 THR A O 1
ATOM 5083 N N . PHE A 1 648 ? -29.717 2.042 44.981 1.00 85.06 648 PHE A N 1
ATOM 5084 C CA . PHE A 1 648 ? -29.358 1.718 43.607 1.00 85.06 648 PHE A CA 1
ATOM 5085 C C . PHE A 1 648 ? -29.974 2.717 42.636 1.00 85.06 648 PHE A C 1
ATOM 5087 O O . PHE A 1 648 ? -31.167 3.020 42.722 1.00 85.06 648 PHE A O 1
ATOM 5094 N N . LEU A 1 649 ? -29.175 3.157 41.664 1.00 88.88 649 LEU A N 1
ATOM 5095 C CA . LEU A 1 649 ? -29.727 3.764 40.462 1.00 88.88 649 LEU A CA 1
ATOM 5096 C C . LEU A 1 649 ? -30.678 2.771 39.760 1.00 88.88 649 LEU A C 1
ATOM 5098 O O . LEU A 1 649 ? -30.460 1.556 39.821 1.00 88.88 649 LEU A O 1
ATOM 5102 N N . PRO A 1 650 ? -31.726 3.266 39.077 1.00 90.00 650 PRO A N 1
ATOM 5103 C CA . PRO A 1 650 ? -32.563 2.450 38.206 1.00 90.00 650 PRO A CA 1
ATOM 5104 C C . PRO A 1 650 ? -31.733 1.545 37.285 1.00 90.00 650 PRO A C 1
ATOM 5106 O O . PRO A 1 650 ? -30.775 2.008 36.670 1.00 90.00 650 PRO A O 1
ATOM 5109 N N . GLU A 1 651 ? -32.131 0.278 37.143 1.00 87.38 651 GLU A N 1
ATOM 5110 C CA . GLU A 1 651 ? -31.377 -0.743 36.394 1.00 87.38 651 GLU A CA 1
ATOM 5111 C C . GLU A 1 651 ? -31.037 -0.304 34.957 1.00 87.38 651 GLU A C 1
ATOM 5113 O O . GLU A 1 651 ? -29.927 -0.524 34.476 1.00 87.38 651 GLU A O 1
ATOM 5118 N N . GLU A 1 652 ? -31.953 0.406 34.295 1.00 88.00 652 GLU A N 1
ATOM 5119 C CA . GLU A 1 652 ? -31.754 0.960 32.949 1.00 88.00 652 GLU A CA 1
ATOM 5120 C C . GLU A 1 652 ? -30.636 2.020 32.870 1.00 88.00 652 GLU A C 1
ATOM 5122 O O . GLU A 1 652 ? -30.014 2.195 31.821 1.00 88.00 652 GLU A O 1
ATOM 5127 N N . LEU A 1 653 ? -30.340 2.722 33.969 1.00 88.88 653 LEU A N 1
ATOM 5128 C CA . LEU A 1 653 ? -29.230 3.680 34.042 1.00 88.88 653 LEU A CA 1
ATOM 5129 C C . LEU A 1 653 ? -27.885 3.003 34.292 1.00 88.88 653 LEU A C 1
ATOM 5131 O O . LEU A 1 653 ? -26.858 3.540 33.880 1.00 88.88 653 LEU A O 1
ATOM 5135 N N . CYS A 1 654 ? -27.896 1.830 34.924 1.00 89.94 654 CYS A N 1
ATOM 5136 C CA . CYS A 1 654 ? -26.696 1.050 35.212 1.00 89.94 654 CYS A CA 1
ATOM 5137 C C . CYS A 1 654 ? -26.108 0.366 33.968 1.00 89.94 654 CYS A C 1
ATOM 5139 O O . CYS A 1 654 ? -24.947 -0.048 33.994 1.00 89.94 654 CYS A O 1
ATOM 5141 N N . LYS A 1 655 ? -26.891 0.261 32.886 1.00 89.25 655 LYS A N 1
ATOM 5142 C CA . LYS A 1 655 ? -26.436 -0.264 31.594 1.00 89.25 655 LYS A CA 1
ATOM 5143 C C . LYS A 1 655 ? -25.397 0.654 30.956 1.00 89.25 655 LYS A C 1
ATOM 5145 O O . LYS A 1 655 ? -25.467 1.882 31.076 1.00 89.25 655 LYS A O 1
ATOM 5150 N N . GLU A 1 656 ? -24.468 0.026 30.241 1.00 92.44 656 GLU A N 1
ATOM 5151 C CA . GLU A 1 656 ? -23.446 0.707 29.453 1.00 92.44 656 GLU A CA 1
ATOM 5152 C C . GLU A 1 656 ? -24.072 1.686 28.460 1.00 92.44 656 GLU A C 1
ATOM 5154 O O . GLU A 1 656 ? -25.058 1.378 27.786 1.00 92.44 656 GLU A O 1
ATOM 5159 N N . TYR A 1 657 ? -23.496 2.881 28.374 1.00 92.25 657 TYR A N 1
ATOM 5160 C CA . TYR A 1 657 ? -23.962 3.906 27.452 1.00 92.25 657 TYR A CA 1
ATOM 5161 C C . TYR A 1 657 ? -22.806 4.793 27.000 1.00 92.25 657 TYR A C 1
ATOM 5163 O O . TYR A 1 657 ? -22.097 5.344 27.844 1.00 92.25 657 TYR A O 1
ATOM 5171 N N . SER A 1 658 ? -22.648 4.959 25.686 1.00 92.38 658 SER A N 1
ATOM 5172 C CA . SER A 1 658 ? -21.639 5.830 25.074 1.00 92.38 658 SER A CA 1
ATOM 5173 C C . SER A 1 658 ? -22.247 7.170 24.665 1.00 92.38 658 SER A C 1
ATOM 5175 O O . SER A 1 658 ? -23.326 7.218 24.074 1.00 92.38 658 SER A O 1
ATOM 5177 N N . LEU A 1 659 ? -21.548 8.259 24.972 1.00 92.56 659 LEU A N 1
ATOM 5178 C CA . LEU A 1 659 ? -21.917 9.620 24.599 1.00 92.56 659 LEU A CA 1
ATOM 5179 C C . LEU A 1 659 ? -20.779 10.269 23.809 1.00 92.56 659 LEU A C 1
ATOM 5181 O O . LEU A 1 659 ? -19.670 10.409 24.323 1.00 92.56 659 LEU A O 1
ATOM 5185 N N . SER A 1 660 ? -21.061 10.717 22.589 1.00 90.94 660 SER A N 1
ATOM 5186 C CA . SER A 1 660 ? -20.106 11.473 21.775 1.00 90.94 660 SER A CA 1
ATOM 5187 C C . SER A 1 660 ? -20.068 12.952 22.177 1.00 90.94 660 SER A C 1
ATOM 5189 O O . SER A 1 660 ? -21.079 13.524 22.590 1.00 90.94 660 SER A O 1
ATOM 5191 N N . TYR A 1 661 ? -18.910 13.595 22.033 1.00 89.75 661 TYR A N 1
ATOM 5192 C CA . TYR A 1 661 ? -18.735 15.027 22.276 1.00 89.75 661 TYR A CA 1
ATOM 5193 C C . TYR A 1 661 ? -17.835 15.677 21.219 1.00 89.75 661 TYR A C 1
ATOM 5195 O O . TYR A 1 661 ? -16.945 15.043 20.657 1.00 89.75 661 TYR A O 1
ATOM 5203 N N . ALA A 1 662 ? -18.048 16.971 20.967 1.00 86.38 662 ALA A N 1
ATOM 5204 C CA . ALA A 1 662 ? -17.270 17.734 19.991 1.00 86.38 662 ALA A CA 1
ATOM 5205 C C . ALA A 1 662 ? -15.841 17.986 20.499 1.00 86.38 662 ALA A C 1
ATOM 5207 O O . ALA A 1 662 ? -15.625 18.793 21.414 1.00 86.38 662 ALA A O 1
ATOM 5208 N N . MET A 1 663 ? -14.862 17.298 19.914 1.00 85.50 663 MET A N 1
ATOM 5209 C CA . MET A 1 663 ? -13.457 17.385 20.321 1.00 85.50 663 MET A CA 1
ATOM 5210 C C . MET A 1 663 ? -12.853 18.771 20.072 1.00 85.50 663 MET A C 1
ATOM 5212 O O . MET A 1 663 ? -11.977 19.188 20.823 1.00 85.50 663 MET A O 1
ATOM 5216 N N . GLU A 1 664 ? -13.358 19.521 19.091 1.00 84.12 664 GLU A N 1
ATOM 5217 C CA . GLU A 1 664 ? -12.911 20.888 18.795 1.00 84.12 664 GLU A CA 1
ATOM 5218 C C . GLU A 1 664 ? -13.281 21.855 19.928 1.00 84.12 664 GLU A C 1
ATOM 5220 O O . GLU A 1 664 ? -12.585 22.839 20.180 1.00 84.12 664 GLU A O 1
ATOM 5225 N N . LYS A 1 665 ? -14.383 21.571 20.635 1.00 89.25 665 LYS A N 1
ATOM 5226 C CA . LYS A 1 665 ? -14.859 22.366 21.774 1.00 89.25 665 LYS A CA 1
ATOM 5227 C C . LYS A 1 665 ? -14.253 21.898 23.100 1.00 89.25 665 LYS A C 1
ATOM 5229 O O . LYS A 1 665 ? -14.018 22.723 23.993 1.00 89.25 665 LYS A O 1
ATOM 5234 N N . TYR A 1 666 ? -14.009 20.592 23.230 1.00 93.00 666 TYR A N 1
ATOM 5235 C CA . TYR A 1 666 ? -13.458 19.967 24.433 1.00 93.00 666 TYR A CA 1
ATOM 5236 C C . TYR A 1 666 ? -12.153 19.212 24.141 1.00 93.00 666 TYR A C 1
ATOM 5238 O O . TYR A 1 666 ? -12.081 17.987 24.250 1.00 93.00 666 TYR A O 1
ATOM 5246 N N . ASP A 1 667 ? -11.106 19.956 23.776 1.00 91.62 667 ASP A N 1
ATOM 5247 C CA . ASP A 1 667 ? -9.809 19.385 23.401 1.00 91.62 667 ASP A CA 1
ATOM 5248 C C . ASP A 1 667 ? -8.995 18.927 24.624 1.00 91.62 667 ASP A C 1
ATOM 5250 O O . ASP A 1 667 ? -8.089 19.603 25.129 1.00 91.62 667 ASP A O 1
ATOM 5254 N N . PHE A 1 668 ? -9.337 17.740 25.124 1.00 94.62 668 PHE A N 1
ATOM 5255 C CA . PHE A 1 668 ? -8.575 17.072 26.175 1.00 94.62 668 PHE A CA 1
ATOM 5256 C C . PHE A 1 668 ? -7.194 16.614 25.700 1.00 94.62 668 PHE A C 1
ATOM 5258 O O . PHE A 1 668 ? -6.289 16.498 26.526 1.00 94.62 668 PHE A O 1
ATOM 5265 N N . HIS A 1 669 ? -7.006 16.363 24.400 1.00 91.19 669 HIS A N 1
ATOM 5266 C CA . HIS A 1 669 ? -5.733 15.871 23.881 1.00 91.19 669 HIS A CA 1
ATOM 5267 C C . HIS A 1 669 ? -4.646 16.926 24.070 1.00 91.19 669 HIS A C 1
ATOM 5269 O O . HIS A 1 669 ? -3.667 16.688 24.781 1.00 91.19 669 HIS A O 1
ATOM 5275 N N . GLN A 1 670 ? -4.859 18.113 23.503 1.00 91.06 670 GLN A N 1
ATOM 5276 C CA . GLN A 1 670 ? -3.905 19.212 23.565 1.00 91.06 670 GLN A CA 1
ATOM 5277 C C . GLN A 1 670 ? -3.648 19.656 25.009 1.00 91.06 670 GLN A C 1
ATOM 5279 O O . GLN A 1 670 ? -2.501 19.892 25.391 1.00 91.06 670 GLN A O 1
ATOM 5284 N N . LYS A 1 671 ? -4.686 19.710 25.857 1.00 94.19 671 LYS A N 1
ATOM 5285 C CA . LYS A 1 671 ? -4.512 20.098 27.268 1.00 94.19 671 LYS A CA 1
ATOM 5286 C C . LYS A 1 671 ? -3.683 19.105 28.068 1.00 94.19 671 LYS A C 1
ATOM 5288 O O . LYS A 1 671 ? -2.848 19.524 28.865 1.00 94.19 671 LYS A O 1
ATOM 5293 N N . ILE A 1 672 ? -3.867 17.804 27.850 1.00 96.19 672 ILE A N 1
ATOM 5294 C CA . ILE A 1 672 ? -3.036 16.800 28.519 1.00 96.19 672 ILE A CA 1
ATOM 5295 C C . ILE A 1 672 ? -1.608 16.813 27.957 1.00 96.19 672 ILE A C 1
ATOM 5297 O O . ILE A 1 672 ? -0.672 16.623 28.731 1.00 96.19 672 ILE A O 1
ATOM 5301 N N . VAL A 1 673 ? -1.403 17.096 26.663 1.00 95.00 673 VAL A N 1
ATOM 5302 C CA . VAL A 1 673 ? -0.054 17.297 26.101 1.00 95.00 673 VAL A CA 1
ATOM 5303 C C . VAL A 1 673 ? 0.668 18.437 26.821 1.00 95.00 673 VAL A C 1
ATOM 5305 O O . VAL A 1 673 ? 1.758 18.216 27.351 1.00 95.00 673 VAL A O 1
ATOM 5308 N N . GLU A 1 674 ? 0.042 19.613 26.924 1.00 94.25 674 GLU A N 1
ATOM 5309 C CA . GLU A 1 674 ? 0.592 20.777 27.638 1.00 94.25 674 GLU A CA 1
ATOM 5310 C C . GLU A 1 674 ? 0.919 20.443 29.108 1.00 94.25 674 GLU A C 1
ATOM 5312 O O . GLU A 1 674 ? 2.017 20.735 29.596 1.00 94.25 674 GLU A O 1
ATOM 5317 N N . LEU A 1 675 ? -0.005 19.772 29.808 1.00 95.69 675 LEU A N 1
ATOM 5318 C CA . LEU A 1 675 ? 0.173 19.366 31.204 1.00 95.69 675 LEU A CA 1
ATOM 5319 C C . LEU A 1 675 ? 1.366 18.417 31.363 1.00 95.69 675 LEU A C 1
ATOM 5321 O O . LEU A 1 675 ? 2.216 18.628 32.236 1.00 95.69 675 LEU A O 1
ATOM 5325 N N . LEU A 1 676 ? 1.465 17.390 30.515 1.00 96.25 676 LEU A N 1
ATOM 5326 C CA . LEU A 1 676 ? 2.536 16.395 30.570 1.00 96.25 676 LEU A CA 1
ATOM 5327 C C . LEU A 1 676 ? 3.897 16.970 30.165 1.00 96.25 676 LEU A C 1
ATOM 5329 O O . LEU A 1 676 ? 4.902 16.585 30.759 1.00 96.25 676 LEU A O 1
ATOM 5333 N N . GLN A 1 677 ? 3.951 17.921 29.229 1.00 94.44 677 GLN A N 1
ATOM 5334 C CA . GLN A 1 677 ? 5.185 18.646 28.899 1.00 94.44 677 GLN A CA 1
ATOM 5335 C C . GLN A 1 677 ? 5.714 19.468 30.084 1.00 94.44 677 GLN A C 1
ATOM 5337 O O . GLN A 1 677 ? 6.923 19.647 30.214 1.00 94.44 677 GLN A O 1
ATOM 5342 N N . SER A 1 678 ? 4.830 19.933 30.976 1.00 93.50 678 SER A N 1
ATOM 5343 C CA . SER A 1 678 ? 5.209 20.648 32.205 1.00 93.50 678 SER A CA 1
ATOM 5344 C C . SER A 1 678 ? 5.648 19.731 33.361 1.00 93.50 678 SER A C 1
ATOM 5346 O O . SER A 1 678 ? 6.063 20.215 34.424 1.00 93.50 678 SER A O 1
ATOM 5348 N N . CYS A 1 679 ? 5.498 18.413 33.206 1.00 94.50 679 CYS A N 1
ATOM 5349 C CA . CYS A 1 679 ? 5.849 17.434 34.227 1.00 94.50 679 CYS A CA 1
ATOM 5350 C C . CYS A 1 679 ? 7.339 17.076 34.175 1.00 94.50 679 CYS A C 1
ATOM 5352 O O . CYS A 1 679 ? 7.999 17.195 33.149 1.00 94.50 679 CYS A O 1
ATOM 5354 N N . SER A 1 680 ? 7.876 16.589 35.297 1.00 94.75 680 SER A N 1
ATOM 5355 C CA . SER A 1 680 ? 9.257 16.096 35.355 1.00 94.75 680 SER A CA 1
ATOM 5356 C C . SER A 1 680 ? 9.468 14.902 34.402 1.00 94.75 680 SER A C 1
ATOM 5358 O O . SER A 1 680 ? 8.822 13.863 34.600 1.00 94.75 680 SER A O 1
ATOM 5360 N N . PRO A 1 681 ? 10.416 14.983 33.444 1.00 92.50 681 PRO A N 1
ATOM 5361 C CA . PRO A 1 681 ? 10.726 13.876 32.535 1.00 92.50 681 PRO A CA 1
ATOM 5362 C C . PRO A 1 681 ? 11.210 12.612 33.252 1.00 92.50 681 PRO A C 1
ATOM 5364 O O . PRO A 1 681 ? 10.859 11.499 32.868 1.00 92.50 681 PRO A O 1
ATOM 5367 N N . ASP A 1 682 ? 11.959 12.780 34.344 1.00 91.19 682 ASP A N 1
ATOM 5368 C CA . ASP A 1 682 ? 12.529 11.675 35.123 1.00 91.19 682 ASP A CA 1
ATOM 5369 C C . ASP A 1 682 ? 11.512 10.963 36.020 1.00 91.19 682 ASP A C 1
ATOM 5371 O O . ASP A 1 682 ? 11.751 9.831 36.458 1.00 91.19 682 ASP A O 1
ATOM 5375 N N . LEU A 1 683 ? 10.405 11.636 36.349 1.00 92.06 683 LEU A N 1
ATOM 5376 C CA . LEU A 1 683 ? 9.413 11.134 37.295 1.00 92.06 683 LEU A CA 1
ATOM 5377 C C . LEU A 1 683 ? 8.101 10.731 36.618 1.00 92.06 683 LEU A C 1
ATOM 5379 O O . LEU A 1 683 ? 7.539 9.703 36.987 1.00 92.06 683 LEU A O 1
ATOM 5383 N N . VAL A 1 684 ? 7.625 11.488 35.630 1.00 94.94 684 VAL A N 1
ATOM 5384 C CA . VAL A 1 684 ? 6.373 11.207 34.905 1.00 94.94 684 VAL A CA 1
ATOM 5385 C C . VAL A 1 684 ? 6.666 10.705 33.496 1.00 94.94 684 VAL A C 1
ATOM 5387 O O . VAL A 1 684 ? 6.144 9.657 33.115 1.00 94.94 684 VAL A O 1
ATOM 5390 N N . GLY A 1 685 ? 7.529 11.404 32.754 1.00 94.50 685 GLY A N 1
ATOM 5391 C CA . GLY A 1 685 ? 7.929 11.018 31.402 1.00 94.50 685 GLY A CA 1
ATOM 5392 C C . GLY A 1 685 ? 8.026 12.173 30.417 1.00 94.50 685 GLY A C 1
ATOM 5393 O O . GLY A 1 685 ? 7.829 13.331 30.774 1.00 94.50 685 GLY A O 1
ATOM 5394 N N . SER A 1 686 ? 8.327 11.839 29.167 1.00 94.00 686 SER A N 1
ATOM 5395 C CA . SER A 1 686 ? 8.465 12.795 28.065 1.00 94.00 686 SER A CA 1
ATOM 5396 C C . SER A 1 686 ? 7.908 12.233 26.757 1.00 94.00 686 SER A C 1
ATOM 5398 O O . SER A 1 686 ? 7.708 11.025 26.614 1.00 94.00 686 SER A O 1
ATOM 5400 N N . PHE A 1 687 ? 7.646 13.110 25.790 1.00 90.06 687 PHE A N 1
ATOM 5401 C CA . PHE A 1 687 ? 7.239 12.726 24.437 1.00 90.06 687 PHE A CA 1
ATOM 5402 C C . PHE A 1 687 ? 8.451 12.325 23.590 1.00 90.06 687 PHE A C 1
ATOM 5404 O O . PHE A 1 687 ? 9.522 12.919 23.716 1.00 90.06 687 PHE A O 1
ATOM 5411 N N . ARG A 1 688 ? 8.283 11.328 22.714 1.00 81.50 688 ARG A N 1
ATOM 5412 C CA . ARG A 1 688 ? 9.282 11.008 21.679 1.00 81.50 688 ARG A CA 1
ATOM 5413 C C . ARG A 1 688 ? 9.353 12.140 20.655 1.00 81.50 688 ARG A C 1
ATOM 5415 O O . ARG A 1 688 ? 8.312 12.641 20.235 1.00 81.50 688 ARG A O 1
ATOM 5422 N N . THR A 1 689 ? 10.560 12.478 20.213 1.00 61.41 689 THR A N 1
ATOM 5423 C CA . THR A 1 689 ? 10.766 13.329 19.038 1.00 61.41 689 THR A CA 1
ATOM 5424 C C . THR A 1 689 ? 10.412 12.524 17.792 1.00 61.41 689 THR A C 1
ATOM 5426 O O . THR A 1 689 ? 11.004 11.472 17.557 1.00 61.41 689 THR A O 1
ATOM 5429 N N . LEU A 1 690 ? 9.432 12.992 17.022 1.00 56.00 690 LEU A N 1
ATOM 5430 C CA . LEU A 1 690 ? 9.140 12.490 15.683 1.00 56.00 690 LEU A CA 1
ATOM 5431 C C . LEU A 1 690 ? 9.514 13.595 14.694 1.00 56.00 690 LEU A C 1
ATOM 5433 O O . LEU A 1 690 ? 9.050 14.728 14.843 1.00 56.00 690 LEU A O 1
ATOM 5437 N N . ASN A 1 691 ? 10.365 13.287 13.719 1.00 47.28 691 ASN A N 1
ATOM 5438 C CA . ASN A 1 691 ? 10.656 14.219 12.634 1.00 47.28 691 ASN A CA 1
ATOM 5439 C C . ASN A 1 691 ? 9.376 14.359 11.796 1.00 47.28 691 ASN A C 1
ATOM 5441 O O . ASN A 1 691 ? 8.820 13.354 11.353 1.00 47.28 691 ASN A O 1
ATOM 5445 N N . GLY A 1 692 ? 8.853 15.580 11.685 1.00 38.41 692 GLY A N 1
ATOM 5446 C CA . GLY A 1 692 ? 7.657 15.891 10.914 1.00 38.41 692 GLY A CA 1
ATOM 5447 C C . GLY A 1 692 ? 8.036 16.454 9.550 1.00 38.41 692 GLY A C 1
ATOM 5448 O O . GLY A 1 692 ? 8.960 17.252 9.456 1.00 38.41 692 GLY A O 1
ATOM 5449 N N . ASP A 1 693 ? 7.310 15.992 8.529 1.00 38.22 693 ASP A N 1
ATOM 5450 C CA . ASP A 1 693 ? 7.037 16.626 7.235 1.00 38.22 693 ASP A CA 1
ATOM 5451 C C . ASP A 1 693 ? 8.188 17.266 6.421 1.00 38.22 693 ASP A C 1
ATOM 5453 O O . ASP A 1 693 ? 9.225 17.716 6.894 1.00 38.22 693 ASP A O 1
ATOM 5457 N N . ALA A 1 694 ? 7.967 17.346 5.106 1.00 38.09 694 ALA A N 1
ATOM 5458 C CA . ALA A 1 694 ? 8.890 17.872 4.093 1.00 38.09 694 ALA A CA 1
ATOM 5459 C C . ALA A 1 694 ? 9.424 19.310 4.333 1.00 38.09 694 ALA A C 1
ATOM 5461 O O . ALA A 1 694 ? 10.233 19.805 3.549 1.00 38.09 694 ALA A O 1
ATOM 5462 N N . SER A 1 695 ? 8.966 19.977 5.397 1.00 39.78 695 SER A N 1
ATOM 5463 C CA . SER A 1 695 ? 9.317 21.330 5.829 1.00 39.78 695 SER A CA 1
ATOM 5464 C C . SER A 1 695 ? 10.422 21.389 6.902 1.00 39.78 695 SER A C 1
ATOM 5466 O O . SER A 1 695 ? 10.918 22.479 7.188 1.00 39.78 695 SER A O 1
ATOM 5468 N N . GLY A 1 696 ? 10.813 20.251 7.498 1.00 39.59 696 GLY A N 1
ATOM 5469 C CA . GLY A 1 696 ? 11.772 20.209 8.610 1.00 39.59 696 GLY A CA 1
ATOM 5470 C C . GLY A 1 696 ? 11.189 20.638 9.966 1.00 39.59 696 GLY A C 1
ATOM 5471 O O . GLY A 1 696 ? 11.941 21.030 10.859 1.00 39.59 696 GLY A O 1
ATOM 5472 N N . SER A 1 697 ? 9.863 20.592 10.134 1.00 41.62 697 SER A N 1
ATOM 5473 C CA . SER A 1 697 ? 9.193 20.920 11.398 1.00 41.62 697 SER A CA 1
ATOM 5474 C C . SER A 1 697 ? 9.121 19.697 12.318 1.00 41.62 697 SER A C 1
ATOM 5476 O O . SER A 1 697 ? 8.834 18.587 11.887 1.00 41.62 697 SER A O 1
ATOM 5478 N N . THR A 1 698 ? 9.374 19.844 13.618 1.00 52.78 698 THR A N 1
ATOM 5479 C CA . THR A 1 698 ? 9.160 18.733 14.558 1.00 52.78 698 THR A CA 1
ATOM 5480 C C . THR A 1 698 ? 7.661 18.472 14.699 1.00 52.78 698 THR A C 1
ATOM 5482 O O . THR A 1 698 ? 6.893 19.382 15.015 1.00 52.78 698 THR A O 1
ATOM 5485 N N . ALA A 1 699 ? 7.225 17.227 14.468 1.00 57.88 699 ALA A N 1
ATOM 5486 C CA . ALA A 1 699 ? 5.811 16.882 14.567 1.00 57.88 699 ALA A CA 1
ATOM 5487 C C . ALA A 1 699 ? 5.286 17.181 15.981 1.00 57.88 699 ALA A C 1
ATOM 5489 O O . ALA A 1 699 ? 5.957 16.904 16.983 1.00 57.88 699 ALA A O 1
ATOM 5490 N N . ALA A 1 700 ? 4.072 17.734 16.065 1.00 72.62 700 ALA A N 1
ATOM 5491 C CA . ALA A 1 700 ? 3.454 18.071 17.342 1.00 72.62 700 ALA A CA 1
ATOM 5492 C C . ALA A 1 700 ? 3.378 16.830 18.266 1.00 72.62 700 ALA A C 1
ATOM 5494 O O . ALA A 1 700 ? 3.045 15.733 17.799 1.00 72.62 700 ALA A O 1
ATOM 5495 N N . PRO A 1 701 ? 3.684 16.964 19.572 1.00 83.62 701 PRO A N 1
ATOM 5496 C CA . PRO A 1 701 ? 3.670 15.836 20.494 1.00 83.62 701 PRO A CA 1
ATOM 5497 C C . PRO A 1 701 ? 2.270 15.224 20.611 1.00 83.62 701 PRO A C 1
ATOM 5499 O O . PRO A 1 701 ? 1.296 15.929 20.854 1.00 83.62 701 PRO A O 1
ATOM 5502 N N . LYS A 1 702 ? 2.187 13.894 20.487 1.00 88.69 702 LYS A N 1
ATOM 5503 C CA . LYS A 1 702 ? 0.946 13.112 20.623 1.00 88.69 702 LYS A CA 1
ATOM 5504 C C . LYS A 1 702 ? 0.972 12.259 21.888 1.00 88.69 702 LYS A C 1
ATOM 5506 O O . LYS A 1 702 ? 2.006 11.680 22.225 1.00 88.69 702 LYS A O 1
ATOM 5511 N N . LEU A 1 703 ? -0.168 12.144 22.576 1.00 93.06 703 LEU A N 1
ATOM 5512 C CA . LEU A 1 703 ? -0.311 11.405 23.848 1.00 93.06 703 LEU A CA 1
ATOM 5513 C C . LEU A 1 703 ? 0.194 9.953 23.808 1.00 93.06 703 LEU A C 1
ATOM 5515 O O . LEU A 1 703 ? 0.791 9.466 24.767 1.00 93.06 703 LEU A O 1
ATOM 5519 N N . ASP A 1 704 ? 0.005 9.265 22.690 1.00 91.25 704 ASP A N 1
ATOM 5520 C CA . ASP A 1 704 ? 0.433 7.878 22.491 1.00 91.25 704 ASP A CA 1
ATOM 5521 C C . ASP A 1 704 ? 1.955 7.702 22.330 1.00 91.25 704 ASP A C 1
ATOM 5523 O O . ASP A 1 704 ? 2.478 6.604 22.544 1.00 91.25 704 ASP A O 1
ATOM 5527 N N . ASN A 1 705 ? 2.677 8.788 22.047 1.00 88.88 705 ASN A N 1
ATOM 5528 C CA . ASN A 1 705 ? 4.138 8.840 21.971 1.00 88.88 705 ASN A CA 1
ATOM 5529 C C . ASN A 1 705 ? 4.796 9.167 23.316 1.00 88.88 705 ASN A C 1
ATOM 5531 O O . ASN A 1 705 ? 6.023 9.269 23.393 1.00 88.88 705 ASN A O 1
ATOM 5535 N N . PHE A 1 706 ? 4.012 9.358 24.377 1.00 94.38 706 PHE A N 1
ATOM 5536 C CA . PHE A 1 706 ? 4.546 9.628 25.704 1.00 94.38 706 PHE A CA 1
ATOM 5537 C C . PHE A 1 706 ? 5.270 8.399 26.264 1.00 94.38 706 PHE A C 1
ATOM 5539 O O . PHE A 1 706 ? 4.807 7.269 26.120 1.00 94.38 706 PHE A O 1
ATOM 5546 N N . VAL A 1 707 ? 6.408 8.589 26.925 1.00 92.00 707 VAL A N 1
ATOM 5547 C CA . VAL A 1 707 ? 7.233 7.512 27.479 1.00 92.00 707 VAL A CA 1
ATOM 5548 C C . VAL A 1 707 ? 7.356 7.683 28.981 1.00 92.00 707 VAL A C 1
ATOM 5550 O O . VAL A 1 707 ? 7.952 8.641 29.459 1.00 92.00 707 VAL A O 1
ATOM 5553 N N . VAL A 1 708 ? 6.855 6.699 29.728 1.00 94.75 708 VAL A N 1
ATOM 5554 C CA . VAL A 1 708 ? 6.955 6.676 31.193 1.00 94.75 708 VAL A CA 1
ATOM 5555 C C . VAL A 1 708 ? 8.298 6.063 31.621 1.00 94.75 708 VAL A C 1
ATOM 5557 O O . VAL A 1 708 ? 8.656 4.987 31.127 1.00 94.75 708 VAL A O 1
ATOM 5560 N N . PRO A 1 709 ? 9.053 6.657 32.557 1.00 93.81 709 PRO A N 1
ATOM 5561 C CA . PRO A 1 709 ? 10.269 6.050 33.083 1.00 93.81 709 PRO A CA 1
ATOM 5562 C C . PRO A 1 709 ? 9.958 4.735 33.808 1.00 93.81 709 PRO A C 1
ATOM 5564 O O . PRO A 1 709 ? 9.031 4.658 34.610 1.00 93.81 709 PRO A O 1
ATOM 5567 N N . ILE A 1 710 ? 10.765 3.688 33.591 1.00 90.31 710 ILE A N 1
ATOM 5568 C CA . ILE A 1 710 ? 10.539 2.360 34.204 1.00 90.31 710 ILE A CA 1
ATOM 5569 C C . ILE A 1 710 ? 10.435 2.467 35.733 1.00 90.31 710 ILE A C 1
ATOM 5571 O O . ILE A 1 710 ? 9.552 1.874 36.351 1.00 90.31 710 ILE A O 1
ATOM 5575 N N . LYS A 1 711 ? 11.302 3.282 36.351 1.00 91.25 711 LYS A N 1
ATOM 5576 C CA . LYS A 1 711 ? 11.315 3.491 37.806 1.00 91.25 711 LYS A CA 1
ATOM 5577 C C . LYS A 1 711 ? 9.983 4.040 38.324 1.00 91.25 711 LYS A C 1
ATOM 5579 O O . LYS A 1 711 ? 9.638 3.725 39.456 1.00 91.25 711 LYS A O 1
ATOM 5584 N N . SER A 1 712 ? 9.227 4.783 37.521 1.00 92.12 712 SER A N 1
ATOM 5585 C CA . SER A 1 712 ? 7.926 5.353 37.891 1.00 92.12 712 SER A CA 1
ATOM 5586 C C . SER A 1 712 ? 6.802 4.319 37.967 1.00 92.12 712 SER A C 1
ATOM 5588 O O . SER A 1 712 ? 5.756 4.608 38.534 1.00 92.12 712 SER A O 1
ATOM 5590 N N . LEU A 1 713 ? 7.021 3.103 37.450 1.00 90.50 713 LEU A N 1
ATOM 5591 C CA . LEU A 1 713 ? 6.098 1.967 37.575 1.00 90.50 713 LEU A CA 1
ATOM 5592 C C . LEU A 1 713 ? 6.605 0.872 38.524 1.00 90.50 713 LEU A C 1
ATOM 5594 O O . LEU A 1 713 ? 5.832 0.019 38.965 1.00 90.50 713 LEU A O 1
ATOM 5598 N N . THR A 1 714 ? 7.879 0.918 38.911 1.00 86.88 714 THR A N 1
ATOM 5599 C CA . THR A 1 714 ? 8.497 -0.032 39.842 1.00 86.88 714 THR A CA 1
ATOM 5600 C C . THR A 1 714 ? 8.197 0.307 41.311 1.00 86.88 714 THR A C 1
ATOM 5602 O O . THR A 1 714 ? 8.248 1.460 41.737 1.00 86.88 714 THR A O 1
ATOM 5605 N N . ARG A 1 715 ? 7.925 -0.713 42.136 1.00 80.38 715 ARG A N 1
ATOM 5606 C CA . ARG A 1 715 ? 7.648 -0.535 43.576 1.00 80.38 715 ARG A CA 1
ATOM 5607 C C . ARG A 1 715 ? 8.906 -0.133 44.357 1.00 80.38 715 ARG A C 1
ATOM 5609 O O . ARG A 1 715 ? 10.015 -0.545 44.010 1.00 80.38 715 ARG A O 1
ATOM 5616 N N . LYS A 1 716 ? 8.733 0.571 45.483 1.00 76.44 716 LYS A N 1
ATOM 5617 C CA . LYS A 1 716 ? 9.833 0.992 46.377 1.00 76.44 716 LYS A CA 1
ATOM 5618 C C . LYS A 1 716 ? 10.754 -0.154 46.824 1.00 76.44 716 LYS A C 1
ATOM 5620 O O . LYS A 1 716 ? 11.966 0.032 46.878 1.00 76.44 716 LYS A O 1
ATOM 5625 N N . CYS A 1 717 ? 10.216 -1.354 47.068 1.00 72.81 717 CYS A N 1
ATOM 5626 C CA . CYS A 1 717 ? 11.010 -2.543 47.426 1.00 72.81 717 CYS A CA 1
ATOM 5627 C C . CYS A 1 717 ? 12.032 -2.960 46.349 1.00 72.81 717 CYS A C 1
ATOM 5629 O O . CYS A 1 717 ? 12.999 -3.644 46.658 1.00 72.81 717 CYS A O 1
ATOM 5631 N N . GLN A 1 718 ? 11.850 -2.513 45.105 1.00 74.25 718 GLN A N 1
ATOM 5632 C CA . GLN A 1 718 ? 12.752 -2.728 43.970 1.00 74.25 718 GLN A CA 1
ATOM 5633 C C . GLN A 1 718 ? 13.469 -1.427 43.556 1.00 74.25 718 GLN A C 1
ATOM 5635 O O . GLN A 1 718 ? 13.823 -1.254 42.392 1.00 74.25 718 GLN A O 1
ATOM 5640 N N . LYS A 1 719 ? 13.657 -0.484 44.494 1.00 77.12 719 LYS A N 1
ATOM 5641 C CA . LYS A 1 719 ? 14.237 0.855 44.253 1.00 77.12 719 LYS A CA 1
ATOM 5642 C C . LYS A 1 719 ? 13.458 1.707 43.231 1.00 77.12 719 LYS A C 1
ATOM 5644 O O . LYS A 1 719 ? 14.028 2.596 42.598 1.00 77.12 719 LYS A O 1
ATOM 5649 N N . GLY A 1 720 ? 12.167 1.436 43.047 1.00 80.50 720 GLY A N 1
ATOM 5650 C CA . GLY A 1 720 ? 11.297 2.237 42.190 1.00 80.50 720 GLY A CA 1
ATOM 5651 C C . GLY A 1 720 ? 10.692 3.462 42.888 1.00 80.50 720 GLY A C 1
ATOM 5652 O O . GLY A 1 720 ? 10.862 3.657 44.092 1.00 80.50 720 GLY A O 1
ATOM 5653 N N . LYS A 1 721 ? 10.007 4.300 42.107 1.00 86.75 721 LYS A N 1
ATOM 5654 C CA . LYS A 1 721 ? 9.472 5.625 42.462 1.00 86.75 721 LYS A CA 1
ATOM 5655 C C . LYS A 1 721 ? 7.954 5.751 42.227 1.00 86.75 721 LYS A C 1
ATOM 5657 O O . LYS A 1 721 ? 7.469 6.872 42.118 1.00 86.75 721 LYS A O 1
ATOM 5662 N N . VAL A 1 722 ? 7.205 4.644 42.157 1.00 88.12 722 VAL A N 1
ATOM 5663 C CA . VAL A 1 722 ? 5.743 4.646 41.905 1.00 88.12 722 VAL A CA 1
ATOM 5664 C C . VAL A 1 722 ? 4.985 5.634 42.775 1.00 88.12 722 VAL A C 1
ATOM 5666 O O . VAL A 1 722 ? 4.256 6.467 42.251 1.00 88.12 722 VAL A O 1
ATOM 5669 N N . GLU A 1 723 ? 5.159 5.556 44.093 1.00 87.75 723 GLU A N 1
ATOM 5670 C CA . GLU A 1 723 ? 4.385 6.375 45.024 1.00 87.75 723 GLU A CA 1
ATOM 5671 C C . GLU A 1 723 ? 4.687 7.873 44.838 1.00 87.75 723 GLU A C 1
ATOM 5673 O O . GLU A 1 723 ? 3.773 8.692 44.818 1.00 87.75 723 GLU A O 1
ATOM 5678 N N . ALA A 1 724 ? 5.958 8.224 44.610 1.00 88.94 724 ALA A N 1
ATOM 5679 C CA . ALA A 1 724 ? 6.366 9.601 44.336 1.00 88.94 724 ALA A CA 1
ATOM 5680 C C . ALA A 1 724 ? 5.833 10.108 42.985 1.00 88.94 724 ALA A C 1
ATOM 5682 O O . ALA A 1 724 ? 5.396 11.251 42.892 1.00 88.94 724 ALA A O 1
ATOM 5683 N N . ALA A 1 725 ? 5.843 9.264 41.948 1.00 92.31 725 ALA A N 1
ATOM 5684 C CA . ALA A 1 725 ? 5.337 9.618 40.624 1.00 92.31 725 ALA A CA 1
ATOM 5685 C C . ALA A 1 725 ? 3.811 9.793 40.608 1.00 92.31 725 ALA A C 1
ATOM 5687 O O . ALA A 1 725 ? 3.318 10.749 40.013 1.00 92.31 725 ALA A O 1
ATOM 5688 N N . GLN A 1 726 ? 3.063 8.914 41.287 1.00 92.44 726 GLN A N 1
ATOM 5689 C CA . GLN A 1 726 ? 1.606 9.033 41.417 1.00 92.44 726 GLN A CA 1
ATOM 5690 C C . GLN A 1 726 ? 1.211 10.277 42.213 1.00 92.44 726 GLN A C 1
ATOM 5692 O O . GLN A 1 726 ? 0.311 10.995 41.783 1.00 92.44 726 GLN A O 1
ATOM 5697 N N . GLN A 1 727 ? 1.889 10.564 43.332 1.00 90.69 727 GLN A N 1
ATOM 5698 C CA . GLN A 1 727 ? 1.630 11.778 44.110 1.00 90.69 727 GLN A CA 1
ATOM 5699 C C . GLN A 1 727 ? 1.895 13.033 43.270 1.00 90.69 727 GLN A C 1
ATOM 5701 O O . GLN A 1 727 ? 1.002 13.857 43.117 1.00 90.69 727 GLN A O 1
ATOM 5706 N N . TYR A 1 728 ? 3.066 13.120 42.631 1.00 94.19 728 TYR A N 1
ATOM 5707 C CA . TYR A 1 728 ? 3.430 14.262 41.789 1.00 94.19 728 TYR A CA 1
ATOM 5708 C C . TYR A 1 728 ? 2.433 14.496 40.645 1.00 94.19 728 TYR A C 1
ATOM 5710 O O . TYR A 1 728 ? 2.025 15.628 40.398 1.00 94.19 728 TYR A O 1
ATOM 5718 N N . LEU A 1 729 ? 2.020 13.430 39.948 1.00 94.31 729 LEU A N 1
ATOM 5719 C CA . LEU A 1 729 ? 1.030 13.535 38.876 1.00 94.31 729 LEU A CA 1
ATOM 5720 C C . LEU A 1 729 ? -0.346 13.963 39.414 1.00 94.31 729 LEU A C 1
ATOM 5722 O O . LEU A 1 729 ? -1.032 14.746 38.766 1.00 94.31 729 LEU A O 1
ATOM 5726 N N . SER A 1 730 ? -0.737 13.483 40.599 1.00 92.56 730 SER A N 1
ATOM 5727 C CA . SER A 1 730 ? -1.988 13.889 41.261 1.00 92.56 730 SER A CA 1
ATOM 5728 C C . SER A 1 730 ? -1.984 15.385 41.588 1.00 92.56 730 SER A C 1
ATOM 5730 O O . SER A 1 730 ? -2.933 16.084 41.241 1.00 92.56 730 SER A O 1
ATOM 5732 N N . ASP A 1 731 ? -0.891 15.888 42.169 1.00 92.12 731 ASP A N 1
ATOM 5733 C CA . ASP A 1 731 ? -0.733 17.303 42.529 1.00 92.12 731 ASP A CA 1
ATOM 5734 C C . ASP A 1 731 ? -0.731 18.207 41.285 1.00 92.12 731 ASP A C 1
ATOM 5736 O O . ASP A 1 731 ? -1.316 19.292 41.292 1.00 92.12 731 ASP A O 1
ATOM 5740 N N . LYS A 1 732 ? -0.121 17.748 40.182 1.00 94.00 732 LYS A N 1
ATOM 5741 C CA . LYS A 1 732 ? -0.121 18.463 38.896 1.00 94.00 732 LYS A CA 1
ATOM 5742 C C . LYS A 1 732 ? -1.514 18.602 38.298 1.00 94.00 732 LYS A C 1
ATOM 5744 O O . LYS A 1 732 ? -1.866 19.689 37.861 1.00 94.00 732 LYS A O 1
ATOM 5749 N N . ILE A 1 733 ? -2.316 17.541 38.312 1.00 93.31 733 ILE A N 1
ATOM 5750 C CA . ILE A 1 733 ? -3.695 17.616 37.811 1.00 93.31 733 ILE A CA 1
ATOM 5751 C C . ILE A 1 733 ? -4.573 18.464 38.730 1.00 93.31 733 ILE A C 1
ATOM 5753 O O . ILE A 1 733 ? -5.373 19.257 38.245 1.00 93.31 733 ILE A O 1
ATOM 5757 N N . ALA A 1 734 ? -4.415 18.329 40.048 1.00 91.25 734 ALA A N 1
ATOM 5758 C CA . ALA A 1 734 ? -5.202 19.089 41.014 1.00 91.25 734 ALA A CA 1
ATOM 5759 C C . ALA A 1 734 ? -4.924 20.603 40.979 1.00 91.25 734 ALA A C 1
ATOM 5761 O O . ALA A 1 734 ? -5.785 21.371 41.397 1.00 91.25 734 ALA A O 1
ATOM 5762 N N . SER A 1 735 ? -3.751 21.025 40.493 1.00 93.12 735 SER A N 1
ATOM 5763 C CA . SER A 1 735 ? -3.350 22.437 40.400 1.00 93.12 735 SER A CA 1
ATOM 5764 C C . SER A 1 735 ? -3.501 23.058 39.002 1.00 93.12 735 SER A C 1
ATOM 5766 O O . SER A 1 735 ? -3.289 24.262 38.850 1.00 93.12 735 SER A O 1
ATOM 5768 N N . ASP A 1 736 ? -3.873 22.283 37.977 1.00 95.50 736 ASP A N 1
ATOM 5769 C CA . ASP A 1 736 ? -4.039 22.792 36.611 1.00 95.50 736 ASP A CA 1
ATOM 5770 C C . ASP A 1 736 ? -5.458 23.341 36.382 1.00 95.50 736 ASP A C 1
ATOM 5772 O O . ASP A 1 736 ? -6.363 22.647 35.914 1.00 95.50 736 ASP A O 1
ATOM 5776 N N . GLU A 1 737 ? -5.656 24.624 36.688 1.00 94.81 737 GLU A N 1
ATOM 5777 C CA . GLU A 1 737 ? -6.956 25.293 36.528 1.00 94.81 737 GLU A CA 1
ATOM 5778 C C . GLU A 1 737 ? -7.459 25.322 35.075 1.00 94.81 737 GLU A C 1
ATOM 5780 O O . GLU A 1 737 ? -8.668 25.364 34.841 1.00 94.81 737 GLU A O 1
ATOM 5785 N N . LYS A 1 738 ? -6.567 25.271 34.074 1.00 94.69 738 LYS A N 1
ATOM 5786 C CA . LYS A 1 738 ? -6.981 25.270 32.661 1.00 94.69 738 LYS A CA 1
ATOM 5787 C C . LYS A 1 738 ? -7.589 23.926 32.285 1.00 94.69 738 LYS A C 1
ATOM 5789 O O . LYS A 1 738 ? -8.642 23.887 31.646 1.00 94.69 738 LYS A O 1
ATOM 5794 N N . PHE A 1 739 ? -6.936 22.836 32.680 1.00 96.56 739 PHE A N 1
ATOM 5795 C CA . PHE A 1 739 ? -7.453 21.487 32.494 1.00 96.56 739 PHE A CA 1
ATOM 5796 C C . PHE A 1 739 ? -8.743 21.274 33.292 1.00 96.56 739 PHE A C 1
ATOM 5798 O O . PHE A 1 739 ? -9.734 20.797 32.739 1.00 96.56 739 PHE A O 1
ATOM 5805 N N . LEU A 1 740 ? -8.770 21.678 34.564 1.00 96.56 740 LEU A N 1
ATOM 5806 C CA . LEU A 1 740 ? -9.958 21.512 35.397 1.00 96.56 740 LEU A CA 1
ATOM 5807 C C . LEU A 1 740 ? -11.133 22.360 34.899 1.00 96.56 740 LEU A C 1
ATOM 5809 O O . LEU A 1 740 ? -12.254 21.864 34.870 1.00 96.56 740 LEU A O 1
ATOM 5813 N N . GLY A 1 741 ? -10.890 23.583 34.420 1.00 96.94 741 GLY A N 1
ATOM 5814 C CA . GLY A 1 741 ? -11.923 24.409 33.792 1.00 96.94 741 GLY A CA 1
ATOM 5815 C C . GLY A 1 741 ? -12.473 23.816 32.487 1.00 96.94 741 GLY A C 1
ATOM 5816 O O . GLY A 1 741 ? -13.667 23.933 32.215 1.00 96.94 741 GLY A O 1
ATOM 5817 N N . LEU A 1 742 ? -11.636 23.146 31.682 1.00 97.44 742 LEU A N 1
ATOM 5818 C CA . LEU A 1 742 ? -12.094 22.378 30.516 1.00 97.44 742 LEU A CA 1
ATOM 5819 C C . LEU A 1 742 ? -12.986 21.204 30.941 1.00 97.44 742 LEU A C 1
ATOM 5821 O O . LEU A 1 742 ? -14.059 21.011 30.370 1.00 97.44 742 LEU A O 1
ATOM 5825 N N . PHE A 1 743 ? -12.540 20.443 31.941 1.00 97.81 743 PHE A N 1
ATOM 5826 C CA . PHE A 1 743 ? -13.262 19.292 32.473 1.00 97.81 743 PHE A CA 1
ATOM 5827 C C . PHE A 1 743 ? -14.617 19.685 33.076 1.00 97.81 743 PHE A C 1
ATOM 5829 O O . PHE A 1 743 ? -15.625 19.051 32.780 1.00 97.81 743 PHE A O 1
ATOM 5836 N N . ASP A 1 744 ? -14.659 20.771 33.849 1.00 97.62 744 ASP A N 1
ATOM 5837 C CA . ASP A 1 744 ? -15.886 21.289 34.454 1.00 97.62 744 ASP A CA 1
ATOM 5838 C C . ASP A 1 744 ? -16.916 21.680 33.381 1.00 97.62 744 ASP A C 1
ATOM 5840 O O . ASP A 1 744 ? -18.058 21.229 33.437 1.00 97.62 744 ASP A O 1
ATOM 5844 N N . ARG A 1 745 ? -16.503 22.426 32.344 1.00 97.31 745 ARG A N 1
ATOM 5845 C CA . ARG A 1 745 ? -17.391 22.766 31.217 1.00 97.31 745 ARG A CA 1
ATOM 5846 C C . ARG A 1 745 ? -17.885 21.533 30.472 1.00 97.31 745 ARG A C 1
ATOM 5848 O O . ARG A 1 745 ? -19.048 21.479 30.095 1.00 97.31 745 ARG A O 1
ATOM 5855 N N . PHE A 1 746 ? -17.018 20.548 30.242 1.00 97.69 746 PHE A N 1
ATOM 5856 C CA . PHE A 1 746 ? -17.415 19.296 29.599 1.00 97.69 746 PHE A CA 1
ATOM 5857 C C . PHE A 1 746 ? -18.504 18.572 30.401 1.00 97.69 746 PHE A C 1
ATOM 5859 O O . PHE A 1 746 ? -19.494 18.118 29.830 1.00 97.69 746 PHE A O 1
ATOM 5866 N N . LEU A 1 747 ? -18.379 18.505 31.728 1.00 97.56 747 LEU A N 1
ATOM 5867 C CA . LEU A 1 747 ? -19.409 17.875 32.547 1.00 97.56 747 LEU A CA 1
ATOM 5868 C C . LEU A 1 747 ? -20.705 18.680 32.585 1.00 97.56 747 LEU A C 1
ATOM 5870 O O . LEU A 1 747 ? -21.769 18.110 32.353 1.00 97.56 747 LEU A O 1
ATOM 5874 N N . GLU A 1 748 ? -20.627 19.981 32.853 1.00 96.94 748 GLU A N 1
ATOM 5875 C CA . GLU A 1 748 ? -21.805 20.841 33.003 1.00 96.94 748 GLU A CA 1
ATOM 5876 C C . GLU A 1 748 ? -22.585 21.015 31.689 1.00 96.94 748 GLU A C 1
ATOM 5878 O O . GLU A 1 748 ? -23.809 21.117 31.719 1.00 96.94 748 GLU A O 1
ATOM 5883 N N . GLU A 1 749 ? -21.908 21.004 30.536 1.00 96.50 749 GLU A N 1
ATOM 5884 C CA . GLU A 1 749 ? -22.538 21.235 29.229 1.00 96.50 749 GLU A CA 1
ATOM 5885 C C . GLU A 1 749 ? -22.881 19.945 28.464 1.00 96.50 749 GLU A C 1
ATOM 5887 O O . GLU A 1 749 ? -23.740 19.987 27.584 1.00 96.50 749 GLU A O 1
ATOM 5892 N N . VAL A 1 750 ? -22.230 18.810 28.762 1.00 96.06 750 VAL A N 1
ATOM 5893 C CA . VAL A 1 750 ? -22.387 17.559 27.990 1.00 96.06 750 VAL A CA 1
ATOM 5894 C C . VAL A 1 750 ? -22.862 16.406 28.868 1.00 96.06 750 VAL A C 1
ATOM 5896 O O . VAL A 1 750 ? -23.958 15.883 28.668 1.00 96.06 750 VAL A O 1
ATOM 5899 N N . VAL A 1 751 ? -22.063 16.008 29.861 1.00 96.75 751 VAL A N 1
ATOM 5900 C CA . VAL A 1 751 ? -22.315 14.768 30.617 1.00 96.75 751 VAL A CA 1
ATOM 5901 C C . VAL A 1 751 ? -23.529 14.886 31.535 1.00 96.75 751 VAL A C 1
ATOM 5903 O O . VAL A 1 751 ? -24.408 14.028 31.503 1.00 96.75 751 VAL A O 1
ATOM 5906 N N . LEU A 1 752 ? -23.600 15.937 32.354 1.00 96.56 752 LEU A N 1
ATOM 5907 C CA . LEU A 1 752 ? -24.664 16.102 33.345 1.00 96.56 752 LEU A CA 1
ATOM 5908 C C . LEU A 1 752 ? -26.036 16.381 32.705 1.00 96.56 752 LEU A C 1
ATOM 5910 O O . LEU A 1 752 ? -27.001 15.742 33.132 1.00 96.56 752 LEU A O 1
ATOM 5914 N N . PRO A 1 753 ? -26.170 17.235 31.666 1.00 95.19 753 PRO A N 1
ATOM 5915 C CA . PRO A 1 753 ? -27.442 17.398 30.961 1.00 95.19 753 PRO A CA 1
ATOM 5916 C C . PRO A 1 753 ? -27.939 16.090 30.340 1.00 95.19 753 PRO A C 1
ATOM 5918 O O . PRO A 1 753 ? -29.117 15.753 30.463 1.00 95.19 753 PRO A O 1
ATOM 5921 N N . HIS A 1 754 ? -27.036 15.310 29.738 1.00 94.12 754 HIS A N 1
ATOM 5922 C CA . HIS A 1 754 ? -27.386 14.009 29.180 1.00 94.12 754 HIS A CA 1
ATOM 5923 C C . HIS A 1 754 ? -27.804 13.011 30.272 1.00 94.12 754 HIS A C 1
ATOM 5925 O O . HIS A 1 754 ? -28.797 12.296 30.133 1.00 94.12 754 HIS A O 1
ATOM 5931 N N . PHE A 1 755 ? -27.096 12.992 31.403 1.00 94.25 755 PHE A N 1
ATOM 5932 C CA . PHE A 1 755 ? -27.448 12.126 32.525 1.00 94.25 755 PHE A CA 1
ATOM 5933 C C . PHE A 1 755 ? -28.807 12.514 33.138 1.00 94.25 755 PHE A C 1
ATOM 5935 O O . PHE A 1 755 ? -29.629 11.639 33.415 1.00 94.25 755 PHE A O 1
ATOM 5942 N N . LYS A 1 756 ? -29.108 13.817 33.251 1.00 94.00 756 LYS A N 1
ATOM 5943 C CA . LYS A 1 756 ? -30.438 14.323 33.633 1.00 94.00 756 LYS A CA 1
ATOM 5944 C C . LYS A 1 756 ? -31.525 13.837 32.671 1.00 94.00 756 LYS A C 1
ATOM 5946 O O . LYS A 1 756 ? -32.552 13.340 33.126 1.00 94.00 756 LYS A O 1
ATOM 5951 N N . GLN A 1 757 ? -31.287 13.900 31.362 1.00 92.75 757 GLN A N 1
ATOM 5952 C CA . GLN A 1 757 ? -32.234 13.401 30.362 1.00 92.75 757 GLN A CA 1
ATOM 5953 C C . GLN A 1 757 ? -32.499 11.894 30.517 1.00 92.75 757 GLN A C 1
ATOM 5955 O O . GLN A 1 757 ? -33.649 11.460 30.429 1.00 92.75 757 GLN A O 1
ATOM 5960 N N . ARG A 1 758 ? -31.461 11.093 30.799 1.00 93.56 758 ARG A N 1
ATOM 5961 C CA . ARG A 1 758 ? -31.617 9.654 31.071 1.00 93.56 758 ARG A CA 1
ATOM 5962 C C . ARG A 1 758 ? -32.410 9.389 32.357 1.00 93.56 758 ARG A C 1
ATOM 5964 O O . ARG A 1 758 ? -33.258 8.506 32.369 1.00 93.56 758 ARG A O 1
ATOM 5971 N N . LEU A 1 759 ? -32.186 10.159 33.425 1.00 92.12 759 LEU A N 1
ATOM 5972 C CA . LEU A 1 759 ? -32.981 10.063 34.661 1.00 92.12 759 LEU A CA 1
ATOM 5973 C C . LEU A 1 759 ? -34.468 10.358 34.404 1.00 92.12 759 LEU A C 1
ATOM 5975 O O . LEU A 1 759 ? -35.340 9.667 34.930 1.00 92.12 759 LEU A O 1
ATOM 5979 N N . GLN A 1 760 ? -34.759 11.349 33.561 1.00 92.50 760 GLN A N 1
ATOM 5980 C CA . GLN A 1 760 ? -36.126 11.704 33.181 1.00 92.50 760 GLN A CA 1
ATOM 5981 C C . GLN A 1 760 ? -36.789 10.631 32.308 1.00 92.50 760 GLN A C 1
ATOM 5983 O O . GLN A 1 760 ? -37.960 10.316 32.518 1.00 92.50 760 GLN A O 1
ATOM 5988 N N . SER A 1 761 ? -36.059 10.027 31.363 1.00 91.06 761 SER A N 1
ATOM 5989 C CA . SER A 1 761 ? -36.624 9.014 30.458 1.00 91.06 761 SER A CA 1
ATOM 5990 C C . SER A 1 761 ? -37.038 7.724 31.171 1.00 91.06 761 SER A C 1
ATOM 5992 O O . SER A 1 761 ? -37.999 7.083 30.752 1.00 91.06 761 SER A O 1
ATOM 5994 N N . VAL A 1 762 ? -36.367 7.373 32.273 1.00 92.38 762 VAL A N 1
ATOM 5995 C CA . VAL A 1 762 ? -36.716 6.212 33.114 1.00 92.38 762 VAL A CA 1
ATOM 5996 C C . VAL A 1 762 ? -37.705 6.556 34.237 1.00 92.38 762 VAL A C 1
ATOM 5998 O O . VAL A 1 762 ? -38.021 5.703 35.062 1.00 92.38 762 VAL A O 1
ATOM 6001 N N . GLY A 1 763 ? -38.193 7.801 34.294 1.00 89.62 763 GLY A N 1
ATOM 6002 C CA . GLY A 1 763 ? -39.147 8.260 35.307 1.00 89.62 763 GLY A CA 1
ATOM 6003 C C . GLY A 1 763 ? -38.556 8.466 36.707 1.00 89.62 763 GLY A C 1
ATOM 6004 O O . GLY A 1 763 ? -39.314 8.606 37.664 1.00 89.62 763 GLY A O 1
ATOM 6005 N N . ALA A 1 764 ? -37.226 8.502 36.841 1.00 87.88 764 ALA A N 1
ATOM 6006 C CA . ALA A 1 764 ? -36.537 8.734 38.114 1.00 87.88 764 ALA A CA 1
ATOM 6007 C C . ALA A 1 764 ? -36.442 10.223 38.498 1.00 87.88 764 ALA A C 1
ATOM 6009 O O . ALA A 1 764 ? -36.083 10.534 39.630 1.00 87.88 764 ALA A O 1
ATOM 6010 N N . ALA A 1 765 ? -36.773 11.134 37.579 1.00 88.75 765 ALA A N 1
ATOM 6011 C CA . ALA A 1 765 ? -36.896 12.568 37.831 1.00 88.75 765 ALA A CA 1
ATOM 6012 C C . ALA A 1 765 ? -37.987 13.186 36.947 1.00 88.75 765 ALA A C 1
ATOM 6014 O O . ALA A 1 765 ? -38.206 12.740 35.817 1.00 88.75 765 ALA A O 1
ATOM 6015 N N . LYS A 1 766 ? -38.669 14.229 37.430 1.00 86.94 766 LYS A N 1
ATOM 6016 C CA . LYS A 1 766 ? -39.684 14.935 36.627 1.00 86.94 766 LYS A CA 1
ATOM 6017 C C . LYS A 1 766 ? -39.028 15.883 35.600 1.00 86.94 766 LYS A C 1
ATOM 6019 O O . LYS A 1 766 ? -37.908 16.346 35.828 1.00 86.94 766 LYS A O 1
ATOM 6024 N N . PRO A 1 767 ? -39.712 16.225 34.486 1.00 81.31 767 PRO A N 1
ATOM 6025 C CA . PRO A 1 767 ? -39.172 17.123 33.456 1.00 81.31 767 PRO A CA 1
ATOM 6026 C C . PRO A 1 767 ? -38.667 18.479 33.982 1.00 81.31 767 PRO A C 1
ATOM 6028 O O . PRO A 1 767 ? -37.598 18.927 33.575 1.00 81.31 767 PRO A O 1
ATOM 6031 N N . ASP A 1 768 ? -39.383 19.076 34.939 1.00 84.50 768 ASP A N 1
ATOM 6032 C CA . ASP A 1 768 ? -39.065 20.397 35.511 1.00 84.50 768 ASP A CA 1
ATOM 6033 C C . ASP A 1 768 ? -38.323 20.323 36.860 1.00 84.50 768 ASP A C 1
ATOM 6035 O O . ASP A 1 768 ? -38.147 21.329 37.546 1.00 84.50 768 ASP A O 1
ATOM 6039 N N . GLU A 1 769 ? -37.913 19.128 37.291 1.00 86.88 769 GLU A N 1
ATOM 6040 C CA . GLU A 1 769 ? -37.245 18.935 38.577 1.00 86.88 769 GLU A CA 1
ATOM 6041 C C . GLU A 1 769 ? -35.751 19.259 38.481 1.00 86.88 769 GLU A C 1
ATOM 6043 O O . GLU A 1 769 ? -35.047 18.814 37.567 1.00 86.88 769 GLU A O 1
ATOM 6048 N N . ALA A 1 770 ? -35.266 20.051 39.439 1.00 90.12 770 ALA A N 1
ATOM 6049 C CA . ALA A 1 770 ? -33.845 20.327 39.582 1.00 90.12 770 ALA A CA 1
ATOM 6050 C C . ALA A 1 770 ? -33.145 19.112 40.207 1.00 90.12 770 ALA A C 1
ATOM 6052 O O . ALA A 1 770 ? -33.521 18.675 41.295 1.00 90.12 770 ALA A O 1
ATOM 6053 N N . ILE A 1 771 ? -32.109 18.589 39.549 1.00 93.12 771 ILE A N 1
ATOM 6054 C CA . ILE A 1 771 ? -31.346 17.426 40.020 1.00 93.12 771 ILE A CA 1
ATOM 6055 C C . ILE A 1 771 ? -29.961 17.889 40.444 1.00 93.12 771 ILE A C 1
ATOM 6057 O O . ILE A 1 771 ? -29.288 18.626 39.723 1.00 93.12 771 ILE A O 1
ATOM 6061 N N . THR A 1 772 ? -29.518 17.445 41.618 1.00 95.56 772 THR A N 1
ATOM 6062 C CA . THR A 1 772 ? -28.166 17.726 42.096 1.00 95.56 772 THR A CA 1
ATOM 6063 C C . THR A 1 772 ? -27.239 16.553 41.791 1.00 95.56 772 THR A C 1
ATOM 6065 O O . THR A 1 772 ? -27.496 15.421 42.192 1.00 95.56 772 THR A O 1
ATOM 6068 N N . PHE A 1 773 ? -26.123 16.844 41.133 1.00 96.19 773 PHE A N 1
ATOM 6069 C CA . PHE A 1 773 ? -25.053 15.905 40.826 1.00 96.19 773 PHE A CA 1
ATOM 6070 C C . PHE A 1 773 ? -23.801 16.201 41.659 1.00 96.19 773 PHE A C 1
ATOM 6072 O O . PHE A 1 773 ? -23.492 17.357 41.968 1.00 96.19 773 PHE A O 1
ATOM 6079 N N . TYR A 1 774 ? -23.062 15.143 41.985 1.00 95.12 774 TYR A N 1
ATOM 6080 C CA . TYR A 1 774 ? -21.786 15.181 42.695 1.00 95.12 774 TYR A CA 1
ATOM 6081 C C . TYR A 1 774 ? -20.733 14.469 41.850 1.00 95.12 774 TYR A C 1
ATOM 6083 O O . TYR A 1 774 ? -20.646 13.243 41.878 1.00 95.12 774 TYR A O 1
ATOM 6091 N N . TYR A 1 775 ? -19.940 15.215 41.084 1.00 95.06 775 TYR A N 1
ATOM 6092 C CA . TYR A 1 775 ? -18.921 14.612 40.224 1.00 95.06 775 TYR A CA 1
ATOM 6093 C C . TYR A 1 775 ? -17.524 14.684 40.837 1.00 95.06 775 TYR A C 1
ATOM 6095 O O . TYR A 1 775 ? -17.167 15.654 41.511 1.00 95.06 775 TYR A O 1
ATOM 6103 N N . GLN A 1 776 ? -16.721 13.652 40.586 1.00 93.38 776 GLN A N 1
ATOM 6104 C CA . GLN A 1 776 ? -15.320 13.571 40.989 1.00 93.38 776 GLN A CA 1
ATOM 6105 C C . GLN A 1 776 ? -14.490 14.665 40.295 1.00 93.38 776 GLN A C 1
ATOM 6107 O O . GLN A 1 776 ? -14.415 14.709 39.068 1.00 93.38 776 GLN A O 1
ATOM 6112 N N . ARG A 1 777 ? -13.811 15.507 41.083 1.00 92.38 777 ARG A N 1
ATOM 6113 C CA . ARG A 1 777 ? -12.897 16.555 40.604 1.00 92.38 777 ARG A CA 1
ATOM 6114 C C . ARG A 1 777 ? -11.690 16.644 41.545 1.00 92.38 777 ARG A C 1
ATOM 6116 O O . ARG A 1 777 ? -11.898 17.000 42.702 1.00 92.38 777 ARG A O 1
ATOM 6123 N N . PRO A 1 778 ? -10.448 16.391 41.098 1.00 94.06 778 PRO A N 1
ATOM 6124 C CA . PRO A 1 778 ? -10.035 16.150 39.714 1.00 94.06 778 PRO A CA 1
ATOM 6125 C C . PRO A 1 778 ? -10.420 14.753 39.182 1.00 94.06 778 PRO A C 1
ATOM 6127 O O . PRO A 1 778 ? -10.535 13.808 39.973 1.00 94.06 778 PRO A O 1
ATOM 6130 N N . PRO A 1 779 ? -10.573 14.591 37.851 1.00 95.44 779 PRO A N 1
ATOM 6131 C CA . PRO A 1 779 ? -10.654 13.269 37.238 1.00 95.44 779 PRO A CA 1
ATOM 6132 C C . PRO A 1 779 ? -9.323 12.524 37.398 1.00 95.44 779 PRO A C 1
ATOM 6134 O O . PRO A 1 779 ? -8.264 13.125 37.591 1.00 95.44 779 PRO A O 1
ATOM 6137 N N . THR A 1 780 ? -9.363 11.199 37.290 1.00 94.94 780 THR A N 1
ATOM 6138 C CA . THR A 1 780 ? -8.155 10.371 37.332 1.00 94.94 780 THR A CA 1
ATOM 6139 C C . THR A 1 780 ? -7.606 10.189 35.920 1.00 94.94 780 THR A C 1
ATOM 6141 O O . THR A 1 780 ? -8.264 9.619 35.061 1.00 94.94 780 THR A O 1
ATOM 6144 N N . LEU A 1 781 ? -6.388 10.662 35.662 1.00 96.75 781 LEU A N 1
ATOM 6145 C CA . LEU A 1 781 ? -5.629 10.359 34.451 1.00 96.75 781 LEU A CA 1
ATOM 6146 C C . LEU A 1 781 ? -4.897 9.033 34.629 1.00 96.75 781 LEU A C 1
ATOM 6148 O O . LEU A 1 781 ? -4.199 8.827 35.625 1.00 96.75 781 LEU A O 1
ATOM 6152 N N . ARG A 1 782 ? -5.012 8.152 33.636 1.00 96.44 782 ARG A N 1
ATOM 6153 C CA . ARG A 1 782 ? -4.355 6.842 33.596 1.00 96.44 782 ARG A CA 1
ATOM 6154 C C . ARG A 1 782 ? -3.419 6.746 32.409 1.00 96.44 782 ARG A C 1
ATOM 6156 O O . ARG A 1 782 ? -3.884 6.768 31.278 1.00 96.44 782 ARG A O 1
ATOM 6163 N N . ILE A 1 783 ? -2.129 6.565 32.678 1.00 97.25 783 ILE A N 1
ATOM 6164 C CA . ILE A 1 783 ? -1.052 6.434 31.693 1.00 97.25 783 ILE A CA 1
ATOM 6165 C C . ILE A 1 783 ? -0.498 5.005 31.748 1.00 97.25 783 ILE A C 1
ATOM 6167 O O . ILE A 1 783 ? 0.179 4.620 32.704 1.00 97.25 783 ILE A O 1
ATOM 6171 N N . GLN A 1 784 ? -0.795 4.201 30.733 1.00 96.06 784 GLN A N 1
ATOM 6172 C CA . GLN A 1 784 ? -0.384 2.802 30.630 1.00 96.06 784 GLN A CA 1
ATOM 6173 C C . GLN A 1 784 ? 0.600 2.628 29.467 1.00 96.06 784 GLN A C 1
ATOM 6175 O O . GLN A 1 784 ? 0.175 2.526 28.313 1.00 96.06 784 GLN A O 1
ATOM 6180 N N . PRO A 1 785 ? 1.916 2.603 29.730 1.00 95.00 785 PRO A N 1
ATOM 6181 C CA . PRO A 1 785 ? 2.907 2.489 28.671 1.00 95.00 785 PRO A CA 1
ATOM 6182 C C . PRO A 1 785 ? 3.030 1.047 28.164 1.00 95.00 785 PRO A C 1
ATOM 6184 O O . PRO A 1 785 ? 2.679 0.097 28.866 1.00 95.00 785 PRO A O 1
ATOM 6187 N N . GLY A 1 786 ? 3.580 0.893 26.963 1.00 89.38 786 GLY A N 1
ATOM 6188 C CA . GLY A 1 786 ? 3.909 -0.399 26.368 1.00 89.38 786 GLY A CA 1
ATOM 6189 C C . GLY A 1 786 ? 5.316 -0.415 25.743 1.00 89.38 786 GLY A C 1
ATOM 6190 O O . GLY A 1 786 ? 5.940 0.645 25.602 1.00 89.38 786 GLY A O 1
ATOM 6191 N N . PRO A 1 787 ? 5.874 -1.599 25.425 1.00 92.38 787 PRO A N 1
ATOM 61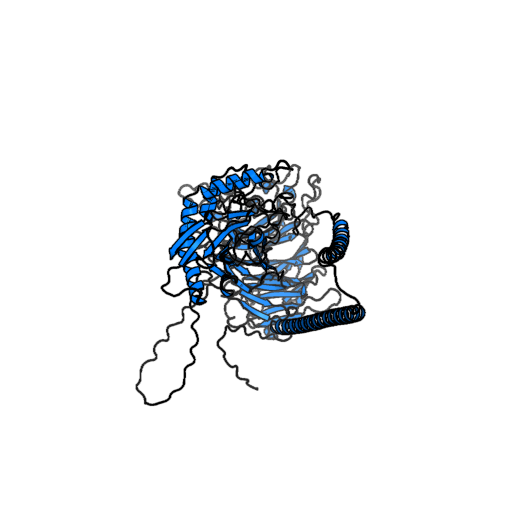92 C CA . PRO A 1 787 ? 5.320 -2.927 25.689 1.00 92.38 787 PRO A CA 1
ATOM 6193 C C . PRO A 1 787 ? 5.478 -3.326 27.162 1.00 92.38 787 PRO A C 1
ATOM 6195 O O . PRO A 1 787 ? 6.575 -3.263 27.733 1.00 92.38 787 PRO A O 1
ATOM 6198 N N . ALA A 1 788 ? 4.388 -3.757 27.785 1.00 88.69 788 ALA A N 1
ATOM 6199 C CA . ALA A 1 788 ? 4.268 -4.086 29.196 1.00 88.69 788 ALA A CA 1
ATOM 6200 C C . ALA A 1 788 ? 3.483 -5.388 29.388 1.00 88.69 788 ALA A C 1
ATOM 6202 O O . ALA A 1 788 ? 2.392 -5.552 28.849 1.00 88.69 788 ALA A O 1
ATOM 6203 N N . ARG A 1 789 ? 4.001 -6.283 30.237 1.00 84.31 789 ARG A N 1
ATOM 6204 C CA . ARG A 1 789 ? 3.292 -7.523 30.614 1.00 84.31 789 ARG A CA 1
ATOM 6205 C C . ARG A 1 789 ? 2.298 -7.336 31.764 1.00 84.31 789 ARG A C 1
ATOM 6207 O O . ARG A 1 789 ? 1.542 -8.242 32.097 1.00 84.31 789 ARG A O 1
ATOM 6214 N N . ALA A 1 790 ? 2.380 -6.201 32.457 1.00 84.44 790 ALA A N 1
ATOM 6215 C CA . ALA A 1 790 ? 1.514 -5.902 33.587 1.00 84.44 790 ALA A CA 1
ATOM 6216 C C . ALA A 1 790 ? 0.124 -5.486 33.085 1.00 84.44 790 ALA A C 1
ATOM 6218 O O . ALA A 1 790 ? 0.008 -4.685 32.161 1.00 84.44 790 ALA A O 1
ATOM 6219 N N . PHE A 1 791 ? -0.914 -6.003 33.735 1.00 85.75 791 PHE A N 1
ATOM 6220 C CA . PHE A 1 791 ? -2.316 -5.684 33.469 1.00 85.75 791 PHE A CA 1
ATOM 6221 C C . PHE A 1 791 ? -3.025 -5.293 34.769 1.00 85.75 791 PHE A C 1
ATOM 6223 O O . PHE A 1 791 ? -2.525 -5.556 35.872 1.00 85.75 791 PHE A O 1
ATOM 6230 N N . VAL A 1 792 ? -4.179 -4.642 34.646 1.00 84.75 792 VAL A N 1
ATOM 6231 C CA . VAL A 1 792 ? -5.051 -4.345 35.787 1.00 84.75 792 VAL A CA 1
ATOM 6232 C C . VAL A 1 792 ? -5.955 -5.552 36.000 1.00 84.75 792 VAL A C 1
ATOM 6234 O O . VAL A 1 792 ? -6.503 -6.074 35.040 1.00 84.75 792 VAL A O 1
ATOM 6237 N N . LYS A 1 793 ? -6.091 -6.031 37.238 1.00 86.06 793 LYS A N 1
ATOM 6238 C CA . LYS A 1 793 ? -6.962 -7.175 37.547 1.00 86.06 793 LYS A CA 1
ATOM 6239 C C . LYS A 1 793 ? -8.428 -6.748 37.606 1.00 86.06 793 LYS A C 1
ATOM 6241 O O . LYS A 1 793 ? -8.708 -5.611 37.976 1.00 86.06 793 LYS A O 1
ATOM 6246 N N . ALA A 1 794 ? -9.329 -7.686 37.319 1.00 89.06 794 ALA A N 1
ATOM 6247 C CA . ALA A 1 794 ? -10.763 -7.487 37.492 1.00 89.06 794 ALA A CA 1
ATOM 6248 C C . ALA A 1 794 ? -11.119 -7.177 38.949 1.00 89.06 794 ALA A C 1
ATOM 6250 O O . ALA A 1 794 ? -10.748 -7.932 39.853 1.00 89.06 794 ALA A O 1
ATOM 6251 N N . HIS A 1 795 ? -11.830 -6.074 39.152 1.00 87.50 795 HIS A N 1
ATOM 6252 C CA . HIS A 1 795 ? -12.349 -5.595 40.433 1.00 87.50 795 HIS A CA 1
ATOM 6253 C C . HIS A 1 795 ? -13.664 -4.855 40.195 1.00 87.50 795 HIS A C 1
ATOM 6255 O O . HIS A 1 795 ? -13.892 -4.371 39.087 1.00 87.50 795 HIS A O 1
ATOM 6261 N N . ASP A 1 796 ? -14.508 -4.778 41.214 1.00 85.25 796 ASP A N 1
ATOM 6262 C CA . ASP A 1 796 ? -15.571 -3.778 41.286 1.00 85.25 796 ASP A CA 1
ATOM 6263 C C . ASP A 1 796 ? -15.134 -2.618 42.188 1.00 85.25 796 ASP A C 1
ATOM 6265 O O . ASP A 1 796 ? -14.224 -2.739 43.014 1.00 85.25 796 ASP A O 1
ATOM 6269 N N . ASP A 1 797 ? -15.747 -1.459 41.983 1.00 83.69 797 ASP A N 1
ATOM 6270 C CA . ASP A 1 797 ? -15.389 -0.248 42.709 1.00 83.69 797 ASP A CA 1
ATOM 6271 C C . ASP A 1 797 ? -15.966 -0.249 44.144 1.00 83.69 797 ASP A C 1
ATOM 6273 O O . ASP A 1 797 ? -15.432 0.441 45.019 1.00 83.69 797 ASP A O 1
ATOM 6277 N N . ALA A 1 798 ? -16.984 -1.069 44.451 1.00 80.94 798 ALA A N 1
ATOM 6278 C CA . ALA A 1 798 ? -17.508 -1.205 45.815 1.00 80.94 798 ALA A CA 1
ATOM 6279 C C . ALA A 1 798 ? -16.461 -1.780 46.787 1.00 80.94 798 ALA A C 1
ATOM 6281 O O . ALA A 1 798 ? -16.433 -1.382 47.955 1.00 80.94 798 ALA A O 1
ATOM 6282 N N . GLU A 1 799 ? -15.525 -2.614 46.311 1.00 77.00 799 GLU A N 1
ATOM 6283 C CA . GLU A 1 799 ? -14.341 -3.055 47.073 1.00 77.00 799 GLU A CA 1
ATOM 6284 C C . GLU A 1 799 ? -13.495 -1.892 47.631 1.00 77.00 799 GLU A C 1
ATOM 6286 O O . GLU A 1 799 ? -12.773 -2.057 48.621 1.00 77.00 799 GLU A O 1
ATOM 6291 N N . TYR A 1 800 ? -13.574 -0.717 47.002 1.00 73.31 800 TYR A N 1
ATOM 6292 C CA . TYR A 1 800 ? -12.818 0.484 47.364 1.00 73.31 800 TYR A CA 1
ATOM 6293 C C . TYR A 1 800 ? -13.680 1.566 48.004 1.00 73.31 800 TYR A C 1
ATOM 6295 O O . TYR A 1 800 ? -13.177 2.653 48.290 1.00 73.31 800 TYR A O 1
ATOM 6303 N N . GLY A 1 801 ? -14.947 1.255 48.271 1.00 73.88 801 GLY A N 1
ATOM 6304 C CA . GLY A 1 801 ? -15.868 2.181 48.890 1.00 73.88 801 GLY A CA 1
ATOM 6305 C C . GLY A 1 801 ? -16.619 3.077 47.911 1.00 73.88 801 GLY A C 1
ATOM 6306 O O . GLY A 1 801 ? -16.911 4.222 48.220 1.00 73.88 801 GLY A O 1
ATOM 6307 N N . HIS A 1 802 ? -16.925 2.597 46.716 1.00 82.62 802 HIS A N 1
ATOM 6308 C CA . HIS A 1 802 ? -17.826 3.310 45.816 1.00 82.62 802 HIS A CA 1
ATOM 6309 C C . HIS A 1 802 ? -19.286 2.900 46.049 1.00 82.62 802 HIS A C 1
ATOM 6311 O O . HIS A 1 802 ? -19.573 1.788 46.497 1.00 82.62 802 HIS A O 1
ATOM 6317 N N . GLN A 1 803 ? -20.213 3.831 45.812 1.00 85.94 803 GLN A N 1
ATOM 6318 C CA . GLN A 1 803 ? -21.632 3.672 46.162 1.00 85.94 803 GLN A CA 1
ATOM 6319 C C . GLN A 1 803 ? -22.465 3.195 44.963 1.00 85.94 803 GLN A C 1
ATOM 6321 O O . GLN A 1 803 ? -22.116 3.428 43.811 1.00 85.94 803 GLN A O 1
ATOM 6326 N N . ASN A 1 804 ? -23.627 2.587 45.211 1.00 86.19 804 ASN A N 1
ATOM 6327 C CA . ASN A 1 804 ? -24.554 2.179 44.137 1.00 86.19 804 ASN A CA 1
ATOM 6328 C C . ASN A 1 804 ? -25.320 3.362 43.503 1.00 86.19 804 ASN A C 1
ATOM 6330 O O . ASN A 1 804 ? -26.051 3.193 42.530 1.00 86.19 804 ASN A O 1
ATOM 6334 N N . GLY A 1 805 ? -25.178 4.558 44.084 1.00 87.75 805 GLY A N 1
ATOM 6335 C CA . GLY A 1 805 ? -25.784 5.801 43.608 1.00 87.75 805 GLY A CA 1
ATOM 6336 C C . GLY A 1 805 ? -24.923 6.602 42.626 1.00 87.75 805 GLY A C 1
ATOM 6337 O O . GLY A 1 805 ? -25.291 7.730 42.291 1.00 87.75 805 GLY A O 1
ATOM 6338 N N . GLU A 1 806 ? -23.765 6.082 42.207 1.00 90.06 806 GLU A N 1
ATOM 6339 C CA . GLU A 1 806 ? -22.850 6.746 41.269 1.00 90.06 806 GLU A CA 1
ATOM 6340 C C . GLU A 1 806 ? -22.563 5.898 40.021 1.00 90.06 806 GLU A C 1
ATOM 6342 O O . GLU A 1 806 ? -22.541 4.671 40.075 1.00 90.06 806 GLU A O 1
ATOM 6347 N N . LEU A 1 807 ? -22.342 6.567 38.883 1.00 93.69 807 LEU A N 1
ATOM 6348 C CA . LEU A 1 807 ? -21.881 5.937 37.641 1.00 93.69 807 LEU A CA 1
ATOM 6349 C C . LEU A 1 807 ? -20.414 6.250 37.376 1.00 93.69 807 LEU A C 1
ATOM 6351 O O . LEU A 1 807 ? -19.953 7.375 37.597 1.00 93.69 807 LEU A O 1
ATOM 6355 N N . ASN A 1 808 ? -19.713 5.268 36.817 1.00 95.44 808 ASN A N 1
ATOM 6356 C CA . ASN A 1 808 ? -18.372 5.426 36.287 1.00 95.44 808 ASN A CA 1
ATOM 6357 C C . ASN A 1 808 ? -18.443 5.989 34.880 1.00 95.44 808 ASN A C 1
ATOM 6359 O O . ASN A 1 808 ? -19.219 5.510 34.059 1.00 95.44 808 ASN A O 1
ATOM 6363 N N . PHE A 1 809 ? -17.567 6.944 34.595 1.00 96.75 809 PHE A N 1
ATOM 6364 C CA . PHE A 1 809 ? -17.335 7.469 33.264 1.00 96.75 809 PHE A CA 1
ATOM 6365 C C . PHE A 1 809 ? -15.887 7.217 32.867 1.00 96.75 809 PHE A C 1
ATOM 6367 O O . PHE A 1 809 ? -14.955 7.516 33.621 1.00 96.75 809 PHE A O 1
ATOM 6374 N N . TRP A 1 810 ? -15.705 6.666 31.675 1.00 97.06 810 TRP A N 1
ATOM 6375 C CA . TRP A 1 810 ? -14.415 6.337 31.099 1.00 97.06 810 TRP A CA 1
ATOM 6376 C C . TRP A 1 810 ? -14.254 7.027 29.751 1.00 97.06 810 TRP A C 1
ATOM 6378 O O . TRP A 1 810 ? -15.067 6.855 28.846 1.00 97.06 810 TRP A O 1
ATOM 6388 N N . LEU A 1 811 ? -13.192 7.818 29.637 1.00 96.38 811 LEU A N 1
ATOM 6389 C CA . LEU A 1 811 ? -12.909 8.668 28.490 1.00 96.38 811 LEU A CA 1
ATOM 6390 C C . LEU A 1 811 ? -11.530 8.310 27.908 1.00 96.38 811 LEU A C 1
ATOM 6392 O O . LEU A 1 811 ? -10.508 8.732 28.465 1.00 96.38 811 LEU A O 1
ATOM 6396 N N . PRO A 1 812 ? -11.452 7.519 26.826 1.00 95.19 812 PRO A N 1
ATOM 6397 C CA . PRO A 1 812 ? -10.190 7.202 26.170 1.00 95.19 812 PRO A CA 1
ATOM 6398 C C . PRO A 1 812 ? -9.615 8.442 25.471 1.00 95.19 812 PRO A C 1
ATOM 6400 O O . PRO A 1 812 ? -10.305 9.149 24.744 1.00 95.19 812 PRO A O 1
ATOM 6403 N N . LEU A 1 813 ? -8.323 8.702 25.686 1.00 95.50 813 LEU A N 1
ATOM 6404 C CA . LEU A 1 813 ? -7.602 9.832 25.081 1.00 95.50 813 LEU A CA 1
ATOM 6405 C C . LEU A 1 813 ? -6.640 9.404 23.967 1.00 95.50 813 LEU A C 1
ATOM 6407 O O . LEU A 1 813 ? -6.156 10.242 23.205 1.00 95.50 813 LEU A O 1
ATOM 6411 N N . THR A 1 814 ? -6.329 8.110 23.884 1.00 90.75 814 THR A N 1
ATOM 6412 C CA . THR A 1 814 ? -5.525 7.530 22.807 1.00 90.75 814 THR A CA 1
ATOM 6413 C C . THR A 1 814 ? -6.256 6.366 22.159 1.00 90.75 814 THR A C 1
ATOM 6415 O O . THR A 1 814 ? -7.126 5.739 22.760 1.00 90.75 814 THR A O 1
ATOM 6418 N N . SER A 1 815 ? -5.903 6.085 20.906 1.00 83.00 815 SER A N 1
ATOM 6419 C CA . SER A 1 815 ? -6.577 5.070 20.102 1.00 83.00 815 SER A CA 1
ATOM 6420 C C . SER A 1 815 ? -6.391 3.664 20.684 1.00 83.00 815 SER A C 1
ATOM 6422 O O . SER A 1 815 ? -5.267 3.160 20.805 1.00 83.00 815 SER A O 1
ATOM 6424 N N . GLN A 1 816 ? -7.510 2.998 20.980 1.00 81.88 816 GLN A N 1
ATOM 6425 C CA . GLN A 1 816 ? -7.544 1.572 21.305 1.00 81.88 816 GLN A CA 1
ATOM 6426 C C . GLN A 1 816 ? -6.923 0.743 20.172 1.00 81.88 816 GLN A C 1
ATOM 6428 O O . GLN A 1 816 ? -6.161 -0.180 20.444 1.00 81.88 816 GLN A O 1
ATOM 6433 N N . ARG A 1 817 ? -7.173 1.101 18.902 1.00 73.62 817 ARG A N 1
ATOM 6434 C CA . ARG A 1 817 ? -6.619 0.383 17.738 1.00 73.62 817 ARG A CA 1
ATOM 6435 C C . ARG A 1 817 ? -5.091 0.428 17.709 1.00 73.62 817 ARG A C 1
ATOM 6437 O O . ARG A 1 817 ? -4.462 -0.577 17.410 1.00 73.62 817 ARG A O 1
ATOM 6444 N N . LYS A 1 818 ? -4.502 1.572 18.073 1.00 74.62 818 LYS A N 1
ATOM 6445 C CA . LYS A 1 818 ? -3.044 1.760 18.124 1.00 74.62 818 LYS A CA 1
ATOM 6446 C C . LYS A 1 818 ? -2.411 1.034 19.315 1.00 74.62 818 LYS A C 1
ATOM 6448 O O . LYS A 1 818 ? -1.320 0.486 19.196 1.00 74.62 818 LYS A O 1
ATOM 6453 N N . THR A 1 819 ? -3.071 1.055 20.472 1.00 83.75 819 THR A N 1
ATOM 6454 C CA . THR A 1 819 ? -2.499 0.537 21.728 1.00 83.75 819 THR A CA 1
ATOM 6455 C C . THR A 1 819 ? -2.827 -0.931 22.003 1.00 83.75 819 THR A C 1
ATOM 6457 O O . THR A 1 819 ? -2.118 -1.577 22.771 1.00 83.75 819 THR A O 1
ATOM 6460 N N . GLY A 1 820 ? -3.891 -1.467 21.400 1.00 84.94 820 GLY A N 1
ATOM 6461 C CA . GLY A 1 820 ? -4.420 -2.801 21.692 1.00 84.94 820 GLY A CA 1
ATOM 6462 C C . GLY A 1 820 ? -5.005 -2.936 23.103 1.00 84.94 820 GLY A C 1
ATOM 6463 O O . GLY A 1 820 ? -5.130 -4.051 23.606 1.00 84.94 820 GLY A O 1
ATOM 6464 N N . VAL A 1 821 ? -5.317 -1.822 23.778 1.00 90.56 821 VAL A N 1
ATOM 6465 C CA . VAL A 1 821 ? -5.734 -1.793 25.189 1.00 90.56 821 VAL A CA 1
ATOM 6466 C C . VAL A 1 821 ? -7.103 -1.150 25.337 1.00 90.56 821 VAL A C 1
ATOM 6468 O O . VAL A 1 821 ? -7.294 -0.014 24.907 1.00 90.56 821 VAL A O 1
ATOM 6471 N N . ASP A 1 822 ? -8.013 -1.844 26.019 1.00 92.62 822 ASP A N 1
ATOM 6472 C CA . ASP A 1 822 ? -9.373 -1.372 26.292 1.00 92.62 822 ASP A CA 1
ATOM 6473 C C . ASP A 1 822 ? -9.779 -1.576 27.758 1.00 92.62 822 ASP A C 1
ATOM 6475 O O . ASP A 1 822 ? -9.126 -2.315 28.505 1.00 92.62 822 ASP A O 1
ATOM 6479 N N . LEU A 1 823 ? -10.860 -0.917 28.170 1.00 94.50 823 LEU A N 1
ATOM 6480 C CA . LEU A 1 823 ? -11.599 -1.271 29.373 1.00 94.50 823 LEU A CA 1
ATOM 6481 C C . LEU A 1 823 ? -12.506 -2.467 29.062 1.00 94.50 823 LEU A C 1
ATOM 6483 O O . LEU A 1 823 ? -13.238 -2.468 28.077 1.00 94.50 823 LEU A O 1
ATOM 6487 N N . TRP A 1 824 ? -12.439 -3.484 29.910 1.00 94.62 824 TRP A N 1
ATOM 6488 C CA . TRP A 1 824 ? -13.265 -4.681 29.833 1.00 94.62 824 TRP A CA 1
ATOM 6489 C C . TRP A 1 824 ? -14.219 -4.700 31.013 1.00 94.62 824 TRP A C 1
ATOM 6491 O O . TRP A 1 824 ? -13.764 -4.523 32.143 1.00 94.62 824 TRP A O 1
ATOM 6501 N N . VAL A 1 825 ? -15.506 -4.919 30.764 1.00 93.25 825 VAL A N 1
ATOM 6502 C CA . VAL A 1 825 ? -16.573 -4.843 31.774 1.00 93.25 825 VAL A CA 1
ATOM 6503 C C . VAL A 1 825 ? -17.435 -6.105 31.686 1.00 93.25 825 VAL A C 1
ATOM 6505 O O . VAL A 1 825 ? -17.588 -6.667 30.607 1.00 93.25 825 VAL A O 1
ATOM 6508 N N . GLU A 1 826 ? -17.929 -6.604 32.820 1.00 92.06 826 GLU A N 1
ATOM 6509 C CA . GLU A 1 826 ? -18.945 -7.672 32.854 1.00 92.06 826 GLU A CA 1
ATOM 6510 C C . GLU A 1 826 ? -20.317 -7.141 32.421 1.00 92.06 826 GLU A C 1
ATOM 6512 O O . GLU A 1 826 ? -20.701 -6.035 32.803 1.00 92.06 826 GLU A O 1
ATOM 6517 N N . SER A 1 827 ? -21.111 -7.961 31.725 1.00 85.06 827 SER A N 1
ATOM 6518 C CA . SER A 1 827 ? -22.437 -7.545 31.240 1.00 85.06 827 SER A CA 1
ATOM 6519 C C . SER A 1 827 ? -23.422 -7.214 32.368 1.00 85.06 827 SER A C 1
ATOM 6521 O O . SER A 1 827 ? -24.333 -6.399 32.206 1.00 85.06 827 SER A O 1
ATOM 6523 N N . LYS A 1 828 ? -23.247 -7.858 33.526 1.00 85.38 828 LYS A N 1
ATOM 6524 C CA . LYS A 1 828 ? -24.001 -7.632 34.761 1.00 85.38 828 LYS A CA 1
ATOM 6525 C C . LYS A 1 828 ? -23.217 -8.144 35.966 1.00 85.38 828 LYS A C 1
ATOM 6527 O O . LYS A 1 828 ? -22.292 -8.944 35.829 1.00 85.38 828 LYS A O 1
ATOM 6532 N N . HIS A 1 829 ? -23.639 -7.730 37.159 1.00 85.06 829 HIS A N 1
ATOM 6533 C CA . HIS A 1 829 ? -23.001 -8.105 38.420 1.00 85.06 829 HIS A CA 1
ATOM 6534 C C . HIS A 1 829 ? -22.776 -9.623 38.547 1.00 85.06 829 HIS A C 1
ATOM 6536 O O . HIS A 1 829 ? -23.731 -10.405 38.558 1.00 85.06 829 HIS A O 1
ATOM 6542 N N . GLY A 1 830 ? -21.506 -10.025 38.663 1.00 81.94 830 GLY A N 1
ATOM 6543 C CA . GLY A 1 830 ? -21.103 -11.400 38.956 1.00 81.94 830 GLY A CA 1
ATOM 6544 C C . GLY A 1 830 ? -21.189 -12.371 37.776 1.00 81.94 830 GLY A C 1
ATOM 6545 O O . GLY A 1 830 ? -21.058 -13.576 37.989 1.00 81.94 830 GLY A O 1
ATOM 6546 N N . ALA A 1 831 ? -21.410 -11.889 36.549 1.00 83.94 831 ALA A N 1
ATOM 6547 C CA . ALA A 1 831 ? -21.534 -12.753 35.375 1.00 83.94 831 ALA A CA 1
ATOM 6548 C C . ALA A 1 831 ? -20.190 -13.312 34.874 1.00 83.94 831 ALA A C 1
ATOM 6550 O O . ALA A 1 831 ? -20.165 -14.395 34.288 1.00 83.94 831 ALA A O 1
ATOM 6551 N N . GLY A 1 832 ? -19.072 -12.620 35.125 1.00 85.38 832 GLY A N 1
ATOM 6552 C CA . GLY A 1 832 ? -17.741 -13.055 34.686 1.00 85.38 832 GLY A CA 1
ATOM 6553 C C . GLY A 1 832 ? -17.527 -13.049 33.166 1.00 85.38 832 GLY A C 1
ATOM 6554 O O . GLY A 1 832 ? -16.521 -13.577 32.693 1.00 85.38 832 GLY A O 1
ATOM 6555 N N . ASP A 1 833 ? -18.454 -12.473 32.399 1.00 88.81 833 ASP A N 1
ATOM 6556 C CA . ASP A 1 833 ? -18.484 -12.427 30.937 1.00 88.81 833 ASP A CA 1
ATOM 6557 C C . ASP A 1 833 ? -17.948 -11.090 30.414 1.00 88.81 833 ASP A C 1
ATOM 6559 O O . ASP A 1 833 ? -18.671 -10.246 29.898 1.00 88.81 833 ASP A O 1
ATOM 6563 N N . TYR A 1 834 ? -16.645 -10.888 30.569 1.00 92.38 834 TYR A N 1
ATOM 6564 C CA . TYR A 1 834 ? -16.014 -9.632 30.183 1.00 92.38 834 TYR A CA 1
ATOM 6565 C C . TYR A 1 834 ? -16.051 -9.395 28.667 1.00 92.38 834 TYR A C 1
ATOM 6567 O O . TYR A 1 834 ? -15.585 -10.235 27.890 1.00 92.38 834 TYR A O 1
ATOM 6575 N N . HIS A 1 835 ? -16.477 -8.201 28.256 1.00 91.00 835 HIS A N 1
ATOM 6576 C CA . HIS A 1 835 ? -16.357 -7.699 26.884 1.00 91.00 835 HIS A CA 1
ATOM 6577 C C . HIS A 1 835 ? -15.631 -6.345 26.852 1.00 91.00 835 HIS A C 1
ATOM 6579 O O . HIS A 1 835 ? -15.672 -5.600 27.834 1.00 91.00 835 HIS A O 1
ATOM 6585 N N . PRO A 1 836 ? -14.925 -6.018 25.751 1.00 93.44 836 PRO A N 1
ATOM 6586 C CA . PRO A 1 836 ? -14.333 -4.700 25.572 1.00 93.44 836 PRO A CA 1
ATOM 6587 C C . PRO A 1 836 ? -15.437 -3.671 25.320 1.00 93.44 836 PRO A C 1
ATOM 6589 O O . PRO A 1 836 ? -16.376 -3.938 24.569 1.00 93.44 836 PRO A O 1
ATOM 6592 N N . VAL A 1 837 ? -15.310 -2.490 25.917 1.00 89.81 837 VAL A N 1
ATOM 6593 C CA . VAL A 1 837 ? -16.333 -1.440 25.804 1.00 89.81 837 VAL A CA 1
ATOM 6594 C C . VAL A 1 837 ? -16.290 -0.695 24.468 1.00 89.81 837 VAL A C 1
ATOM 6596 O O . VAL A 1 837 ? -17.299 -0.133 24.052 1.00 89.81 837 VAL A O 1
ATOM 6599 N N . GLY A 1 838 ? -15.140 -0.674 23.783 1.00 85.38 838 GLY A N 1
ATOM 6600 C CA . GLY A 1 838 ? -15.018 -0.190 22.405 1.00 85.38 838 GLY A CA 1
ATOM 6601 C C . GLY A 1 838 ? -15.259 1.308 22.180 1.00 85.38 838 GLY A C 1
ATOM 6602 O O . GLY A 1 838 ? -15.504 1.698 21.039 1.00 85.38 838 GLY A O 1
ATOM 6603 N N . ALA A 1 839 ? -15.201 2.150 23.220 1.00 85.06 839 ALA A N 1
ATOM 6604 C CA . ALA A 1 839 ? -15.356 3.597 23.051 1.00 85.06 839 ALA A CA 1
ATOM 6605 C C . ALA A 1 839 ? -14.114 4.224 22.389 1.00 85.06 839 ALA A C 1
ATOM 6607 O O . ALA A 1 839 ? -12.969 3.889 22.712 1.00 85.06 839 ALA A O 1
ATOM 6608 N N . ASN A 1 840 ? -14.340 5.153 21.460 1.00 83.62 840 ASN A N 1
ATOM 6609 C CA . ASN A 1 840 ? -13.297 5.842 20.703 1.00 83.62 840 ASN A CA 1
ATOM 6610 C C . ASN A 1 840 ? -12.941 7.200 21.328 1.00 83.62 840 ASN A C 1
ATOM 6612 O O . ASN A 1 840 ? -13.658 7.735 22.171 1.00 83.62 840 ASN A O 1
ATOM 6616 N N . ALA A 1 841 ? -11.826 7.796 20.892 1.00 82.25 841 ALA A N 1
ATOM 6617 C CA . ALA A 1 841 ? -11.545 9.195 21.216 1.00 82.25 841 ALA A CA 1
ATOM 6618 C C . ALA A 1 841 ? -12.682 10.085 20.676 1.00 82.25 841 ALA A C 1
ATOM 6620 O O . ALA A 1 841 ? -13.087 9.923 19.527 1.00 82.25 841 ALA A O 1
ATOM 6621 N N . GLY A 1 842 ? -13.194 10.995 21.510 1.00 88.25 842 GLY A N 1
ATOM 6622 C CA . GLY A 1 842 ? -14.418 11.754 21.216 1.00 88.25 842 GLY A CA 1
ATOM 6623 C C . GLY A 1 842 ? -15.694 11.127 21.786 1.00 88.25 842 GLY A C 1
ATOM 6624 O O . GLY A 1 842 ? -16.765 11.717 21.668 1.00 88.25 842 GLY A O 1
ATOM 6625 N N . GLU A 1 843 ? -15.592 9.976 22.454 1.00 91.69 843 GLU A N 1
ATOM 6626 C CA . GLU A 1 843 ? -16.691 9.333 23.172 1.00 91.69 843 GLU A CA 1
ATOM 6627 C C . GLU A 1 843 ? -16.358 9.177 24.659 1.00 91.69 843 GLU A C 1
ATOM 6629 O O . GLU A 1 843 ? -15.212 8.936 25.036 1.00 91.69 843 GLU A O 1
ATOM 6634 N N . VAL A 1 844 ? -17.366 9.293 25.521 1.00 95.44 844 VAL A N 1
ATOM 6635 C CA . VAL A 1 844 ? -17.282 8.926 26.936 1.00 95.44 844 VAL A CA 1
ATOM 6636 C C . VAL A 1 844 ? -18.265 7.797 27.217 1.00 95.44 844 VAL A C 1
ATOM 6638 O O . VAL A 1 844 ? -19.462 7.913 26.957 1.00 95.44 844 VAL A O 1
ATOM 6641 N N . LEU A 1 845 ? -17.759 6.697 27.767 1.00 96.06 845 LEU A N 1
ATOM 6642 C CA . LEU A 1 845 ? -18.578 5.571 28.192 1.00 96.06 845 LEU A CA 1
ATOM 6643 C C . LEU A 1 845 ? -19.011 5.766 29.642 1.00 96.06 845 LEU A C 1
ATOM 6645 O O . LEU A 1 845 ? -18.171 6.038 30.495 1.00 96.06 845 LEU A O 1
ATOM 6649 N N . SER A 1 846 ? -20.287 5.536 29.933 1.00 95.38 846 SER A N 1
ATOM 6650 C CA . SER A 1 846 ? -20.798 5.345 31.290 1.00 95.38 846 SER A CA 1
ATOM 6651 C C . SER A 1 846 ? -21.143 3.881 31.564 1.00 95.38 846 SER A C 1
ATOM 6653 O O . SER A 1 846 ? -21.673 3.213 30.679 1.00 95.38 846 SER A O 1
ATOM 6655 N N . PHE A 1 847 ? -20.851 3.390 32.769 1.00 94.69 847 PHE A N 1
ATOM 6656 C CA . PHE A 1 847 ? -21.212 2.045 33.239 1.00 94.69 847 PHE A CA 1
ATOM 6657 C C . PHE A 1 847 ? -21.289 2.002 34.776 1.00 94.69 847 PHE A C 1
ATOM 6659 O O . PHE A 1 847 ? -20.766 2.887 35.459 1.00 94.69 847 PHE A O 1
ATOM 6666 N N . HIS A 1 848 ? -21.927 0.976 35.343 1.00 93.75 848 HIS A N 1
ATOM 6667 C CA . HIS A 1 848 ? -22.046 0.825 36.798 1.00 93.75 848 HIS A CA 1
ATOM 6668 C C . HIS A 1 848 ? -20.873 0.025 37.394 1.00 93.75 848 HIS A C 1
ATOM 6670 O O . HIS A 1 848 ? -20.982 -1.168 37.696 1.00 93.75 848 HIS A O 1
ATOM 6676 N N . GLY A 1 849 ? -19.725 0.689 37.560 1.00 90.19 849 GLY A N 1
ATOM 6677 C CA . GLY A 1 849 ? -18.490 0.068 38.053 1.00 90.19 849 GLY A CA 1
ATOM 6678 C C . GLY A 1 849 ? -18.524 -0.343 39.526 1.00 90.19 849 GLY A C 1
ATOM 6679 O O . GLY A 1 849 ? -17.729 -1.193 39.922 1.00 90.19 849 GLY A O 1
ATOM 6680 N N . SER A 1 850 ? -19.468 0.177 40.320 1.00 87.56 850 SER A N 1
ATOM 6681 C CA . SER A 1 850 ? -19.687 -0.252 41.710 1.00 87.56 850 SER A CA 1
ATOM 6682 C C . SER A 1 850 ? -20.112 -1.719 41.819 1.00 87.56 850 SER A C 1
ATOM 6684 O O . SER A 1 850 ? -19.811 -2.354 42.822 1.00 87.56 850 SER A O 1
ATOM 6686 N N . THR A 1 851 ? -20.774 -2.286 40.800 1.00 86.75 851 THR A N 1
ATOM 6687 C CA . THR A 1 851 ? -21.189 -3.705 40.818 1.00 86.75 851 THR A CA 1
ATOM 6688 C C . THR A 1 851 ? -20.602 -4.551 39.706 1.00 86.75 851 THR A C 1
ATOM 6690 O O . THR A 1 851 ? -20.404 -5.748 39.911 1.00 86.75 851 THR A O 1
ATOM 6693 N N . CYS A 1 852 ? -20.396 -3.992 38.513 1.00 89.88 852 CYS A N 1
ATOM 6694 C CA . CYS A 1 852 ? -19.834 -4.750 37.402 1.00 89.88 852 CYS A CA 1
ATOM 6695 C C . CYS A 1 852 ? -18.314 -4.756 37.525 1.00 89.88 852 CYS A C 1
ATOM 6697 O O . CYS A 1 852 ? -17.675 -3.695 37.548 1.00 89.88 852 CYS A O 1
ATOM 6699 N N . ARG A 1 853 ? -17.721 -5.955 37.591 1.00 93.31 853 ARG A N 1
ATOM 6700 C CA . ARG A 1 853 ? -16.265 -6.044 37.642 1.00 93.31 853 ARG A CA 1
ATOM 6701 C C . ARG A 1 853 ? -15.696 -5.605 36.307 1.00 93.31 853 ARG A C 1
ATOM 6703 O O . ARG A 1 853 ? -16.237 -5.910 35.246 1.00 93.31 853 ARG A O 1
ATOM 6710 N N . HIS A 1 854 ? -14.573 -4.913 36.367 1.00 93.75 854 HIS A N 1
ATOM 6711 C CA . HIS A 1 854 ? -13.919 -4.391 35.186 1.00 93.75 854 HIS A CA 1
ATOM 6712 C C . HIS A 1 854 ? -12.400 -4.457 35.310 1.00 93.75 854 HIS A C 1
ATOM 6714 O O . HIS A 1 854 ? -11.827 -4.489 36.404 1.00 93.75 854 HIS A O 1
ATOM 6720 N N . TYR A 1 855 ? -11.723 -4.524 34.168 1.00 94.00 855 TYR A N 1
ATOM 6721 C CA . TYR A 1 855 ? -10.270 -4.589 34.098 1.00 94.00 855 TYR A CA 1
ATOM 6722 C C . TYR A 1 855 ? -9.728 -3.931 32.832 1.00 94.00 855 TYR A C 1
ATOM 6724 O O . TYR A 1 855 ? -10.473 -3.550 31.939 1.00 94.00 855 TYR A O 1
ATOM 6732 N N . VAL A 1 856 ? -8.406 -3.789 32.761 1.00 92.62 856 VAL A N 1
ATOM 6733 C CA . VAL A 1 856 ? -7.709 -3.297 31.567 1.00 92.62 856 VAL A CA 1
ATOM 6734 C C . VAL A 1 856 ? -6.607 -4.287 31.215 1.00 92.62 856 VAL A C 1
ATOM 6736 O O . VAL A 1 856 ? -5.801 -4.654 32.080 1.00 92.62 856 VAL A O 1
ATOM 6739 N N . ASN A 1 857 ? -6.587 -4.746 29.963 1.00 93.06 857 ASN A N 1
ATOM 6740 C CA . ASN A 1 857 ? -5.636 -5.753 29.495 1.00 93.06 857 ASN A CA 1
ATOM 6741 C C . ASN A 1 857 ? -4.187 -5.224 29.448 1.00 93.06 857 ASN A C 1
ATOM 6743 O O . ASN A 1 857 ? -3.927 -4.025 29.580 1.00 93.06 857 ASN A O 1
ATOM 6747 N N . ALA A 1 858 ? -3.218 -6.137 29.309 1.00 91.31 858 ALA A N 1
ATOM 6748 C CA . ALA A 1 858 ? -1.804 -5.782 29.175 1.00 91.31 858 ALA A CA 1
ATOM 6749 C C . ALA A 1 858 ? -1.557 -4.996 27.877 1.00 91.31 858 ALA A C 1
ATOM 6751 O O . ALA A 1 858 ? -2.197 -5.256 26.859 1.00 91.31 858 ALA A O 1
ATOM 6752 N N . ASN A 1 859 ? -0.614 -4.051 27.912 1.00 92.69 859 ASN A N 1
ATOM 6753 C CA . ASN A 1 859 ? -0.266 -3.238 26.749 1.00 92.69 859 ASN A CA 1
ATOM 6754 C C . ASN A 1 859 ? 0.919 -3.860 26.010 1.00 92.69 859 ASN A C 1
ATOM 6756 O O . ASN A 1 859 ? 2.066 -3.598 26.362 1.00 92.69 859 ASN A O 1
ATOM 6760 N N . HIS A 1 860 ? 0.660 -4.681 24.998 1.00 89.06 860 HIS A N 1
ATOM 6761 C CA . HIS A 1 860 ? 1.727 -5.296 24.203 1.00 89.06 860 HIS A CA 1
ATOM 6762 C C . HIS A 1 860 ? 2.301 -4.354 23.130 1.00 89.06 860 HIS A C 1
ATOM 6764 O O . HIS A 1 860 ? 3.384 -4.614 22.613 1.00 89.06 860 HIS A O 1
ATOM 6770 N N . SER A 1 861 ? 1.628 -3.239 22.831 1.00 85.94 861 SER A N 1
ATOM 6771 C CA . SER A 1 861 ? 2.065 -2.290 21.803 1.00 85.94 861 SER A CA 1
ATOM 6772 C C . SER A 1 861 ? 3.280 -1.457 22.231 1.00 85.94 861 SER A C 1
ATOM 6774 O O . SER A 1 861 ? 3.621 -1.360 23.409 1.00 85.94 861 SER A O 1
ATOM 6776 N N . LEU A 1 862 ? 3.911 -0.775 21.272 1.00 85.06 862 LEU A N 1
ATOM 6777 C CA . LEU A 1 862 ? 4.968 0.213 21.534 1.00 85.06 862 LEU A CA 1
ATOM 6778 C C . LEU A 1 862 ? 4.435 1.565 22.044 1.00 85.06 862 LEU A C 1
ATOM 6780 O O . LEU A 1 862 ? 5.237 2.468 22.305 1.00 85.06 862 LEU A O 1
ATOM 6784 N N . TRP A 1 863 ? 3.118 1.734 22.148 1.00 90.25 863 TRP A N 1
ATOM 6785 C CA . TRP A 1 863 ? 2.456 3.021 22.344 1.00 90.25 863 TRP A CA 1
ATOM 6786 C C . TRP A 1 863 ? 1.847 3.140 23.735 1.00 90.25 863 TRP A C 1
ATOM 6788 O O . TRP A 1 863 ? 1.476 2.148 24.362 1.00 90.25 863 TRP A O 1
ATOM 6798 N N . THR A 1 864 ? 1.727 4.366 24.234 1.00 93.75 864 THR A N 1
ATOM 6799 C CA . THR A 1 864 ? 1.141 4.614 25.552 1.00 93.75 864 THR A CA 1
ATOM 6800 C C . THR A 1 864 ? -0.366 4.791 25.450 1.00 93.75 864 THR A C 1
ATOM 6802 O O . THR A 1 864 ? -0.879 5.611 24.692 1.00 93.75 864 THR A O 1
ATOM 6805 N N . ARG A 1 865 ? -1.099 4.027 26.257 1.00 95.12 865 ARG A N 1
ATOM 6806 C CA . ARG A 1 865 ? -2.544 4.167 26.395 1.00 95.12 865 ARG A CA 1
ATOM 6807 C C . ARG A 1 865 ? -2.878 5.200 27.469 1.00 95.12 865 ARG A C 1
ATOM 6809 O O . ARG A 1 865 ? -2.406 5.072 28.599 1.00 95.12 865 ARG A O 1
ATOM 6816 N N . MET A 1 866 ? -3.699 6.198 27.138 1.00 96.88 866 MET A N 1
ATOM 6817 C CA . MET A 1 866 ? -4.161 7.221 28.079 1.00 96.88 866 MET A CA 1
ATOM 6818 C C . MET A 1 866 ? -5.685 7.307 28.144 1.00 96.88 866 MET A C 1
ATOM 6820 O O . MET A 1 866 ? -6.367 7.160 27.134 1.00 96.88 866 MET A O 1
ATOM 6824 N N . SER A 1 867 ? -6.223 7.561 29.338 1.00 96.81 867 SER A N 1
ATOM 6825 C CA . SER A 1 867 ? -7.639 7.904 29.538 1.00 96.81 867 SER A CA 1
ATOM 6826 C C . SER A 1 867 ? -7.852 8.766 30.765 1.00 96.81 867 SER A C 1
ATOM 6828 O O . SER A 1 867 ? -7.007 8.784 31.662 1.00 96.81 867 SER A O 1
ATOM 6830 N N . LEU A 1 868 ? -9.039 9.357 30.840 1.00 97.00 868 LEU A N 1
ATOM 6831 C CA . LEU A 1 868 ? -9.606 9.916 32.057 1.00 97.00 868 LEU A CA 1
ATOM 6832 C C . LEU A 1 868 ? -10.700 8.990 32.603 1.00 97.00 868 LEU A C 1
ATOM 6834 O O . LEU A 1 868 ? -11.478 8.423 31.839 1.00 97.00 868 LEU A O 1
ATOM 6838 N N . ASP A 1 869 ? -10.748 8.833 33.920 1.00 94.12 869 ASP A N 1
ATOM 6839 C CA . ASP A 1 869 ? -11.841 8.179 34.635 1.00 94.12 869 ASP A CA 1
ATOM 6840 C C . ASP A 1 869 ? -12.355 9.055 35.775 1.00 94.12 869 ASP A C 1
ATOM 6842 O O . ASP A 1 869 ? -11.584 9.647 36.534 1.00 94.12 869 ASP A O 1
ATOM 6846 N N . PHE A 1 870 ? -13.674 9.142 35.894 1.00 95.31 870 PHE A N 1
ATOM 6847 C CA . PHE A 1 870 ? -14.349 9.917 36.930 1.00 95.31 870 PHE A CA 1
ATOM 6848 C C . PHE A 1 870 ? -15.702 9.290 37.265 1.00 95.31 870 PHE A C 1
ATOM 6850 O O . PHE A 1 870 ? -16.192 8.423 36.544 1.00 95.31 870 PHE A O 1
ATOM 6857 N N . ARG A 1 871 ? -16.288 9.702 38.388 1.00 93.88 871 ARG A N 1
ATOM 6858 C CA . ARG A 1 871 ? -17.599 9.232 38.846 1.00 93.88 871 ARG A CA 1
ATOM 6859 C C . ARG A 1 871 ? -18.560 10.398 39.002 1.00 93.88 871 ARG A C 1
ATOM 6861 O O . ARG A 1 871 ? -18.126 11.512 39.307 1.00 93.88 871 ARG A O 1
ATOM 6868 N N . VAL A 1 872 ? -19.849 10.133 38.808 1.00 95.62 872 VAL A N 1
ATOM 6869 C CA . VAL A 1 872 ? -20.931 11.094 39.052 1.00 95.62 872 VAL A CA 1
ATOM 6870 C C . VAL A 1 872 ? -22.001 10.440 39.919 1.00 95.62 872 VAL A C 1
ATOM 6872 O O . VAL A 1 872 ? -22.667 9.506 39.478 1.00 95.62 872 VAL A O 1
ATOM 6875 N N . GLY A 1 873 ? -22.169 10.952 41.138 1.00 93.75 873 GLY A N 1
ATOM 6876 C CA . GLY A 1 873 ? -23.259 10.604 42.048 1.00 93.75 873 GLY A CA 1
ATOM 6877 C C . GLY A 1 873 ? -24.490 11.488 41.845 1.00 93.75 873 GLY A C 1
ATOM 6878 O O . GLY A 1 873 ? -24.364 12.663 41.488 1.00 93.75 873 GLY A O 1
ATOM 6879 N N . VAL A 1 874 ? -25.680 10.939 42.098 1.00 92.94 874 VAL A N 1
ATOM 6880 C CA . VAL A 1 874 ? -26.973 11.626 41.914 1.00 92.94 874 VAL A CA 1
ATOM 6881 C C . VAL A 1 874 ? -27.689 11.805 43.254 1.00 92.94 874 VAL A C 1
ATOM 6883 O O . VAL A 1 874 ? -27.870 10.842 43.996 1.00 92.94 874 VAL A O 1
ATOM 6886 N N . SER A 1 875 ? -28.137 13.021 43.579 1.00 89.56 875 SER A N 1
ATOM 6887 C CA . SER A 1 875 ? -28.896 13.281 44.811 1.00 89.56 875 SER A CA 1
ATOM 6888 C C . SER A 1 875 ? -30.143 12.402 44.910 1.00 89.56 875 SER A C 1
ATOM 6890 O O . SER A 1 875 ? -30.891 12.294 43.942 1.00 89.56 875 SER A O 1
ATOM 6892 N N . GLY A 1 876 ? -30.379 11.813 46.084 1.00 86.81 876 GLY A N 1
ATOM 6893 C CA . GLY A 1 876 ? -31.467 10.853 46.321 1.00 86.81 876 GLY A CA 1
ATOM 6894 C C . GLY A 1 876 ? -31.036 9.389 46.178 1.00 86.81 876 GLY A C 1
ATOM 6895 O O . GLY A 1 876 ? -31.605 8.529 46.842 1.00 86.81 876 GLY A O 1
ATOM 6896 N N . PHE A 1 877 ? -29.985 9.120 45.398 1.00 89.44 877 PHE A N 1
ATOM 6897 C CA . PHE A 1 877 ? -29.369 7.792 45.265 1.00 89.44 877 PHE A CA 1
ATOM 6898 C C . PHE A 1 877 ? -27.977 7.734 45.902 1.00 89.44 877 PHE A C 1
ATOM 6900 O O . PHE A 1 877 ? -27.556 6.694 46.400 1.00 89.44 877 PHE A O 1
ATOM 6907 N N . PHE A 1 878 ? -27.267 8.861 45.910 1.00 89.62 878 PHE A N 1
ATOM 6908 C CA . PHE A 1 878 ? -25.901 9.012 46.391 1.00 89.62 878 PHE A CA 1
ATOM 6909 C C . PHE A 1 878 ? -25.842 9.817 47.692 1.00 89.62 878 PHE A C 1
ATOM 6911 O O . PHE A 1 878 ? -26.441 10.894 47.782 1.00 89.62 878 PHE A O 1
ATOM 6918 N N . ASP A 1 879 ? -25.068 9.332 48.665 1.00 86.69 879 ASP A N 1
ATOM 6919 C CA . ASP A 1 879 ? -24.812 10.024 49.927 1.00 86.69 879 ASP A CA 1
ATOM 6920 C C . ASP A 1 879 ? -23.431 10.711 49.887 1.00 86.69 879 ASP A C 1
ATOM 6922 O O . ASP A 1 879 ? -22.397 10.039 49.955 1.00 86.69 879 ASP A O 1
ATOM 6926 N N . PRO A 1 880 ? -23.365 12.054 49.788 1.00 83.12 880 PRO A N 1
ATOM 6927 C CA . PRO A 1 880 ? -22.099 12.781 49.727 1.00 83.12 880 PRO A CA 1
ATOM 6928 C C . PRO A 1 880 ? -21.339 12.823 51.059 1.00 83.12 880 PRO A C 1
ATOM 6930 O O . PRO A 1 880 ? -20.194 13.273 51.072 1.00 83.12 880 PRO A O 1
ATOM 6933 N N . SER A 1 881 ? -21.962 12.410 52.168 1.00 79.94 881 SER A N 1
ATOM 6934 C CA . SER A 1 881 ? -21.338 12.348 53.496 1.00 79.94 881 SER A CA 1
ATOM 6935 C C . SER A 1 881 ? -20.746 10.976 53.827 1.00 79.94 881 SER A C 1
ATOM 6937 O O . SER A 1 881 ? -20.054 10.822 54.835 1.00 79.94 881 SER A O 1
ATOM 6939 N N . TRP A 1 882 ? -21.000 9.985 52.974 1.00 77.19 882 TRP A N 1
ATOM 6940 C CA . TRP A 1 882 ? -20.537 8.621 53.149 1.00 77.19 882 TRP A CA 1
ATOM 6941 C C . TRP A 1 882 ? -19.010 8.520 53.051 1.00 77.19 882 TRP A C 1
ATOM 6943 O O . TRP A 1 882 ? -18.387 9.118 52.175 1.00 77.19 882 TRP A O 1
ATOM 6953 N N . GLN A 1 883 ? -18.411 7.725 53.939 1.00 66.44 883 GLN A N 1
ATOM 6954 C CA . GLN A 1 883 ? -16.985 7.394 53.935 1.00 66.44 883 GLN A CA 1
ATOM 6955 C C . GLN A 1 883 ? -16.782 5.952 54.413 1.00 66.44 883 GLN A C 1
ATOM 6957 O O . GLN A 1 883 ? -17.422 5.515 55.373 1.00 66.44 883 GLN A O 1
ATOM 6962 N N . MET A 1 884 ? -15.857 5.215 53.790 1.00 67.19 884 MET A N 1
ATOM 6963 C CA . MET A 1 884 ? -15.479 3.879 54.256 1.00 67.19 884 MET A CA 1
ATOM 6964 C C . MET A 1 884 ? -14.514 3.971 55.444 1.00 67.19 884 MET A C 1
ATOM 6966 O O . MET A 1 884 ? -13.455 4.595 55.361 1.00 67.19 884 MET A O 1
ATOM 6970 N N . ASN A 1 885 ? -14.821 3.290 56.550 1.00 53.84 885 ASN A N 1
ATOM 6971 C CA . ASN A 1 885 ? -13.880 3.177 57.666 1.00 53.84 885 ASN A CA 1
ATOM 6972 C C . ASN A 1 885 ? -12.591 2.464 57.205 1.00 53.84 885 ASN A C 1
ATOM 6974 O O . ASN A 1 885 ? -12.630 1.324 56.748 1.00 53.84 885 ASN A O 1
ATOM 6978 N N . GLY A 1 886 ? -11.444 3.145 57.318 1.00 54.84 886 GLY A N 1
ATOM 6979 C CA . GLY A 1 886 ? -10.128 2.632 56.907 1.00 54.84 886 GLY A CA 1
ATOM 6980 C C . GLY A 1 886 ? -9.590 3.168 55.571 1.00 54.84 886 GLY A C 1
ATOM 6981 O O . GLY A 1 886 ? -8.452 2.853 55.213 1.00 54.84 886 GLY A O 1
ATOM 6982 N N . THR A 1 887 ? -10.341 4.008 54.850 1.00 53.25 887 THR A N 1
ATOM 6983 C CA . THR A 1 887 ? -9.823 4.748 53.685 1.00 53.25 887 THR A CA 1
ATOM 6984 C C . THR A 1 887 ? -9.271 6.105 54.114 1.00 53.25 887 THR A C 1
ATOM 6986 O O . THR A 1 887 ? -9.958 6.876 54.771 1.00 53.25 887 THR A O 1
ATOM 6989 N N . THR A 1 888 ? -8.021 6.414 53.756 1.00 41.78 888 THR A N 1
ATOM 6990 C CA . THR A 1 888 ? -7.332 7.639 54.209 1.00 41.78 888 THR A CA 1
ATOM 6991 C C . THR A 1 888 ? -7.611 8.887 53.366 1.00 41.78 888 THR A C 1
ATOM 6993 O O . THR A 1 888 ? -7.117 9.952 53.718 1.00 41.78 888 THR A O 1
ATOM 6996 N N . ALA A 1 889 ? -8.364 8.780 52.269 1.00 50.19 889 ALA A N 1
ATOM 6997 C CA . ALA A 1 889 ? -8.854 9.922 51.496 1.00 50.19 889 ALA A CA 1
ATOM 6998 C C . ALA A 1 889 ? -9.948 9.466 50.517 1.00 50.19 889 ALA A C 1
ATOM 7000 O O . ALA A 1 889 ? -9.768 8.470 49.816 1.00 50.19 889 ALA A O 1
ATOM 7001 N N . ASP A 1 890 ? -11.060 10.196 50.493 1.00 57.88 890 ASP A N 1
ATOM 7002 C CA . ASP A 1 890 ? -12.111 10.090 49.479 1.00 57.88 890 ASP A CA 1
ATOM 7003 C C . ASP A 1 890 ? -11.818 11.090 48.346 1.00 57.88 890 ASP A C 1
ATOM 7005 O O . ASP A 1 890 ? -11.116 12.088 48.543 1.00 57.88 890 ASP A O 1
ATOM 7009 N N . HIS A 1 891 ? -12.330 10.832 47.146 1.00 68.44 891 HIS A N 1
ATOM 7010 C CA . HIS A 1 891 ? -12.193 11.768 46.037 1.00 68.44 891 HIS A CA 1
ATOM 7011 C C . HIS A 1 891 ? -12.919 13.080 46.361 1.00 68.44 891 HIS A C 1
ATOM 7013 O O . HIS A 1 891 ? -14.074 13.076 46.786 1.00 68.44 891 HIS A O 1
ATOM 7019 N N . SER A 1 892 ? -12.275 14.224 46.115 1.00 79.94 892 SER A N 1
ATOM 7020 C CA . SER A 1 892 ? -12.969 15.510 46.173 1.00 79.94 892 SER A CA 1
ATOM 7021 C C . SER A 1 892 ? -14.067 15.556 45.107 1.00 79.94 892 SER A C 1
ATOM 7023 O O . SER A 1 892 ? -13.871 15.131 43.963 1.00 79.94 892 SER A O 1
ATOM 7025 N N . ARG A 1 893 ? -15.245 16.054 45.491 1.00 87.62 893 ARG A N 1
ATOM 7026 C CA . ARG A 1 893 ? -16.425 16.133 44.623 1.00 87.62 893 ARG A CA 1
ATOM 7027 C C . ARG A 1 893 ? -16.888 17.573 44.478 1.00 87.62 893 ARG A C 1
ATOM 7029 O O . ARG A 1 893 ? -16.852 18.340 45.439 1.00 87.62 893 ARG A O 1
ATOM 7036 N N . ARG A 1 894 ? -17.363 17.928 43.287 1.00 92.62 894 ARG A N 1
ATOM 7037 C CA . ARG A 1 894 ? -18.017 19.210 43.022 1.00 92.62 894 ARG A CA 1
ATOM 7038 C C . ARG A 1 894 ? -19.525 18.996 42.902 1.00 92.62 894 ARG A C 1
ATOM 7040 O O . ARG A 1 894 ? -19.975 18.059 42.249 1.00 92.62 894 ARG A O 1
ATOM 7047 N N . LYS A 1 895 ? -20.287 19.857 43.580 1.00 95.25 895 LYS A N 1
ATOM 7048 C CA . LYS A 1 895 ? -21.754 19.859 43.583 1.00 95.25 895 LYS A CA 1
ATOM 7049 C C . LYS A 1 895 ? -22.266 20.793 42.488 1.00 95.25 895 LYS A C 1
ATOM 7051 O O . LYS A 1 895 ? -21.870 21.957 42.463 1.00 95.25 895 LYS A O 1
ATOM 7056 N N . VAL A 1 896 ? -23.171 20.302 41.645 1.00 95.00 896 VAL A N 1
ATOM 7057 C CA . VAL A 1 896 ? -23.864 21.086 40.608 1.00 95.00 896 VAL A CA 1
ATOM 7058 C C . VAL A 1 896 ? -25.346 20.728 40.615 1.00 95.00 896 VAL A C 1
ATOM 7060 O O . VAL A 1 896 ? -25.687 19.559 40.758 1.00 95.00 896 VAL A O 1
ATOM 7063 N N . SER A 1 897 ? -26.224 21.718 40.465 1.00 93.06 897 SER A N 1
ATOM 7064 C CA . SER A 1 897 ? -27.671 21.512 40.336 1.00 93.06 897 SER A CA 1
ATOM 7065 C C . SER A 1 897 ? -28.127 21.993 38.958 1.00 93.06 897 SER A C 1
ATOM 7067 O O . SER A 1 897 ? -27.843 23.136 38.603 1.00 93.06 897 SER A O 1
ATOM 7069 N N . LEU A 1 898 ? -28.801 21.120 38.201 1.00 88.19 898 LEU A N 1
ATOM 7070 C CA . LEU A 1 898 ? -29.316 21.370 36.845 1.00 88.19 898 LEU A CA 1
ATOM 7071 C C . LEU A 1 898 ? -30.829 21.263 36.775 1.00 88.19 898 LEU A C 1
ATOM 7073 O O . LEU A 1 898 ? -31.394 20.389 37.473 1.00 88.19 898 LEU A O 1
#

pLDDT: mean 81.32, std 20.28, range [22.59, 98.44]

Sequence (898 aa):
MSSQSTSNDGSNGRISHRAEGGPDLNYLYATNRDEDDSEIPIFVHPNNNKKNGRNKSKRPVQRGRKKDKRTLRGTTLYLGGEEGPNNKIYCIPGHAERVLCIDTKTDEVYPVGPEFNASNMVQNGKFKWLRGIVVGDIIYGLPCHADCILRIDTRTDEVGVISIPYEEYFDTSIPEKGDKAQTEAYQERHSPWKYHGGTISPHDKCIYAVPQYAKKVLRIDPVTEECSFVGPKFEGRCKWYGGVIGNTDGAIYCIPQNAEGVLRIDASGVNFNGEVDHDPNGLLPSSPEARVLVTTHGNYPLGGHKWHGAAASADGMIVSIPNNADNVLCIKPAAQAMYTSPDTKVDTTPEPEIFILEGQSPGDVATGRHRDDGKYKYLGAMAGTDGHVYCFPSGSERVLQVNTVKRIARSVGPNLLDAGMEPLFQNKWQNGLTNDKEECVYAIPLGAETVLRIKTHSQEDDNEPIVTTWKLPLPNKTLEKWEGGVVAENGIIYCMPNNHKAVLQVVPPYIPSREQLHKANEKKEEERERAREFERQQQQKEMDEKKAKKEQKRQERLEKKNKTGSNNEEISKCNNSIEVAEEKKDEETAKEDEKVIITKKKNLELPSVTPEGIPYKYKTGIATLRSSSHRVKYSLDHRTVNDATSTFLPEELCKEYSLSYAMEKYDFHQKIVELLQSCSPDLVGSFRTLNGDASGSTAAPKLDNFVVPIKSLTRKCQKGKVEAAQQYLSDKIASDEKFLGLFDRFLEEVVLPHFKQRLQSVGAAKPDEAITFYYQRPPTLRIQPGPARAFVKAHDDAEYGHQNGELNFWLPLTSQRKTGVDLWVESKHGAGDYHPVGANAGEVLSFHGSTCRHYVNANHSLWTRMSLDFRVGVSGFFDPSWQMNGTTADHSRRKVSL

Foldseek 3Di:
DDDDDDDDDDPDDPPFDPDPQFWTKDWQFAAEPPDDPPDDDDDDDDDDDDDDDDDDDDDPDPPPPDPDRGPDDDFQAFQEWDQFPQLKIWTHGQQHQFIWIQRPVVRHIYGFEGGQAQVNFAPRSHGQFHYWADDHQWIWTHGAQGQWIWIARNLVRYIFTFHACLPVPFAQDAPDPGDSCPGRSNCLSRPGGQFAEWYAQPQQRWIWTHGAQHQFIWTADPVVRYIDTFDAGDHDHRQFHYWDAQPQASWIWTHGQQHQFIKTKFQNQLLAQDQDPDQGNPDDSPDSRSRIDIDGDHGHHGHQRAFQAWEAFPVRWTWTHGFQHQKIKIKNDFNYHQDNDNPDDRDDDRDIDIDIAHAPDPQFSAFDPVDDSRGGQFQEWYYFPQRWIWTDGQQHQFIWIADPVVRHIGGADDRCCVVVQWVDRHRAFHYWDYQNVQRWIWTDGQQTQWIWIWRHDYHDDPDTIYIHTGGHDPPRRDGGQFNYWDLGPLRWIWTHGRRHSTIIITGGPVDDDPVRVVVVVVVVVVVVVVVVVVVVVVVVVVVVVVVVVVVVVVVVVVVVVVVPPDDDDDDDDDPVPPVVVVVVVVVVVVVVVVVVVVVVVPPDDDDQADPVRHGWPQEDFAQKQKLDLWDQPDDPPDDDFDPFLFAADDPQLQAKDKFFDDCVLQVPFVVVLVLQCPDDCQQARDFDFDQDHPPRDTDDGGQFRTDGDSLCRHDVVVVRCVSVSNNRSNVSLLPPPVSQVSVVCCCVVGVVVVSVVVCCVVVVDPPPDKWKKKKFPPWMKIKGADPHQHWWDWDACVSVPDFSQKKKKKAWNDACSSFVKAKWKDRFAPPPDTDGSPDGHRMIMIHRRNGIIIIMHHGNHRTMTIITMMMMGIPSNDDPPDDDPRTPDDGHIDMDID

Organism: NCBI:txid267567

Radius of gyration: 36.02 Å; Cα contacts (8 Å, |Δi|>4): 1932; chains: 1; bounding box: 101×76×123 Å